Protein AF-A0A3D5J6H8-F1 (afdb_monomer_lite)

Sequence (1102 aa):
MQIPKKIQLLCGLSLLLLILSGCSGGDSSSESGTKATKPNTVTVQPRAGKLGYSSSAGTLAPLVPSEVDGEGKKLLAVYMVGSDLEGNNGYGTTDLKEMVAATGAELDNLEVVVAFGGASNWKGMWFANLEQIRKDSSDGAFSNEPSDEYLYLAPDAHMGDASSLKLFLSFLDAYTDFDQRMLIFWDHGANLEGFGNDQNFNGDPLQLKEIEDSLATANQTYDVIGFDSCLMATLEVAKAVKGKANFLLASEELEPGHGWNWKNVLESYGAADNATAAAKNIIDNFVAKGSHPYEDSGKTLSLVDLNKYDEVVSQLNSVLVNLTGKLQVSDQAVISALNNSTSKTQAYGKSAQSGARSSVDLKHMSHLTKQRVTEDDQKSSLESLIAAIDNYVVYSKEDGTRPNSWGVAIDAPENAVKPITALTDYYNSLRVSENWVKFAQAYSVAKSSDTTAPTVMNYVTDTNAANVSFDEEWDEEWDTSWAGGEDTASGEESTAQEDSSILCEDELSTERSKRALRYLPFLIGDRRNTVKVKTDRNARGCVSGATAGALATFQDPNLSLVRTIYGIAEEYEEGTYLSVIAELNAYPTQVEGQYFTPEWDQRWYTIKVNTNESIFMPLYFEDQYQEDRQTYSVYVGEIDYYDSEKNYEALGYNFPADYALLRLVVDENSAVTQYGIQTYKLQFRDDNDEEGYILIDKTTKILKPRDKIQFFTYAFNLNDLETGEEWFEISEVVEVTQEPEFTLELLELADEFGEPVTFQYVMYGEDASGNSVLTELSPVAGLIDSTSDSDVDSSQFAEEGSNSELAGSTGNEITRPIVLDCSSLSQEIGTEAVNLLNQYNYQKCSLVGGVLVANSNDSSPAGLDITALTQRQADLLAEILDNNQDGYLDDTGVVNLLQTRSTGTWMNMMSSSNEALEGEIISALGEYLGKDMGVKHSWLSAASGDAGVNGVEEVLLEEAIHLWHHYGYTSAYPDQFSASSTGCGEETSVGCNWNQSTLTRLTWEAMAGEYPWYRHPENTEAVNGVITGTCVDPSCASIEFLMNLLVEYREIKDHASGNDEFPSTPEAVKTKLSETAIGQEMLTILEDSVYNQLLNGLTRNY

pLDDT: mean 73.13, std 21.7, range [21.41, 98.88]

Secondary structure (DSSP, 8-state):
-PPP-PEE-TTTHHHHHHHHT---------------------PPPSSTTSTT-----EEPPPP-PPPEE-TT-EEEEEEEEEHHHHHTT-HHHHHHHHHHH---GGGGGEEEEEEEEEESSS-SEEEEEHHHHHHHTTSS-SS-S-GGGSSEEETEE-TTSHHHHHHHHHHHTTEES-SEEEEEEES-B-GGG-EEEEGGGTSEEE-HHHHHHHHHH-S--EEEEEEESTT--BHHHHHHHTTTEEEEEE-SS---TT-S-HHHHHHHHHHSSSHHHHHHHHHHHHHSTTSSSS--S--EEEEEEGGGHHHHHHHHHHHHHHHHHHHTTT-HHHHHHHHHHHHHS-EEEE-STT--EEEEEHHHHHHHHHHH--SHHHHHHHHHHHHHHHHHEEEEEE-SSSTT--S-EEE-GGGG-S---HHHHHHHHHSS-HHHHHHHHHHHHHHTT-----EEEEEEEEEEGGG--B-SSTTT----TT---------------------------TTSHHHHTTS------TTTTB-----SS-----B-TT-EEEEEEEE-TTEEEEEEEEEEEEEETTEEEEEEEEEEEPEEBSSTTEEEEEPP-SEEEEEESSSSSPEE--EEEEEEEEETTEEEEEEEEEEEEE-TT--HHHHT-SS--EEEEEEEEEETT--EEEEEEEEEEEE-SSSS-SS-EEEEEEEEE-PPTT-EEEEEEEEEETTBSTT--EEEE-S--EE--S--EEEEEE--EE-TTSPBPPPEEEEEEEETTS-EEE---EEPPP---S-S----------------------S-B-PPP--EEGGG-TTTS-HHHHHHHHHTTEEEEEEETTEEEEEE-S--GGG--HHHHHHHHHHHHHHHHSSS-SSB-S-HHHHHHHSSSTTSEEEEEE--S-HHHHHHHHHHHHHHH-EEEEEEHHHHHHHHHHTTHHHHHHHHHHHHHHHIIIIIIHHH-HHHH----TT--SS-SSS--TTSSHHHHHHHHHHSTTS-----TT----BTTB--SS--SHHHHHHHHHHHHHHHHHT--S---S-TTS--SHHHHHHHHTTSHHHHHHHHHHH-GGG----S---S--

Structure (mmCIF, N/CA/C/O backbone):
data_AF-A0A3D5J6H8-F1
#
_entry.id   AF-A0A3D5J6H8-F1
#
loop_
_atom_site.group_PDB
_atom_site.id
_atom_site.type_symbol
_atom_site.label_atom_id
_atom_site.label_alt_id
_atom_site.label_comp_id
_atom_site.label_asym_id
_atom_site.label_entity_id
_atom_site.label_seq_id
_atom_site.pdbx_PDB_ins_code
_atom_site.Cartn_x
_atom_site.Cartn_y
_atom_site.Cartn_z
_atom_site.occupancy
_atom_site.B_iso_or_equiv
_atom_site.auth_seq_id
_atom_site.auth_comp_id
_atom_site.auth_asym_id
_atom_site.auth_atom_id
_atom_site.pdbx_PDB_model_num
ATOM 1 N N . MET A 1 1 ? 25.970 0.378 49.264 1.00 27.00 1 MET A N 1
ATOM 2 C CA . MET A 1 1 ? 24.921 1.246 48.703 1.00 27.00 1 MET A CA 1
ATOM 3 C C . MET A 1 1 ? 25.509 1.940 47.492 1.00 27.00 1 MET A C 1
ATOM 5 O O . MET A 1 1 ? 26.102 3.001 47.626 1.00 27.00 1 MET A O 1
ATOM 9 N N . GLN A 1 2 ? 25.449 1.265 46.346 1.00 23.19 2 GLN A N 1
ATOM 10 C CA . GLN A 1 2 ? 25.375 1.960 45.065 1.00 23.19 2 GLN A CA 1
ATOM 11 C C . GLN A 1 2 ? 23.891 2.270 44.869 1.00 23.19 2 GLN A C 1
ATOM 13 O O . GLN A 1 2 ? 23.057 1.444 45.238 1.00 23.19 2 GLN A O 1
ATOM 18 N N . ILE A 1 3 ? 23.588 3.473 44.402 1.00 24.72 3 ILE A N 1
ATOM 19 C CA . ILE A 1 3 ? 22.237 3.862 43.992 1.00 24.72 3 ILE A CA 1
ATOM 20 C C . ILE A 1 3 ? 21.988 3.138 42.654 1.00 24.72 3 ILE A C 1
ATOM 22 O O . ILE A 1 3 ? 22.927 3.106 41.849 1.00 24.72 3 ILE A O 1
ATOM 26 N N . PRO A 1 4 ? 20.832 2.485 42.436 1.00 34.31 4 PRO A N 1
ATOM 27 C CA . PRO A 1 4 ? 20.562 1.800 41.175 1.00 34.31 4 PRO A CA 1
ATOM 28 C C . PRO A 1 4 ? 20.384 2.800 40.019 1.00 34.31 4 PRO A C 1
ATOM 30 O O . PRO A 1 4 ? 20.257 4.008 40.238 1.00 34.31 4 PRO A O 1
ATOM 33 N N . LYS A 1 5 ? 20.461 2.292 38.783 1.00 41.97 5 LYS A N 1
ATOM 34 C CA . LYS A 1 5 ? 20.338 3.089 37.556 1.00 41.97 5 LYS A CA 1
ATOM 35 C C . LYS A 1 5 ? 18.883 3.565 37.408 1.00 41.97 5 LYS A C 1
ATOM 37 O O . LYS A 1 5 ? 18.042 2.770 37.012 1.00 41.97 5 LYS A O 1
ATOM 42 N N . LYS A 1 6 ? 18.598 4.843 37.663 1.00 46.19 6 LYS A N 1
ATOM 43 C CA . LYS A 1 6 ? 17.322 5.450 37.251 1.00 46.19 6 LYS A CA 1
ATOM 44 C C . LYS A 1 6 ? 17.454 5.980 35.829 1.00 46.19 6 LYS A C 1
ATOM 46 O O . LYS A 1 6 ? 18.358 6.773 35.574 1.00 46.19 6 LYS A O 1
ATOM 51 N N . ILE A 1 7 ? 16.567 5.554 34.937 1.00 51.66 7 ILE A N 1
ATOM 52 C CA . ILE A 1 7 ? 16.419 6.144 33.601 1.00 51.66 7 ILE A CA 1
ATOM 53 C C . ILE A 1 7 ? 15.433 7.313 33.749 1.00 51.66 7 ILE A C 1
ATOM 55 O O . ILE A 1 7 ? 14.338 7.130 34.279 1.00 51.66 7 ILE A O 1
ATOM 59 N N . GLN A 1 8 ? 15.839 8.525 33.357 1.00 48.31 8 GLN A N 1
ATOM 60 C CA . GLN A 1 8 ? 14.995 9.724 33.447 1.00 48.31 8 GLN A CA 1
ATOM 61 C C . GLN A 1 8 ? 14.230 9.914 32.131 1.00 48.31 8 GLN A C 1
ATOM 63 O O . GLN A 1 8 ? 14.860 10.127 31.100 1.00 48.31 8 GLN A O 1
ATOM 68 N N . LEU A 1 9 ? 12.895 9.846 32.176 1.00 48.38 9 LEU A N 1
ATOM 69 C CA . LEU A 1 9 ? 12.028 9.893 30.984 1.00 48.38 9 LEU A CA 1
ATOM 70 C C . LEU A 1 9 ? 11.416 11.289 30.710 1.00 48.38 9 LEU A C 1
ATOM 72 O O . LEU A 1 9 ? 10.932 11.564 29.619 1.00 48.38 9 LEU A O 1
ATOM 76 N N . LEU A 1 10 ? 11.409 12.180 31.708 1.00 42.88 10 LEU A N 1
ATOM 77 C CA . LEU A 1 10 ? 10.357 13.203 31.850 1.00 42.88 10 LEU A CA 1
ATOM 78 C C . LEU A 1 10 ? 10.711 14.655 31.483 1.00 42.88 10 LEU A C 1
ATOM 80 O O . LEU A 1 10 ? 9.956 15.568 31.796 1.00 42.88 10 LEU A O 1
ATOM 84 N N . CYS A 1 11 ? 11.811 14.894 30.763 1.00 41.06 11 CYS A N 1
ATOM 85 C CA . CYS A 1 11 ? 12.013 16.202 30.116 1.00 41.06 11 CYS A CA 1
ATOM 86 C C . CYS A 1 11 ? 11.248 16.343 28.784 1.00 41.06 11 CYS A C 1
ATOM 88 O O . CYS A 1 11 ? 11.065 17.471 28.333 1.00 41.06 11 CYS A O 1
ATOM 90 N N . GLY A 1 12 ? 10.836 15.228 28.161 1.00 44.56 12 GLY A N 1
ATOM 91 C CA . GLY A 1 12 ? 10.069 15.204 26.909 1.00 44.56 12 GLY A CA 1
ATOM 92 C C . GLY A 1 12 ? 8.564 15.345 27.145 1.00 44.56 12 GLY A C 1
ATOM 93 O O . GLY A 1 12 ? 8.004 16.397 26.844 1.00 44.56 12 GLY A O 1
ATOM 94 N N . LEU A 1 13 ? 7.939 14.319 27.748 1.00 45.66 13 LEU A N 1
ATOM 95 C CA . LEU A 1 13 ? 6.480 14.218 27.949 1.00 45.66 13 LEU A CA 1
ATOM 96 C C . LEU A 1 13 ? 5.868 15.507 28.531 1.00 45.66 13 LEU A C 1
ATOM 98 O O . LEU A 1 13 ? 5.083 16.178 27.860 1.00 45.66 13 LEU A O 1
ATOM 102 N N . SER A 1 14 ? 6.290 15.912 29.737 1.00 42.69 14 SER A N 1
ATOM 103 C CA . SER A 1 14 ? 5.740 17.090 30.427 1.00 42.69 14 SER A CA 1
ATOM 104 C C . SER A 1 14 ? 5.898 18.395 29.643 1.00 42.69 14 SER A C 1
ATOM 106 O O . SER A 1 14 ? 5.104 19.318 29.814 1.00 42.69 14 SER A O 1
ATOM 108 N N . LEU A 1 15 ? 6.941 18.514 28.813 1.00 38.12 15 LEU A N 1
ATOM 109 C CA . LEU A 1 15 ? 7.222 19.739 28.069 1.00 38.12 15 LEU A CA 1
ATOM 110 C C . LEU A 1 15 ? 6.431 19.805 26.757 1.00 38.12 15 LEU A C 1
ATOM 112 O O . LEU A 1 15 ? 6.064 20.901 26.343 1.00 38.12 15 LEU A O 1
ATOM 116 N N . LEU A 1 16 ? 6.148 18.662 26.125 1.00 41.88 16 LEU A N 1
ATOM 117 C CA . LEU A 1 16 ? 5.419 18.599 24.857 1.00 41.88 16 LEU A CA 1
ATOM 118 C C . LEU A 1 16 ? 3.911 18.813 25.049 1.00 41.88 16 LEU A C 1
ATOM 120 O O . LEU A 1 16 ? 3.323 19.633 24.346 1.00 41.88 16 LEU A O 1
ATOM 124 N N . LEU A 1 17 ? 3.323 18.202 26.084 1.00 45.12 17 LEU A N 1
ATOM 125 C CA . LEU A 1 17 ? 1.935 18.455 26.498 1.00 45.12 17 LEU A CA 1
ATOM 126 C C . LEU A 1 17 ? 1.710 19.928 26.902 1.00 45.12 17 LEU A C 1
ATOM 128 O O . LEU A 1 17 ? 0.648 20.496 26.668 1.00 45.12 17 LEU A O 1
ATOM 132 N N . LEU A 1 18 ? 2.748 20.609 27.406 1.00 37.25 18 LEU A N 1
ATOM 133 C CA . LEU A 1 18 ? 2.727 22.063 27.616 1.00 37.25 18 LEU A CA 1
ATOM 134 C C . LEU A 1 18 ? 2.831 22.887 26.316 1.00 37.25 18 LEU A C 1
ATOM 136 O O . LEU A 1 18 ? 2.382 24.033 26.301 1.00 37.25 18 LEU A O 1
ATOM 140 N N . ILE A 1 19 ? 3.411 22.357 25.235 1.00 37.53 19 ILE A N 1
ATOM 141 C CA . ILE A 1 19 ? 3.579 23.067 23.950 1.00 37.53 19 ILE A CA 1
ATOM 142 C C . ILE A 1 19 ? 2.301 23.020 23.100 1.00 37.53 19 ILE A C 1
ATOM 144 O O . ILE A 1 19 ? 2.000 24.010 22.427 1.00 37.53 19 ILE A O 1
ATOM 148 N N . LEU A 1 20 ? 1.507 21.945 23.198 1.00 38.22 20 LEU A N 1
ATOM 149 C CA . LEU A 1 20 ? 0.170 21.857 22.587 1.00 38.22 20 LEU A CA 1
ATOM 150 C C . LEU A 1 20 ? -0.743 23.027 23.014 1.00 38.22 20 LEU A C 1
ATOM 152 O O . LEU A 1 20 ? -1.546 23.513 22.221 1.00 38.22 20 LEU A O 1
ATOM 156 N N . SER A 1 21 ? -0.524 23.586 24.212 1.00 35.56 21 SER A N 1
ATOM 157 C CA . SER A 1 21 ? -1.270 24.741 24.736 1.00 35.56 21 SER A CA 1
ATOM 158 C C . SER A 1 21 ? -0.980 26.102 24.068 1.00 35.56 21 SER A C 1
ATOM 160 O O . SER A 1 21 ? -1.614 27.100 24.429 1.00 35.56 21 SER A O 1
ATOM 162 N N . GLY A 1 22 ? -0.067 26.209 23.086 1.00 29.20 22 GLY A N 1
ATOM 163 C CA . GLY A 1 22 ? -0.019 27.443 22.293 1.00 29.20 22 GLY A CA 1
ATOM 164 C C . GLY A 1 22 ? 1.108 27.650 21.283 1.00 29.20 22 GLY A C 1
ATOM 165 O O . GLY A 1 22 ? 2.209 28.062 21.650 1.00 29.20 22 GLY A O 1
ATOM 166 N N . CYS A 1 23 ? 0.754 27.621 19.989 1.00 22.36 23 CYS A N 1
ATOM 167 C CA . CYS A 1 23 ? 1.347 28.515 18.984 1.00 22.36 23 CYS A CA 1
ATOM 168 C C . CYS A 1 23 ? 0.503 28.628 17.689 1.00 22.36 23 CYS A C 1
ATOM 170 O O . CYS A 1 23 ? 0.460 27.697 16.894 1.00 22.36 23 CYS A O 1
ATOM 172 N N . SER A 1 24 ? -0.105 29.792 17.414 1.00 24.02 24 SER A N 1
ATOM 173 C CA . SER A 1 24 ? -0.713 30.110 16.104 1.00 24.02 24 SER A CA 1
ATOM 174 C C . SER A 1 24 ? -0.645 31.613 15.784 1.00 24.02 24 SER A C 1
ATOM 176 O O . SER A 1 24 ? -0.899 32.447 16.655 1.00 24.02 24 SER A O 1
ATOM 178 N N . GLY A 1 25 ? -0.303 31.962 14.533 1.00 24.27 25 GLY A N 1
ATOM 179 C CA . GLY A 1 25 ? -0.425 33.320 13.967 1.00 24.27 25 GLY A CA 1
ATOM 180 C C . GLY A 1 25 ? 0.736 33.770 13.058 1.00 24.27 25 GLY A C 1
ATOM 181 O O . GLY A 1 25 ? 1.889 33.756 13.487 1.00 24.27 25 GLY A O 1
ATOM 182 N N . GLY A 1 26 ? 0.452 34.239 11.823 1.00 22.95 26 GLY A N 1
ATOM 183 C CA . GLY A 1 26 ? 1.530 34.728 10.931 1.00 22.95 26 GLY A CA 1
ATOM 184 C C . GLY A 1 26 ? 1.268 35.194 9.475 1.00 22.95 26 GLY A C 1
ATOM 185 O O . GLY A 1 26 ? 2.210 35.161 8.695 1.00 22.95 26 GLY A O 1
ATOM 186 N N . ASP A 1 27 ? 0.060 35.619 9.091 1.00 23.12 27 ASP A N 1
ATOM 187 C CA . ASP A 1 27 ? -0.309 36.484 7.931 1.00 23.12 27 ASP A CA 1
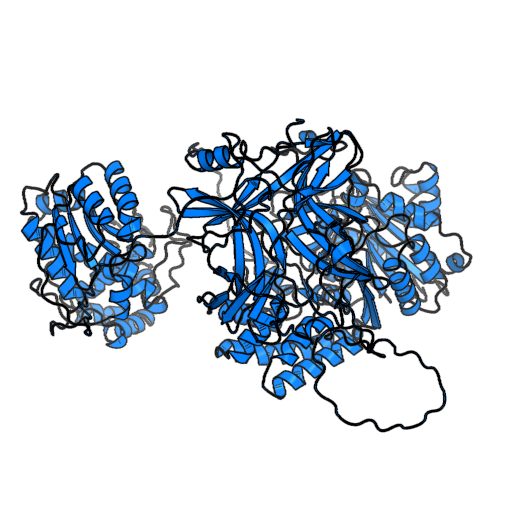ATOM 188 C C . ASP A 1 27 ? 0.613 36.749 6.682 1.00 23.12 27 ASP A C 1
ATOM 190 O O . ASP A 1 27 ? 1.516 37.588 6.704 1.00 23.12 27 ASP A O 1
ATOM 194 N N . SER A 1 28 ? 0.109 36.320 5.506 1.00 24.45 28 SER A N 1
ATOM 195 C CA . SER A 1 28 ? -0.300 37.175 4.343 1.00 24.45 28 SER A CA 1
ATOM 196 C C . SER A 1 28 ? 0.645 37.671 3.195 1.00 24.45 28 SER A C 1
ATOM 198 O O . SER A 1 28 ? 1.796 38.063 3.383 1.00 24.45 28 SER A O 1
ATOM 200 N N . SER A 1 29 ? 0.010 37.844 2.007 1.00 23.33 29 SER A N 1
ATOM 201 C CA . SER A 1 29 ? 0.347 38.683 0.809 1.00 23.33 29 SER A CA 1
ATOM 202 C C . SER A 1 29 ? 1.323 38.139 -0.279 1.00 23.33 29 SER A C 1
ATOM 204 O O . SER A 1 29 ? 2.330 37.531 0.051 1.00 23.33 29 SER A O 1
ATOM 206 N N . SER A 1 30 ? 1.166 38.364 -1.609 1.00 23.73 30 SER A N 1
ATOM 207 C CA . SER A 1 30 ? 0.039 38.866 -2.451 1.00 23.73 30 SER A CA 1
ATOM 208 C C . SER A 1 30 ? 0.289 38.739 -3.995 1.00 23.73 30 SER A C 1
ATOM 210 O O . SER A 1 30 ? 1.424 38.584 -4.429 1.00 23.73 30 SER A O 1
ATOM 212 N N . GLU A 1 31 ? -0.780 38.913 -4.801 1.00 25.22 31 GLU A N 1
ATOM 213 C CA . GLU A 1 31 ? -0.849 39.447 -6.199 1.00 25.22 31 GLU A CA 1
ATOM 214 C C . GLU A 1 31 ? -0.443 38.652 -7.489 1.00 25.22 31 GLU A C 1
ATOM 216 O O . GLU A 1 31 ? 0.621 38.836 -8.070 1.00 25.22 31 GLU A O 1
ATOM 221 N N . SER A 1 32 ? -1.474 38.065 -8.130 1.00 24.33 32 SER A N 1
ATOM 222 C CA . SER A 1 32 ? -1.970 38.375 -9.508 1.00 24.33 32 SER A CA 1
ATOM 223 C C . SER A 1 32 ? -1.250 37.931 -10.819 1.00 24.33 32 SER A C 1
ATOM 225 O O . SER A 1 32 ? -0.077 38.196 -11.060 1.00 24.33 32 SER A O 1
ATOM 227 N N . GLY A 1 33 ? -2.037 37.404 -11.784 1.00 25.20 33 GLY A N 1
ATOM 228 C CA . GLY A 1 33 ? -1.646 37.238 -13.205 1.00 25.20 33 GLY A CA 1
ATOM 229 C C . GLY A 1 33 ? -2.679 36.495 -14.089 1.00 25.20 33 GLY A C 1
ATOM 230 O O . GLY A 1 33 ? -2.925 35.313 -13.901 1.00 25.20 33 GLY A O 1
ATOM 231 N N . THR A 1 34 ? -3.314 37.159 -15.070 1.00 24.59 34 THR A N 1
ATOM 232 C CA . THR A 1 34 ? -4.562 36.673 -15.728 1.00 24.59 34 THR A CA 1
ATOM 233 C C . THR A 1 34 ? -4.458 35.988 -17.115 1.00 24.59 34 THR A C 1
ATOM 235 O O . THR A 1 34 ? -3.786 36.523 -17.993 1.00 24.59 34 THR A O 1
ATOM 238 N N . LYS A 1 35 ? -5.375 35.017 -17.364 1.00 24.78 35 LYS A N 1
ATOM 239 C CA . LYS A 1 35 ? -6.082 34.634 -18.638 1.00 24.78 35 LYS A CA 1
ATOM 240 C C . LYS A 1 35 ? -5.362 33.835 -19.759 1.00 24.78 35 LYS A C 1
ATOM 242 O O . LYS A 1 35 ? -4.537 34.408 -20.461 1.00 24.78 35 LYS A O 1
ATOM 247 N N . ALA A 1 36 ? -5.904 32.653 -20.139 1.00 22.06 36 ALA A N 1
ATOM 248 C CA . ALA A 1 36 ? -6.891 32.499 -21.251 1.00 22.06 36 ALA A CA 1
ATOM 249 C C . ALA A 1 36 ? -7.259 31.035 -21.691 1.00 22.06 36 ALA A C 1
ATOM 251 O O . ALA A 1 36 ? -6.402 30.276 -22.117 1.00 22.06 36 ALA A O 1
ATOM 252 N N . THR A 1 37 ? -8.573 30.734 -21.746 1.00 23.16 37 THR A N 1
ATOM 253 C CA . THR A 1 37 ? -9.326 29.835 -22.688 1.00 23.16 37 THR A CA 1
ATOM 254 C C . THR A 1 37 ? -8.994 28.334 -22.924 1.00 23.16 37 THR A C 1
ATOM 256 O O . THR A 1 37 ? -7.958 27.987 -23.478 1.00 23.16 37 THR A O 1
ATOM 259 N N . LYS A 1 38 ? -10.021 27.482 -22.692 1.00 31.53 38 LYS A N 1
ATOM 260 C CA . LYS A 1 38 ? -10.260 26.086 -23.181 1.00 31.53 38 LYS A CA 1
ATOM 261 C C . LYS A 1 38 ? -10.152 25.941 -24.729 1.00 31.53 38 LYS A C 1
ATOM 263 O O . LYS A 1 38 ? -10.265 26.979 -25.387 1.00 31.53 38 LYS A O 1
ATOM 268 N N . PRO A 1 39 ? -10.095 24.725 -25.348 1.00 35.56 39 PRO A N 1
ATOM 269 C CA . PRO A 1 39 ? -10.304 23.362 -24.796 1.00 35.56 39 PRO A CA 1
ATOM 270 C C . PRO A 1 39 ? -9.239 22.302 -25.197 1.00 35.56 39 PRO A C 1
ATOM 272 O O . PRO A 1 39 ? -8.405 22.581 -26.053 1.00 35.56 39 PRO A O 1
ATOM 275 N N . ASN A 1 40 ? -9.327 21.065 -24.668 1.00 24.44 40 ASN A N 1
ATOM 276 C CA . ASN A 1 40 ? -9.378 19.799 -25.446 1.00 24.44 40 ASN A CA 1
ATOM 277 C C . ASN A 1 40 ? -9.312 18.528 -24.570 1.00 24.44 40 ASN A C 1
ATOM 279 O O . ASN A 1 40 ? -8.950 18.582 -23.402 1.00 24.44 40 ASN A O 1
ATOM 283 N N . THR A 1 41 ? -9.681 17.397 -25.185 1.00 31.50 41 THR A N 1
ATOM 284 C CA . THR A 1 41 ? -9.477 16.002 -24.745 1.00 31.50 41 THR A CA 1
ATOM 285 C C . THR A 1 41 ? -8.191 15.772 -23.952 1.00 31.50 41 THR A C 1
ATOM 287 O O . THR A 1 41 ? -7.104 16.035 -24.467 1.00 31.50 41 THR A O 1
ATOM 290 N N . VAL A 1 42 ? -8.321 15.185 -22.761 1.00 24.66 42 VAL A N 1
ATOM 291 C CA . VAL A 1 42 ? -7.186 14.732 -21.950 1.00 24.66 42 VAL A CA 1
ATOM 292 C C . VAL A 1 42 ? -6.653 13.418 -22.523 1.00 24.66 42 VAL A C 1
ATOM 294 O O . VAL A 1 42 ? -7.161 12.339 -22.236 1.00 24.66 42 VAL A O 1
ATOM 297 N N . THR A 1 43 ? -5.605 13.505 -23.340 1.00 27.78 43 THR A N 1
ATOM 298 C CA . THR A 1 43 ? -4.546 12.490 -23.280 1.00 27.78 43 THR A CA 1
ATOM 299 C C . THR A 1 43 ? -3.949 12.564 -21.885 1.00 27.78 43 THR A C 1
ATOM 301 O O . THR A 1 43 ? -3.443 13.626 -21.519 1.00 27.78 43 THR A O 1
ATOM 304 N N . VAL A 1 44 ? -4.001 11.463 -21.131 1.00 31.52 44 VAL A N 1
ATOM 305 C CA . VAL A 1 44 ? -3.246 11.327 -19.880 1.00 31.52 44 VAL A CA 1
ATOM 306 C C . VAL A 1 44 ? -1.785 11.647 -20.200 1.00 31.52 44 VAL A C 1
ATOM 308 O O . VAL A 1 44 ? -1.199 11.070 -21.117 1.00 31.52 44 VAL A O 1
ATOM 311 N N . GLN A 1 45 ? -1.238 12.656 -19.533 1.00 35.59 45 GLN A N 1
ATOM 312 C CA . GLN A 1 45 ? 0.202 12.889 -19.500 1.00 35.59 45 GLN A CA 1
ATOM 313 C C . GLN A 1 45 ? 0.757 12.145 -18.275 1.00 35.59 45 GLN A C 1
ATOM 315 O O . GLN A 1 45 ? 0.013 12.002 -17.300 1.00 35.59 45 GLN A O 1
ATOM 320 N N . PRO A 1 46 ? 2.038 11.733 -18.284 1.00 40.66 46 PRO A N 1
ATOM 321 C CA . PRO A 1 46 ? 2.792 11.444 -17.055 1.00 40.66 46 PRO A CA 1
ATOM 322 C C . PRO A 1 46 ? 2.707 12.621 -16.061 1.00 40.66 46 PRO A C 1
ATOM 324 O O . PRO A 1 46 ? 2.177 13.668 -16.437 1.00 40.66 46 PRO A O 1
ATOM 327 N N . ARG A 1 47 ? 3.231 12.472 -14.827 1.00 48.03 47 ARG A N 1
ATOM 328 C CA . ARG A 1 47 ? 3.090 13.339 -13.608 1.00 48.03 47 ARG A CA 1
ATOM 329 C C . ARG A 1 47 ? 3.506 14.838 -13.724 1.00 48.03 47 ARG A C 1
ATOM 331 O O . ARG A 1 47 ? 3.937 15.472 -12.762 1.00 48.03 47 ARG A O 1
ATOM 338 N N . ALA A 1 48 ? 3.342 15.454 -14.889 1.00 37.12 48 ALA A N 1
ATOM 339 C CA . ALA A 1 48 ? 3.683 16.817 -15.254 1.00 37.12 48 ALA A CA 1
ATOM 340 C C . ALA A 1 48 ? 2.855 17.861 -14.489 1.00 37.12 48 ALA A C 1
ATOM 342 O O . ALA A 1 48 ? 1.861 18.390 -14.989 1.00 37.12 48 ALA A O 1
ATOM 343 N N . GLY A 1 49 ? 3.312 18.199 -13.285 1.00 38.41 49 GLY A N 1
ATOM 344 C CA . GLY A 1 49 ? 2.750 19.294 -12.501 1.00 38.41 49 GLY A CA 1
ATOM 345 C C . GLY A 1 49 ? 3.081 19.280 -11.014 1.00 38.41 49 GLY A C 1
ATOM 346 O O . GLY A 1 49 ? 2.954 20.332 -10.393 1.00 38.41 49 GLY A O 1
ATOM 347 N N . LYS A 1 50 ? 3.519 18.151 -10.436 1.00 42.09 50 LYS A N 1
ATOM 348 C CA . LYS A 1 50 ? 3.803 18.102 -8.997 1.00 42.09 50 LYS A CA 1
ATOM 349 C C . LYS A 1 50 ? 5.141 18.768 -8.654 1.00 42.09 50 LYS A C 1
ATOM 351 O O . LYS A 1 50 ? 6.147 18.560 -9.335 1.00 42.09 50 LYS A O 1
ATOM 356 N N . LEU A 1 51 ? 5.147 19.568 -7.585 1.00 37.44 51 LEU A N 1
ATOM 357 C CA . LEU A 1 51 ? 6.360 20.134 -6.993 1.00 37.44 51 LEU A CA 1
ATOM 358 C C . LEU A 1 51 ? 7.322 18.994 -6.627 1.00 37.44 51 LEU A C 1
ATOM 360 O O . LEU A 1 51 ? 7.010 18.170 -5.776 1.00 37.44 51 LEU A O 1
ATOM 364 N N . GLY A 1 52 ? 8.477 18.949 -7.295 1.00 45.28 52 GLY A N 1
ATOM 365 C CA . GLY A 1 52 ? 9.502 17.927 -7.064 1.00 45.28 52 GLY A CA 1
ATOM 366 C C . GLY A 1 52 ? 9.609 16.813 -8.112 1.00 45.28 52 GLY A C 1
ATOM 367 O O . GLY A 1 52 ? 10.473 15.977 -7.934 1.00 45.28 52 GLY A O 1
ATOM 368 N N . TYR A 1 53 ? 8.842 16.809 -9.211 1.00 60.22 53 TYR A N 1
ATOM 369 C CA . TYR A 1 53 ? 8.964 15.804 -10.294 1.00 60.22 53 TYR A CA 1
ATOM 370 C C . TYR A 1 53 ? 9.225 16.448 -11.674 1.00 60.22 53 TYR A C 1
ATOM 372 O O . TYR A 1 53 ? 9.023 17.656 -11.842 1.00 60.22 53 TYR A O 1
ATOM 380 N N . SER A 1 54 ? 9.717 15.689 -12.666 1.00 63.72 54 SER A N 1
ATOM 381 C CA . SER A 1 54 ? 10.256 16.234 -13.924 1.00 63.72 54 SER A CA 1
ATOM 382 C C . SER A 1 54 ? 9.415 15.894 -15.156 1.00 63.72 54 SER A C 1
ATOM 384 O O . SER A 1 54 ? 9.527 14.834 -15.759 1.00 63.72 54 SER A O 1
ATOM 386 N N . SER A 1 55 ? 8.715 16.892 -15.698 1.00 67.69 55 SER A N 1
ATOM 387 C CA . SER A 1 55 ? 8.044 16.784 -17.007 1.00 67.69 55 SER A CA 1
ATOM 388 C C . SER A 1 55 ? 8.984 16.818 -18.228 1.00 67.69 55 SER A C 1
ATOM 390 O O . SER A 1 55 ? 8.530 17.002 -19.360 1.00 67.69 55 SER A O 1
ATOM 392 N N . SER A 1 56 ? 10.298 16.695 -18.020 1.00 79.75 56 SER A N 1
ATOM 393 C CA . SER A 1 56 ? 11.318 16.727 -19.069 1.00 79.75 56 SER A CA 1
ATOM 394 C C . SER A 1 56 ? 11.913 15.340 -19.289 1.00 79.75 56 SER A C 1
ATOM 396 O O . SER A 1 56 ? 12.554 14.804 -18.393 1.00 79.75 56 SER A O 1
ATOM 398 N N . ALA A 1 57 ? 11.833 14.839 -20.522 1.00 82.75 57 ALA A N 1
ATOM 399 C CA . ALA A 1 57 ? 12.539 13.643 -21.001 1.00 82.75 57 ALA A CA 1
ATOM 400 C C . ALA A 1 57 ? 14.083 13.771 -21.017 1.00 82.75 57 ALA A C 1
ATOM 402 O O . ALA A 1 57 ? 14.802 12.859 -21.435 1.00 82.75 57 ALA A O 1
ATOM 403 N N . GLY A 1 58 ? 14.619 14.932 -20.629 1.00 87.44 58 GLY A N 1
ATOM 404 C CA . GLY A 1 58 ? 16.037 15.239 -20.768 1.00 87.44 58 GLY A CA 1
ATOM 405 C C . GLY A 1 58 ? 16.439 15.427 -22.236 1.00 87.44 58 GLY A C 1
ATOM 406 O O . GLY A 1 58 ? 15.662 15.925 -23.054 1.00 87.44 58 GLY A O 1
ATOM 407 N N . THR A 1 59 ? 17.672 15.058 -22.586 1.00 90.06 59 THR A N 1
ATOM 408 C CA . THR A 1 59 ? 18.172 15.067 -23.970 1.00 90.06 59 THR A CA 1
ATOM 409 C C . THR A 1 59 ? 18.709 13.699 -24.369 1.00 90.06 59 THR A C 1
ATOM 411 O O . THR A 1 59 ? 19.791 13.299 -23.946 1.00 90.06 59 THR A O 1
ATOM 414 N N . LEU A 1 60 ? 17.989 13.015 -25.261 1.00 90.81 60 LEU A N 1
ATOM 415 C CA . LEU A 1 60 ? 18.450 11.786 -25.905 1.00 90.81 60 LEU A CA 1
ATOM 416 C C . LEU A 1 60 ? 19.339 12.101 -27.117 1.00 90.81 60 LEU A C 1
ATOM 418 O O . LEU A 1 60 ? 18.984 12.905 -27.985 1.00 90.81 60 LEU A O 1
ATOM 422 N N . ALA A 1 61 ? 20.492 11.440 -27.199 1.00 84.88 61 ALA A N 1
ATOM 423 C CA . ALA A 1 61 ? 21.346 11.460 -28.377 1.00 84.88 61 ALA A CA 1
ATOM 424 C C . ALA A 1 61 ? 20.741 10.601 -29.513 1.00 84.88 61 ALA A C 1
ATOM 426 O O . ALA A 1 61 ? 19.964 9.678 -29.261 1.00 84.88 61 ALA A O 1
ATOM 427 N N . PRO A 1 62 ? 21.075 10.860 -30.792 1.00 83.81 62 PRO A N 1
ATOM 428 C CA . PRO A 1 62 ? 20.589 10.037 -31.897 1.00 83.81 62 PRO A CA 1
ATOM 429 C C . PRO A 1 62 ? 21.090 8.590 -31.805 1.00 83.81 62 PRO A C 1
ATOM 431 O O . PRO A 1 62 ? 22.296 8.344 -31.828 1.00 83.81 62 PRO A O 1
ATOM 434 N N . LEU A 1 63 ? 20.163 7.633 -31.773 1.00 81.50 63 LEU A N 1
ATOM 435 C CA . LEU A 1 63 ? 20.482 6.209 -31.788 1.00 81.50 63 LEU A CA 1
ATOM 436 C C . LEU A 1 63 ? 20.932 5.762 -33.187 1.00 81.50 63 LEU A C 1
ATOM 438 O O . LEU A 1 63 ? 20.246 6.011 -34.181 1.00 81.50 63 LEU A O 1
ATOM 442 N N . VAL A 1 64 ? 22.070 5.070 -33.262 1.00 78.06 64 VAL A N 1
ATOM 443 C CA . VAL A 1 64 ? 22.563 4.414 -34.485 1.00 78.06 64 VAL A CA 1
ATOM 444 C C . VAL A 1 64 ? 22.968 2.981 -34.120 1.00 78.06 64 VAL A C 1
ATOM 446 O O . VAL A 1 64 ? 24.156 2.706 -33.948 1.00 78.06 64 VAL A O 1
ATOM 449 N N . PRO A 1 65 ? 21.995 2.072 -33.932 1.00 78.06 65 PRO A N 1
ATOM 450 C CA . PRO A 1 65 ? 22.293 0.713 -33.518 1.00 78.06 65 PRO A CA 1
ATOM 451 C C . PRO A 1 65 ? 22.923 -0.053 -34.687 1.00 78.06 65 PRO A C 1
ATOM 453 O O . PRO A 1 65 ? 22.583 0.165 -35.853 1.00 78.06 65 PRO A O 1
ATOM 456 N N . SER A 1 66 ? 23.855 -0.949 -34.371 1.00 86.81 66 SER A N 1
ATOM 457 C CA . SER A 1 66 ? 24.377 -1.933 -35.323 1.00 86.81 66 SER A CA 1
ATOM 458 C C . SER A 1 66 ? 23.692 -3.269 -35.067 1.00 86.81 66 SER A C 1
ATOM 460 O O . SER A 1 66 ? 23.466 -3.622 -33.916 1.00 86.81 66 SER A O 1
ATOM 462 N N . GLU A 1 67 ? 23.355 -3.989 -36.133 1.00 92.12 67 GLU A N 1
ATOM 463 C CA . GLU A 1 67 ? 22.724 -5.309 -36.049 1.00 92.12 67 GLU A CA 1
ATOM 464 C C . GLU A 1 67 ? 23.687 -6.323 -35.404 1.00 92.12 67 GLU A C 1
ATOM 466 O O . GLU A 1 67 ? 24.848 -6.428 -35.816 1.00 92.12 67 GLU A O 1
ATOM 471 N N . VAL A 1 68 ? 23.205 -7.040 -34.387 1.00 94.94 68 VAL A N 1
ATOM 472 C CA . VAL A 1 68 ? 23.934 -8.075 -33.643 1.00 94.94 68 VAL A CA 1
ATOM 473 C C . VAL A 1 68 ? 23.173 -9.388 -33.787 1.00 94.94 68 VAL A C 1
ATOM 475 O O . VAL A 1 68 ? 22.081 -9.532 -33.247 1.00 94.94 68 VAL A O 1
ATOM 478 N N . ASP A 1 69 ? 23.768 -10.336 -34.503 1.00 94.62 69 ASP A N 1
ATOM 479 C CA . ASP A 1 69 ? 23.260 -11.701 -34.666 1.00 94.62 69 ASP A CA 1
ATOM 480 C C . ASP A 1 69 ? 23.643 -12.557 -33.446 1.00 94.62 69 ASP A C 1
ATOM 482 O O . ASP A 1 69 ? 24.819 -12.635 -33.071 1.00 94.62 69 ASP A O 1
ATOM 486 N N . GLY A 1 70 ? 22.631 -13.154 -32.817 1.00 95.00 70 GLY A N 1
ATOM 487 C CA . GLY A 1 70 ? 22.732 -13.983 -31.623 1.00 95.00 70 GLY A CA 1
ATOM 488 C C . GLY A 1 70 ? 22.442 -15.470 -31.827 1.00 95.00 70 GLY A C 1
ATOM 489 O O . GLY A 1 70 ? 22.174 -16.128 -30.823 1.00 95.00 70 GLY A O 1
ATOM 490 N N . GLU A 1 71 ? 22.468 -16.014 -33.055 1.00 94.25 71 GLU A N 1
ATOM 491 C CA . GLU A 1 71 ? 22.160 -17.438 -33.303 1.00 94.25 71 GLU A CA 1
ATOM 492 C C . GLU A 1 71 ? 22.963 -18.369 -32.363 1.00 94.25 71 GLU A C 1
ATOM 494 O O . GLU A 1 71 ? 24.199 -18.374 -32.356 1.00 94.25 71 GLU A O 1
ATOM 499 N N . GLY A 1 72 ? 22.261 -19.180 -31.559 1.00 91.50 72 GLY A N 1
ATOM 500 C CA . GLY A 1 72 ? 22.874 -20.093 -30.586 1.00 91.50 72 GLY A CA 1
ATOM 501 C C . GLY A 1 72 ? 23.318 -19.454 -29.260 1.00 91.50 72 GLY A C 1
ATOM 502 O O . GLY A 1 72 ? 24.028 -20.101 -28.485 1.00 91.50 72 GLY A O 1
ATOM 503 N N . LYS A 1 73 ? 22.949 -18.193 -29.001 1.00 95.38 73 LYS A N 1
ATOM 504 C CA . LYS A 1 73 ? 23.206 -17.459 -27.752 1.00 95.38 73 LYS A CA 1
ATOM 505 C C . LYS A 1 73 ? 21.917 -16.998 -27.074 1.00 95.38 73 LYS A C 1
ATOM 507 O O . LYS A 1 73 ? 20.852 -16.920 -27.680 1.00 95.38 73 LYS A O 1
ATOM 512 N N . LYS A 1 74 ? 22.047 -16.584 -25.814 1.00 96.94 74 LYS A N 1
ATOM 513 C CA . LYS A 1 74 ? 21.022 -15.875 -25.038 1.00 96.94 74 LYS A CA 1
ATOM 514 C C . LYS A 1 74 ? 21.363 -14.399 -24.875 1.00 96.94 74 LYS A C 1
ATOM 516 O O . LYS A 1 74 ? 22.538 -14.040 -24.896 1.00 96.94 74 LYS A O 1
ATOM 521 N N . LEU A 1 75 ? 20.346 -13.572 -24.660 1.00 97.88 75 LEU A N 1
ATOM 522 C CA . LEU A 1 75 ? 20.481 -12.148 -24.358 1.00 97.88 75 LEU A CA 1
ATOM 523 C C . LEU A 1 75 ? 19.981 -11.857 -22.940 1.00 97.88 75 LEU A C 1
ATOM 525 O O . LEU A 1 75 ? 18.829 -12.150 -22.626 1.00 97.88 75 LEU A O 1
ATOM 529 N N . LEU A 1 76 ? 20.821 -11.231 -22.119 1.00 98.31 76 LEU A N 1
ATOM 530 C CA . LEU A 1 76 ? 20.442 -10.593 -20.860 1.00 98.31 76 LEU A CA 1
ATOM 531 C C . LEU A 1 76 ? 20.545 -9.075 -21.032 1.00 98.31 76 LEU A C 1
ATOM 533 O O . LEU A 1 76 ? 21.638 -8.516 -21.099 1.00 98.31 76 LEU A O 1
ATOM 537 N N . ALA A 1 77 ? 19.400 -8.413 -21.126 1.00 98.56 77 ALA A N 1
ATOM 538 C CA . ALA A 1 77 ? 19.301 -6.963 -21.107 1.00 98.56 77 ALA A CA 1
ATOM 539 C C . ALA A 1 77 ? 18.979 -6.483 -19.686 1.00 98.56 77 ALA A C 1
ATOM 541 O O . ALA A 1 77 ? 18.154 -7.090 -19.006 1.00 98.56 77 ALA A O 1
ATOM 542 N N . VAL A 1 78 ? 19.592 -5.387 -19.247 1.00 98.75 78 VAL A N 1
ATOM 543 C CA . VAL A 1 78 ? 19.327 -4.776 -17.937 1.00 98.75 78 VAL A CA 1
ATOM 544 C C . VAL A 1 78 ? 19.072 -3.281 -18.116 1.00 98.75 78 VAL A C 1
ATOM 546 O O . VAL A 1 78 ? 19.857 -2.605 -18.778 1.00 98.75 78 VAL A O 1
ATOM 549 N N . TYR A 1 79 ? 17.987 -2.768 -17.538 1.00 98.62 79 TYR A N 1
ATOM 550 C CA . TYR A 1 79 ? 17.696 -1.339 -17.422 1.00 98.62 79 TYR A CA 1
ATOM 551 C C . TYR A 1 79 ? 17.833 -0.943 -15.948 1.00 98.62 79 TYR A C 1
ATOM 553 O O . TYR A 1 79 ? 16.979 -1.266 -15.124 1.00 98.62 79 TYR A O 1
ATOM 561 N N . MET A 1 80 ? 18.960 -0.315 -15.628 1.00 98.12 80 MET A N 1
ATOM 562 C CA . MET A 1 80 ? 19.454 -0.051 -14.280 1.00 98.12 80 MET A CA 1
ATOM 563 C C . MET A 1 80 ? 19.369 1.450 -13.991 1.00 98.12 80 MET A C 1
ATOM 565 O O . MET A 1 80 ? 20.241 2.224 -14.398 1.00 98.12 80 MET A O 1
ATOM 569 N N . VAL A 1 81 ? 18.304 1.875 -13.312 1.00 97.06 81 VAL A N 1
ATOM 570 C CA . VAL A 1 81 ? 18.194 3.256 -12.824 1.00 97.06 81 VAL A CA 1
ATOM 571 C C . VAL A 1 81 ? 18.938 3.308 -11.496 1.00 97.06 81 VAL A C 1
ATOM 573 O O . VAL A 1 81 ? 18.596 2.597 -10.563 1.00 97.06 81 VAL A O 1
ATOM 576 N N . GLY A 1 82 ? 20.016 4.084 -11.422 1.00 93.06 82 GLY A N 1
ATOM 577 C CA . GLY A 1 82 ? 20.911 4.054 -10.267 1.00 93.06 82 GLY A CA 1
ATOM 578 C C . GLY A 1 82 ? 20.334 4.728 -9.020 1.00 93.06 82 GLY A C 1
ATOM 579 O O . GLY A 1 82 ? 20.702 4.341 -7.918 1.00 93.06 82 GLY A O 1
ATOM 580 N N . SER A 1 83 ? 19.459 5.726 -9.186 1.00 89.56 83 SER A N 1
ATOM 581 C CA . SER A 1 83 ? 18.777 6.446 -8.099 1.00 89.56 83 SER A CA 1
ATOM 582 C C . SER A 1 83 ? 19.708 6.897 -6.956 1.00 89.56 83 SER A C 1
ATOM 584 O O . SER A 1 83 ? 20.860 7.285 -7.181 1.00 89.56 83 SER A O 1
ATOM 586 N N . ASP A 1 84 ? 19.213 6.893 -5.717 1.00 80.94 84 ASP A N 1
ATOM 587 C CA . ASP A 1 84 ? 20.030 7.003 -4.516 1.00 80.94 84 ASP A CA 1
ATOM 588 C C . ASP A 1 84 ? 20.637 5.665 -4.048 1.00 80.94 84 ASP A C 1
ATOM 590 O O . ASP A 1 84 ? 21.587 5.697 -3.260 1.00 80.94 84 ASP A O 1
ATOM 594 N N . LEU A 1 85 ? 20.204 4.513 -4.581 1.00 84.50 85 LEU A N 1
ATOM 595 C CA . LEU A 1 85 ? 20.854 3.217 -4.324 1.00 84.50 85 LEU A CA 1
ATOM 596 C C . LEU A 1 85 ? 22.313 3.211 -4.812 1.00 84.50 85 LEU A C 1
ATOM 598 O O . LEU A 1 85 ? 23.218 2.769 -4.108 1.00 84.50 85 LEU A O 1
ATOM 602 N N . GLU A 1 86 ? 22.574 3.777 -5.983 1.00 91.00 86 GLU A N 1
ATOM 603 C CA . GLU A 1 86 ? 23.913 4.077 -6.480 1.00 91.00 86 GLU A CA 1
ATOM 604 C C . GLU A 1 86 ? 24.416 5.419 -5.938 1.00 91.00 86 GLU A C 1
ATOM 606 O O . GLU A 1 86 ? 25.529 5.492 -5.419 1.00 91.00 86 GLU A O 1
ATOM 611 N N . GLY A 1 87 ? 23.591 6.472 -6.004 1.00 86.44 87 GLY A N 1
ATOM 612 C CA . GLY A 1 87 ? 24.010 7.842 -5.700 1.00 86.44 87 GLY A CA 1
ATOM 613 C C . GLY A 1 87 ? 24.498 8.074 -4.267 1.00 86.44 87 GLY A C 1
ATOM 614 O O . GLY A 1 87 ? 25.348 8.943 -4.062 1.00 86.44 87 GLY A O 1
ATOM 615 N N . ASN A 1 88 ? 23.983 7.314 -3.294 1.00 81.44 88 ASN A N 1
ATOM 616 C CA . ASN A 1 88 ? 24.388 7.389 -1.889 1.00 81.44 88 ASN A CA 1
ATOM 617 C C . ASN A 1 88 ? 25.179 6.149 -1.437 1.00 81.44 88 ASN A C 1
ATOM 619 O O . ASN A 1 88 ? 26.114 6.295 -0.651 1.00 81.44 88 ASN A O 1
ATOM 623 N N . ASN A 1 89 ? 24.813 4.948 -1.907 1.00 77.25 89 ASN A N 1
ATOM 624 C CA . ASN A 1 89 ? 25.327 3.686 -1.355 1.00 77.25 89 ASN A CA 1
ATOM 625 C C . ASN A 1 89 ? 26.232 2.880 -2.316 1.00 77.25 89 ASN A C 1
ATOM 627 O O . ASN A 1 89 ? 27.001 2.035 -1.857 1.00 77.25 89 ASN A O 1
ATOM 631 N N . GLY A 1 90 ? 26.200 3.150 -3.626 1.00 86.88 90 GLY A N 1
ATOM 632 C CA . GLY A 1 90 ? 27.054 2.484 -4.618 1.00 86.88 90 GLY A CA 1
ATOM 633 C C . GLY A 1 90 ? 26.640 1.054 -5.009 1.00 86.88 90 GLY A C 1
ATOM 634 O O . GLY A 1 90 ? 27.515 0.252 -5.362 1.00 86.88 90 GLY A O 1
ATOM 635 N N . TYR A 1 91 ? 25.354 0.690 -4.907 1.00 86.81 91 TYR A N 1
ATOM 636 C CA . TYR A 1 91 ? 24.906 -0.680 -5.208 1.00 86.81 91 TYR A CA 1
ATOM 637 C C . TYR A 1 91 ? 24.940 -1.027 -6.696 1.00 86.81 91 TYR A C 1
ATOM 639 O O . TYR A 1 91 ? 25.474 -2.076 -7.035 1.00 86.81 91 TYR A O 1
ATOM 647 N N . GLY A 1 92 ? 24.526 -0.136 -7.602 1.00 92.25 92 GLY A N 1
ATOM 648 C CA . GLY A 1 92 ? 24.647 -0.393 -9.045 1.00 92.25 92 GLY A CA 1
ATOM 649 C C . GLY A 1 92 ? 26.108 -0.631 -9.460 1.00 92.25 92 GLY A C 1
ATOM 650 O O . GLY A 1 92 ? 26.430 -1.557 -10.203 1.00 92.25 92 GLY A O 1
ATOM 651 N N . THR A 1 93 ? 27.035 0.142 -8.895 1.00 92.56 93 THR A N 1
ATOM 652 C CA . THR A 1 93 ? 28.487 -0.034 -9.014 1.00 92.56 93 THR A CA 1
ATOM 653 C C . THR A 1 93 ? 28.966 -1.366 -8.418 1.00 92.56 93 THR A C 1
ATOM 655 O O . THR A 1 93 ? 29.963 -1.922 -8.890 1.00 92.56 93 THR A O 1
ATOM 658 N N . THR A 1 94 ? 28.306 -1.882 -7.381 1.00 91.31 94 THR A N 1
ATOM 659 C CA . THR A 1 94 ? 28.601 -3.194 -6.782 1.00 91.31 94 THR A CA 1
ATOM 660 C C . THR A 1 94 ? 28.138 -4.319 -7.704 1.00 91.31 94 THR A C 1
ATOM 662 O O . THR A 1 94 ? 28.936 -5.193 -8.038 1.00 91.31 94 THR A O 1
ATOM 665 N N . ASP A 1 95 ? 26.931 -4.220 -8.246 1.00 94.69 95 ASP A N 1
ATOM 666 C CA . ASP A 1 95 ? 26.325 -5.236 -9.106 1.00 94.69 95 ASP A CA 1
ATOM 667 C C . ASP A 1 95 ? 27.023 -5.326 -10.465 1.00 94.69 95 ASP A C 1
ATOM 669 O O . ASP A 1 95 ? 27.327 -6.418 -10.951 1.00 94.69 95 ASP A O 1
ATOM 673 N N . LEU A 1 96 ? 27.434 -4.189 -11.037 1.00 95.88 96 LEU A N 1
ATOM 674 C CA . LEU A 1 96 ? 28.332 -4.177 -12.195 1.00 95.88 96 LEU A CA 1
ATOM 675 C C . LEU A 1 96 ? 29.679 -4.863 -11.885 1.00 95.88 96 LEU A C 1
ATOM 677 O O . LEU A 1 96 ? 30.226 -5.553 -12.748 1.00 95.88 96 LEU A O 1
ATOM 681 N N . LYS A 1 97 ? 30.218 -4.746 -10.662 1.00 94.31 97 LYS A N 1
ATOM 682 C CA . LYS A 1 97 ? 31.437 -5.475 -10.245 1.00 94.31 97 LYS A CA 1
ATOM 683 C C . LYS A 1 97 ? 31.180 -6.972 -10.051 1.00 94.31 97 LYS A C 1
ATOM 685 O O . LYS A 1 97 ? 32.076 -7.771 -10.334 1.00 94.31 97 LYS A O 1
ATOM 690 N N . GLU A 1 98 ? 29.977 -7.374 -9.653 1.00 95.31 98 GLU A N 1
ATOM 691 C CA . GLU A 1 98 ? 29.575 -8.782 -9.616 1.00 95.31 98 GLU A CA 1
ATOM 692 C C . GLU A 1 98 ? 29.447 -9.381 -11.025 1.00 95.31 98 GLU A C 1
ATOM 694 O O . GLU A 1 98 ? 30.009 -10.449 -11.292 1.00 95.31 98 GLU A O 1
ATOM 699 N N . MET A 1 99 ? 28.823 -8.661 -11.967 1.00 96.69 99 MET A N 1
ATOM 700 C CA . MET A 1 99 ? 28.798 -9.044 -13.386 1.00 96.69 99 MET A CA 1
ATOM 701 C C . MET A 1 99 ? 30.222 -9.226 -13.941 1.00 96.69 99 MET A C 1
ATOM 703 O O . MET A 1 99 ? 30.507 -10.185 -14.662 1.00 96.69 99 MET A O 1
ATOM 707 N N . VAL A 1 100 ? 31.153 -8.338 -13.571 1.00 95.75 100 VAL A N 1
ATOM 708 C CA . VAL A 1 100 ? 32.581 -8.436 -13.928 1.00 95.75 100 VAL A CA 1
ATOM 709 C C . VAL A 1 100 ? 33.252 -9.675 -13.323 1.00 95.75 100 VAL A C 1
ATOM 711 O O . VAL A 1 100 ? 34.106 -10.278 -13.981 1.00 95.75 100 VAL A O 1
ATOM 714 N N . ALA A 1 101 ? 32.868 -10.076 -12.108 1.00 95.00 101 ALA A N 1
ATOM 715 C CA . ALA A 1 101 ? 33.406 -11.243 -11.406 1.00 95.00 101 ALA A CA 1
ATOM 716 C C . ALA A 1 101 ? 32.923 -12.594 -11.977 1.00 95.00 101 ALA A C 1
ATOM 718 O O . ALA A 1 101 ? 33.579 -13.622 -11.756 1.00 95.00 101 ALA A O 1
ATOM 719 N N . ALA A 1 102 ? 31.823 -12.612 -12.738 1.00 94.75 102 ALA A N 1
ATOM 720 C CA . ALA A 1 102 ? 31.382 -13.785 -13.487 1.00 94.75 102 ALA A CA 1
ATOM 721 C C . ALA A 1 102 ? 32.426 -14.147 -14.563 1.00 94.75 102 ALA A C 1
ATOM 723 O O . ALA A 1 102 ? 32.778 -13.333 -15.424 1.00 94.75 102 ALA A O 1
ATOM 724 N N . THR A 1 103 ? 32.965 -15.370 -14.499 1.00 84.31 103 THR A N 1
ATOM 725 C CA . THR A 1 103 ? 34.150 -15.788 -15.289 1.00 84.31 103 THR A CA 1
ATOM 726 C C . THR A 1 103 ? 34.084 -17.221 -15.843 1.00 84.31 103 THR A C 1
ATOM 728 O O . THR A 1 103 ? 35.095 -17.751 -16.311 1.00 84.31 103 THR A O 1
ATOM 731 N N . GLY A 1 104 ? 32.908 -17.853 -15.810 1.00 84.62 104 GLY A N 1
ATOM 732 C CA . GLY A 1 104 ? 32.681 -19.194 -16.352 1.00 84.62 104 GLY A CA 1
ATOM 733 C C . GLY A 1 104 ? 32.614 -19.264 -17.886 1.00 84.62 104 GLY A C 1
ATOM 734 O O . GLY A 1 104 ? 32.463 -18.253 -18.570 1.00 84.62 104 GLY A O 1
ATOM 735 N N . ALA A 1 105 ? 32.733 -20.477 -18.433 1.00 88.38 105 ALA A N 1
ATOM 736 C CA . ALA A 1 105 ? 32.707 -20.730 -19.882 1.00 88.38 105 ALA A CA 1
ATOM 737 C C . ALA A 1 105 ? 31.281 -20.703 -20.464 1.00 88.38 105 ALA A C 1
ATOM 739 O O . ALA A 1 105 ? 31.083 -20.483 -21.652 1.00 88.38 105 ALA A O 1
ATOM 740 N N . GLU A 1 106 ? 30.279 -20.892 -19.613 1.00 87.19 106 GLU A N 1
ATOM 741 C CA . GLU A 1 106 ? 28.859 -20.702 -19.889 1.00 87.19 106 GLU A CA 1
ATOM 742 C C . GLU A 1 106 ? 28.523 -19.279 -20.375 1.00 87.19 106 GLU A C 1
ATOM 744 O O . GLU A 1 106 ? 27.558 -19.096 -21.116 1.00 87.19 106 GLU A O 1
ATOM 749 N N . LEU A 1 107 ? 29.360 -18.289 -20.040 1.00 91.62 107 LEU A N 1
ATOM 750 C CA . LEU A 1 107 ? 29.223 -16.909 -20.506 1.00 91.62 107 LEU A CA 1
ATOM 751 C C . LEU A 1 107 ? 29.543 -16.743 -22.001 1.00 91.62 107 LEU A C 1
ATOM 753 O O . LEU A 1 107 ? 29.107 -15.762 -22.593 1.00 91.62 107 LEU A O 1
ATOM 757 N N . ASP A 1 108 ? 30.231 -17.695 -22.645 1.00 90.31 108 ASP A N 1
ATOM 758 C CA . ASP A 1 108 ? 30.446 -17.663 -24.104 1.00 90.31 108 ASP A CA 1
ATOM 759 C C . ASP A 1 108 ? 29.106 -17.749 -24.877 1.00 90.31 108 ASP A C 1
ATOM 761 O O . ASP A 1 108 ? 29.002 -17.267 -26.011 1.00 90.31 108 ASP A O 1
ATOM 765 N N . ASN A 1 109 ? 28.068 -18.316 -24.244 1.00 89.50 109 ASN A N 1
ATOM 766 C CA . ASN A 1 109 ? 26.709 -18.446 -24.780 1.00 89.50 109 ASN A CA 1
ATOM 767 C C . ASN A 1 109 ? 25.792 -17.261 -24.414 1.00 89.50 109 ASN A C 1
ATOM 769 O O . ASN A 1 109 ? 24.611 -17.283 -24.763 1.00 89.50 109 ASN A O 1
ATOM 773 N N . LEU A 1 110 ? 26.291 -16.252 -23.690 1.00 95.75 110 LEU A N 1
ATOM 774 C CA . LEU A 1 110 ? 25.496 -15.148 -23.150 1.00 95.75 110 LEU A CA 1
ATOM 775 C C . LEU A 1 110 ? 26.007 -13.797 -23.665 1.00 95.75 110 LEU A C 1
ATOM 777 O O . LEU A 1 110 ? 27.166 -13.439 -23.480 1.00 95.75 110 LEU A O 1
ATOM 781 N N . GLU A 1 111 ? 25.122 -13.022 -24.283 1.00 97.19 111 GLU A N 1
ATOM 782 C CA . GLU A 1 111 ? 25.326 -11.596 -24.528 1.00 97.19 111 GLU A CA 1
ATOM 783 C C . GLU A 1 111 ? 24.659 -10.807 -23.397 1.00 97.19 111 GLU A C 1
ATOM 785 O O . GLU A 1 111 ? 23.502 -11.069 -23.063 1.00 97.19 111 GLU A O 1
ATOM 790 N N . VAL A 1 112 ? 25.372 -9.847 -22.802 1.00 98.06 112 VAL A N 1
ATOM 791 C CA . VAL A 1 112 ? 24.833 -8.980 -21.742 1.00 98.06 112 VAL A CA 1
ATOM 792 C C . VAL A 1 112 ? 24.922 -7.531 -22.192 1.00 98.06 112 VAL A C 1
ATOM 794 O O . VAL A 1 112 ? 25.992 -7.093 -22.620 1.00 98.06 112 VAL A O 1
ATOM 797 N N . VAL A 1 113 ? 23.818 -6.797 -22.066 1.00 98.12 113 VAL A N 1
ATOM 798 C CA . VAL A 1 113 ? 23.707 -5.371 -22.391 1.00 98.12 113 VAL A CA 1
ATOM 799 C C . VAL A 1 113 ? 23.054 -4.651 -21.217 1.00 98.12 113 VAL A C 1
ATOM 801 O O . VAL A 1 113 ? 21.929 -4.973 -20.848 1.00 98.12 113 VAL A O 1
ATOM 804 N N . VAL A 1 114 ? 23.727 -3.649 -20.660 1.00 98.50 114 VAL A N 1
ATOM 805 C CA . VAL A 1 114 ? 23.210 -2.833 -19.557 1.00 98.50 114 VAL A CA 1
ATOM 806 C C . VAL A 1 114 ? 23.011 -1.399 -20.036 1.00 98.50 114 VAL A C 1
ATOM 808 O O . VAL A 1 114 ? 23.942 -0.787 -20.561 1.00 98.50 114 VAL A O 1
ATOM 811 N N . ALA A 1 115 ? 21.808 -0.867 -19.834 1.00 98.19 115 ALA A N 1
ATOM 812 C CA . ALA A 1 115 ? 21.532 0.560 -19.812 1.00 98.19 115 ALA A CA 1
ATOM 813 C C . ALA A 1 115 ? 21.580 1.045 -18.362 1.00 98.19 115 ALA A C 1
ATOM 815 O O . ALA A 1 115 ? 20.743 0.625 -17.569 1.00 98.19 115 ALA A O 1
ATOM 816 N N . PHE A 1 116 ? 22.542 1.900 -18.016 1.00 97.69 116 PHE A N 1
ATOM 817 C CA . PHE A 1 116 ? 22.737 2.392 -16.649 1.00 97.69 116 PHE A CA 1
ATOM 818 C C . PHE A 1 116 ? 22.880 3.915 -16.593 1.00 97.69 116 PHE A C 1
ATOM 820 O O . PHE A 1 116 ? 23.285 4.548 -17.574 1.00 97.69 116 PHE A O 1
ATOM 827 N N . GLY A 1 117 ? 22.531 4.513 -15.454 1.00 96.62 117 GLY A N 1
ATOM 828 C CA . GLY A 1 117 ? 22.502 5.967 -15.300 1.00 96.62 117 GLY A CA 1
ATOM 829 C C . GLY A 1 117 ? 21.628 6.437 -14.137 1.00 96.62 117 GLY A C 1
ATOM 830 O O . GLY A 1 117 ? 21.467 5.717 -13.159 1.00 96.62 117 GLY A O 1
ATOM 831 N N . GLY A 1 118 ? 21.062 7.640 -14.236 1.00 94.25 118 GLY A N 1
ATOM 832 C CA . GLY A 1 118 ? 20.019 8.134 -13.326 1.00 94.25 118 GLY A CA 1
ATOM 833 C C . GLY A 1 118 ? 20.396 8.354 -11.848 1.00 94.25 118 GLY A C 1
ATOM 834 O O . GLY A 1 118 ? 19.507 8.429 -11.002 1.00 94.25 118 GLY A O 1
ATOM 835 N N . ALA A 1 119 ? 21.685 8.474 -11.506 1.00 93.44 119 ALA A N 1
ATOM 836 C CA . ALA A 1 119 ? 22.168 8.686 -10.129 1.00 93.44 119 ALA A CA 1
ATOM 837 C C . ALA A 1 119 ? 23.000 9.974 -9.987 1.00 93.44 119 ALA A C 1
ATOM 839 O O . ALA A 1 119 ? 23.495 10.536 -10.970 1.00 93.44 119 ALA A O 1
ATOM 840 N N . SER A 1 120 ? 23.195 10.487 -8.767 1.00 89.31 120 SER A N 1
ATOM 841 C CA . SER A 1 120 ? 23.960 11.730 -8.553 1.00 89.31 120 SER A CA 1
ATOM 842 C C . SER A 1 120 ? 25.371 11.671 -9.164 1.00 89.31 120 SER A C 1
ATOM 844 O O . SER A 1 120 ? 25.819 12.667 -9.742 1.00 89.31 120 SER A O 1
ATOM 846 N N . ASN A 1 121 ? 26.008 10.500 -9.113 1.00 88.88 121 ASN A N 1
ATOM 847 C CA . ASN A 1 121 ? 27.306 10.154 -9.689 1.00 88.88 121 ASN A CA 1
ATOM 848 C C . ASN A 1 121 ? 27.229 9.534 -11.103 1.00 88.88 121 ASN A C 1
ATOM 850 O O . ASN A 1 121 ? 28.181 9.716 -11.859 1.00 88.88 121 ASN A O 1
ATOM 854 N N . TRP A 1 122 ? 26.129 8.877 -11.497 1.00 92.88 122 TRP A N 1
ATOM 855 C CA . TRP A 1 122 ? 25.909 8.377 -12.868 1.00 92.88 122 TRP A CA 1
ATOM 856 C C . TRP A 1 122 ? 24.968 9.293 -13.661 1.00 92.88 122 TRP A C 1
ATOM 858 O O . TRP A 1 122 ? 23.745 9.227 -13.520 1.00 92.88 122 TRP A O 1
ATOM 868 N N . LYS A 1 123 ? 25.528 10.160 -14.512 1.00 91.19 123 LYS A N 1
ATOM 869 C CA . LYS A 1 123 ? 24.744 11.175 -15.236 1.00 91.19 123 LYS A CA 1
ATOM 870 C C . LYS A 1 123 ? 24.060 10.658 -16.493 1.00 91.19 123 LYS A C 1
ATOM 872 O O . LYS A 1 123 ? 24.727 10.114 -17.367 1.00 91.19 123 LYS A O 1
ATOM 877 N N . GLY A 1 124 ? 22.763 10.921 -16.626 1.00 93.19 124 GLY A N 1
ATOM 878 C CA . GLY A 1 124 ? 21.997 10.590 -17.823 1.00 93.19 124 GLY A CA 1
ATOM 879 C C . GLY A 1 124 ? 21.811 9.086 -18.005 1.00 93.19 124 GLY A C 1
ATOM 880 O O . GLY A 1 124 ? 21.408 8.411 -17.067 1.00 93.19 124 GLY A O 1
ATOM 881 N N . MET A 1 125 ? 22.110 8.568 -19.202 1.00 95.75 125 MET A N 1
ATOM 882 C CA . MET A 1 125 ? 21.969 7.155 -19.574 1.00 95.75 125 MET A CA 1
ATOM 883 C C . MET A 1 125 ? 23.099 6.686 -20.509 1.00 95.75 125 MET A C 1
ATOM 885 O O . MET A 1 125 ? 23.414 7.347 -21.506 1.00 95.75 125 MET A O 1
ATOM 889 N N . TRP A 1 126 ? 23.660 5.511 -20.220 1.00 95.19 126 TRP A N 1
ATOM 890 C CA . TRP A 1 126 ? 24.801 4.887 -20.903 1.00 95.19 126 TRP A CA 1
ATOM 891 C C . TRP A 1 126 ? 24.465 3.441 -21.260 1.00 95.19 126 TRP A C 1
ATOM 893 O O . TRP A 1 126 ? 23.935 2.727 -20.415 1.00 95.19 126 TRP A O 1
ATOM 903 N N . PHE A 1 127 ? 24.776 2.982 -22.479 1.00 96.19 127 PHE A N 1
ATOM 904 C CA . PHE A 1 127 ? 24.646 1.559 -22.838 1.00 96.19 127 PHE A CA 1
ATOM 905 C C . PHE A 1 127 ? 26.030 0.914 -22.957 1.00 96.19 127 PHE A C 1
ATOM 907 O O . PHE A 1 127 ? 26.883 1.412 -23.697 1.00 96.19 127 PHE A O 1
ATOM 914 N N . ALA A 1 128 ? 26.238 -0.222 -22.294 1.00 95.94 128 ALA A N 1
ATOM 915 C CA . ALA A 1 128 ? 27.479 -0.995 -22.335 1.00 95.94 128 ALA A CA 1
ATOM 916 C C . ALA A 1 128 ? 27.196 -2.500 -22.437 1.00 95.94 128 ALA A C 1
ATOM 918 O O . ALA A 1 128 ? 26.207 -2.987 -21.890 1.00 95.94 128 ALA A O 1
ATOM 919 N N . ASN A 1 129 ? 28.078 -3.250 -23.100 1.00 95.69 129 ASN A N 1
ATOM 920 C CA . ASN A 1 129 ? 28.118 -4.707 -22.980 1.00 95.69 129 ASN A CA 1
ATOM 921 C C . ASN A 1 129 ? 29.097 -5.162 -21.883 1.00 95.69 129 ASN A C 1
ATOM 923 O O . ASN A 1 129 ? 29.860 -4.367 -21.332 1.00 95.69 129 ASN A O 1
ATOM 927 N N . LEU A 1 130 ? 29.123 -6.464 -21.587 1.00 95.06 130 LEU A N 1
ATOM 928 C CA . LEU A 1 130 ? 29.984 -7.018 -20.534 1.00 95.06 130 LEU A CA 1
ATOM 929 C C . LEU A 1 130 ? 31.493 -6.794 -20.758 1.00 95.06 130 LEU A C 1
ATOM 931 O O . LEU A 1 130 ? 32.243 -6.710 -19.788 1.00 95.06 130 LEU A O 1
ATOM 935 N N . GLU A 1 131 ? 31.970 -6.693 -22.005 1.00 93.12 131 GLU A N 1
ATOM 936 C CA . GLU A 1 131 ? 33.380 -6.366 -22.279 1.00 93.12 131 GLU A CA 1
ATOM 937 C C . GLU A 1 131 ? 33.692 -4.910 -21.905 1.00 93.12 131 GLU A C 1
ATOM 939 O O . GLU A 1 131 ? 34.716 -4.639 -21.275 1.00 93.12 131 GLU A O 1
ATOM 944 N N . GLN A 1 132 ? 32.781 -3.989 -22.223 1.00 94.56 132 GLN A N 1
ATOM 945 C CA . GLN A 1 132 ? 32.901 -2.572 -21.885 1.00 94.56 132 GLN A CA 1
ATOM 946 C C . GLN A 1 132 ? 32.774 -2.341 -20.377 1.00 94.56 132 GLN A C 1
ATOM 948 O O . GLN A 1 132 ? 33.621 -1.659 -19.815 1.00 94.56 132 GLN A O 1
ATOM 953 N N . ILE A 1 133 ? 31.825 -2.992 -19.693 1.00 94.75 133 ILE A N 1
ATOM 954 C CA . ILE A 1 133 ? 31.691 -2.933 -18.223 1.00 94.75 133 ILE A CA 1
ATOM 955 C C . ILE A 1 133 ? 32.975 -3.444 -17.544 1.00 94.75 133 ILE A C 1
ATOM 957 O O . ILE A 1 133 ? 33.508 -2.800 -16.641 1.00 94.75 133 ILE A O 1
ATOM 961 N N . ARG A 1 134 ? 33.549 -4.561 -18.021 1.00 93.50 134 ARG A N 1
ATOM 962 C CA . ARG A 1 134 ? 34.849 -5.071 -17.536 1.00 93.50 134 ARG A CA 1
ATOM 963 C C . ARG A 1 134 ? 35.994 -4.082 -17.751 1.00 93.50 134 ARG A C 1
ATOM 965 O O . ARG A 1 134 ? 36.904 -4.040 -16.926 1.00 93.50 134 ARG A O 1
ATOM 972 N N . LYS A 1 135 ? 35.967 -3.293 -18.826 1.00 91.69 135 LYS A N 1
ATOM 973 C CA . LYS A 1 135 ? 36.973 -2.261 -19.101 1.00 91.69 135 LYS A CA 1
ATOM 974 C C . LYS A 1 135 ? 36.799 -1.023 -18.213 1.00 91.69 135 LYS A C 1
ATOM 976 O O . LYS A 1 135 ? 37.779 -0.607 -17.598 1.00 91.69 135 LYS A O 1
ATOM 981 N N . ASP A 1 136 ? 35.578 -0.502 -18.124 1.00 90.56 136 ASP A N 1
ATOM 982 C CA . ASP A 1 136 ? 35.190 0.664 -17.312 1.00 90.56 136 ASP A CA 1
ATOM 983 C C . ASP A 1 136 ? 35.554 0.423 -15.834 1.00 90.56 136 ASP A C 1
ATOM 985 O O . ASP A 1 136 ? 36.315 1.179 -15.240 1.00 90.56 136 ASP A O 1
ATOM 989 N N . SER A 1 137 ? 35.219 -0.765 -15.306 1.00 91.19 137 SER A N 1
ATOM 990 C CA . SER A 1 137 ? 35.510 -1.175 -13.919 1.00 91.19 137 SER A CA 1
ATOM 991 C C . SER A 1 137 ? 36.993 -1.154 -13.493 1.00 91.19 137 SER A C 1
ATOM 993 O O . SER A 1 137 ? 37.299 -1.385 -12.319 1.00 91.19 137 SER A O 1
ATOM 995 N N . SER A 1 138 ? 37.934 -0.920 -14.416 1.00 87.44 138 SER A N 1
ATOM 996 C CA . SER A 1 138 ? 39.375 -1.027 -14.170 1.00 87.44 138 SER A CA 1
ATOM 997 C C . SER A 1 138 ? 39.957 0.060 -13.258 1.00 87.44 138 SER A C 1
ATOM 999 O O . SER A 1 138 ? 40.982 -0.195 -12.615 1.00 87.44 138 SER A O 1
ATOM 1001 N N . ASP A 1 139 ? 39.317 1.230 -13.156 1.00 84.62 139 ASP A N 1
ATOM 1002 C CA . ASP A 1 139 ? 39.650 2.264 -12.163 1.00 84.62 139 ASP A CA 1
ATOM 1003 C C . ASP A 1 139 ? 38.738 2.239 -10.918 1.00 84.62 139 ASP A C 1
ATOM 1005 O O . ASP A 1 139 ? 39.054 2.862 -9.899 1.00 84.62 139 ASP A O 1
ATOM 1009 N N . GLY A 1 140 ? 37.672 1.433 -10.963 1.00 79.44 140 GLY A N 1
ATOM 1010 C CA . GLY A 1 140 ? 36.705 1.224 -9.890 1.00 79.44 140 GLY A CA 1
ATOM 1011 C C . GLY A 1 140 ? 35.469 2.126 -9.943 1.00 79.44 140 GLY A C 1
ATOM 1012 O O . GLY A 1 140 ? 34.606 1.955 -9.072 1.00 79.44 140 GLY A O 1
ATOM 1013 N N . ALA A 1 141 ? 35.382 3.028 -10.923 1.00 83.69 141 ALA A N 1
ATOM 1014 C CA . ALA A 1 141 ? 34.213 3.836 -11.254 1.00 83.69 141 ALA A CA 1
ATOM 1015 C C . ALA A 1 141 ? 33.497 3.298 -12.516 1.00 83.69 141 ALA A C 1
ATOM 1017 O O . ALA A 1 141 ? 33.901 2.285 -13.087 1.00 83.69 141 ALA A O 1
ATOM 1018 N N . PHE A 1 142 ? 32.391 3.949 -12.878 1.00 87.88 142 PHE A N 1
ATOM 1019 C CA . PHE A 1 142 ? 31.620 3.717 -14.099 1.00 87.88 142 PHE A CA 1
ATOM 1020 C C . PHE A 1 142 ? 31.065 5.057 -14.610 1.00 87.88 142 PHE A C 1
ATOM 1022 O O . PHE A 1 142 ? 30.914 6.005 -13.832 1.00 87.88 142 PHE A O 1
ATOM 1029 N N . SER A 1 143 ? 30.699 5.133 -15.895 1.00 82.25 143 SER A N 1
ATOM 1030 C CA . SER A 1 143 ? 30.217 6.352 -16.594 1.00 82.25 143 SER A CA 1
ATOM 1031 C C . SER A 1 143 ? 31.246 7.494 -16.728 1.00 82.25 143 SER A C 1
ATOM 1033 O O . SER A 1 143 ? 30.885 8.660 -16.912 1.00 82.25 143 SER A O 1
ATOM 1035 N N . ASN A 1 144 ? 32.544 7.178 -16.650 1.00 81.75 144 ASN A N 1
ATOM 1036 C CA . ASN A 1 144 ? 33.639 8.157 -16.683 1.00 81.75 144 ASN A CA 1
ATOM 1037 C C . ASN A 1 144 ? 34.639 7.993 -17.844 1.00 81.75 144 ASN A C 1
ATOM 1039 O O . ASN A 1 144 ? 35.544 8.825 -17.975 1.00 81.75 144 ASN A O 1
ATOM 1043 N N . GLU A 1 145 ? 34.475 6.986 -18.704 1.00 83.38 145 GLU A N 1
ATOM 1044 C CA . GLU A 1 145 ? 35.300 6.795 -19.904 1.00 83.38 145 GLU A CA 1
ATOM 1045 C C . GLU A 1 145 ? 34.825 7.655 -21.110 1.00 83.38 145 GLU A C 1
ATOM 1047 O O . GLU A 1 145 ? 33.713 8.198 -21.119 1.00 83.38 145 GLU A O 1
ATOM 1052 N N . PRO A 1 146 ? 35.657 7.843 -22.156 1.00 80.94 146 PRO A N 1
ATOM 1053 C CA . PRO A 1 146 ? 35.267 8.519 -23.393 1.00 80.94 146 PRO A CA 1
ATOM 1054 C C . PRO A 1 146 ? 34.067 7.880 -24.107 1.00 80.94 146 PRO A C 1
ATOM 1056 O O . PRO A 1 146 ? 33.839 6.676 -24.057 1.00 80.94 146 PRO A O 1
ATOM 1059 N N . SER A 1 147 ? 33.328 8.693 -24.866 1.00 74.44 147 SER A N 1
ATOM 1060 C CA . SER A 1 147 ? 32.084 8.281 -25.535 1.00 74.44 147 SER A CA 1
ATOM 1061 C C . SER A 1 147 ? 32.218 7.120 -26.530 1.00 74.44 147 SER A C 1
ATOM 1063 O O . SER A 1 147 ? 31.214 6.506 -26.867 1.00 74.44 147 SER A O 1
ATOM 1065 N N . ASP A 1 148 ? 33.418 6.860 -27.058 1.00 81.50 148 ASP A N 1
ATOM 1066 C CA . ASP A 1 148 ? 33.704 5.746 -27.969 1.00 81.50 148 ASP A CA 1
ATOM 1067 C C . ASP A 1 148 ? 33.962 4.405 -27.258 1.00 81.50 148 ASP A C 1
ATOM 1069 O O . ASP A 1 148 ? 34.107 3.384 -27.929 1.00 81.50 148 ASP A O 1
ATOM 1073 N N . GLU A 1 149 ? 33.955 4.388 -25.922 1.00 87.50 149 GLU A N 1
ATOM 1074 C CA . GLU A 1 149 ? 34.048 3.174 -25.103 1.00 87.50 149 GLU A CA 1
ATOM 1075 C C . GLU A 1 149 ? 32.678 2.561 -24.760 1.00 87.50 149 GLU A C 1
ATOM 1077 O O . GLU A 1 149 ? 32.621 1.426 -24.293 1.00 87.50 149 GLU A O 1
ATOM 1082 N N . TYR A 1 150 ? 31.573 3.249 -25.069 1.00 90.88 150 TYR A N 1
ATOM 1083 C CA . TYR A 1 150 ? 30.192 2.810 -24.819 1.00 90.88 150 TYR A CA 1
ATOM 1084 C C . TYR A 1 150 ? 29.421 2.567 -26.128 1.00 90.88 150 TYR A C 1
ATOM 1086 O O . TYR A 1 150 ? 29.765 3.097 -27.183 1.00 90.88 150 TYR A O 1
ATOM 1094 N N . LEU A 1 151 ? 28.352 1.765 -26.078 1.00 93.56 151 LEU A N 1
ATOM 1095 C CA . LEU A 1 151 ? 27.452 1.527 -27.223 1.00 93.56 151 LEU A CA 1
ATOM 1096 C C . LEU A 1 151 ? 26.556 2.741 -27.501 1.00 93.56 151 LEU A C 1
ATOM 1098 O O . LEU A 1 151 ? 26.164 2.987 -28.642 1.00 93.56 151 LEU A O 1
ATOM 1102 N N . TYR A 1 152 ? 26.224 3.486 -26.447 1.00 93.94 152 TYR A N 1
ATOM 1103 C CA . TYR A 1 152 ? 25.413 4.696 -26.490 1.00 93.94 152 TYR A CA 1
ATOM 1104 C C . TYR A 1 152 ? 25.685 5.566 -25.257 1.00 93.94 152 TYR A C 1
ATOM 1106 O O . TYR A 1 152 ? 26.006 5.052 -24.186 1.00 93.94 152 TYR A O 1
ATOM 1114 N N . LEU A 1 153 ? 25.515 6.879 -25.418 1.00 92.19 153 LEU A N 1
ATOM 1115 C CA . LEU A 1 153 ? 25.672 7.889 -24.376 1.00 92.19 153 LEU A CA 1
ATOM 1116 C C . LEU A 1 153 ? 24.658 9.018 -24.593 1.00 92.19 153 LEU A C 1
ATOM 1118 O O . LEU A 1 153 ? 24.661 9.666 -25.642 1.00 92.19 153 LEU A O 1
ATOM 1122 N N . ALA A 1 154 ? 23.863 9.312 -23.567 1.00 93.38 154 ALA A N 1
ATOM 1123 C CA . ALA A 1 154 ? 23.129 10.563 -23.426 1.00 93.38 154 ALA A CA 1
ATOM 1124 C C . ALA A 1 154 ? 23.250 11.095 -21.982 1.00 93.38 154 ALA A C 1
ATOM 1126 O O . ALA A 1 154 ? 22.496 10.663 -21.114 1.00 93.38 154 ALA A O 1
ATOM 1127 N N . PRO A 1 155 ? 24.184 12.027 -21.700 1.00 91.31 155 PRO A N 1
ATOM 1128 C CA . PRO A 1 155 ? 24.551 12.418 -20.332 1.00 91.31 155 PRO A CA 1
ATOM 1129 C C . PRO A 1 155 ? 23.498 13.288 -19.629 1.00 91.31 155 PRO A C 1
ATOM 1131 O O . PRO A 1 155 ? 23.595 13.509 -18.428 1.00 91.31 155 PRO A O 1
ATOM 1134 N N . ASP A 1 156 ? 22.497 13.762 -20.375 1.00 92.69 156 ASP A N 1
ATOM 1135 C CA . ASP A 1 156 ? 21.376 14.568 -19.890 1.00 92.69 156 ASP A CA 1
ATOM 1136 C C . ASP A 1 156 ? 20.025 13.837 -20.088 1.00 92.69 156 ASP A C 1
ATOM 1138 O O . ASP A 1 156 ? 18.984 14.488 -20.157 1.00 92.69 156 ASP A O 1
ATOM 1142 N N . ALA A 1 157 ? 20.020 12.512 -20.287 1.00 94.62 157 ALA A N 1
ATOM 1143 C CA . ALA A 1 157 ? 18.802 11.709 -20.468 1.00 94.62 157 ALA A CA 1
ATOM 1144 C C . ALA A 1 157 ? 18.065 11.460 -19.146 1.00 94.62 157 ALA A C 1
ATOM 1146 O O . ALA A 1 157 ? 18.708 11.185 -18.141 1.00 94.62 157 ALA A O 1
ATOM 1147 N N . HIS A 1 158 ? 16.732 11.487 -19.171 1.00 94.31 158 HIS A N 1
ATOM 1148 C CA . HIS A 1 158 ? 15.903 11.139 -18.017 1.00 94.31 158 HIS A CA 1
ATOM 1149 C C . HIS A 1 158 ? 15.503 9.658 -18.092 1.00 94.31 158 HIS A C 1
ATOM 1151 O O . HIS A 1 158 ? 14.688 9.287 -18.934 1.00 94.31 158 HIS A O 1
ATOM 1157 N N . MET A 1 159 ? 16.080 8.795 -17.254 1.00 95.56 159 MET A N 1
ATOM 1158 C CA . MET A 1 159 ? 15.800 7.352 -17.236 1.00 95.56 159 MET A CA 1
ATOM 1159 C C . MET A 1 159 ? 14.441 6.990 -16.617 1.00 95.56 159 MET A C 1
ATOM 1161 O O . MET A 1 159 ? 13.913 5.928 -16.951 1.00 95.56 159 MET A O 1
ATOM 1165 N N . GLY A 1 160 ? 13.863 7.877 -15.802 1.00 91.88 160 GLY A N 1
ATOM 1166 C CA . GLY A 1 160 ? 12.475 7.808 -15.328 1.00 91.88 160 GLY A CA 1
ATOM 1167 C C . GLY A 1 160 ? 11.418 8.116 -16.403 1.00 91.88 160 GLY A C 1
ATOM 1168 O O . GLY A 1 160 ? 10.254 7.782 -16.230 1.00 91.88 160 GLY A O 1
ATOM 1169 N N . ASP A 1 161 ? 11.798 8.695 -17.551 1.00 92.94 161 ASP A N 1
ATOM 1170 C CA . ASP A 1 161 ? 10.866 9.026 -18.642 1.00 92.94 161 ASP A CA 1
ATOM 1171 C C . ASP A 1 161 ? 10.743 7.891 -19.674 1.00 92.94 161 ASP A C 1
ATOM 1173 O O . ASP A 1 161 ? 11.730 7.297 -20.129 1.00 92.94 161 ASP A O 1
ATOM 1177 N N . ALA A 1 162 ? 9.508 7.637 -20.124 1.00 93.12 162 ALA A N 1
ATOM 1178 C CA . ALA A 1 162 ? 9.177 6.593 -21.096 1.00 93.12 162 ALA A CA 1
ATOM 1179 C C . ALA A 1 162 ? 10.023 6.611 -22.387 1.00 93.12 162 ALA A C 1
ATOM 1181 O O . ALA A 1 162 ? 10.174 5.585 -23.053 1.00 93.12 162 ALA A O 1
ATOM 1182 N N . SER A 1 163 ? 10.535 7.769 -22.811 1.00 93.88 163 SER A N 1
ATOM 1183 C CA . SER A 1 163 ? 11.356 7.896 -24.018 1.00 93.88 163 SER A CA 1
ATOM 1184 C C . SER A 1 163 ? 12.728 7.233 -23.888 1.00 93.88 163 SER A C 1
ATOM 1186 O O . SER A 1 163 ? 13.207 6.686 -24.884 1.00 93.88 163 SER A O 1
ATOM 1188 N N . SER A 1 164 ? 13.322 7.194 -22.691 1.00 96.56 164 SER A N 1
ATOM 1189 C CA . SER A 1 164 ? 14.595 6.506 -22.437 1.00 96.56 164 SER A CA 1
ATOM 1190 C C . SER A 1 164 ? 14.437 4.991 -22.524 1.00 96.56 164 SER A C 1
ATOM 1192 O O . SER A 1 164 ? 15.192 4.337 -23.249 1.00 96.56 164 SER A O 1
ATOM 1194 N N . LEU A 1 165 ? 13.386 4.436 -21.910 1.00 97.31 165 LEU A N 1
ATOM 1195 C CA . LEU A 1 165 ? 13.070 3.011 -22.029 1.00 97.31 165 LEU A CA 1
ATOM 1196 C C . LEU A 1 165 ? 12.716 2.629 -23.478 1.00 97.31 165 LEU A C 1
ATOM 1198 O O . LEU A 1 165 ? 13.238 1.644 -23.999 1.00 97.31 165 LEU A O 1
ATOM 1202 N N . LYS A 1 166 ? 11.907 3.436 -24.185 1.00 96.00 166 LYS A N 1
ATOM 1203 C CA . LYS A 1 166 ? 11.628 3.247 -25.628 1.00 96.00 166 LYS A CA 1
ATOM 1204 C C . LYS A 1 166 ? 12.903 3.258 -26.470 1.00 96.00 166 LYS A C 1
ATOM 1206 O O . LYS A 1 166 ? 13.013 2.485 -27.421 1.00 96.00 166 LYS A O 1
ATOM 1211 N N . LEU A 1 167 ? 13.872 4.110 -26.133 1.00 96.31 167 LEU A N 1
ATOM 1212 C CA . LEU A 1 167 ? 15.156 4.158 -26.823 1.00 96.31 167 LEU A CA 1
ATOM 1213 C C . LEU A 1 167 ? 15.984 2.891 -26.581 1.00 96.31 167 LEU A C 1
ATOM 1215 O O . LEU A 1 167 ? 16.546 2.352 -27.532 1.00 96.31 167 LEU A O 1
ATOM 1219 N N . PHE A 1 168 ? 16.035 2.398 -25.340 1.00 97.69 168 PHE A N 1
ATOM 1220 C CA . PHE A 1 168 ? 16.746 1.163 -25.012 1.00 97.69 168 PHE A CA 1
ATOM 1221 C C . PHE A 1 168 ? 16.102 -0.062 -25.672 1.00 97.69 168 PHE A C 1
ATOM 1223 O O . PHE A 1 168 ? 16.793 -0.858 -26.298 1.00 97.69 168 PHE A O 1
ATOM 1230 N N . LEU A 1 169 ? 14.774 -0.171 -25.655 1.00 97.31 169 LEU A N 1
ATOM 1231 C CA . LEU A 1 169 ? 14.057 -1.243 -26.352 1.00 97.31 169 LEU A CA 1
ATOM 1232 C C . LEU A 1 169 ? 14.290 -1.196 -27.876 1.00 97.31 169 LEU A C 1
ATOM 1234 O O . LEU A 1 169 ? 14.562 -2.223 -28.491 1.00 97.31 169 LEU A O 1
ATOM 1238 N N . SER A 1 170 ? 14.288 -0.000 -28.473 1.00 94.88 170 SER A N 1
ATOM 1239 C CA . SER A 1 170 ? 14.640 0.227 -29.886 1.00 94.88 170 SER A CA 1
ATOM 1240 C C . SER A 1 170 ? 16.108 -0.111 -30.209 1.00 94.88 170 SER A C 1
ATOM 1242 O O . SER A 1 170 ? 16.430 -0.516 -31.326 1.00 94.88 170 SER A O 1
ATOM 1244 N N . PHE A 1 171 ? 17.015 0.006 -29.235 1.00 96.62 171 PHE A N 1
ATOM 1245 C CA . PHE A 1 171 ? 18.395 -0.470 -29.355 1.00 96.62 171 PHE A CA 1
ATOM 1246 C C . PHE A 1 171 ? 18.468 -2.004 -29.327 1.00 96.62 171 PHE A C 1
ATOM 1248 O O . PHE A 1 171 ? 19.122 -2.601 -30.183 1.00 96.62 171 PHE A O 1
ATOM 1255 N N . LEU A 1 172 ? 17.745 -2.644 -28.404 1.00 96.94 172 LEU A N 1
ATOM 1256 C CA . LEU A 1 172 ? 17.656 -4.105 -28.290 1.00 96.94 172 LEU A CA 1
ATOM 1257 C C . LEU A 1 172 ? 16.956 -4.765 -29.489 1.00 96.94 172 LEU A C 1
ATOM 1259 O O . LEU A 1 172 ? 17.227 -5.926 -29.786 1.00 96.94 172 LEU A O 1
ATOM 1263 N N . ASP A 1 173 ? 16.120 -4.040 -30.236 1.00 95.25 173 ASP A N 1
ATOM 1264 C CA . ASP A 1 173 ? 15.529 -4.540 -31.484 1.00 95.25 173 ASP A CA 1
ATOM 1265 C C . ASP A 1 173 ? 16.578 -4.892 -32.556 1.00 95.25 173 ASP A C 1
ATOM 1267 O O . ASP A 1 173 ? 16.306 -5.741 -33.408 1.00 95.25 173 ASP A O 1
ATOM 1271 N N . ALA A 1 174 ? 17.777 -4.297 -32.497 1.00 94.88 174 ALA A N 1
ATOM 1272 C CA . ALA A 1 174 ? 18.901 -4.633 -33.374 1.00 94.88 174 ALA A CA 1
ATOM 1273 C C . ALA A 1 174 ? 19.652 -5.916 -32.965 1.00 94.88 174 ALA A C 1
ATOM 1275 O O . ALA A 1 174 ? 20.485 -6.396 -33.732 1.00 94.88 174 ALA A O 1
ATOM 1276 N N . TYR A 1 175 ? 19.360 -6.478 -31.788 1.00 96.19 175 TYR A N 1
ATOM 1277 C CA . TYR A 1 175 ? 19.878 -7.768 -31.337 1.00 96.19 175 TYR A CA 1
ATOM 1278 C C . TYR A 1 175 ? 18.917 -8.854 -31.830 1.00 96.19 175 TYR A C 1
ATOM 1280 O O . TYR A 1 175 ? 17.830 -9.032 -31.275 1.00 96.19 175 TYR A O 1
ATOM 1288 N N . THR A 1 176 ? 19.278 -9.561 -32.897 1.00 95.44 176 THR A N 1
ATOM 1289 C CA . THR A 1 176 ? 18.434 -10.513 -33.639 1.00 95.44 176 THR A CA 1
ATOM 1290 C C . THR A 1 176 ? 18.809 -11.969 -33.341 1.00 95.44 176 THR A C 1
ATOM 1292 O O . THR A 1 176 ? 19.866 -12.248 -32.792 1.00 95.44 176 THR A O 1
ATOM 1295 N N . ASP A 1 177 ? 17.897 -12.900 -33.636 1.00 95.12 177 ASP A N 1
ATOM 1296 C CA . ASP A 1 177 ? 18.131 -14.359 -33.667 1.00 95.12 177 ASP A CA 1
ATOM 1297 C C . ASP A 1 177 ? 18.702 -15.048 -32.398 1.00 95.12 177 ASP A C 1
ATOM 1299 O O . ASP A 1 177 ? 19.059 -16.221 -32.437 1.00 95.12 177 ASP A O 1
ATOM 1303 N N . PHE A 1 178 ? 18.683 -14.372 -31.242 1.00 96.25 178 PHE A N 1
ATOM 1304 C CA . PHE A 1 178 ? 18.932 -14.969 -29.919 1.00 96.25 178 PHE A CA 1
ATOM 1305 C C . PHE A 1 178 ? 17.900 -16.048 -29.542 1.00 96.25 178 PHE A C 1
ATOM 1307 O O . PHE A 1 178 ? 16.693 -15.812 -29.642 1.00 96.25 178 PHE A O 1
ATOM 1314 N N . ASP A 1 179 ? 18.383 -17.181 -29.018 1.00 95.06 179 ASP A N 1
ATOM 1315 C CA . ASP A 1 179 ? 17.588 -18.352 -28.617 1.00 95.06 179 ASP A CA 1
ATOM 1316 C C . ASP A 1 179 ? 16.640 -18.055 -27.445 1.00 95.06 179 ASP A C 1
ATOM 1318 O O . ASP A 1 179 ? 15.536 -18.598 -27.386 1.00 95.06 179 ASP A O 1
ATOM 1322 N N . GLN A 1 180 ? 17.101 -17.243 -26.484 1.00 96.12 180 GLN A N 1
ATOM 1323 C CA . GLN A 1 180 ? 16.361 -16.831 -25.286 1.00 96.12 180 GLN A CA 1
ATOM 1324 C C . GLN A 1 180 ? 16.692 -15.382 -24.925 1.00 96.12 180 GLN A C 1
ATOM 1326 O O . GLN A 1 180 ? 17.814 -14.919 -25.152 1.00 96.12 180 GLN A O 1
ATOM 1331 N N . ARG A 1 181 ? 15.726 -14.673 -24.335 1.00 97.75 181 ARG A N 1
ATOM 1332 C CA . ARG A 1 181 ? 15.846 -13.253 -23.970 1.00 97.75 181 ARG A CA 1
ATOM 1333 C C . ARG A 1 181 ? 15.319 -12.993 -22.564 1.00 97.75 181 ARG A C 1
ATOM 1335 O O . ARG A 1 181 ? 14.174 -13.314 -22.257 1.00 97.75 181 ARG A O 1
ATOM 1342 N N . MET A 1 182 ? 16.131 -12.352 -21.737 1.00 98.38 182 MET A N 1
ATOM 1343 C CA . MET A 1 182 ? 15.772 -11.879 -20.404 1.00 98.38 182 MET A CA 1
ATOM 1344 C C . MET A 1 182 ? 15.962 -10.361 -20.350 1.00 98.38 182 MET A C 1
ATOM 1346 O O . MET A 1 182 ? 16.998 -9.867 -20.791 1.00 98.38 182 MET A O 1
ATOM 1350 N N . LEU A 1 183 ? 14.970 -9.627 -19.846 1.00 98.62 183 LEU A N 1
ATOM 1351 C CA . LEU A 1 183 ? 15.057 -8.184 -19.593 1.00 98.62 183 LEU A CA 1
ATOM 1352 C C . LEU A 1 183 ? 14.817 -7.934 -18.107 1.00 98.62 183 LEU A C 1
ATOM 1354 O O . LEU A 1 183 ? 13.733 -8.229 -17.613 1.00 98.62 183 LEU A O 1
ATOM 1358 N N . ILE A 1 184 ? 15.813 -7.397 -17.410 1.00 98.69 184 ILE A N 1
ATOM 1359 C CA . ILE A 1 184 ? 15.727 -7.079 -15.984 1.00 98.69 184 ILE A CA 1
ATOM 1360 C C . ILE A 1 184 ? 15.649 -5.567 -15.783 1.00 98.69 184 ILE A C 1
ATOM 1362 O O . ILE A 1 184 ? 16.408 -4.809 -16.386 1.00 98.69 184 ILE A O 1
ATOM 1366 N N . PHE A 1 185 ? 14.744 -5.143 -14.915 1.00 98.62 185 PHE A N 1
ATOM 1367 C CA . PHE A 1 185 ? 14.642 -3.793 -14.383 1.00 98.62 185 PHE A CA 1
ATOM 1368 C C . PHE A 1 185 ? 15.277 -3.779 -12.986 1.00 98.62 185 PHE A C 1
ATOM 1370 O O . PHE A 1 185 ? 14.889 -4.580 -12.140 1.00 98.62 185 PHE A O 1
ATOM 1377 N N . TRP A 1 186 ? 16.264 -2.912 -12.755 1.00 97.31 186 TRP A N 1
ATOM 1378 C CA . TRP A 1 186 ? 16.970 -2.772 -11.473 1.00 97.31 186 TRP A CA 1
ATOM 1379 C C . TRP A 1 186 ? 16.828 -1.340 -10.962 1.00 97.31 186 TRP A C 1
ATOM 1381 O O . TRP A 1 186 ? 17.212 -0.431 -11.702 1.00 97.31 186 TRP A O 1
ATOM 1391 N N . ASP A 1 187 ? 16.239 -1.180 -9.767 1.00 92.06 187 ASP A N 1
ATOM 1392 C CA . ASP A 1 187 ? 16.167 0.010 -8.885 1.00 92.06 187 ASP A CA 1
ATOM 1393 C C . ASP A 1 187 ? 15.116 -0.247 -7.763 1.00 92.06 187 ASP A C 1
ATOM 1395 O O . ASP A 1 187 ? 14.635 -1.370 -7.586 1.00 92.06 187 ASP A O 1
ATOM 1399 N N . HIS A 1 188 ? 14.693 0.789 -7.034 1.00 86.69 188 HIS A N 1
ATOM 1400 C CA . HIS A 1 188 ? 13.413 0.896 -6.322 1.00 86.69 188 HIS A CA 1
ATOM 1401 C C . HIS A 1 188 ? 12.185 0.550 -7.180 1.00 86.69 188 HIS A C 1
ATOM 1403 O O . HIS A 1 188 ? 12.119 0.864 -8.372 1.00 86.69 188 HIS A O 1
ATOM 1409 N N . GLY A 1 189 ? 11.177 -0.015 -6.513 1.00 86.44 189 GLY A N 1
ATOM 1410 C CA . GLY A 1 189 ? 9.867 -0.367 -7.057 1.00 86.44 189 GLY A CA 1
ATOM 1411 C C . GLY A 1 189 ? 8.779 -0.111 -6.015 1.00 86.44 189 GLY A C 1
ATOM 1412 O O . GLY A 1 189 ? 9.061 -0.072 -4.816 1.00 86.44 189 GLY A O 1
ATOM 1413 N N . ALA A 1 190 ? 7.554 0.151 -6.467 1.00 81.88 190 ALA A N 1
ATOM 1414 C CA . ALA A 1 190 ? 6.477 0.624 -5.597 1.00 81.88 190 ALA A CA 1
ATOM 1415 C C . ALA A 1 190 ? 5.076 0.211 -6.092 1.00 81.88 190 ALA A C 1
ATOM 1417 O O . ALA A 1 190 ? 4.127 0.997 -6.034 1.00 81.88 190 ALA A O 1
ATOM 1418 N N . ASN A 1 191 ? 4.937 -1.024 -6.594 1.00 88.44 191 ASN A N 1
ATOM 1419 C CA . ASN A 1 191 ? 3.682 -1.566 -7.131 1.00 88.44 191 ASN A CA 1
ATOM 1420 C C . ASN A 1 191 ? 3.034 -0.599 -8.154 1.00 88.44 191 ASN A C 1
ATOM 1422 O O . ASN A 1 191 ? 3.593 -0.359 -9.226 1.00 88.44 191 ASN A O 1
ATOM 1426 N N . LEU A 1 192 ? 1.884 0.001 -7.819 1.00 86.06 192 LEU A N 1
ATOM 1427 C CA . LEU A 1 192 ? 1.135 0.926 -8.675 1.00 86.06 192 LEU A CA 1
ATOM 1428 C C . LEU A 1 192 ? 1.872 2.234 -8.999 1.00 86.06 192 LEU A C 1
ATOM 1430 O O . LEU A 1 192 ? 1.580 2.851 -10.024 1.00 86.06 192 LEU A O 1
ATOM 1434 N N . GLU A 1 193 ? 2.798 2.666 -8.144 1.00 78.94 193 GLU A N 1
ATOM 1435 C CA . GLU A 1 193 ? 3.534 3.926 -8.310 1.00 78.94 193 GLU A CA 1
ATOM 1436 C C . GLU A 1 193 ? 4.691 3.793 -9.326 1.00 78.94 193 GLU A C 1
ATOM 1438 O O . GLU A 1 193 ? 5.160 4.800 -9.854 1.00 78.94 193 GLU A O 1
ATOM 1443 N N . GLY A 1 194 ? 5.085 2.561 -9.685 1.00 88.19 194 GLY A N 1
ATOM 1444 C CA . GLY A 1 194 ? 6.050 2.274 -10.750 1.00 88.19 194 GLY A CA 1
ATOM 1445 C C . GLY A 1 194 ? 7.426 1.811 -10.264 1.00 88.19 194 GLY A C 1
ATOM 1446 O O . GLY A 1 194 ? 7.543 1.097 -9.268 1.00 88.19 194 GLY A O 1
ATOM 1447 N N . PHE A 1 195 ? 8.457 2.172 -11.029 1.00 92.94 195 PHE A N 1
ATOM 1448 C CA . PHE A 1 195 ? 9.833 1.679 -10.917 1.00 92.94 195 PHE A CA 1
ATOM 1449 C C . PHE A 1 195 ? 10.840 2.773 -11.317 1.00 92.94 195 PHE A C 1
ATOM 1451 O O . PHE A 1 195 ? 10.564 3.539 -12.237 1.00 92.94 195 PHE A O 1
ATOM 1458 N N . GLY A 1 196 ? 12.043 2.793 -10.736 1.00 89.88 196 GLY A N 1
ATOM 1459 C CA . GLY A 1 196 ? 13.179 3.517 -11.330 1.00 89.88 196 GLY A CA 1
ATOM 1460 C C . GLY A 1 196 ? 13.232 5.026 -11.051 1.00 89.88 196 GLY A C 1
ATOM 1461 O O . GLY A 1 196 ? 13.006 5.815 -11.965 1.00 89.88 196 GLY A O 1
ATOM 1462 N N . ASN A 1 197 ? 13.572 5.431 -9.826 1.00 87.62 197 ASN A N 1
ATOM 1463 C CA . ASN A 1 197 ? 13.584 6.815 -9.335 1.00 87.62 197 ASN A CA 1
ATOM 1464 C C . ASN A 1 197 ? 14.823 7.606 -9.815 1.00 87.62 197 ASN A C 1
ATOM 1466 O O . ASN A 1 197 ? 15.839 7.674 -9.117 1.00 87.62 197 ASN A O 1
ATOM 1470 N N . ASP A 1 198 ? 14.761 8.277 -10.970 1.00 91.62 198 ASP A N 1
ATOM 1471 C CA . ASP A 1 198 ? 15.930 8.981 -11.523 1.00 91.62 198 ASP A CA 1
ATOM 1472 C C . ASP A 1 198 ? 16.325 10.237 -10.711 1.00 91.62 198 ASP A C 1
ATOM 1474 O O . ASP A 1 198 ? 15.723 11.312 -10.814 1.00 91.62 198 ASP A O 1
ATOM 1478 N N . GLN A 1 199 ? 17.423 10.142 -9.955 1.00 88.94 199 GLN A N 1
ATOM 1479 C CA . GLN A 1 199 ? 17.948 11.210 -9.097 1.00 88.94 199 GLN A CA 1
ATOM 1480 C C . GLN A 1 199 ? 18.462 12.437 -9.884 1.00 88.94 199 GLN A C 1
ATOM 1482 O O . GLN A 1 199 ? 18.662 13.505 -9.306 1.00 88.94 199 GLN A O 1
ATOM 1487 N N . ASN A 1 200 ? 18.691 12.328 -11.199 1.00 89.88 200 ASN A N 1
ATOM 1488 C CA . ASN A 1 200 ? 19.043 13.470 -12.062 1.00 89.88 200 ASN A CA 1
ATOM 1489 C C . ASN A 1 200 ? 17.827 14.368 -12.329 1.00 89.88 200 ASN A C 1
ATOM 1491 O O . ASN A 1 200 ? 17.998 15.540 -12.667 1.00 89.88 200 ASN A O 1
ATOM 1495 N N . PHE A 1 201 ? 16.622 13.826 -12.145 1.00 86.75 201 PHE A N 1
ATOM 1496 C CA . PHE A 1 201 ? 15.340 14.455 -12.446 1.00 86.75 201 PHE A CA 1
ATOM 1497 C C . PHE A 1 201 ? 14.393 14.434 -11.233 1.00 86.75 201 PHE A C 1
ATOM 1499 O O . PHE A 1 201 ? 13.177 14.365 -11.375 1.00 86.75 201 PHE A O 1
ATOM 1506 N N . ASN A 1 202 ? 14.982 14.595 -10.040 1.00 79.38 202 ASN A N 1
ATOM 1507 C CA . ASN A 1 202 ? 14.334 14.669 -8.721 1.00 79.38 202 ASN A CA 1
ATOM 1508 C C . ASN A 1 202 ? 13.729 13.353 -8.181 1.00 79.38 202 ASN A C 1
ATOM 1510 O O . ASN A 1 202 ? 12.927 13.390 -7.254 1.00 79.38 202 ASN A O 1
ATOM 1514 N N . GLY A 1 203 ? 14.153 12.195 -8.691 1.00 78.50 203 GLY A N 1
ATOM 1515 C CA . GLY A 1 203 ? 13.663 10.885 -8.245 1.00 78.50 203 GLY A CA 1
ATOM 1516 C C . GLY A 1 203 ? 12.339 10.484 -8.895 1.00 78.50 203 GLY A C 1
ATOM 1517 O O . GLY A 1 203 ? 11.520 9.840 -8.249 1.00 78.50 203 GLY A O 1
ATOM 1518 N N . ASP A 1 204 ? 12.114 10.899 -10.142 1.00 83.50 204 ASP A N 1
ATOM 1519 C CA . ASP A 1 204 ? 10.892 10.612 -10.899 1.00 83.50 204 ASP A CA 1
ATOM 1520 C C . ASP A 1 204 ? 10.912 9.161 -11.433 1.00 83.50 204 ASP A C 1
ATOM 1522 O O . ASP A 1 204 ? 11.904 8.783 -12.067 1.00 83.50 204 ASP A O 1
ATOM 1526 N N . PRO A 1 205 ? 9.883 8.334 -11.148 1.00 86.50 205 PRO A N 1
ATOM 1527 C CA . PRO A 1 205 ? 9.812 6.942 -11.590 1.00 86.50 205 PRO A CA 1
ATOM 1528 C C . PRO A 1 205 ? 9.169 6.763 -12.971 1.00 86.50 205 PRO A C 1
ATOM 1530 O O . PRO A 1 205 ? 8.206 7.447 -13.323 1.00 86.50 205 PRO A O 1
ATOM 1533 N N . LEU A 1 206 ? 9.594 5.714 -13.683 1.00 90.38 206 LEU A N 1
ATOM 1534 C CA . LEU A 1 206 ? 8.824 5.126 -14.780 1.00 90.38 206 LEU A CA 1
ATOM 1535 C C . LEU A 1 206 ? 7.522 4.531 -14.236 1.00 90.38 206 LEU A C 1
ATOM 1537 O O . LEU A 1 206 ? 7.520 3.523 -13.520 1.00 90.38 206 LEU A O 1
ATOM 1541 N N . GLN A 1 207 ? 6.390 5.101 -14.633 1.00 89.19 207 GLN A N 1
ATOM 1542 C CA . GLN A 1 207 ? 5.084 4.619 -14.190 1.00 89.19 207 GLN A CA 1
ATOM 1543 C C . GLN A 1 207 ? 4.672 3.334 -14.928 1.00 89.19 207 GLN A C 1
ATOM 1545 O O . GLN A 1 207 ? 5.052 3.115 -16.081 1.00 89.19 207 GLN A O 1
ATOM 1550 N N . LEU A 1 208 ? 3.811 2.498 -14.330 1.00 91.25 208 LEU A N 1
ATOM 1551 C CA . LEU A 1 208 ? 3.381 1.232 -14.955 1.00 91.25 208 LEU A CA 1
ATOM 1552 C C . LEU A 1 208 ? 2.797 1.413 -16.370 1.00 91.25 208 LEU A C 1
ATOM 1554 O O . LEU A 1 208 ? 3.074 0.610 -17.264 1.00 91.25 208 LEU A O 1
ATOM 1558 N N . LYS A 1 209 ? 2.037 2.493 -16.610 1.00 88.88 209 LYS A N 1
ATOM 1559 C CA . LYS A 1 209 ? 1.491 2.816 -17.940 1.00 88.88 209 LYS A CA 1
ATOM 1560 C C . LYS A 1 209 ? 2.587 3.137 -18.959 1.00 88.88 209 LYS A C 1
ATOM 1562 O O . LYS A 1 209 ? 2.447 2.785 -20.133 1.00 88.88 209 LYS A O 1
ATOM 1567 N N . GLU A 1 210 ? 3.655 3.795 -18.519 1.00 92.94 210 GLU A N 1
ATOM 1568 C CA . GLU A 1 210 ? 4.810 4.157 -19.338 1.00 92.94 210 GLU A CA 1
ATOM 1569 C C . GLU A 1 210 ? 5.676 2.945 -19.659 1.00 92.94 210 GLU A C 1
ATOM 1571 O O . GLU A 1 210 ? 6.143 2.828 -20.793 1.00 92.94 210 GLU A O 1
ATOM 1576 N N . ILE A 1 211 ? 5.825 2.014 -18.714 1.00 95.44 211 ILE A N 1
ATOM 1577 C CA . ILE A 1 211 ? 6.464 0.712 -18.934 1.00 95.44 211 ILE A CA 1
ATOM 1578 C C . ILE A 1 211 ? 5.665 -0.086 -19.975 1.00 95.44 211 ILE A C 1
ATOM 1580 O O . ILE A 1 211 ? 6.240 -0.492 -20.986 1.00 95.44 211 ILE A O 1
ATOM 1584 N N . GLU A 1 212 ? 4.341 -0.220 -19.808 1.00 94.88 212 GLU A N 1
ATOM 1585 C CA . GLU A 1 212 ? 3.452 -0.885 -20.779 1.00 94.88 212 GLU A CA 1
ATOM 1586 C C . GLU A 1 212 ? 3.565 -0.250 -22.180 1.00 94.88 212 GLU A C 1
ATOM 1588 O O . GLU A 1 212 ? 3.811 -0.946 -23.167 1.00 94.88 212 GLU A O 1
ATOM 1593 N N . ASP A 1 213 ? 3.452 1.082 -22.282 1.00 92.69 213 ASP A N 1
ATOM 1594 C CA . ASP A 1 213 ? 3.537 1.802 -23.562 1.00 92.69 213 ASP A CA 1
ATOM 1595 C C . ASP A 1 213 ? 4.933 1.744 -24.193 1.00 92.69 213 ASP A C 1
ATOM 1597 O O . ASP A 1 213 ? 5.064 1.869 -25.411 1.00 92.69 213 ASP A O 1
ATOM 1601 N N . SER A 1 214 ? 5.988 1.582 -23.396 1.00 95.50 214 SER A N 1
ATOM 1602 C CA . SER A 1 214 ? 7.356 1.422 -23.896 1.00 95.50 214 SER A CA 1
ATOM 1603 C C . SER A 1 214 ? 7.579 0.014 -24.423 1.00 95.50 214 SER A C 1
ATOM 1605 O O . SER A 1 214 ? 7.974 -0.151 -25.580 1.00 95.50 214 SER A O 1
ATOM 1607 N N . LEU A 1 215 ? 7.223 -0.999 -23.632 1.00 96.38 215 LEU A N 1
ATOM 1608 C CA . LEU A 1 215 ? 7.251 -2.408 -24.017 1.00 96.38 215 LEU A CA 1
ATOM 1609 C C . LEU A 1 215 ? 6.411 -2.658 -25.279 1.00 96.38 215 LEU A C 1
ATOM 1611 O O . LEU A 1 215 ? 6.858 -3.364 -26.187 1.00 96.38 215 LEU A O 1
ATOM 1615 N N . ALA A 1 216 ? 5.252 -2.006 -25.416 1.00 94.56 216 ALA A N 1
ATOM 1616 C CA . ALA A 1 216 ? 4.427 -2.054 -26.622 1.00 94.56 216 ALA A CA 1
ATOM 1617 C C . ALA A 1 216 ? 5.191 -1.673 -27.908 1.00 94.56 216 ALA A C 1
ATOM 1619 O O . ALA A 1 216 ? 4.928 -2.275 -28.954 1.00 94.56 216 ALA A O 1
ATOM 1620 N N . THR A 1 217 ? 6.159 -0.744 -27.839 1.00 93.31 217 THR A N 1
ATOM 1621 C CA . THR A 1 217 ? 6.953 -0.298 -29.005 1.00 93.31 217 THR A CA 1
ATOM 1622 C C . THR A 1 217 ? 8.075 -1.242 -29.431 1.00 93.31 217 THR A C 1
ATOM 1624 O O . THR A 1 217 ? 8.479 -1.172 -30.590 1.00 93.31 217 THR A O 1
ATOM 1627 N N . ALA A 1 218 ? 8.549 -2.129 -28.548 1.00 91.12 218 ALA A N 1
ATOM 1628 C CA . ALA A 1 218 ? 9.596 -3.098 -28.877 1.00 91.12 218 ALA A CA 1
ATOM 1629 C C . ALA A 1 218 ? 9.127 -4.065 -29.977 1.00 91.12 218 ALA A C 1
ATOM 1631 O O . ALA A 1 218 ? 7.989 -4.541 -29.935 1.00 91.12 218 ALA A O 1
ATOM 1632 N N . ASN A 1 219 ? 9.985 -4.409 -30.934 1.00 92.88 219 ASN A N 1
ATOM 1633 C CA . ASN A 1 219 ? 9.693 -5.457 -31.917 1.00 92.88 219 ASN A CA 1
ATOM 1634 C C . ASN A 1 219 ? 9.970 -6.864 -31.359 1.00 92.88 219 ASN A C 1
ATOM 1636 O O . ASN A 1 219 ? 9.339 -7.823 -31.804 1.00 92.88 219 ASN A O 1
ATOM 1640 N N . GLN A 1 220 ? 10.871 -6.984 -30.380 1.00 90.75 220 GLN A N 1
ATOM 1641 C CA . GLN A 1 220 ? 11.193 -8.247 -29.706 1.00 90.75 220 GLN A CA 1
ATOM 1642 C C . GLN A 1 220 ? 10.190 -8.614 -28.592 1.00 90.75 220 GLN A C 1
ATOM 1644 O O . GLN A 1 220 ? 9.472 -7.768 -28.051 1.00 90.75 220 GLN A O 1
ATOM 1649 N N . THR A 1 221 ? 10.179 -9.897 -28.226 1.00 94.75 221 THR A N 1
ATOM 1650 C CA . THR A 1 221 ? 9.521 -10.455 -27.029 1.00 94.75 221 THR A CA 1
ATOM 1651 C C . THR A 1 221 ? 10.557 -11.144 -26.146 1.00 94.75 221 THR A C 1
ATOM 1653 O O . THR A 1 221 ? 11.565 -11.631 -26.655 1.00 94.75 221 THR A O 1
ATOM 1656 N N . TYR A 1 222 ? 10.294 -11.231 -24.847 1.00 97.69 222 TYR A N 1
ATOM 1657 C CA . TYR A 1 222 ? 11.199 -11.800 -23.850 1.00 97.69 222 TYR A CA 1
ATOM 1658 C C . TYR A 1 222 ? 10.664 -13.134 -23.311 1.00 97.69 222 TYR A C 1
ATOM 1660 O O . TYR A 1 222 ? 9.457 -13.365 -23.263 1.00 97.69 222 TYR A O 1
ATOM 1668 N N . ASP A 1 223 ? 11.547 -14.029 -22.881 1.00 98.25 223 ASP A N 1
ATOM 1669 C CA . ASP A 1 223 ? 11.141 -15.198 -22.099 1.00 98.25 223 ASP A CA 1
ATOM 1670 C C . ASP A 1 223 ? 10.794 -14.775 -20.677 1.00 98.25 223 ASP A C 1
ATOM 1672 O O . ASP A 1 223 ? 9.735 -15.124 -20.169 1.00 98.25 223 ASP A O 1
ATOM 1676 N N . VAL A 1 224 ? 11.667 -13.979 -20.060 1.00 98.62 224 VAL A N 1
ATOM 1677 C CA . VAL A 1 224 ? 11.496 -13.444 -18.708 1.00 98.62 224 VAL A CA 1
ATOM 1678 C C . VAL A 1 224 ? 11.645 -11.928 -18.769 1.00 98.62 224 VAL A C 1
ATOM 1680 O O . VAL A 1 224 ? 12.669 -11.430 -19.242 1.00 98.62 224 VAL A O 1
ATOM 1683 N N . ILE A 1 225 ? 10.651 -11.201 -18.261 1.00 98.81 225 ILE A N 1
ATOM 1684 C CA . ILE A 1 225 ? 10.887 -9.865 -17.706 1.00 98.81 225 ILE A CA 1
ATOM 1685 C C . ILE A 1 225 ? 11.045 -10.040 -16.198 1.00 98.81 225 ILE A C 1
ATOM 1687 O O . ILE A 1 225 ? 10.241 -10.724 -15.570 1.00 98.81 225 ILE A O 1
ATOM 1691 N N . GLY A 1 226 ? 12.098 -9.469 -15.627 1.00 98.44 226 GLY A N 1
ATOM 1692 C CA . GLY A 1 226 ? 12.340 -9.505 -14.192 1.00 98.44 226 GLY A CA 1
ATOM 1693 C C . GLY A 1 226 ? 12.485 -8.115 -13.596 1.00 98.44 226 GLY A C 1
ATOM 1694 O O . GLY A 1 226 ? 12.835 -7.168 -14.298 1.00 98.44 226 GLY A O 1
ATOM 1695 N N . PHE A 1 227 ? 12.226 -8.015 -12.302 1.00 98.38 227 PHE A N 1
ATOM 1696 C CA . PHE A 1 227 ? 12.406 -6.809 -11.509 1.00 98.38 227 PHE A CA 1
ATOM 1697 C C . PHE A 1 227 ? 13.248 -7.173 -10.287 1.00 98.38 227 PHE A C 1
ATOM 1699 O O . PHE A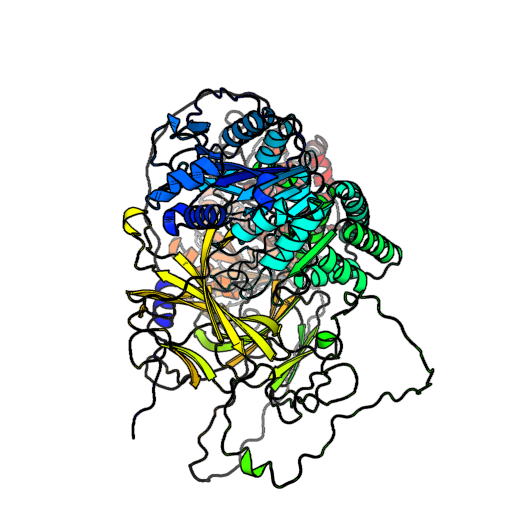 1 227 ? 12.761 -7.891 -9.424 1.00 98.38 227 PHE A O 1
ATOM 1706 N N . ASP A 1 228 ? 14.489 -6.687 -10.240 1.00 97.31 228 ASP A N 1
ATOM 1707 C CA . ASP A 1 228 ? 15.332 -6.646 -9.035 1.00 97.31 228 ASP A CA 1
ATOM 1708 C C . ASP A 1 228 ? 14.894 -5.397 -8.252 1.00 97.31 228 ASP A C 1
ATOM 1710 O O . ASP A 1 228 ? 15.478 -4.307 -8.345 1.00 97.31 228 ASP A O 1
ATOM 1714 N N . SER A 1 229 ? 13.693 -5.483 -7.671 1.00 91.62 229 SER A N 1
ATOM 1715 C CA . SER A 1 229 ? 12.906 -4.306 -7.310 1.00 91.62 229 SER A CA 1
ATOM 1716 C C . SER A 1 229 ? 11.703 -4.635 -6.428 1.00 91.62 229 SER A C 1
ATOM 1718 O O . SER A 1 229 ? 10.950 -5.573 -6.684 1.00 91.62 229 SER A O 1
ATOM 1720 N N . CYS A 1 230 ? 11.496 -3.801 -5.412 1.00 89.38 230 CYS A N 1
ATOM 1721 C CA . CYS A 1 230 ? 10.491 -3.993 -4.372 1.00 89.38 230 CYS A CA 1
ATOM 1722 C C . CYS A 1 230 ? 9.056 -4.034 -4.908 1.00 89.38 230 CYS A C 1
ATOM 1724 O O . CYS A 1 230 ? 8.674 -3.196 -5.724 1.00 89.38 230 CYS A O 1
ATOM 1726 N N . LEU A 1 231 ? 8.225 -4.909 -4.333 1.00 89.69 231 LEU A N 1
ATOM 1727 C CA . LEU A 1 231 ? 6.764 -4.886 -4.503 1.00 89.69 231 LEU A CA 1
ATOM 1728 C C . LEU A 1 231 ? 6.295 -5.065 -5.967 1.00 89.69 231 LEU A C 1
ATOM 1730 O O . LEU A 1 231 ? 5.226 -4.575 -6.340 1.00 89.69 231 LEU A O 1
ATOM 1734 N N . MET A 1 232 ? 7.086 -5.744 -6.810 1.00 96.44 232 MET A N 1
ATOM 1735 C CA . MET A 1 232 ? 6.821 -5.877 -8.252 1.00 96.44 232 MET A CA 1
ATOM 1736 C C . MET A 1 232 ? 6.147 -7.199 -8.666 1.00 96.44 232 MET A C 1
ATOM 1738 O O . MET A 1 232 ? 5.740 -7.339 -9.819 1.00 96.44 232 MET A O 1
ATOM 1742 N N . ALA A 1 233 ? 5.965 -8.167 -7.764 1.00 97.62 233 ALA A N 1
ATOM 1743 C CA . ALA A 1 233 ? 5.253 -9.425 -8.036 1.00 97.62 233 ALA A CA 1
ATOM 1744 C C . ALA A 1 233 ? 3.720 -9.301 -7.913 1.00 97.62 233 ALA A C 1
ATOM 1746 O O . ALA A 1 233 ? 3.055 -10.177 -7.356 1.00 97.62 233 ALA A O 1
ATOM 1747 N N . THR A 1 234 ? 3.139 -8.212 -8.428 1.00 97.75 234 THR A N 1
ATOM 1748 C CA . THR A 1 234 ? 1.689 -7.966 -8.372 1.00 97.75 234 THR A CA 1
ATOM 1749 C C . THR A 1 234 ? 0.981 -8.280 -9.690 1.00 97.75 234 THR A C 1
ATOM 1751 O O . THR A 1 234 ? 1.581 -8.243 -10.772 1.00 97.75 234 THR A O 1
ATOM 1754 N N . LEU A 1 235 ? -0.330 -8.557 -9.638 1.00 98.25 235 LEU A N 1
ATOM 1755 C CA . LEU A 1 235 ? -1.146 -8.653 -10.858 1.00 98.25 235 LEU A CA 1
ATOM 1756 C C . LEU A 1 235 ? -1.163 -7.333 -11.652 1.00 98.25 235 LEU A C 1
ATOM 1758 O O . LEU A 1 235 ? -1.218 -7.354 -12.881 1.00 98.25 235 LEU A O 1
ATOM 1762 N N . GLU A 1 236 ? -1.051 -6.191 -10.980 1.00 97.38 236 GLU A N 1
ATOM 1763 C CA . GLU A 1 236 ? -0.902 -4.865 -11.585 1.00 97.38 236 GLU A CA 1
ATOM 1764 C C . GLU A 1 236 ? 0.355 -4.768 -12.471 1.00 97.38 236 GLU A C 1
ATOM 1766 O O . GLU A 1 236 ? 0.267 -4.350 -13.629 1.00 97.38 236 GLU A O 1
ATOM 1771 N N . VAL A 1 237 ? 1.515 -5.215 -11.978 1.00 97.56 237 VAL A N 1
ATOM 1772 C CA . VAL A 1 237 ? 2.764 -5.245 -12.761 1.00 97.56 237 VAL A CA 1
ATOM 1773 C C . VAL A 1 237 ? 2.693 -6.301 -13.865 1.00 97.56 237 VAL A C 1
ATOM 1775 O O . VAL A 1 237 ? 3.033 -6.021 -15.018 1.00 97.56 237 VAL A O 1
ATOM 1778 N N . ALA A 1 238 ? 2.169 -7.494 -13.565 1.00 98.38 238 ALA A N 1
ATOM 1779 C CA . ALA A 1 238 ? 1.980 -8.556 -14.552 1.00 98.38 238 ALA A CA 1
ATOM 1780 C C . ALA A 1 238 ? 1.118 -8.102 -15.747 1.00 98.38 238 ALA A C 1
ATOM 1782 O O . ALA A 1 238 ? 1.432 -8.417 -16.899 1.00 98.38 238 ALA A O 1
ATOM 1783 N N . LYS A 1 239 ? 0.079 -7.291 -15.504 1.00 97.19 239 LYS A N 1
ATOM 1784 C CA . LYS A 1 239 ? -0.753 -6.661 -16.542 1.00 97.19 239 LYS A CA 1
ATOM 1785 C C . LYS A 1 239 ? 0.067 -5.812 -17.516 1.00 97.19 239 LYS A C 1
ATOM 1787 O O . LYS A 1 239 ? -0.168 -5.906 -18.720 1.00 97.19 239 LYS A O 1
ATOM 1792 N N . ALA A 1 240 ? 1.014 -5.021 -17.008 1.00 96.19 240 ALA A N 1
ATOM 1793 C CA . ALA A 1 240 ? 1.846 -4.119 -17.805 1.00 96.19 240 ALA A CA 1
ATOM 1794 C C . ALA A 1 240 ? 2.862 -4.862 -18.696 1.00 96.19 240 ALA A C 1
ATOM 1796 O O . ALA A 1 240 ? 3.225 -4.361 -19.761 1.00 96.19 240 ALA A O 1
ATOM 1797 N N . VAL A 1 241 ? 3.301 -6.066 -18.296 1.00 97.25 241 VAL A N 1
ATOM 1798 C CA . VAL A 1 241 ? 4.368 -6.816 -18.992 1.00 97.25 241 VAL A CA 1
ATOM 1799 C C . VAL A 1 241 ? 3.891 -8.029 -19.807 1.00 97.25 241 VAL A C 1
ATOM 1801 O O . VAL A 1 241 ? 4.574 -8.416 -20.760 1.00 97.25 241 VAL A O 1
ATOM 1804 N N . LYS A 1 242 ? 2.710 -8.608 -19.524 1.00 95.06 242 LYS A N 1
ATOM 1805 C CA . LYS A 1 242 ? 2.219 -9.855 -20.167 1.00 95.06 242 LYS A CA 1
ATOM 1806 C C . LYS A 1 242 ? 2.145 -9.829 -21.696 1.00 95.06 242 LYS A C 1
ATOM 1808 O O . LYS A 1 242 ? 2.176 -10.872 -22.336 1.00 95.06 242 LYS A O 1
ATOM 1813 N N . GLY A 1 243 ? 2.041 -8.646 -22.304 1.00 92.75 243 GLY A N 1
ATOM 1814 C CA . GLY A 1 243 ? 2.028 -8.498 -23.762 1.00 92.75 243 GLY A CA 1
ATOM 1815 C C . GLY A 1 243 ? 3.393 -8.703 -24.434 1.00 92.75 243 GLY A C 1
ATOM 1816 O O . GLY A 1 243 ? 3.456 -8.714 -25.665 1.00 92.75 243 GLY A O 1
ATOM 1817 N N . LYS A 1 244 ? 4.483 -8.805 -23.656 1.00 96.81 244 LYS A N 1
ATOM 1818 C CA . LYS A 1 244 ? 5.869 -8.837 -24.155 1.00 96.81 244 LYS A CA 1
ATOM 1819 C C . LYS A 1 244 ? 6.783 -9.856 -23.476 1.00 96.81 244 LYS A C 1
ATOM 1821 O O . LYS A 1 244 ? 7.915 -9.992 -23.938 1.00 96.81 244 LYS A O 1
ATOM 1826 N N . ALA A 1 245 ? 6.319 -10.585 -22.462 1.00 97.81 245 ALA A N 1
ATOM 1827 C CA . ALA A 1 245 ? 7.076 -11.666 -21.831 1.00 97.81 245 ALA A CA 1
ATOM 1828 C C . ALA A 1 245 ? 6.239 -12.931 -21.597 1.00 97.81 245 ALA A C 1
ATOM 1830 O O . ALA A 1 245 ? 5.029 -12.842 -21.400 1.00 97.81 245 ALA A O 1
ATOM 1831 N N . ASN A 1 246 ? 6.897 -14.095 -21.582 1.00 98.31 246 ASN A N 1
ATOM 1832 C CA . ASN A 1 246 ? 6.270 -15.361 -21.181 1.00 98.31 246 ASN A CA 1
ATOM 1833 C C . ASN A 1 246 ? 6.157 -15.482 -19.653 1.00 98.31 246 ASN A C 1
ATOM 1835 O O . ASN A 1 246 ? 5.155 -15.983 -19.154 1.00 98.31 246 ASN A O 1
ATOM 1839 N N . PHE A 1 247 ? 7.164 -15.007 -18.916 1.00 98.81 247 PHE A N 1
ATOM 1840 C CA . PHE A 1 247 ? 7.222 -15.074 -17.458 1.00 98.81 247 PHE A CA 1
ATOM 1841 C C . PHE A 1 247 ? 7.603 -13.728 -16.827 1.00 98.81 247 PHE A C 1
ATOM 1843 O O . PHE A 1 247 ? 8.350 -12.945 -17.422 1.00 98.81 247 PHE A O 1
ATOM 1850 N N . LEU A 1 248 ? 7.121 -13.497 -15.605 1.00 98.88 248 LEU A N 1
ATOM 1851 C CA . LEU A 1 248 ? 7.547 -12.413 -14.714 1.00 98.88 248 LEU A CA 1
ATOM 1852 C C . LEU A 1 248 ? 8.353 -13.006 -13.548 1.00 98.88 248 LEU A C 1
ATOM 1854 O O . LEU A 1 248 ? 7.914 -13.995 -12.963 1.00 98.88 248 LEU A O 1
ATOM 1858 N N . LEU A 1 249 ? 9.512 -12.417 -13.238 1.00 98.81 249 LEU A N 1
ATOM 1859 C CA . LEU A 1 249 ? 10.377 -12.755 -12.097 1.00 98.81 249 LEU A CA 1
ATOM 1860 C C . LEU A 1 249 ? 10.488 -11.546 -11.149 1.00 98.81 249 LEU A C 1
ATOM 1862 O O . LEU A 1 249 ? 11.106 -10.556 -11.531 1.00 98.81 249 LEU A O 1
ATOM 1866 N N . ALA A 1 250 ? 9.890 -11.593 -9.958 1.00 98.31 250 ALA A N 1
ATOM 1867 C CA . ALA A 1 250 ? 9.842 -10.440 -9.046 1.00 98.31 250 ALA A CA 1
ATOM 1868 C C . ALA A 1 250 ? 9.577 -10.832 -7.578 1.00 98.31 250 ALA A C 1
ATOM 1870 O O . ALA A 1 250 ? 9.123 -11.951 -7.303 1.00 98.31 250 ALA A O 1
ATOM 1871 N N . SER A 1 251 ? 9.822 -9.897 -6.653 1.00 96.12 251 SER A N 1
ATOM 1872 C CA . SER A 1 251 ? 9.480 -9.998 -5.225 1.00 96.12 251 SER A CA 1
ATOM 1873 C C . SER A 1 251 ? 8.090 -9.431 -4.915 1.00 96.12 251 SER A C 1
ATOM 1875 O O . SER A 1 251 ? 7.670 -8.422 -5.489 1.00 96.12 251 SER A O 1
ATOM 1877 N N . GLU A 1 252 ? 7.370 -10.079 -3.998 1.00 92.88 252 GLU A N 1
ATOM 1878 C CA . GLU A 1 252 ? 6.126 -9.560 -3.406 1.00 92.88 252 GLU A CA 1
ATOM 1879 C C . GLU A 1 252 ? 6.432 -8.488 -2.356 1.00 92.88 252 GLU A C 1
ATOM 1881 O O . GLU A 1 252 ? 5.720 -7.492 -2.261 1.00 92.88 252 GLU A O 1
ATOM 1886 N N . GLU A 1 253 ? 7.532 -8.683 -1.630 1.00 85.19 253 GLU A N 1
ATOM 1887 C CA . GLU A 1 253 ? 8.065 -7.804 -0.595 1.00 85.19 253 GLU A CA 1
ATOM 1888 C C . GLU A 1 253 ? 9.109 -6.807 -1.144 1.00 85.19 253 GLU A C 1
ATOM 1890 O O . GLU A 1 253 ? 9.501 -6.843 -2.318 1.00 85.19 253 GLU A O 1
ATOM 1895 N N . LEU A 1 254 ? 9.588 -5.910 -0.284 1.00 80.81 254 LEU A N 1
ATOM 1896 C CA . LEU A 1 254 ? 10.869 -5.225 -0.445 1.00 80.81 254 LEU A CA 1
ATOM 1897 C C . LEU A 1 254 ? 12.020 -6.206 -0.750 1.00 80.81 254 LEU A C 1
ATOM 1899 O O . LEU A 1 254 ? 12.075 -7.314 -0.219 1.00 80.81 254 LEU A O 1
ATOM 1903 N N . GLU A 1 255 ? 12.975 -5.767 -1.568 1.00 81.44 255 GLU A N 1
ATOM 1904 C CA . GLU A 1 255 ? 14.231 -6.488 -1.810 1.00 81.44 255 GLU A CA 1
ATOM 1905 C C . GLU A 1 255 ? 15.402 -5.762 -1.119 1.00 81.44 255 GLU A C 1
ATOM 1907 O O . GLU A 1 255 ? 15.357 -4.534 -1.023 1.00 81.44 255 GLU A O 1
ATOM 1912 N N . PRO A 1 256 ? 16.459 -6.467 -0.666 1.00 77.06 256 PRO A N 1
ATOM 1913 C CA . PRO A 1 256 ? 17.655 -5.847 -0.091 1.00 77.06 256 PRO A CA 1
ATOM 1914 C C . PRO A 1 256 ? 18.343 -4.848 -1.033 1.00 77.06 256 PRO A C 1
ATOM 1916 O O . PRO A 1 256 ? 18.291 -4.984 -2.255 1.00 77.06 256 PRO A O 1
ATOM 1919 N N . GLY A 1 257 ? 19.057 -3.863 -0.476 1.00 67.62 257 GLY A N 1
ATOM 1920 C CA . GLY A 1 257 ? 19.666 -2.757 -1.244 1.00 67.62 257 GLY A CA 1
ATOM 1921 C C . GLY A 1 257 ? 20.683 -3.183 -2.291 1.00 67.62 257 GLY A C 1
ATOM 1922 O O . GLY A 1 257 ? 20.845 -2.514 -3.306 1.00 67.62 257 GLY A O 1
ATOM 1923 N N . HIS A 1 258 ? 21.310 -4.328 -2.059 1.00 73.00 258 HIS A N 1
ATOM 1924 C CA . HIS A 1 258 ? 22.255 -4.962 -2.963 1.00 73.00 258 HIS A CA 1
ATOM 1925 C C . HIS A 1 258 ? 21.602 -5.869 -4.024 1.00 73.00 258 HIS A C 1
ATOM 1927 O O . HIS A 1 258 ? 22.317 -6.579 -4.720 1.00 73.00 258 HIS A O 1
ATOM 1933 N N . GLY A 1 259 ? 20.270 -5.956 -4.069 1.00 87.69 259 GLY A N 1
ATOM 1934 C CA . GLY A 1 259 ? 19.539 -6.739 -5.061 1.00 87.69 259 GLY A CA 1
ATOM 1935 C C . GLY A 1 259 ? 19.925 -8.219 -5.130 1.00 87.69 259 GLY A C 1
ATOM 1936 O O . GLY A 1 259 ? 20.208 -8.879 -4.121 1.00 87.69 259 GLY A O 1
ATOM 1937 N N . TRP A 1 260 ? 19.913 -8.764 -6.343 1.00 94.25 260 TRP A N 1
ATOM 1938 C CA . TRP A 1 260 ? 20.286 -10.150 -6.615 1.00 94.25 260 TRP A CA 1
ATOM 1939 C C . TRP A 1 260 ? 21.809 -10.317 -6.698 1.00 94.25 260 TRP A C 1
ATOM 1941 O O . TRP A 1 260 ? 22.525 -9.413 -7.105 1.00 94.25 260 TRP A O 1
ATOM 1951 N N . ASN A 1 261 ? 22.324 -11.519 -6.416 1.00 93.75 261 ASN A N 1
ATOM 1952 C CA . ASN A 1 261 ? 23.729 -11.837 -6.695 1.00 93.75 261 ASN A CA 1
ATOM 1953 C C . ASN A 1 261 ? 23.954 -11.867 -8.218 1.00 93.75 261 ASN A C 1
ATOM 1955 O O . ASN A 1 261 ? 23.712 -12.883 -8.880 1.00 93.75 261 ASN A O 1
ATOM 1959 N N . TRP A 1 262 ? 24.409 -10.762 -8.800 1.00 96.50 262 TRP A N 1
ATOM 1960 C CA . TRP A 1 262 ? 24.505 -10.593 -10.249 1.00 96.50 262 TRP A CA 1
ATOM 1961 C C . TRP A 1 262 ? 25.557 -11.502 -10.881 1.00 96.50 262 TRP A C 1
ATOM 1963 O O . TRP A 1 262 ? 25.411 -11.923 -12.034 1.00 96.50 262 TRP A O 1
ATOM 1973 N N . LYS A 1 263 ? 26.566 -11.919 -10.109 1.00 95.62 263 LYS A N 1
ATOM 1974 C CA . LYS A 1 263 ? 27.475 -12.990 -10.529 1.00 95.62 263 LYS A CA 1
ATOM 1975 C C . LYS A 1 263 ? 26.712 -14.307 -10.723 1.00 95.62 263 LYS A C 1
ATOM 1977 O O . LYS A 1 263 ? 26.902 -14.970 -11.744 1.00 95.62 263 LYS A O 1
ATOM 1982 N N . ASN A 1 264 ? 25.840 -14.679 -9.782 1.00 94.75 264 ASN A N 1
ATOM 1983 C CA . ASN A 1 264 ? 24.991 -15.863 -9.906 1.00 94.75 264 ASN A CA 1
ATOM 1984 C C . ASN A 1 264 ? 23.979 -15.721 -11.046 1.00 94.75 264 ASN A C 1
ATOM 1986 O O . ASN A 1 264 ? 23.811 -16.681 -11.788 1.00 94.75 264 ASN A O 1
ATOM 1990 N N . VAL A 1 265 ? 23.355 -14.554 -11.237 1.00 96.88 265 VAL A N 1
ATOM 1991 C CA . VAL A 1 265 ? 22.411 -14.310 -12.346 1.00 96.88 265 VAL A CA 1
ATOM 1992 C C . VAL A 1 265 ? 23.059 -14.640 -13.695 1.00 96.88 265 VAL A C 1
ATOM 1994 O O . VAL A 1 265 ? 22.501 -15.416 -14.475 1.00 96.88 265 VAL A O 1
ATOM 1997 N N . LEU A 1 266 ? 24.265 -14.119 -13.951 1.00 97.56 266 LEU A N 1
ATOM 1998 C CA . LEU A 1 266 ? 25.003 -14.374 -15.193 1.00 97.56 266 LEU A CA 1
ATOM 1999 C C . LEU A 1 266 ? 25.424 -15.849 -15.340 1.00 97.56 266 LEU A C 1
ATOM 2001 O O . LEU A 1 266 ? 25.220 -16.435 -16.406 1.00 97.56 266 LEU A O 1
ATOM 2005 N N . GLU A 1 267 ? 25.988 -16.460 -14.293 1.00 94.19 267 GLU A N 1
ATOM 2006 C CA . GLU A 1 267 ? 26.440 -17.864 -14.319 1.00 94.19 267 GLU A CA 1
ATOM 2007 C C . GLU A 1 267 ? 25.247 -18.836 -14.473 1.00 94.19 267 GLU A C 1
ATOM 2009 O O . GLU A 1 267 ? 25.256 -19.707 -15.347 1.00 94.19 267 GLU A O 1
ATOM 2014 N N . SER A 1 268 ? 24.165 -18.637 -13.713 1.00 92.50 268 SER A N 1
ATOM 2015 C CA . SER A 1 268 ? 22.929 -19.430 -13.776 1.00 92.50 268 SER A CA 1
ATOM 2016 C C . SER A 1 268 ? 22.220 -19.298 -15.128 1.00 92.50 268 SER A C 1
ATOM 2018 O O . SER A 1 268 ? 21.803 -20.308 -15.702 1.00 92.50 268 SER A O 1
ATOM 2020 N N . TYR A 1 269 ? 22.090 -18.084 -15.679 1.00 95.62 269 TYR A N 1
ATOM 2021 C CA . TYR A 1 269 ? 21.413 -17.892 -16.966 1.00 95.62 269 TYR A CA 1
ATOM 2022 C C . TYR A 1 269 ? 22.249 -18.383 -18.153 1.00 95.62 269 TYR A C 1
ATOM 2024 O O . TYR A 1 269 ? 21.692 -19.013 -19.058 1.00 95.62 269 TYR A O 1
ATOM 2032 N N . GLY A 1 270 ? 23.573 -18.191 -18.127 1.00 94.44 270 GLY A N 1
ATOM 2033 C CA . GLY A 1 270 ? 24.482 -18.757 -19.127 1.00 94.44 270 GLY A CA 1
ATOM 2034 C C . GLY A 1 270 ? 24.470 -20.292 -19.144 1.00 94.44 270 GLY A C 1
ATOM 2035 O O . GLY A 1 270 ? 24.493 -20.894 -20.219 1.00 94.44 270 GLY A O 1
ATOM 2036 N N . ALA A 1 271 ? 24.390 -20.933 -17.971 1.00 92.94 271 ALA A N 1
ATOM 2037 C CA . ALA A 1 271 ? 24.488 -22.389 -17.836 1.00 92.94 271 ALA A CA 1
ATOM 2038 C C . ALA A 1 271 ? 23.165 -23.162 -18.011 1.00 92.94 271 ALA A C 1
ATOM 2040 O O . ALA A 1 271 ? 23.199 -24.332 -18.391 1.00 92.94 271 ALA A O 1
ATOM 2041 N N . ALA A 1 272 ? 22.008 -22.563 -17.706 1.00 92.56 272 ALA A N 1
ATOM 2042 C CA . ALA A 1 272 ? 20.723 -23.271 -17.726 1.00 92.56 272 ALA A CA 1
ATOM 2043 C C . ALA A 1 272 ? 20.276 -23.699 -19.139 1.00 92.56 272 ALA A C 1
ATOM 2045 O O . ALA A 1 272 ? 20.534 -23.003 -20.116 1.00 92.56 272 ALA A O 1
ATOM 2046 N N . ASP A 1 273 ? 19.481 -24.767 -19.261 1.00 89.06 273 ASP A N 1
ATOM 2047 C CA . ASP A 1 273 ? 18.867 -25.143 -20.551 1.00 89.06 273 ASP A CA 1
ATOM 2048 C C . ASP A 1 273 ? 17.764 -24.154 -20.991 1.00 89.06 273 ASP A C 1
ATOM 2050 O O . ASP A 1 273 ? 17.495 -23.981 -22.182 1.00 89.06 273 ASP A O 1
ATOM 2054 N N . ASN A 1 274 ? 17.087 -23.503 -20.037 1.00 91.88 274 ASN A N 1
ATOM 2055 C CA . ASN A 1 274 ? 16.007 -22.559 -20.321 1.00 91.88 274 ASN A CA 1
ATOM 2056 C C . ASN A 1 274 ? 15.839 -21.469 -19.255 1.00 91.88 274 ASN A C 1
ATOM 2058 O O . ASN A 1 274 ? 16.317 -21.605 -18.128 1.00 91.88 274 ASN A O 1
ATOM 2062 N N . ALA A 1 275 ? 15.124 -20.402 -19.619 1.00 90.31 275 ALA A N 1
ATOM 2063 C CA . ALA A 1 275 ? 14.913 -19.236 -18.767 1.00 90.31 275 ALA A CA 1
ATOM 2064 C C . ALA A 1 275 ? 14.184 -19.556 -17.447 1.00 90.31 275 ALA A C 1
ATOM 2066 O O . ALA A 1 275 ? 14.544 -18.988 -16.420 1.00 90.31 275 ALA A O 1
ATOM 2067 N N . THR A 1 276 ? 13.240 -20.510 -17.420 1.00 94.94 276 THR A N 1
ATOM 2068 C CA . THR A 1 276 ? 12.585 -20.909 -16.154 1.00 94.94 276 THR A CA 1
ATOM 2069 C C . THR A 1 276 ? 13.549 -21.627 -15.213 1.00 94.94 276 THR A C 1
ATOM 2071 O O . THR A 1 276 ? 13.536 -21.376 -14.014 1.00 94.94 276 THR A O 1
ATOM 2074 N N . ALA A 1 277 ? 14.441 -22.471 -15.741 1.00 96.62 277 ALA A N 1
ATOM 2075 C CA . ALA A 1 277 ? 15.479 -23.119 -14.944 1.00 96.62 277 ALA A CA 1
ATOM 2076 C C . ALA A 1 277 ? 16.500 -22.099 -14.410 1.00 96.62 277 ALA A C 1
ATOM 2078 O O . ALA A 1 277 ? 16.909 -22.208 -13.257 1.00 96.62 277 ALA A O 1
ATOM 2079 N N . ALA A 1 278 ? 16.866 -21.085 -15.201 1.00 95.62 278 ALA A N 1
ATOM 2080 C CA . ALA A 1 278 ? 17.699 -19.980 -14.727 1.00 95.62 278 ALA A CA 1
ATOM 2081 C C . ALA A 1 278 ? 17.013 -19.201 -13.594 1.00 95.62 278 ALA A C 1
ATOM 2083 O O . ALA A 1 278 ? 17.581 -19.077 -12.515 1.00 95.62 278 ALA A O 1
ATOM 2084 N N . ALA A 1 279 ? 15.768 -18.765 -13.802 1.00 97.31 279 ALA A N 1
ATOM 2085 C CA . ALA A 1 279 ? 14.997 -18.022 -12.811 1.00 97.31 279 ALA A CA 1
ATOM 2086 C C . ALA A 1 279 ? 14.796 -18.801 -11.498 1.00 97.31 279 ALA A C 1
ATOM 2088 O O . ALA A 1 279 ? 14.930 -18.221 -10.428 1.00 97.31 279 ALA A O 1
ATOM 2089 N N . LYS A 1 280 ? 14.574 -20.124 -11.547 1.00 97.25 280 LYS A N 1
ATOM 2090 C CA . LYS A 1 280 ? 14.522 -20.963 -10.333 1.00 97.25 280 LYS A CA 1
ATOM 2091 C C . LYS A 1 280 ? 15.842 -20.963 -9.554 1.00 97.25 280 LYS A C 1
ATOM 2093 O O . LYS A 1 280 ? 15.802 -20.893 -8.333 1.00 97.25 280 LYS A O 1
ATOM 2098 N N . ASN A 1 281 ? 16.990 -20.990 -10.239 1.00 96.88 281 ASN A N 1
ATOM 2099 C CA . ASN A 1 281 ? 18.298 -20.878 -9.580 1.00 96.88 281 ASN A CA 1
ATOM 2100 C C . ASN A 1 281 ? 18.541 -19.472 -9.006 1.00 96.88 281 ASN A C 1
ATOM 2102 O O . ASN A 1 281 ? 19.122 -19.368 -7.932 1.00 96.88 281 ASN A O 1
ATOM 2106 N N . ILE A 1 282 ? 18.068 -18.415 -9.677 1.00 97.19 282 ILE A N 1
ATOM 2107 C CA . ILE A 1 282 ? 18.127 -17.034 -9.166 1.00 97.19 282 ILE A CA 1
ATOM 2108 C C . ILE A 1 282 ? 17.284 -16.909 -7.888 1.00 97.19 282 ILE A C 1
ATOM 2110 O O . ILE A 1 282 ? 17.805 -16.452 -6.877 1.00 97.19 282 ILE A O 1
ATOM 2114 N N . ILE A 1 283 ? 16.041 -17.411 -7.889 1.00 96.69 283 ILE A N 1
ATOM 2115 C CA . ILE A 1 283 ? 15.168 -17.478 -6.700 1.00 96.69 283 ILE A CA 1
ATOM 2116 C C . ILE A 1 283 ? 15.848 -18.258 -5.568 1.00 96.69 283 ILE A C 1
ATOM 2118 O O . ILE A 1 283 ? 15.979 -17.742 -4.461 1.00 96.69 283 ILE A O 1
ATOM 2122 N N . ASP A 1 284 ? 16.327 -19.476 -5.847 1.00 95.19 284 ASP A N 1
ATOM 2123 C CA . ASP A 1 284 ? 17.010 -20.323 -4.861 1.00 95.19 284 ASP A CA 1
ATOM 2124 C C . ASP A 1 284 ? 18.269 -19.664 -4.281 1.00 95.19 284 ASP A C 1
ATOM 2126 O O . ASP A 1 284 ? 18.583 -19.875 -3.110 1.00 95.19 284 ASP A O 1
ATOM 2130 N N . ASN A 1 285 ? 18.997 -18.884 -5.083 1.00 94.94 285 ASN A N 1
ATOM 2131 C CA . ASN A 1 285 ? 20.174 -18.156 -4.633 1.00 94.94 285 ASN A CA 1
ATOM 2132 C C . ASN A 1 285 ? 19.794 -16.927 -3.797 1.00 94.94 285 ASN A C 1
ATOM 2134 O O . ASN A 1 285 ? 20.341 -16.757 -2.713 1.00 94.94 285 ASN A O 1
ATOM 2138 N N . PHE A 1 286 ? 18.843 -16.113 -4.253 1.00 92.25 286 PHE A N 1
ATOM 2139 C CA . PHE A 1 286 ? 18.429 -14.879 -3.586 1.00 92.25 286 PHE A CA 1
ATOM 2140 C C . PHE A 1 286 ? 17.915 -15.123 -2.159 1.00 92.25 286 PHE A C 1
ATOM 2142 O O . PHE A 1 286 ? 18.403 -14.504 -1.211 1.00 92.25 286 PHE A O 1
ATOM 2149 N N . VAL A 1 287 ? 16.999 -16.082 -1.972 1.00 85.12 287 VAL A N 1
ATOM 2150 C CA . VAL A 1 287 ? 16.433 -16.371 -0.639 1.00 85.12 287 VAL A CA 1
ATOM 2151 C C . VAL A 1 287 ? 17.419 -17.087 0.289 1.00 85.12 287 VAL A C 1
ATOM 2153 O O . VAL A 1 287 ? 17.324 -16.951 1.506 1.00 85.12 287 VAL A O 1
ATOM 2156 N N . ALA A 1 288 ? 18.399 -17.824 -0.247 1.00 85.81 288 ALA A N 1
ATOM 2157 C CA . ALA A 1 288 ? 19.361 -18.554 0.576 1.00 85.81 288 ALA A CA 1
ATOM 2158 C C . ALA A 1 288 ? 20.206 -17.621 1.464 1.00 85.81 288 ALA A C 1
ATOM 2160 O O . ALA A 1 288 ? 20.531 -16.494 1.095 1.00 85.81 288 ALA A O 1
ATOM 2161 N N . LYS A 1 289 ? 20.591 -18.117 2.644 1.00 75.38 289 LYS A N 1
ATOM 2162 C CA . LYS A 1 289 ? 21.527 -17.436 3.551 1.00 75.38 289 LYS A CA 1
ATOM 2163 C C . LYS A 1 289 ? 22.971 -17.669 3.111 1.00 75.38 289 LYS A C 1
ATOM 2165 O O . LYS A 1 289 ? 23.307 -18.763 2.647 1.00 75.38 289 LYS A O 1
ATOM 2170 N N . GLY A 1 290 ? 23.819 -16.653 3.226 1.00 74.06 290 GLY A N 1
ATOM 2171 C CA . GLY A 1 290 ? 25.216 -16.688 2.785 1.00 74.06 290 GLY A CA 1
ATOM 2172 C C . GLY A 1 290 ? 25.413 -16.804 1.270 1.00 74.06 290 GLY A C 1
ATOM 2173 O O . GLY A 1 290 ? 26.516 -17.121 0.818 1.00 74.06 290 GLY A O 1
ATOM 2174 N N . SER A 1 291 ? 24.362 -16.583 0.473 1.00 81.12 291 SER A N 1
ATOM 2175 C CA . SER A 1 291 ? 24.444 -16.510 -0.992 1.00 81.12 291 SER A CA 1
ATOM 2176 C C . SER A 1 291 ? 25.026 -15.186 -1.483 1.00 81.12 291 SER A C 1
ATOM 2178 O O . SER A 1 291 ? 25.591 -15.138 -2.578 1.00 81.12 291 SER A O 1
ATOM 2180 N N . HIS A 1 292 ? 24.922 -14.139 -0.666 1.00 81.50 292 HIS A N 1
ATOM 2181 C CA . HIS A 1 292 ? 25.404 -12.795 -0.932 1.00 81.50 292 HIS A CA 1
ATOM 2182 C C . HIS A 1 292 ? 26.347 -12.325 0.199 1.00 81.50 292 HIS A C 1
ATOM 2184 O O . HIS A 1 292 ? 26.221 -12.804 1.327 1.00 81.50 292 HIS A O 1
ATOM 2190 N N . PRO A 1 293 ? 27.325 -11.428 -0.053 1.00 61.56 293 PRO A N 1
ATOM 2191 C CA . PRO A 1 293 ? 28.209 -10.899 0.997 1.00 61.56 293 PRO A CA 1
ATOM 2192 C C . PRO A 1 293 ? 27.515 -10.061 2.081 1.00 61.56 293 PRO A C 1
ATOM 2194 O O . PRO A 1 293 ? 28.117 -9.819 3.129 1.00 61.56 293 PRO A O 1
ATOM 2197 N N . TYR A 1 294 ? 26.289 -9.610 1.818 1.00 63.41 294 TYR A N 1
ATOM 2198 C CA . TYR A 1 294 ? 25.407 -8.940 2.770 1.00 63.41 294 TYR A CA 1
ATOM 2199 C C . TYR A 1 294 ? 24.258 -9.896 3.117 1.00 63.41 294 TYR A C 1
ATOM 2201 O O . TYR A 1 294 ? 23.757 -10.599 2.240 1.00 63.41 294 TYR A O 1
ATOM 2209 N N . GLU A 1 295 ? 23.883 -9.952 4.393 1.00 59.44 295 GLU A N 1
ATOM 2210 C CA . GLU A 1 295 ? 22.863 -10.869 4.913 1.00 59.44 295 GLU A CA 1
ATOM 2211 C C . GLU A 1 295 ? 21.672 -10.041 5.402 1.00 59.44 295 GLU A C 1
ATOM 2213 O O . GLU A 1 295 ? 21.737 -9.425 6.466 1.00 59.44 295 GLU A O 1
ATOM 2218 N N . ASP A 1 296 ? 20.596 -10.048 4.622 1.00 64.00 296 ASP A N 1
ATOM 2219 C CA . ASP A 1 296 ? 19.303 -9.448 4.955 1.00 64.00 296 ASP A CA 1
ATOM 2220 C C . ASP A 1 296 ? 18.217 -10.533 5.034 1.00 64.00 296 ASP A C 1
ATOM 2222 O O . ASP A 1 296 ? 18.338 -11.601 4.420 1.00 64.00 296 ASP A O 1
ATOM 2226 N N . SER A 1 297 ? 17.167 -10.251 5.807 1.00 62.62 297 SER A N 1
ATOM 2227 C CA . SER A 1 297 ? 15.963 -11.078 5.956 1.00 62.62 297 SER A CA 1
ATOM 2228 C C . SER A 1 297 ? 14.743 -10.399 5.329 1.00 62.62 297 SER A C 1
ATOM 2230 O O . SER A 1 297 ? 14.774 -9.205 5.033 1.00 62.62 297 SER A O 1
ATOM 2232 N N . GLY A 1 298 ? 13.652 -11.143 5.152 1.00 67.62 298 GLY A N 1
ATOM 2233 C CA . GLY A 1 298 ? 12.412 -10.633 4.567 1.00 67.62 298 GLY A CA 1
ATOM 2234 C C . GLY A 1 298 ? 12.281 -10.913 3.070 1.00 67.62 298 GLY A C 1
ATOM 2235 O O . GLY A 1 298 ? 11.424 -10.333 2.410 1.00 67.62 298 GLY A O 1
ATOM 2236 N N . LYS A 1 299 ? 13.141 -11.767 2.508 1.00 78.94 299 LYS A N 1
ATOM 2237 C CA . LYS A 1 299 ? 13.301 -11.929 1.060 1.00 78.94 299 LYS A CA 1
ATOM 2238 C C . LYS A 1 299 ? 12.237 -12.857 0.480 1.00 78.94 299 LYS A C 1
ATOM 2240 O O . LYS A 1 299 ? 12.175 -14.030 0.842 1.00 78.94 299 LYS A O 1
ATOM 2245 N N . THR A 1 300 ? 11.487 -12.370 -0.506 1.00 89.38 300 THR A N 1
ATOM 2246 C CA . THR A 1 300 ? 10.584 -13.179 -1.346 1.00 89.38 300 THR A CA 1
ATOM 2247 C C . THR A 1 300 ? 11.030 -13.111 -2.803 1.00 89.38 300 THR A C 1
ATOM 2249 O O . THR A 1 300 ? 11.489 -12.063 -3.241 1.00 89.38 300 THR A O 1
ATOM 2252 N N . LEU A 1 301 ? 10.899 -14.186 -3.584 1.00 96.88 301 LEU A N 1
ATOM 2253 C CA . LEU A 1 301 ? 11.034 -14.093 -5.043 1.00 96.88 301 LEU A CA 1
ATOM 2254 C C . LEU A 1 301 ? 10.213 -15.177 -5.749 1.00 96.88 301 LEU A C 1
ATOM 2256 O O . LEU A 1 301 ? 10.210 -16.347 -5.354 1.00 96.88 301 LEU A O 1
ATOM 2260 N N . SER A 1 302 ? 9.519 -14.784 -6.815 1.00 98.19 302 SER A N 1
ATOM 2261 C CA . SER A 1 302 ? 8.581 -15.636 -7.547 1.00 98.19 302 SER A CA 1
ATOM 2262 C C . SER A 1 302 ? 8.774 -15.559 -9.059 1.00 98.19 302 SER A C 1
ATOM 2264 O O . SER A 1 302 ? 9.201 -14.544 -9.602 1.00 98.19 302 SER A O 1
ATOM 2266 N N . LEU A 1 303 ? 8.452 -16.658 -9.741 1.00 98.75 303 LEU A N 1
ATOM 2267 C CA . LEU A 1 303 ? 8.372 -16.785 -11.189 1.00 98.75 303 LEU A CA 1
ATOM 2268 C C . LEU A 1 303 ? 6.942 -17.187 -11.561 1.00 98.75 303 LEU A C 1
ATOM 2270 O O . LEU A 1 303 ? 6.488 -18.270 -11.181 1.00 98.75 303 LEU A O 1
ATOM 2274 N N . VAL A 1 304 ? 6.264 -16.363 -12.356 1.00 98.75 304 VAL A N 1
ATOM 2275 C CA . VAL A 1 304 ? 4.862 -16.571 -12.756 1.00 98.75 304 VAL A CA 1
ATOM 2276 C C . VAL A 1 304 ? 4.692 -16.608 -14.279 1.00 98.75 304 VAL A C 1
ATOM 2278 O O . VAL A 1 304 ? 5.403 -15.909 -14.999 1.00 98.75 304 VAL A O 1
ATOM 2281 N N . ASP A 1 305 ? 3.773 -17.436 -14.787 1.00 98.62 305 ASP A N 1
ATOM 2282 C CA . ASP A 1 305 ? 3.467 -17.597 -16.219 1.00 98.62 305 ASP A CA 1
ATOM 2283 C C . ASP A 1 305 ? 2.432 -16.562 -16.679 1.00 98.62 305 ASP A C 1
ATOM 2285 O O . ASP A 1 305 ? 1.230 -16.671 -16.427 1.00 98.62 305 ASP A O 1
ATOM 2289 N N . LEU A 1 306 ? 2.891 -15.563 -17.428 1.00 98.69 306 LEU A N 1
ATOM 2290 C CA . LEU A 1 306 ? 2.061 -14.468 -17.923 1.00 98.69 306 LEU A CA 1
ATOM 2291 C C . LEU A 1 306 ? 1.008 -14.942 -18.943 1.00 98.69 306 LEU A C 1
ATOM 2293 O O . LEU A 1 306 ? -0.023 -14.286 -19.101 1.00 98.69 306 LEU A O 1
ATOM 2297 N N . ASN A 1 307 ? 1.181 -16.121 -19.556 1.00 97.88 307 ASN A N 1
ATOM 2298 C CA . ASN A 1 307 ? 0.158 -16.748 -20.404 1.00 97.88 307 ASN A CA 1
ATOM 2299 C C . ASN A 1 307 ? -1.052 -17.253 -19.598 1.00 97.88 307 ASN A C 1
ATOM 2301 O O . ASN A 1 307 ? -2.109 -17.525 -20.173 1.00 97.88 307 ASN A O 1
ATOM 2305 N N . LYS A 1 308 ? -0.913 -17.383 -18.272 1.00 98.44 308 LYS A N 1
ATOM 2306 C CA . LYS A 1 308 ? -1.972 -17.788 -17.335 1.00 98.44 308 LYS A CA 1
ATOM 2307 C C . LYS A 1 308 ? -2.682 -16.617 -16.660 1.00 98.44 308 LYS A C 1
ATOM 2309 O O . LYS A 1 308 ? -3.730 -16.816 -16.049 1.00 98.44 308 LYS A O 1
ATOM 2314 N N . TYR A 1 309 ? -2.187 -15.394 -16.848 1.00 98.56 309 TYR A N 1
ATOM 2315 C CA . TYR A 1 309 ? -2.758 -14.175 -16.274 1.00 98.56 309 TYR A CA 1
ATOM 2316 C C . TYR A 1 309 ? -4.269 -14.031 -16.538 1.00 98.56 309 TYR A C 1
ATOM 2318 O O . TYR A 1 309 ? -5.046 -13.795 -15.615 1.00 98.56 309 TYR A O 1
ATOM 2326 N N . ASP A 1 310 ? -4.711 -14.202 -17.790 1.00 98.31 310 ASP A N 1
ATOM 2327 C CA . ASP A 1 310 ? -6.126 -14.015 -18.156 1.00 98.31 310 ASP A CA 1
ATOM 2328 C C . ASP A 1 310 ? -7.046 -15.072 -17.508 1.00 98.31 310 ASP A C 1
ATOM 2330 O O . ASP A 1 310 ? -8.222 -14.799 -17.258 1.00 98.31 310 ASP A O 1
ATOM 2334 N N . GLU A 1 311 ? -6.516 -16.260 -17.193 1.00 98.38 311 GLU A N 1
ATOM 2335 C CA . GLU A 1 311 ? -7.229 -17.319 -16.468 1.00 98.38 311 GLU A CA 1
ATOM 2336 C C . GLU A 1 311 ? -7.422 -16.921 -14.995 1.00 98.38 311 GLU A C 1
ATOM 2338 O O . GLU A 1 311 ? -8.560 -16.912 -14.520 1.00 98.38 311 GLU A O 1
ATOM 2343 N N . VAL A 1 312 ? -6.354 -16.478 -14.314 1.00 98.62 312 VAL A N 1
ATOM 2344 C CA . VAL A 1 312 ? -6.411 -15.952 -12.934 1.00 98.62 312 VAL A CA 1
ATOM 2345 C C . VAL A 1 312 ? -7.383 -14.781 -12.834 1.00 98.62 312 VAL A C 1
ATOM 2347 O O . VAL A 1 312 ? -8.303 -14.813 -12.019 1.00 98.62 312 VAL A O 1
ATOM 2350 N N . VAL A 1 313 ? -7.257 -13.779 -13.709 1.00 98.50 313 VAL A N 1
ATOM 2351 C CA . VAL A 1 313 ? -8.133 -12.597 -13.695 1.00 98.50 313 VAL A CA 1
ATOM 2352 C C . VAL A 1 313 ? -9.588 -12.956 -14.007 1.00 98.50 313 VAL A C 1
ATOM 2354 O O . VAL A 1 313 ? -10.500 -12.341 -13.454 1.00 98.50 313 VAL A O 1
ATOM 2357 N N . SER A 1 314 ? -9.856 -13.973 -14.832 1.00 98.38 314 SER A N 1
ATOM 2358 C CA . SER A 1 314 ? -11.224 -14.458 -15.057 1.00 98.38 314 SER A CA 1
ATOM 2359 C C . SER A 1 314 ? -11.833 -15.117 -13.813 1.00 98.38 314 SER A C 1
ATOM 2361 O O . SER A 1 314 ? -13.019 -14.906 -13.539 1.00 98.38 314 SER A O 1
ATOM 2363 N N . GLN A 1 315 ? -11.061 -15.903 -13.054 1.00 98.50 315 GLN A N 1
ATOM 2364 C CA . GLN A 1 315 ? -11.552 -16.506 -11.807 1.00 98.50 315 GLN A CA 1
ATOM 2365 C C . GLN A 1 315 ? -11.704 -15.456 -10.705 1.00 98.50 315 GLN A C 1
ATOM 2367 O O . GLN A 1 315 ? -12.751 -15.397 -10.062 1.00 98.50 315 GLN A O 1
ATOM 2372 N N . LEU A 1 316 ? -10.731 -14.551 -10.573 1.00 98.50 316 LEU A N 1
ATOM 2373 C CA . LEU A 1 316 ? -10.778 -13.422 -9.649 1.00 98.50 316 LEU A CA 1
ATOM 2374 C C . LEU A 1 316 ? -12.026 -12.570 -9.902 1.00 98.50 316 LEU A C 1
ATOM 2376 O O . LEU A 1 316 ? -12.824 -12.367 -8.997 1.00 98.50 316 LEU A O 1
ATOM 2380 N N . ASN A 1 317 ? -12.287 -12.172 -11.149 1.00 98.25 317 ASN A N 1
ATOM 2381 C CA . ASN A 1 317 ? -13.513 -11.452 -11.509 1.00 98.25 317 ASN A CA 1
ATOM 2382 C C . ASN A 1 317 ? -14.802 -12.208 -11.142 1.00 98.25 317 ASN A C 1
ATOM 2384 O O . ASN A 1 317 ? -15.802 -11.568 -10.824 1.00 98.25 317 ASN A O 1
ATOM 2388 N N . SER A 1 318 ? -14.794 -13.542 -11.175 1.00 97.06 318 SER A N 1
ATOM 2389 C CA . SER A 1 318 ? -15.957 -14.358 -10.804 1.00 97.06 318 SER A CA 1
ATOM 2390 C C . SER A 1 318 ? -16.198 -14.349 -9.289 1.00 97.06 318 SER A C 1
ATOM 2392 O O . SER A 1 318 ? -17.340 -14.184 -8.860 1.00 97.06 318 SER A O 1
ATOM 2394 N N . VAL A 1 319 ? -15.126 -14.436 -8.491 1.00 98.00 319 VAL A N 1
ATOM 2395 C CA . VAL A 1 319 ? -15.158 -14.244 -7.029 1.00 98.00 319 VAL A CA 1
ATOM 2396 C C . VAL A 1 319 ? -15.639 -12.830 -6.689 1.00 98.00 319 VAL A C 1
ATOM 2398 O O . VAL A 1 319 ? -16.618 -12.669 -5.964 1.00 98.00 319 VAL A O 1
ATOM 2401 N N . LEU A 1 320 ? -15.011 -11.800 -7.266 1.00 97.44 320 LEU A N 1
ATOM 2402 C CA . LEU A 1 320 ? -15.310 -10.393 -6.981 1.00 97.44 320 LEU A CA 1
ATOM 2403 C C . LEU A 1 320 ? -16.768 -10.039 -7.271 1.00 97.44 320 LEU A C 1
ATOM 2405 O O . LEU A 1 320 ? -17.390 -9.354 -6.467 1.00 97.44 320 LEU A O 1
ATOM 2409 N N . VAL A 1 321 ? -17.343 -10.513 -8.382 1.00 96.56 321 VAL A N 1
ATOM 2410 C CA . VAL A 1 321 ? -18.760 -10.266 -8.705 1.00 96.56 321 VAL A CA 1
ATOM 2411 C C . VAL A 1 321 ? -19.696 -10.913 -7.678 1.00 96.56 321 VAL A C 1
ATOM 2413 O O . VAL A 1 321 ? -20.695 -10.293 -7.312 1.00 96.56 321 VAL A O 1
ATOM 2416 N N . ASN A 1 322 ? -19.377 -12.114 -7.179 1.00 95.19 322 ASN A N 1
ATOM 2417 C CA . ASN A 1 322 ? -20.163 -12.766 -6.128 1.00 95.19 322 ASN A CA 1
ATOM 2418 C C . ASN A 1 322 ? -20.083 -11.975 -4.809 1.00 95.19 322 ASN A C 1
ATOM 2420 O O . ASN A 1 322 ? -21.111 -11.545 -4.285 1.00 95.19 322 ASN A O 1
ATOM 2424 N N . LEU A 1 323 ? -18.864 -11.699 -4.331 1.00 95.94 323 LEU A N 1
ATOM 2425 C CA . LEU A 1 323 ? -18.638 -10.995 -3.065 1.00 95.94 323 LEU A CA 1
ATOM 2426 C C . LEU A 1 323 ? -19.169 -9.550 -3.100 1.00 95.94 323 LEU A C 1
ATOM 2428 O O . LEU A 1 323 ? -19.808 -9.116 -2.148 1.00 95.94 323 LEU A O 1
ATOM 2432 N N . THR A 1 324 ? -19.020 -8.827 -4.216 1.00 96.12 324 THR A N 1
ATOM 2433 C CA . THR A 1 324 ? -19.592 -7.473 -4.384 1.00 96.12 324 THR A CA 1
ATOM 2434 C C . THR A 1 324 ? -21.115 -7.488 -4.262 1.00 96.12 324 THR A C 1
ATOM 2436 O O . THR A 1 324 ? -21.683 -6.647 -3.572 1.00 96.12 324 THR A O 1
ATOM 2439 N N . GLY A 1 325 ? -21.792 -8.460 -4.886 1.00 93.88 325 GLY A N 1
ATOM 2440 C CA . GLY A 1 325 ? -23.251 -8.586 -4.792 1.00 93.88 325 GLY A CA 1
ATOM 2441 C C . GLY A 1 325 ? -23.748 -8.892 -3.374 1.00 93.88 325 GLY A C 1
ATOM 2442 O O . GLY A 1 325 ? -24.888 -8.576 -3.045 1.00 93.88 325 GLY A O 1
ATOM 2443 N N . LYS A 1 326 ? -22.887 -9.476 -2.535 1.00 94.69 326 LYS A N 1
ATOM 2444 C CA . LYS A 1 326 ? -23.140 -9.785 -1.123 1.00 94.69 326 LYS A CA 1
ATOM 2445 C C . LYS A 1 326 ? -22.893 -8.588 -0.204 1.00 94.69 326 LYS A C 1
ATOM 2447 O O . LYS A 1 326 ? -23.735 -8.284 0.638 1.00 94.69 326 LYS A O 1
ATOM 2452 N N . LEU A 1 327 ? -21.807 -7.855 -0.440 1.00 91.19 327 LEU A N 1
ATOM 2453 C CA . LEU A 1 327 ? -21.513 -6.575 0.212 1.00 91.19 327 LEU A CA 1
ATOM 2454 C C . LEU A 1 327 ? -22.635 -5.549 -0.029 1.00 91.19 327 LEU A C 1
ATOM 2456 O O . LEU A 1 327 ? -23.094 -4.904 0.906 1.00 91.19 327 LEU A O 1
ATOM 2460 N N . GLN A 1 328 ? -23.162 -5.474 -1.258 1.00 89.00 328 GLN A N 1
ATOM 2461 C CA . GLN A 1 328 ? -24.273 -4.582 -1.633 1.00 89.00 328 GLN A CA 1
ATOM 2462 C C . GLN A 1 328 ? -25.617 -4.876 -0.941 1.00 89.00 328 GLN A C 1
ATOM 2464 O O . GLN A 1 328 ? -26.529 -4.055 -1.026 1.00 89.00 328 GLN A O 1
ATOM 2469 N N . VAL A 1 329 ? -25.765 -6.031 -0.286 1.00 88.69 329 VAL A N 1
ATOM 2470 C CA . VAL A 1 329 ? -26.943 -6.380 0.532 1.00 88.69 329 VAL A CA 1
ATOM 2471 C C . VAL A 1 329 ? -26.590 -6.550 2.014 1.00 88.69 329 VAL A C 1
ATOM 2473 O O . VAL A 1 329 ? -27.366 -7.142 2.763 1.00 88.69 329 VAL A O 1
ATOM 2476 N N . SER A 1 330 ? -25.423 -6.040 2.424 1.00 85.56 330 SER A N 1
ATOM 2477 C CA . SER A 1 330 ? -24.903 -6.071 3.796 1.00 85.56 330 SER A CA 1
ATOM 2478 C C . SER A 1 330 ? -24.846 -7.479 4.414 1.00 85.56 330 SER A C 1
ATOM 2480 O O . SER A 1 330 ? -25.132 -7.655 5.601 1.00 85.56 330 SER A O 1
ATOM 2482 N N . ASP A 1 331 ? -24.491 -8.495 3.612 1.00 87.31 331 ASP A N 1
ATOM 2483 C CA . ASP A 1 331 ? -24.353 -9.887 4.065 1.00 87.31 331 ASP A CA 1
ATOM 2484 C C . ASP A 1 331 ? -23.219 -10.007 5.099 1.00 87.31 331 ASP A C 1
ATOM 2486 O O . ASP A 1 331 ? -22.034 -10.017 4.762 1.00 87.31 331 ASP A O 1
ATOM 2490 N N . GLN A 1 332 ? -23.607 -10.094 6.373 1.00 82.62 332 GLN A N 1
ATOM 2491 C CA . GLN A 1 332 ? -22.692 -10.073 7.516 1.00 82.62 332 GLN A CA 1
ATOM 2492 C C . GLN A 1 332 ? -21.665 -11.210 7.480 1.00 82.62 332 GLN A C 1
ATOM 2494 O O . GLN A 1 332 ? -20.508 -10.991 7.814 1.00 82.62 332 GLN A O 1
ATOM 2499 N N . ALA A 1 333 ? -22.036 -12.405 7.005 1.00 83.94 333 ALA A N 1
ATOM 2500 C CA . ALA A 1 333 ? -21.093 -13.522 6.930 1.00 83.94 333 ALA A CA 1
ATOM 2501 C C . ALA A 1 333 ? -19.980 -13.261 5.901 1.00 83.94 333 ALA A C 1
ATOM 2503 O O . ALA A 1 333 ? -18.845 -13.696 6.089 1.00 83.94 333 ALA A O 1
ATOM 2504 N N . VAL A 1 334 ? -20.290 -12.537 4.820 1.00 89.94 334 VAL A N 1
ATOM 2505 C CA . VAL A 1 334 ? -19.296 -12.118 3.822 1.00 89.94 334 VAL A CA 1
ATOM 2506 C C . VAL A 1 334 ? -18.469 -10.933 4.315 1.00 89.94 334 VAL A C 1
ATOM 2508 O O . VAL A 1 334 ? -17.259 -10.933 4.100 1.00 89.94 334 VAL A O 1
ATOM 2511 N N . ILE A 1 335 ? -19.087 -9.965 4.998 1.00 86.56 335 ILE A N 1
ATOM 2512 C CA . ILE A 1 335 ? -18.388 -8.820 5.603 1.00 86.56 335 ILE A CA 1
ATOM 2513 C C . ILE A 1 335 ? -17.345 -9.317 6.607 1.00 86.56 335 ILE A C 1
ATOM 2515 O O . ILE A 1 335 ? -16.163 -9.049 6.419 1.00 86.56 335 ILE A O 1
ATOM 2519 N N . SER A 1 336 ? -17.736 -10.143 7.578 1.00 78.81 336 SER A N 1
ATOM 2520 C CA . SER A 1 336 ? -16.821 -10.699 8.581 1.00 78.81 336 SER A CA 1
ATOM 2521 C C . SER A 1 336 ? -15.743 -11.604 7.979 1.00 78.81 336 SER A C 1
ATOM 2523 O O . SER A 1 336 ? -14.582 -11.540 8.384 1.00 78.81 336 SER A O 1
ATOM 2525 N N . ALA A 1 337 ? -16.070 -12.400 6.951 1.00 83.94 337 ALA A N 1
ATOM 2526 C CA . ALA A 1 337 ? -15.066 -13.178 6.222 1.00 83.94 337 ALA A CA 1
ATOM 2527 C C . ALA A 1 337 ? -14.015 -12.281 5.539 1.00 83.94 337 ALA A C 1
ATOM 2529 O O . ALA A 1 337 ? -12.824 -12.597 5.569 1.00 83.94 337 ALA A O 1
ATOM 2530 N N . LEU A 1 338 ? -14.437 -11.163 4.942 1.00 88.75 338 LEU A N 1
ATOM 2531 C CA . LEU A 1 338 ? -13.551 -10.210 4.272 1.00 88.75 338 LEU A CA 1
ATOM 2532 C C . LEU A 1 338 ? -12.730 -9.379 5.258 1.00 88.75 338 LEU A C 1
ATOM 2534 O O . LEU A 1 338 ? -11.513 -9.319 5.112 1.00 88.75 338 LEU A O 1
ATOM 2538 N N . ASN A 1 339 ? -13.360 -8.849 6.300 1.00 80.56 339 ASN A N 1
ATOM 2539 C CA . ASN A 1 339 ? -12.715 -8.160 7.414 1.00 80.56 339 ASN A CA 1
ATOM 2540 C C . ASN A 1 339 ? -11.580 -9.010 8.016 1.00 80.56 339 ASN A C 1
ATOM 2542 O O . ASN A 1 339 ? -10.435 -8.567 8.068 1.00 80.56 339 ASN A O 1
ATOM 2546 N N . ASN A 1 340 ? -11.848 -10.280 8.344 1.00 74.50 340 ASN A N 1
ATOM 2547 C CA . ASN A 1 340 ? -10.831 -11.178 8.903 1.00 74.50 340 ASN A CA 1
ATOM 2548 C C . ASN A 1 340 ? -9.754 -11.595 7.882 1.00 74.50 340 ASN A C 1
ATOM 2550 O O . ASN A 1 340 ? -8.577 -11.682 8.222 1.00 74.50 340 ASN A O 1
ATOM 2554 N N . SER A 1 341 ? -10.138 -11.878 6.630 1.00 81.62 341 SER A N 1
ATOM 2555 C CA . SER A 1 341 ? -9.176 -12.295 5.593 1.00 81.62 341 SER A CA 1
ATOM 2556 C C . SER A 1 341 ? -8.237 -11.168 5.173 1.00 81.62 341 SER A C 1
ATOM 2558 O O . SER A 1 341 ? -7.055 -11.409 4.948 1.00 81.62 341 SER A O 1
ATOM 2560 N N . THR A 1 342 ? -8.736 -9.935 5.107 1.00 81.81 342 THR A N 1
ATOM 2561 C CA . THR A 1 342 ? -7.922 -8.769 4.772 1.00 81.81 342 THR A CA 1
ATOM 2562 C C . THR A 1 342 ? -7.078 -8.312 5.956 1.00 81.81 342 THR A C 1
ATOM 2564 O O . THR A 1 342 ? -5.957 -7.885 5.709 1.00 81.81 342 THR A O 1
ATOM 2567 N N . SER A 1 343 ? -7.509 -8.426 7.218 1.00 71.69 343 SER A N 1
ATOM 2568 C CA . SER A 1 343 ? -6.631 -8.070 8.346 1.00 71.69 343 SER A CA 1
ATOM 2569 C C . SER A 1 343 ? -5.475 -9.060 8.546 1.00 71.69 343 SER A C 1
ATOM 2571 O O . SER A 1 343 ? -4.376 -8.640 8.896 1.00 71.69 343 SER A O 1
ATOM 2573 N N . LYS A 1 344 ? -5.696 -10.358 8.278 1.00 73.06 344 LYS A N 1
ATOM 2574 C CA . LYS A 1 344 ? -4.721 -11.437 8.543 1.00 73.06 344 LYS A CA 1
ATOM 2575 C C . LYS A 1 344 ? -3.894 -11.906 7.347 1.00 73.06 344 LYS A C 1
ATOM 2577 O O . LYS A 1 344 ? -2.941 -12.658 7.538 1.00 73.06 344 LYS A O 1
ATOM 2582 N N . THR A 1 345 ? -4.254 -11.532 6.119 1.00 82.12 345 THR A N 1
ATOM 2583 C CA . THR A 1 345 ? -3.450 -11.911 4.949 1.00 82.12 345 THR A CA 1
ATOM 2584 C C . THR A 1 345 ? -2.053 -11.300 5.026 1.00 82.12 345 THR A C 1
ATOM 2586 O O . THR A 1 345 ? -1.875 -10.183 5.513 1.00 82.12 345 THR A O 1
ATOM 2589 N N . GLN A 1 346 ? -1.071 -12.018 4.479 1.00 80.12 346 GLN A N 1
ATOM 2590 C CA . GLN A 1 346 ? 0.290 -11.514 4.335 1.00 80.12 346 GLN A CA 1
ATOM 2591 C C . GLN A 1 346 ? 0.238 -10.229 3.500 1.00 80.12 346 GLN A C 1
ATOM 2593 O O . GLN A 1 346 ? -0.412 -10.191 2.450 1.00 80.12 346 GLN A O 1
ATOM 2598 N N . ALA A 1 347 ? 0.874 -9.177 4.008 1.00 82.06 347 ALA A N 1
ATOM 2599 C CA . ALA A 1 347 ? 0.851 -7.835 3.446 1.00 82.06 347 ALA A CA 1
ATOM 2600 C C . ALA A 1 347 ? 2.277 -7.305 3.283 1.00 82.06 347 ALA A C 1
ATOM 2602 O O . ALA A 1 347 ? 3.166 -7.670 4.054 1.00 82.06 347 ALA A O 1
ATOM 2603 N N . TYR A 1 348 ? 2.471 -6.435 2.295 1.00 82.19 348 TYR A N 1
ATOM 2604 C CA . TYR A 1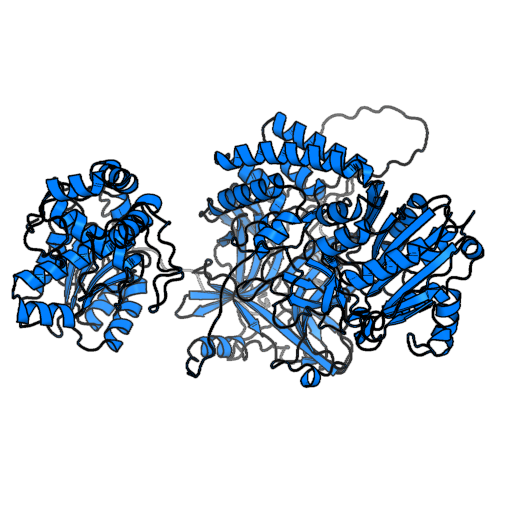 348 ? 3.787 -5.957 1.872 1.00 82.19 348 TYR A CA 1
ATOM 2605 C C . TYR A 1 348 ? 3.816 -4.432 1.764 1.00 82.19 348 TYR A C 1
ATOM 2607 O O . TYR A 1 348 ? 2.805 -3.797 1.435 1.00 82.19 348 TYR A O 1
ATOM 2615 N N . GLY A 1 349 ? 4.978 -3.838 2.057 1.00 72.12 349 GLY A N 1
ATOM 2616 C CA . GLY A 1 349 ? 5.136 -2.382 2.129 1.00 72.12 349 GLY A CA 1
ATOM 2617 C C . GLY A 1 349 ? 4.150 -1.736 3.112 1.00 72.12 349 GLY A C 1
ATOM 2618 O O . GLY A 1 349 ? 3.345 -0.899 2.701 1.00 72.12 349 GLY A O 1
ATOM 2619 N N . LYS A 1 350 ? 4.158 -2.186 4.376 1.00 62.44 350 LYS A N 1
ATOM 2620 C CA . LYS A 1 350 ? 3.278 -1.692 5.449 1.00 62.44 350 LYS A CA 1
ATOM 2621 C C . LYS A 1 350 ? 3.908 -0.511 6.203 1.00 62.44 350 LYS A C 1
ATOM 2623 O O . LYS A 1 350 ? 5.094 -0.533 6.514 1.00 62.44 350 LYS A O 1
ATOM 2628 N N . SER A 1 351 ? 3.082 0.477 6.533 1.00 46.56 351 SER A N 1
ATOM 2629 C CA . SER A 1 351 ? 3.354 1.579 7.460 1.00 46.56 351 SER A CA 1
ATOM 2630 C C . SER A 1 351 ? 2.926 1.219 8.884 1.00 46.56 351 SER A C 1
ATOM 2632 O O . SER A 1 351 ? 1.847 0.651 9.071 1.00 46.56 351 SER A O 1
ATOM 2634 N N . ALA A 1 352 ? 3.733 1.575 9.886 1.00 40.88 352 ALA A N 1
ATOM 2635 C CA . ALA A 1 352 ? 3.302 1.540 11.283 1.00 40.88 352 ALA A CA 1
ATOM 2636 C C . ALA A 1 352 ? 2.432 2.763 11.607 1.00 40.88 352 ALA A C 1
ATOM 2638 O O . ALA A 1 352 ? 1.273 2.597 11.969 1.00 40.88 352 ALA A O 1
ATOM 2639 N N . GLN A 1 353 ? 2.941 3.971 11.338 1.00 35.94 353 GLN A N 1
ATOM 2640 C CA . GLN A 1 353 ? 2.282 5.252 11.630 1.00 35.94 353 GLN A CA 1
ATOM 2641 C C . GLN A 1 353 ? 0.875 5.422 11.022 1.00 35.94 353 GLN A C 1
ATOM 2643 O O . GLN A 1 353 ? 0.050 6.135 11.581 1.00 35.94 353 GLN A O 1
ATOM 2648 N N . SER A 1 354 ? 0.592 4.809 9.867 1.00 43.31 354 SER A N 1
ATOM 2649 C CA . SER A 1 354 ? -0.707 4.941 9.177 1.00 43.31 354 SER A CA 1
ATOM 2650 C C . SER A 1 354 ? -1.451 3.623 8.964 1.00 43.31 354 SER A C 1
ATOM 2652 O O . SER A 1 354 ? -2.498 3.614 8.321 1.00 43.31 354 SER A O 1
ATOM 2654 N N . GLY A 1 355 ? -0.889 2.487 9.396 1.00 50.56 355 GLY A N 1
ATOM 2655 C CA . GLY A 1 355 ? -1.422 1.139 9.138 1.00 50.56 355 GLY A CA 1
ATOM 2656 C C . GLY A 1 355 ? -1.500 0.709 7.658 1.00 50.56 355 GLY A C 1
ATOM 2657 O O . GLY A 1 355 ? -1.697 -0.475 7.371 1.00 50.56 355 GLY A O 1
ATOM 2658 N N . ALA A 1 356 ? -1.335 1.644 6.715 1.00 58.44 356 ALA A N 1
ATOM 2659 C CA . ALA A 1 356 ? -1.501 1.453 5.280 1.00 58.44 356 ALA A CA 1
ATOM 2660 C C . ALA A 1 356 ? -0.493 0.455 4.694 1.00 58.44 356 ALA A C 1
ATOM 2662 O O . ALA A 1 356 ? 0.623 0.304 5.189 1.00 58.44 356 ALA A O 1
ATOM 2663 N N . ARG A 1 357 ? -0.877 -0.208 3.599 1.00 74.88 357 ARG A N 1
ATOM 2664 C CA . ARG A 1 357 ? -0.098 -1.269 2.941 1.00 74.88 357 ARG A CA 1
ATOM 2665 C C . ARG A 1 357 ? -0.168 -1.168 1.420 1.00 74.88 357 ARG A C 1
ATOM 2667 O O . ARG A 1 357 ? -1.203 -0.816 0.858 1.00 74.88 357 ARG A O 1
ATOM 2674 N N . SER A 1 358 ? 0.918 -1.521 0.739 1.00 81.06 358 SER A N 1
ATOM 2675 C CA . SER A 1 358 ? 0.984 -1.460 -0.727 1.00 81.06 358 SER A CA 1
ATOM 2676 C C . SER A 1 358 ? 0.227 -2.607 -1.404 1.00 81.06 358 SER A C 1
ATOM 2678 O O . SER A 1 358 ? -0.500 -2.398 -2.377 1.00 81.06 358 SER A O 1
ATOM 2680 N N . SER A 1 359 ? 0.373 -3.829 -0.892 1.00 89.88 359 SER A N 1
ATOM 2681 C CA . SER A 1 359 ? -0.226 -5.026 -1.490 1.00 89.88 359 SER A CA 1
ATOM 2682 C C . SER A 1 359 ? -0.440 -6.144 -0.465 1.00 89.88 359 SER A C 1
ATOM 2684 O O . SER A 1 359 ? 0.027 -6.069 0.675 1.00 89.88 359 SER A O 1
ATOM 2686 N N . VAL A 1 360 ? -1.181 -7.177 -0.872 1.00 91.62 360 VAL A N 1
ATOM 2687 C CA . VAL A 1 360 ? -1.439 -8.402 -0.096 1.00 91.62 360 VAL A CA 1
ATOM 2688 C C . VAL A 1 360 ? -1.256 -9.647 -0.960 1.00 91.62 360 VAL A C 1
ATOM 2690 O O . VAL A 1 360 ? -1.532 -9.588 -2.158 1.00 91.62 360 VAL A O 1
ATOM 2693 N N . ASP A 1 361 ? -0.842 -10.776 -0.375 1.00 94.38 361 ASP A N 1
ATOM 2694 C CA . ASP A 1 361 ? -0.810 -12.061 -1.093 1.00 94.38 361 ASP A CA 1
ATOM 2695 C C . ASP A 1 361 ? -2.235 -12.468 -1.507 1.00 94.38 361 ASP A C 1
ATOM 2697 O O . ASP A 1 361 ? -3.148 -12.619 -0.685 1.00 94.38 361 ASP A O 1
ATOM 2701 N N . LEU A 1 362 ? -2.437 -12.645 -2.814 1.00 96.88 362 LEU A N 1
ATOM 2702 C CA . LEU A 1 362 ? -3.755 -12.897 -3.387 1.00 96.88 362 LEU A CA 1
ATOM 2703 C C . LEU A 1 362 ? -4.301 -14.280 -3.008 1.00 96.88 362 LEU A C 1
ATOM 2705 O O . LEU A 1 362 ? -5.515 -14.453 -2.842 1.00 96.88 362 LEU A O 1
ATOM 2709 N N . LYS A 1 363 ? -3.433 -15.288 -2.909 1.00 93.69 363 LYS A N 1
ATOM 2710 C CA . LYS A 1 363 ? -3.833 -16.671 -2.647 1.00 93.69 363 LYS A CA 1
ATOM 2711 C C . LYS A 1 363 ? -4.070 -16.887 -1.149 1.00 93.69 363 LYS A C 1
ATOM 2713 O O . LYS A 1 363 ? -5.055 -17.541 -0.811 1.00 93.69 363 LYS A O 1
ATOM 2718 N N . HIS A 1 364 ? -3.266 -16.301 -0.265 1.00 89.38 364 HIS A N 1
ATOM 2719 C CA . HIS A 1 364 ? -3.443 -16.341 1.186 1.00 89.38 364 HIS A CA 1
ATOM 2720 C C . HIS A 1 364 ? -4.762 -15.674 1.581 1.00 89.38 364 HIS A C 1
ATOM 2722 O O . HIS A 1 364 ? -5.611 -16.331 2.189 1.00 89.38 364 HIS A O 1
ATOM 2728 N N . MET A 1 365 ? -5.015 -14.451 1.101 1.00 91.81 365 MET A N 1
ATOM 2729 C CA . MET A 1 365 ? -6.317 -13.795 1.240 1.00 91.81 365 MET A CA 1
ATOM 2730 C C . MET A 1 365 ? -7.454 -14.700 0.728 1.00 91.81 365 MET A C 1
ATOM 2732 O O . MET A 1 365 ? -8.428 -14.930 1.441 1.00 91.81 365 MET A O 1
ATOM 2736 N N . SER A 1 366 ? -7.314 -15.302 -0.463 1.00 92.81 366 SER A N 1
ATOM 2737 C CA . SER A 1 366 ? -8.334 -16.210 -1.024 1.00 92.81 366 SER A CA 1
ATOM 2738 C C . SER A 1 366 ? -8.607 -17.445 -0.150 1.00 92.81 366 SER A C 1
ATOM 2740 O O . SER A 1 366 ? -9.761 -17.867 -0.034 1.00 92.81 366 SER A O 1
ATOM 2742 N N . HIS A 1 367 ? -7.579 -18.029 0.474 1.00 83.38 367 HIS A N 1
ATOM 2743 C CA . HIS A 1 367 ? -7.724 -19.134 1.426 1.00 83.38 367 HIS A CA 1
ATOM 2744 C C . HIS A 1 367 ? -8.461 -18.688 2.699 1.00 83.38 367 HIS A C 1
ATOM 2746 O O . HIS A 1 367 ? -9.446 -19.329 3.078 1.00 83.38 367 HIS A O 1
ATOM 2752 N N . LEU A 1 368 ? -8.049 -17.570 3.307 1.00 79.25 368 LEU A N 1
ATOM 2753 C CA . LEU A 1 368 ? -8.674 -17.020 4.514 1.00 79.25 368 LEU A CA 1
ATOM 2754 C C . LEU A 1 368 ? -10.154 -16.669 4.298 1.00 79.25 368 LEU A C 1
ATOM 2756 O O . LEU A 1 368 ? -10.992 -16.971 5.155 1.00 79.25 368 LEU A O 1
ATOM 2760 N N . THR A 1 369 ? -10.500 -16.091 3.141 1.00 87.06 369 THR A N 1
ATOM 2761 C CA . THR A 1 369 ? -11.894 -15.818 2.760 1.00 87.06 369 THR A CA 1
ATOM 2762 C C . THR A 1 369 ? -12.672 -17.124 2.602 1.00 87.06 369 THR A C 1
ATOM 2764 O O . THR A 1 369 ? -13.766 -17.260 3.150 1.00 87.06 369 THR A O 1
ATOM 2767 N N . LYS A 1 370 ? -12.106 -18.122 1.900 1.00 87.69 370 LYS A N 1
ATOM 2768 C CA . LYS A 1 370 ? -12.757 -19.418 1.618 1.00 87.69 370 LYS A CA 1
ATOM 2769 C C . LYS A 1 370 ? -13.151 -20.171 2.892 1.00 87.69 370 LYS A C 1
ATOM 2771 O O . LYS A 1 370 ? -14.205 -20.810 2.915 1.00 87.69 370 LYS A O 1
ATOM 2776 N N . GLN A 1 371 ? -12.315 -20.116 3.928 1.00 77.06 371 GLN A N 1
ATOM 2777 C CA . GLN A 1 371 ? -12.588 -20.745 5.224 1.00 77.06 371 GLN A CA 1
ATOM 2778 C C . GLN A 1 371 ? -13.851 -20.182 5.898 1.00 77.06 371 GLN A C 1
ATOM 2780 O O . GLN A 1 371 ? -14.572 -20.934 6.551 1.00 77.06 371 GLN A O 1
ATOM 2785 N N . ARG A 1 372 ? -14.119 -18.879 5.728 1.00 81.31 372 ARG A N 1
ATOM 2786 C CA . ARG A 1 372 ? -15.095 -18.113 6.526 1.00 81.31 372 ARG A CA 1
ATOM 2787 C C . ARG A 1 372 ? -16.414 -17.829 5.808 1.00 81.31 372 ARG A C 1
ATOM 2789 O O . ARG A 1 372 ? -17.454 -17.765 6.459 1.00 81.31 372 ARG A O 1
ATOM 2796 N N . VAL A 1 373 ? -16.410 -17.725 4.477 1.00 84.81 373 VAL A N 1
ATOM 2797 C CA . VAL A 1 373 ? -17.658 -17.662 3.694 1.00 84.81 373 VAL A CA 1
ATOM 2798 C C . VAL A 1 373 ? -18.511 -18.914 3.924 1.00 84.81 373 VAL A C 1
ATOM 2800 O O . VAL A 1 373 ? -17.994 -20.003 4.185 1.00 84.81 373 VAL A O 1
ATOM 2803 N N . THR A 1 374 ? -19.836 -18.792 3.829 1.00 84.25 374 THR A N 1
ATOM 2804 C CA . THR A 1 374 ? -20.752 -19.886 4.200 1.00 84.25 374 THR A CA 1
ATOM 2805 C C . THR A 1 374 ? -21.368 -20.609 3.005 1.00 84.25 374 THR A C 1
ATOM 2807 O O . THR A 1 374 ? -21.654 -21.801 3.130 1.00 84.25 374 THR A O 1
ATOM 2810 N N . GLU A 1 375 ? -21.521 -19.955 1.848 1.00 89.88 375 GLU A N 1
ATOM 2811 C CA . GLU A 1 375 ? -22.227 -20.521 0.691 1.00 89.88 375 GLU A CA 1
ATOM 2812 C C . GLU A 1 375 ? -21.312 -21.368 -0.219 1.00 89.88 375 GLU A C 1
ATOM 2814 O O . GLU A 1 375 ? -20.123 -21.092 -0.404 1.00 89.88 375 GLU A O 1
ATOM 2819 N N . ASP A 1 376 ? -21.869 -22.437 -0.799 1.00 91.38 376 ASP A N 1
ATOM 2820 C CA . ASP A 1 376 ? -21.110 -23.407 -1.604 1.00 91.38 376 ASP A CA 1
ATOM 2821 C C . ASP A 1 376 ? -20.561 -22.805 -2.911 1.00 91.38 376 ASP A C 1
ATOM 2823 O O . ASP A 1 376 ? -19.509 -23.227 -3.398 1.00 91.38 376 ASP A O 1
ATOM 2827 N N . ASP A 1 377 ? -21.249 -21.825 -3.501 1.00 90.88 377 ASP A N 1
ATOM 2828 C CA . ASP A 1 377 ? -20.826 -21.141 -4.726 1.00 90.88 377 ASP A CA 1
ATOM 2829 C C . ASP A 1 377 ? -19.671 -20.163 -4.461 1.00 90.88 377 ASP A C 1
ATOM 2831 O O . ASP A 1 377 ? -18.706 -20.144 -5.229 1.00 90.88 377 ASP A O 1
ATOM 2835 N N . GLN A 1 378 ? -19.707 -19.447 -3.331 1.00 92.50 378 GLN A N 1
ATOM 2836 C CA . GLN A 1 378 ? -18.589 -18.646 -2.821 1.00 92.50 378 GLN A CA 1
ATOM 2837 C C . GLN A 1 378 ? -17.336 -19.519 -2.684 1.00 92.50 378 GLN A C 1
ATOM 2839 O O . GLN A 1 378 ? -16.318 -19.247 -3.326 1.00 92.50 378 GLN A O 1
ATOM 2844 N N . LYS A 1 379 ? -17.438 -20.634 -1.947 1.00 88.94 379 LYS A N 1
ATOM 2845 C CA . LYS A 1 379 ? -16.339 -21.598 -1.761 1.00 88.94 379 LYS A CA 1
ATOM 2846 C C . LYS A 1 379 ? -15.819 -22.158 -3.082 1.00 88.94 379 LYS A C 1
ATOM 2848 O O . LYS A 1 379 ? -14.612 -22.147 -3.303 1.00 88.94 379 LYS A O 1
ATOM 2853 N N . SER A 1 380 ? -16.712 -22.579 -3.978 1.00 92.50 380 SER A N 1
ATOM 2854 C CA . SER A 1 380 ? -16.346 -23.138 -5.290 1.00 92.50 380 SER A CA 1
ATOM 2855 C C . SER A 1 380 ? -15.643 -22.116 -6.196 1.00 92.50 380 SER A C 1
ATOM 2857 O O . SER A 1 380 ? -14.746 -22.470 -6.965 1.00 92.50 380 SER A O 1
ATOM 2859 N N . SER A 1 381 ? -16.033 -20.839 -6.121 1.00 96.44 381 SER A N 1
ATOM 2860 C CA . SER A 1 381 ? -15.394 -19.763 -6.891 1.00 96.44 381 SER A CA 1
ATOM 2861 C C . SER A 1 381 ? -13.989 -19.443 -6.368 1.00 96.44 381 SER A C 1
ATOM 2863 O O . SER A 1 381 ? -13.057 -19.328 -7.163 1.00 96.44 381 SER A O 1
ATOM 2865 N N . LEU A 1 382 ? -13.806 -19.415 -5.043 1.00 96.06 382 LEU A N 1
ATOM 2866 C CA . LEU A 1 382 ? -12.499 -19.244 -4.404 1.00 96.06 382 LEU A CA 1
ATOM 2867 C C . LEU A 1 382 ? -11.578 -20.447 -4.656 1.00 96.06 382 LEU A C 1
ATOM 2869 O O . LEU A 1 382 ? -10.407 -20.257 -4.959 1.00 96.06 382 LEU A O 1
ATOM 2873 N N . GLU A 1 383 ? -12.099 -21.680 -4.643 1.00 92.38 383 GLU A N 1
ATOM 2874 C CA . GLU A 1 383 ? -11.348 -22.875 -5.071 1.00 92.38 383 GLU A CA 1
ATOM 2875 C C . GLU A 1 383 ? -10.862 -22.777 -6.518 1.00 92.38 383 GLU A C 1
ATOM 2877 O O . GLU A 1 383 ? -9.730 -23.154 -6.819 1.00 92.38 383 GLU A O 1
ATOM 2882 N N . SER A 1 384 ? -11.701 -22.243 -7.408 1.00 97.19 384 SER A N 1
ATOM 2883 C CA . SER A 1 384 ? -11.351 -22.054 -8.818 1.00 97.19 384 SER A CA 1
ATOM 2884 C C . SER A 1 384 ? -10.276 -20.975 -8.999 1.00 97.19 384 SER A C 1
ATOM 2886 O O . SER A 1 384 ? -9.399 -21.133 -9.846 1.00 97.19 384 SER A O 1
ATOM 2888 N N . LEU A 1 385 ? -10.304 -19.911 -8.186 1.00 98.38 385 LEU A N 1
ATOM 2889 C CA . LEU A 1 385 ? -9.262 -18.882 -8.145 1.00 98.38 385 LEU A CA 1
ATOM 2890 C C . LEU A 1 385 ? -7.935 -19.434 -7.611 1.00 98.38 385 LEU A C 1
ATOM 2892 O O . LEU A 1 385 ? -6.917 -19.289 -8.281 1.00 98.38 385 LEU A O 1
ATOM 2896 N N . ILE A 1 386 ? -7.947 -20.119 -6.465 1.00 94.06 386 ILE A N 1
ATOM 2897 C CA . ILE A 1 386 ? -6.756 -20.748 -5.869 1.00 94.06 386 ILE A CA 1
ATOM 2898 C C . ILE A 1 386 ? -6.097 -21.700 -6.876 1.00 94.06 386 ILE A C 1
ATOM 2900 O O . ILE A 1 386 ? -4.908 -21.574 -7.157 1.00 94.06 386 ILE A O 1
ATOM 2904 N N . ALA A 1 387 ? -6.884 -22.574 -7.514 1.00 91.06 387 ALA A N 1
ATOM 2905 C CA . ALA A 1 387 ? -6.376 -23.487 -8.533 1.00 91.06 387 ALA A CA 1
ATOM 2906 C C . ALA A 1 387 ? -5.838 -22.762 -9.782 1.00 91.06 387 ALA A C 1
ATOM 2908 O O . ALA A 1 387 ? -4.901 -23.251 -10.411 1.00 91.06 387 ALA A O 1
ATOM 2909 N N . ALA A 1 388 ? -6.392 -21.607 -10.166 1.00 97.88 388 ALA A N 1
ATOM 2910 C CA . ALA A 1 388 ? -5.826 -20.798 -11.246 1.00 97.88 388 ALA A CA 1
ATOM 2911 C C . ALA A 1 388 ? -4.480 -20.173 -10.842 1.00 97.88 388 ALA A C 1
ATOM 2913 O O . ALA A 1 388 ? -3.559 -20.163 -11.658 1.00 97.88 388 ALA A O 1
ATOM 2914 N N . ILE A 1 389 ? -4.340 -19.722 -9.590 1.00 97.00 389 ILE A N 1
ATOM 2915 C CA . ILE A 1 389 ? -3.081 -19.182 -9.057 1.00 97.00 389 ILE A CA 1
ATOM 2916 C C . ILE A 1 389 ? -2.005 -20.277 -8.977 1.00 97.00 389 ILE A C 1
ATOM 2918 O O . ILE A 1 389 ? -0.888 -20.052 -9.432 1.00 97.00 389 ILE A O 1
ATOM 2922 N N . ASP A 1 390 ? -2.347 -21.490 -8.533 1.00 92.25 390 ASP A N 1
ATOM 2923 C CA . ASP A 1 390 ? -1.426 -22.643 -8.521 1.00 92.25 390 ASP A CA 1
ATOM 2924 C C . ASP A 1 390 ? -0.910 -23.029 -9.922 1.00 92.25 390 ASP A C 1
ATOM 2926 O O . ASP A 1 390 ? 0.164 -23.609 -10.057 1.00 92.25 390 ASP A O 1
ATOM 2930 N N . ASN A 1 391 ? -1.668 -22.719 -10.981 1.00 94.69 391 ASN A N 1
ATOM 2931 C CA . ASN A 1 391 ? -1.229 -22.904 -12.369 1.00 94.69 391 ASN A CA 1
ATOM 2932 C C . ASN A 1 391 ? -0.477 -21.686 -12.938 1.00 94.69 391 ASN A C 1
ATOM 2934 O O . ASN A 1 391 ? 0.152 -21.811 -13.988 1.00 94.69 391 ASN A O 1
ATOM 2938 N N . TYR A 1 392 ? -0.569 -20.523 -12.288 1.00 98.25 392 TYR A N 1
ATOM 2939 C CA . TYR A 1 392 ? 0.092 -19.272 -12.665 1.00 98.25 392 TYR A CA 1
ATOM 2940 C C . TYR A 1 392 ? 1.477 -19.149 -12.020 1.00 98.25 392 TYR A C 1
ATOM 2942 O O . TYR A 1 392 ? 2.428 -18.765 -12.698 1.00 98.25 392 TYR A O 1
ATOM 2950 N N . VAL A 1 393 ? 1.624 -19.527 -10.748 1.00 98.00 393 VAL A N 1
ATOM 2951 C CA . VAL A 1 393 ? 2.911 -19.511 -10.040 1.00 98.00 393 VAL A CA 1
ATOM 2952 C C . VAL A 1 393 ? 3.737 -20.746 -10.416 1.00 98.00 393 VAL A C 1
ATOM 2954 O O . VAL A 1 393 ? 3.442 -21.872 -10.027 1.00 98.00 393 VAL A O 1
ATOM 2957 N N . VAL A 1 394 ? 4.808 -20.540 -11.185 1.00 97.88 394 VAL A N 1
ATOM 2958 C CA . VAL A 1 394 ? 5.713 -21.601 -11.671 1.00 97.88 394 VAL A CA 1
ATOM 2959 C C . VAL A 1 394 ? 6.730 -22.009 -10.600 1.00 97.88 394 VAL A C 1
ATOM 2961 O O . VAL A 1 394 ? 7.229 -23.147 -10.589 1.00 97.88 394 VAL A O 1
ATOM 2964 N N . TYR A 1 395 ? 7.101 -21.056 -9.744 1.00 97.50 395 TYR A N 1
ATOM 2965 C CA . TYR A 1 395 ? 7.965 -21.234 -8.582 1.00 97.50 395 TYR A CA 1
ATOM 2966 C C . TYR A 1 395 ? 7.881 -19.999 -7.685 1.00 97.50 395 TYR A C 1
ATOM 2968 O O . TYR A 1 395 ? 7.896 -18.887 -8.199 1.00 97.50 395 TYR A O 1
ATOM 2976 N N . SER A 1 396 ? 7.868 -20.177 -6.373 1.00 94.69 396 SER A N 1
ATOM 2977 C CA . SER A 1 396 ? 7.994 -19.089 -5.403 1.00 94.69 396 SER A CA 1
ATOM 2978 C C . SER A 1 396 ? 8.760 -19.589 -4.187 1.00 94.69 396 SER A C 1
ATOM 2980 O O . SER A 1 396 ? 8.712 -20.780 -3.865 1.00 94.69 396 SER A O 1
ATOM 2982 N N . LYS A 1 397 ? 9.515 -18.690 -3.553 1.00 89.12 397 LYS A N 1
ATOM 2983 C CA . LYS A 1 397 ? 10.154 -18.924 -2.259 1.00 89.12 397 LYS A CA 1
ATOM 2984 C C . LYS A 1 397 ? 10.224 -17.651 -1.435 1.00 89.12 397 LYS A C 1
ATOM 2986 O O . LYS A 1 397 ? 10.324 -16.550 -1.972 1.00 89.12 397 LYS A O 1
ATOM 2991 N N . GLU A 1 398 ? 10.289 -17.873 -0.134 1.00 83.62 398 GLU A N 1
ATOM 2992 C CA . GLU A 1 398 ? 10.691 -16.919 0.888 1.00 83.62 398 GLU A CA 1
ATOM 2993 C C . GLU A 1 398 ? 11.887 -17.486 1.684 1.00 83.62 398 GLU A C 1
ATOM 2995 O O . GLU A 1 398 ? 12.296 -18.633 1.464 1.00 83.62 398 GLU A O 1
ATOM 3000 N N . ASP A 1 399 ? 12.514 -16.673 2.534 1.00 72.75 399 ASP A N 1
ATOM 3001 C CA . ASP A 1 399 ? 13.749 -17.002 3.267 1.00 72.75 399 ASP A CA 1
ATOM 3002 C C . ASP A 1 399 ? 13.533 -17.565 4.687 1.00 72.75 399 ASP A C 1
ATOM 3004 O O . ASP A 1 399 ? 14.500 -17.808 5.418 1.00 72.75 399 ASP A O 1
ATOM 3008 N N . GLY A 1 400 ? 12.278 -17.815 5.059 1.00 60.62 400 GLY A N 1
ATOM 3009 C CA . GLY A 1 400 ? 11.832 -18.279 6.368 1.00 60.62 400 GLY A CA 1
ATOM 3010 C C . GLY A 1 400 ? 11.265 -17.168 7.254 1.00 60.62 400 GLY A C 1
ATOM 3011 O O . GLY A 1 400 ? 10.832 -17.473 8.366 1.00 60.62 400 GLY A O 1
ATOM 3012 N N . THR A 1 401 ? 11.282 -15.902 6.812 1.00 59.69 401 THR A N 1
ATOM 3013 C CA . THR A 1 401 ? 10.766 -14.758 7.585 1.00 59.69 401 THR A CA 1
ATOM 3014 C C . THR A 1 401 ? 9.613 -14.013 6.905 1.00 59.69 401 THR A C 1
ATOM 3016 O O . THR A 1 401 ? 9.258 -12.928 7.364 1.00 59.69 401 THR A O 1
ATOM 3019 N N . ARG A 1 402 ? 9.030 -14.547 5.821 1.00 63.84 402 ARG A N 1
ATOM 3020 C CA . ARG A 1 402 ? 7.814 -14.009 5.171 1.00 63.84 402 ARG A CA 1
ATOM 3021 C C . ARG A 1 402 ? 6.816 -15.134 4.870 1.00 63.84 402 ARG A C 1
ATOM 3023 O O . ARG A 1 402 ? 6.497 -15.374 3.698 1.00 63.84 402 ARG A O 1
ATOM 3030 N N . PRO A 1 403 ? 6.316 -15.837 5.907 1.00 62.00 403 PRO A N 1
ATOM 3031 C CA . PRO A 1 403 ? 5.388 -16.948 5.733 1.00 62.00 403 PRO A CA 1
ATOM 3032 C C . PRO A 1 403 ? 4.146 -16.522 4.944 1.00 62.00 403 PRO A C 1
ATOM 3034 O O . PRO A 1 403 ? 3.741 -15.364 4.944 1.00 62.00 403 PRO A O 1
ATOM 3037 N N . ASN A 1 404 ? 3.529 -17.484 4.260 1.00 70.81 404 ASN A N 1
ATOM 3038 C CA . ASN A 1 404 ? 2.354 -17.264 3.409 1.00 70.81 404 ASN A CA 1
ATOM 3039 C C . ASN A 1 404 ? 2.554 -16.288 2.230 1.00 70.81 404 ASN A C 1
ATOM 3041 O O . ASN A 1 404 ? 1.568 -15.880 1.625 1.00 70.81 404 ASN A O 1
ATOM 3045 N N . SER A 1 405 ? 3.807 -15.980 1.872 1.00 81.31 405 SER A N 1
ATOM 3046 C CA . SER A 1 405 ? 4.166 -15.415 0.564 1.00 81.31 405 SER A CA 1
ATOM 3047 C C . SER A 1 405 ? 4.195 -16.538 -0.468 1.00 81.31 405 SER A C 1
ATOM 3049 O O . SER A 1 405 ? 5.096 -17.383 -0.481 1.00 81.31 405 SER A O 1
ATOM 3051 N N . TRP A 1 406 ? 3.146 -16.623 -1.275 1.00 86.94 406 TRP A N 1
ATOM 3052 C CA . TRP A 1 406 ? 2.891 -17.709 -2.214 1.00 86.94 406 TRP A CA 1
ATOM 3053 C C . TRP A 1 406 ? 3.193 -17.328 -3.668 1.00 86.94 406 TRP A C 1
ATOM 3055 O O . TRP A 1 406 ? 3.129 -18.201 -4.539 1.00 86.94 406 TRP A O 1
ATOM 3065 N N . GLY A 1 407 ? 3.658 -16.105 -3.929 1.00 92.69 407 GLY A N 1
ATOM 3066 C CA . GLY A 1 407 ? 4.302 -15.700 -5.179 1.00 92.69 407 GLY A CA 1
ATOM 3067 C C . GLY A 1 407 ? 3.446 -14.861 -6.121 1.00 92.69 407 GLY A C 1
ATOM 3068 O O . GLY A 1 407 ? 3.788 -14.760 -7.299 1.00 92.69 407 GLY A O 1
ATOM 3069 N N . VAL A 1 408 ? 2.322 -14.315 -5.658 1.00 97.25 408 VAL A N 1
ATOM 3070 C CA . VAL A 1 408 ? 1.583 -13.281 -6.385 1.00 97.25 408 VAL A CA 1
ATOM 3071 C C . VAL A 1 408 ? 0.748 -12.426 -5.431 1.00 97.25 408 VAL A C 1
ATOM 3073 O O . VAL A 1 408 ? -0.274 -12.852 -4.883 1.00 97.25 408 VAL A O 1
ATOM 3076 N N . ALA A 1 409 ? 1.129 -11.158 -5.347 1.00 97.38 409 ALA A N 1
ATOM 3077 C CA . ALA A 1 409 ? 0.401 -10.148 -4.607 1.00 97.38 409 ALA A CA 1
ATOM 3078 C C . ALA A 1 409 ? -0.619 -9.400 -5.494 1.00 97.38 409 ALA A C 1
ATOM 3080 O O . ALA A 1 409 ? -0.653 -9.515 -6.726 1.00 97.38 409 ALA A O 1
ATOM 3081 N N . ILE A 1 410 ? -1.475 -8.607 -4.859 1.00 96.19 410 ILE A N 1
ATOM 3082 C CA . ILE A 1 410 ? -2.436 -7.698 -5.496 1.00 96.19 410 ILE A CA 1
ATOM 3083 C C . ILE A 1 410 ? -2.471 -6.374 -4.726 1.00 96.19 410 ILE A C 1
ATOM 3085 O O . ILE A 1 410 ? -2.279 -6.376 -3.509 1.00 96.19 410 ILE A O 1
ATOM 3089 N N . ASP A 1 411 ? -2.699 -5.250 -5.415 1.00 91.56 411 ASP A N 1
ATOM 3090 C CA . ASP A 1 411 ? -2.942 -3.953 -4.759 1.00 91.56 411 ASP A CA 1
ATOM 3091 C C . ASP A 1 411 ? -3.991 -4.081 -3.644 1.00 91.56 411 ASP A C 1
ATOM 3093 O O . ASP A 1 411 ? -5.082 -4.606 -3.876 1.00 91.56 411 ASP A O 1
ATOM 3097 N N . ALA A 1 412 ? -3.659 -3.615 -2.439 1.00 87.94 412 ALA A N 1
ATOM 3098 C CA . ALA A 1 412 ? -4.503 -3.810 -1.266 1.00 87.94 412 ALA A CA 1
ATOM 3099 C C . ALA A 1 412 ? -5.883 -3.140 -1.457 1.00 87.94 412 ALA A C 1
ATOM 3101 O O . ALA A 1 412 ? -5.957 -2.036 -2.005 1.00 87.94 412 ALA A O 1
ATOM 3102 N N . PRO A 1 413 ? -6.999 -3.769 -1.037 1.00 86.50 413 PRO A N 1
ATOM 3103 C CA . PRO A 1 413 ? -8.336 -3.259 -1.344 1.00 86.50 413 PRO A CA 1
ATOM 3104 C C . PRO A 1 413 ? -8.592 -1.866 -0.746 1.00 86.50 413 PRO A C 1
ATOM 3106 O O . PRO A 1 413 ? -9.319 -1.072 -1.339 1.00 86.50 413 PRO A O 1
ATOM 3109 N N . GLU A 1 414 ? -7.946 -1.522 0.370 1.00 77.25 414 GLU A N 1
ATOM 3110 C CA . GLU A 1 414 ? -8.042 -0.195 0.987 1.00 77.25 414 GLU A CA 1
ATOM 3111 C C . GLU A 1 414 ? -7.545 0.926 0.047 1.00 77.25 414 GLU A C 1
ATOM 3113 O O . GLU A 1 414 ? -8.131 2.009 -0.013 1.00 77.25 414 GLU A O 1
ATOM 3118 N N . ASN A 1 415 ? -6.539 0.649 -0.793 1.00 74.62 415 ASN A N 1
ATOM 3119 C CA . ASN A 1 415 ? -5.930 1.635 -1.693 1.00 74.62 415 ASN A CA 1
ATOM 3120 C C . ASN A 1 415 ? -6.880 2.143 -2.790 1.00 74.62 415 ASN A C 1
ATOM 3122 O O . ASN A 1 415 ? -6.566 3.129 -3.472 1.00 74.62 415 ASN A O 1
ATOM 3126 N N . ALA A 1 416 ? -8.006 1.462 -3.028 1.00 65.81 416 ALA A N 1
ATOM 3127 C CA . ALA A 1 416 ? -8.911 1.746 -4.141 1.00 65.81 416 ALA A CA 1
ATOM 3128 C C . ALA A 1 416 ? -10.030 2.749 -3.838 1.00 65.81 416 ALA A C 1
ATOM 3130 O O . ALA A 1 416 ? -10.830 3.044 -4.730 1.00 65.81 416 ALA A O 1
ATOM 3131 N N . VAL A 1 417 ? -10.079 3.278 -2.612 1.00 63.44 417 VAL A N 1
ATOM 3132 C CA . VAL A 1 417 ? -11.230 4.055 -2.118 1.00 63.44 417 VAL A CA 1
ATOM 3133 C C . VAL A 1 417 ? -10.879 5.511 -1.766 1.00 63.44 417 VAL A C 1
ATOM 3135 O O . VAL A 1 417 ? -11.769 6.298 -1.451 1.00 63.44 417 VAL A O 1
ATOM 3138 N N . LYS A 1 418 ? -9.611 5.923 -1.937 1.00 57.34 418 LYS A N 1
ATOM 3139 C CA . LYS A 1 418 ? -9.202 7.341 -1.856 1.00 57.34 418 LYS A CA 1
ATOM 3140 C C . LYS A 1 418 ? -10.062 8.219 -2.804 1.00 57.34 418 LYS A C 1
ATOM 3142 O O . LYS A 1 418 ? -10.440 7.746 -3.881 1.00 57.34 418 LYS A O 1
ATOM 3147 N N . PRO A 1 419 ? -10.386 9.479 -2.438 1.00 49.09 419 PRO A N 1
ATOM 3148 C CA . PRO A 1 419 ? -11.397 10.301 -3.117 1.00 49.09 419 PRO A CA 1
ATOM 3149 C C . PRO A 1 419 ? -11.187 10.457 -4.632 1.00 49.09 419 PRO A C 1
ATOM 3151 O O . PRO A 1 419 ? -10.062 10.491 -5.128 1.00 49.09 419 PRO A O 1
ATOM 3154 N N . ILE A 1 420 ? -12.284 10.558 -5.392 1.00 40.78 420 ILE A N 1
ATOM 3155 C CA . ILE A 1 420 ? -12.261 10.539 -6.865 1.00 40.78 420 ILE A CA 1
ATOM 3156 C C . ILE A 1 420 ? -11.701 11.856 -7.425 1.00 40.78 420 ILE A C 1
ATOM 3158 O O . ILE A 1 420 ? -12.424 12.828 -7.646 1.00 40.78 420 ILE A O 1
ATOM 3162 N N . THR A 1 421 ? -10.399 11.857 -7.705 1.00 49.97 421 THR A N 1
ATOM 3163 C CA . THR A 1 421 ? -9.692 12.882 -8.480 1.00 49.97 421 THR A CA 1
ATOM 3164 C C . THR A 1 421 ? -9.243 12.313 -9.833 1.00 49.97 421 THR A C 1
ATOM 3166 O O . THR A 1 421 ? -9.325 11.109 -10.087 1.00 49.97 421 THR A O 1
ATOM 3169 N N . ALA A 1 422 ? -8.696 13.161 -10.711 1.00 46.00 422 ALA A N 1
ATOM 3170 C CA . ALA A 1 422 ? -8.094 12.702 -11.967 1.00 46.00 422 ALA A CA 1
ATOM 3171 C C . ALA A 1 422 ? -6.887 11.755 -11.760 1.00 46.00 422 ALA A C 1
ATOM 3173 O O . ALA A 1 422 ? -6.552 10.989 -12.663 1.00 46.00 422 ALA A O 1
ATOM 3174 N N . LEU A 1 423 ? -6.247 11.791 -10.583 1.00 57.97 423 LEU A N 1
ATOM 3175 C CA . LEU A 1 423 ? -5.211 10.831 -10.189 1.00 57.97 423 LEU A CA 1
ATOM 3176 C C . LEU A 1 423 ? -5.837 9.492 -9.784 1.00 57.97 423 LEU A C 1
ATOM 3178 O O . LEU A 1 423 ? -5.373 8.445 -10.227 1.00 57.97 423 LEU A O 1
ATOM 3182 N N . THR A 1 424 ? -6.936 9.505 -9.031 1.00 66.38 424 THR A N 1
ATOM 3183 C CA . THR A 1 424 ? -7.671 8.287 -8.652 1.00 66.38 424 THR A CA 1
ATOM 3184 C C . THR A 1 424 ? -8.180 7.517 -9.874 1.00 66.38 424 THR A C 1
ATOM 3186 O O . THR A 1 424 ? -8.033 6.297 -9.924 1.00 66.38 424 THR A O 1
ATOM 3189 N N . ASP A 1 425 ? -8.681 8.204 -10.909 1.00 69.94 425 ASP A N 1
ATOM 3190 C CA . ASP A 1 425 ? -9.036 7.575 -12.194 1.00 69.94 425 ASP A CA 1
ATOM 3191 C C . ASP A 1 425 ? -7.822 6.929 -12.890 1.00 69.94 425 ASP A C 1
ATOM 3193 O O . ASP A 1 425 ? -7.936 5.838 -13.460 1.00 69.94 425 ASP A O 1
ATOM 3197 N N . TYR A 1 426 ? -6.644 7.562 -12.820 1.00 77.06 426 TYR A N 1
ATOM 3198 C CA . TYR A 1 426 ? -5.407 7.001 -13.363 1.00 77.06 426 TYR A CA 1
ATOM 3199 C C . TYR A 1 426 ? -5.003 5.708 -12.641 1.00 77.06 426 TYR A C 1
ATOM 3201 O O . TYR A 1 426 ? -4.882 4.672 -13.300 1.00 77.06 426 TYR A O 1
ATOM 3209 N N . TYR A 1 427 ? -4.886 5.714 -11.310 1.00 77.69 427 TYR A N 1
ATOM 3210 C CA . TYR A 1 427 ? -4.542 4.507 -10.545 1.00 77.69 427 TYR A CA 1
ATOM 3211 C C . TYR A 1 427 ? -5.607 3.405 -10.681 1.00 77.69 427 TYR A C 1
ATOM 3213 O O . TYR A 1 427 ? -5.264 2.235 -10.855 1.00 77.69 427 TYR A O 1
ATOM 3221 N N . ASN A 1 428 ? -6.897 3.759 -10.737 1.00 82.31 428 ASN A N 1
ATOM 3222 C CA . ASN A 1 428 ? -7.970 2.808 -11.050 1.00 82.31 428 ASN A CA 1
ATOM 3223 C C . ASN A 1 428 ? -7.802 2.142 -12.424 1.00 82.31 428 ASN A C 1
ATOM 3225 O O . ASN A 1 428 ? -8.153 0.973 -12.579 1.00 82.31 428 ASN A O 1
ATOM 3229 N N . SER A 1 429 ? -7.242 2.842 -13.416 1.00 83.19 429 SER A N 1
ATOM 3230 C CA . SER A 1 429 ? -6.969 2.262 -14.738 1.00 83.19 429 SER A CA 1
ATOM 3231 C C . SER A 1 429 ? -5.802 1.262 -14.739 1.00 83.19 429 SER A C 1
ATOM 3233 O O . SER A 1 429 ? -5.780 0.348 -15.573 1.00 83.19 429 SER A O 1
ATOM 3235 N N . LEU A 1 430 ? -4.862 1.390 -13.793 1.00 87.56 430 LEU A N 1
ATOM 3236 C CA . LEU A 1 430 ? -3.716 0.490 -13.632 1.00 87.56 430 LEU A CA 1
ATOM 3237 C C . LEU A 1 430 ? -4.118 -0.855 -13.007 1.00 87.56 430 LEU A C 1
ATOM 3239 O O . LEU A 1 430 ? -3.637 -1.888 -13.472 1.00 87.56 430 LEU A O 1
ATOM 3243 N N . ARG A 1 431 ? -5.070 -0.857 -12.065 1.00 91.00 431 ARG A N 1
ATOM 3244 C CA . ARG A 1 431 ? -5.583 -2.046 -11.348 1.00 91.00 431 ARG A CA 1
ATOM 3245 C C . ARG A 1 431 ? -6.007 -3.212 -12.241 1.00 91.00 431 ARG A C 1
ATOM 3247 O O . ARG A 1 431 ? -6.436 -3.024 -13.385 1.00 91.00 431 ARG A O 1
ATOM 3254 N N . VAL A 1 432 ? -5.940 -4.428 -11.696 1.00 93.19 432 VAL A N 1
ATOM 3255 C CA . VAL A 1 432 ? -6.238 -5.695 -12.386 1.00 93.19 432 VAL A CA 1
ATOM 3256 C C . VAL A 1 432 ? -7.558 -5.690 -13.179 1.00 93.19 432 VAL A C 1
ATOM 3258 O O . VAL A 1 432 ? -7.592 -6.191 -14.308 1.00 93.19 432 VAL A O 1
ATOM 3261 N N . SER A 1 433 ? -8.643 -5.111 -12.641 1.00 92.94 433 SER A N 1
ATOM 3262 C CA . SER A 1 433 ? -9.936 -4.986 -13.331 1.00 92.94 433 SER A CA 1
ATOM 3263 C C . SER A 1 433 ? -10.872 -3.935 -12.712 1.00 92.94 433 SER A C 1
ATOM 3265 O O . SER A 1 433 ? -10.763 -3.592 -11.536 1.00 92.94 433 SER A O 1
ATOM 3267 N N . GLU A 1 434 ? -11.889 -3.502 -13.471 1.00 91.31 434 GLU A N 1
ATOM 3268 C CA . GLU A 1 434 ? -12.998 -2.695 -12.928 1.00 91.31 434 GLU A CA 1
ATOM 3269 C C . GLU A 1 434 ? -13.768 -3.397 -11.796 1.00 91.31 434 GLU A C 1
ATOM 3271 O O . GLU A 1 434 ? -14.387 -2.728 -10.972 1.00 91.31 434 GLU A O 1
ATOM 3276 N N . ASN A 1 435 ? -13.798 -4.735 -11.770 1.00 94.94 435 ASN A N 1
ATOM 3277 C CA . ASN A 1 435 ? -14.498 -5.457 -10.708 1.00 94.94 435 ASN A CA 1
ATOM 3278 C C . ASN A 1 435 ? -13.708 -5.417 -9.402 1.00 94.94 435 ASN A C 1
ATOM 3280 O O . ASN A 1 435 ? -14.337 -5.447 -8.355 1.00 94.94 435 ASN A O 1
ATOM 3284 N N . TRP A 1 436 ? -12.372 -5.313 -9.450 1.00 94.31 436 TRP A N 1
ATOM 3285 C CA . TRP A 1 436 ? -11.558 -5.098 -8.249 1.00 94.31 436 TRP A CA 1
ATOM 3286 C C . TRP A 1 436 ? -11.864 -3.731 -7.636 1.00 94.31 436 TRP A C 1
ATOM 3288 O O . TRP A 1 436 ? -12.164 -3.651 -6.452 1.00 94.31 436 TRP A O 1
ATOM 3298 N N . VAL A 1 437 ? -11.933 -2.679 -8.463 1.00 91.06 437 VAL A N 1
ATOM 3299 C CA . VAL A 1 437 ? -12.337 -1.330 -8.024 1.00 91.06 437 VAL A CA 1
ATOM 3300 C C . VAL A 1 437 ? -13.742 -1.340 -7.404 1.00 91.06 437 VAL A C 1
ATOM 3302 O O . VAL A 1 437 ? -13.927 -0.845 -6.297 1.00 91.06 437 VAL A O 1
ATOM 3305 N N . LYS A 1 438 ? -14.731 -1.955 -8.072 1.00 90.81 438 LYS A N 1
ATOM 3306 C CA . LYS A 1 438 ? -16.118 -2.046 -7.564 1.00 90.81 438 LYS A CA 1
ATOM 3307 C C . LYS A 1 438 ? -16.225 -2.870 -6.279 1.00 90.81 438 LYS A C 1
ATOM 3309 O O . LYS A 1 438 ? -16.982 -2.495 -5.388 1.00 90.81 438 LYS A O 1
ATOM 3314 N N . PHE A 1 439 ? -15.480 -3.971 -6.190 1.00 94.81 439 PHE A N 1
ATOM 3315 C CA . PHE A 1 439 ? -15.389 -4.796 -4.989 1.00 94.81 439 PHE A CA 1
ATOM 3316 C C . PHE A 1 439 ? -14.807 -4.000 -3.828 1.00 94.81 439 PHE A C 1
ATOM 3318 O O . PHE A 1 439 ? -15.427 -3.947 -2.777 1.00 94.81 439 PHE A O 1
ATOM 3325 N N . ALA A 1 440 ? -13.667 -3.342 -4.029 1.00 90.56 440 ALA A N 1
ATOM 3326 C CA . ALA A 1 440 ? -12.986 -2.584 -2.992 1.00 90.56 440 ALA A CA 1
ATOM 3327 C C . ALA A 1 440 ? -13.818 -1.387 -2.497 1.00 90.56 440 ALA A C 1
ATOM 3329 O O . ALA A 1 440 ? -13.920 -1.166 -1.294 1.00 90.56 440 ALA A O 1
ATOM 3330 N N . GLN A 1 441 ? -14.502 -0.679 -3.402 1.00 87.19 441 GLN A N 1
ATOM 3331 C CA . GLN A 1 441 ? -15.468 0.367 -3.045 1.00 87.19 441 GLN A CA 1
ATOM 3332 C C . GLN A 1 441 ? -16.637 -0.190 -2.218 1.00 87.19 441 GLN A C 1
ATOM 3334 O O . GLN A 1 441 ? -16.953 0.350 -1.161 1.00 87.19 441 GLN A O 1
ATOM 3339 N N . ALA A 1 442 ? -17.262 -1.289 -2.657 1.00 89.38 442 ALA A N 1
ATOM 3340 C CA . ALA A 1 442 ? -18.345 -1.929 -1.906 1.00 89.38 442 ALA A CA 1
ATOM 3341 C C . ALA A 1 442 ? -17.868 -2.495 -0.556 1.00 89.38 442 ALA A C 1
ATOM 3343 O O . ALA A 1 442 ? -18.612 -2.460 0.420 1.00 89.38 442 ALA A O 1
ATOM 3344 N N . TYR A 1 443 ? -16.631 -2.991 -0.501 1.00 88.56 443 TYR A N 1
ATOM 3345 C CA . TYR A 1 443 ? -16.004 -3.513 0.705 1.00 88.56 443 TYR A CA 1
ATOM 3346 C C . TYR A 1 443 ? -15.742 -2.395 1.708 1.00 88.56 443 TYR A C 1
ATOM 3348 O O . TYR A 1 443 ? -16.166 -2.518 2.846 1.00 88.56 443 TYR A O 1
ATOM 3356 N N . SER A 1 444 ? -15.153 -1.273 1.289 1.00 84.06 444 SER A N 1
ATOM 3357 C CA . SER A 1 444 ? -14.928 -0.132 2.178 1.00 84.06 444 SER A CA 1
ATOM 3358 C C . SER A 1 444 ? -16.223 0.503 2.675 1.00 84.06 444 SER A C 1
ATOM 3360 O O . SER A 1 444 ? -16.253 0.913 3.826 1.00 84.06 444 SER A O 1
ATOM 3362 N N . VAL A 1 445 ? -17.285 0.566 1.861 1.00 82.75 445 VAL A N 1
ATOM 3363 C CA . VAL A 1 445 ? -18.605 1.042 2.321 1.00 82.75 445 VAL A CA 1
ATOM 3364 C C . VAL A 1 445 ? -19.207 0.086 3.353 1.00 82.75 445 VAL A C 1
ATOM 3366 O O . VAL A 1 445 ? -19.803 0.531 4.327 1.00 82.75 445 VAL A O 1
ATOM 3369 N N . ALA A 1 446 ? -19.053 -1.228 3.165 1.00 81.12 446 ALA A N 1
ATOM 3370 C CA . ALA A 1 446 ? -19.516 -2.214 4.138 1.00 81.12 446 ALA A CA 1
ATOM 3371 C C . ALA A 1 446 ? -18.669 -2.203 5.423 1.00 81.12 446 ALA A C 1
ATOM 3373 O O . ALA A 1 446 ? -19.217 -2.315 6.514 1.00 81.12 446 ALA A O 1
ATOM 3374 N N . LYS A 1 447 ? -17.355 -2.004 5.293 1.00 76.69 447 LYS A N 1
ATOM 3375 C CA . LYS A 1 447 ? -16.404 -1.805 6.387 1.00 76.69 447 LYS A CA 1
ATOM 3376 C C . LYS A 1 447 ? -16.810 -0.585 7.223 1.00 76.69 447 LYS A C 1
ATOM 3378 O O . LYS A 1 447 ? -17.209 -0.741 8.368 1.00 76.69 447 LYS A O 1
ATOM 3383 N N . SER A 1 448 ? -16.886 0.600 6.615 1.00 73.50 448 SER A N 1
ATOM 3384 C CA . SER A 1 448 ? -17.310 1.839 7.288 1.00 73.50 448 SER A CA 1
ATOM 3385 C C . SER A 1 448 ? -18.782 1.866 7.727 1.00 73.50 448 SER A C 1
ATOM 3387 O O . SER A 1 448 ? -19.231 2.879 8.255 1.00 73.50 448 SER A O 1
ATOM 3389 N N . SER A 1 449 ? -19.566 0.815 7.453 1.00 71.75 449 SER A N 1
ATOM 3390 C CA . SER A 1 449 ? -20.924 0.673 7.996 1.00 71.75 449 SER A CA 1
ATOM 3391 C C . SER A 1 449 ? -20.947 0.039 9.387 1.00 71.75 449 SER A C 1
ATOM 3393 O O . SER A 1 449 ? -21.972 0.122 10.062 1.00 71.75 449 SER A O 1
ATOM 3395 N N . ASP A 1 450 ? -19.832 -0.557 9.820 1.00 74.50 450 ASP A N 1
ATOM 3396 C CA . ASP A 1 450 ? -19.616 -0.905 11.218 1.00 74.50 450 ASP A CA 1
ATOM 3397 C C . ASP A 1 450 ? -19.051 0.310 11.959 1.00 74.50 450 ASP A C 1
ATOM 3399 O O . ASP A 1 450 ? -17.928 0.748 11.701 1.00 74.50 450 ASP A O 1
ATOM 3403 N N . THR A 1 451 ? -19.864 0.876 12.845 1.00 75.31 451 THR A N 1
ATOM 3404 C CA . THR A 1 451 ? -19.517 2.006 13.720 1.00 75.31 451 THR A CA 1
ATOM 3405 C C . THR A 1 451 ? -19.598 1.588 15.189 1.00 75.31 451 THR A C 1
ATOM 3407 O O . THR A 1 451 ? -19.911 2.406 16.057 1.00 75.31 451 THR A O 1
ATOM 3410 N N . THR A 1 452 ? -19.470 0.288 15.471 1.00 79.12 452 THR A N 1
ATOM 3411 C CA . THR A 1 452 ? -19.610 -0.269 16.815 1.00 79.12 452 THR A CA 1
ATOM 3412 C C . THR A 1 452 ? -18.305 -0.894 17.266 1.00 79.12 452 THR A C 1
ATOM 3414 O O . THR A 1 452 ? -17.878 -1.903 16.731 1.00 79.12 452 THR A O 1
ATOM 3417 N N . ALA A 1 453 ? -17.687 -0.309 18.293 1.00 82.31 453 ALA A N 1
ATOM 3418 C CA . ALA A 1 453 ? -16.499 -0.886 18.907 1.00 82.31 453 ALA A CA 1
ATOM 3419 C C . ALA A 1 453 ? -16.762 -2.303 19.457 1.00 82.31 453 ALA A C 1
ATOM 3421 O O . ALA A 1 453 ? -17.849 -2.553 20.003 1.00 82.31 453 ALA A O 1
ATOM 3422 N N . PRO A 1 454 ? -15.756 -3.200 19.407 1.00 87.56 454 PRO A N 1
ATOM 3423 C CA . PRO A 1 454 ? -15.820 -4.498 20.060 1.00 87.56 454 PRO A CA 1
ATOM 3424 C C . PRO A 1 454 ? -16.236 -4.398 21.529 1.00 87.56 454 PRO A C 1
ATOM 3426 O O . PRO A 1 454 ? -15.919 -3.438 22.228 1.00 87.56 454 PRO A O 1
ATOM 3429 N N . THR A 1 455 ? -16.910 -5.424 22.049 1.00 91.25 455 THR A N 1
ATOM 3430 C CA . THR A 1 455 ? -17.376 -5.413 23.448 1.00 91.25 455 THR A CA 1
ATOM 3431 C C . THR A 1 455 ? -16.555 -6.343 24.338 1.00 91.25 455 THR A C 1
ATOM 3433 O O . THR A 1 455 ? -16.423 -7.534 24.057 1.00 91.25 455 THR A O 1
ATOM 3436 N N . VAL A 1 456 ? -16.011 -5.832 25.449 1.00 91.44 456 VAL A N 1
ATOM 3437 C CA . VAL A 1 456 ? -15.324 -6.663 26.457 1.00 91.44 456 VAL A CA 1
ATOM 3438 C C . VAL A 1 456 ? -16.371 -7.348 27.340 1.00 91.44 456 VAL A C 1
ATOM 3440 O O . VAL A 1 456 ? -16.937 -6.753 28.254 1.00 91.44 456 VAL A O 1
ATOM 3443 N N . MET A 1 457 ? -16.633 -8.625 27.069 1.00 88.56 457 MET A N 1
ATOM 3444 C CA . MET A 1 457 ? -17.669 -9.421 27.740 1.00 88.56 457 MET A CA 1
ATOM 3445 C C . MET A 1 457 ? -17.219 -10.024 29.072 1.00 88.56 457 MET A C 1
ATOM 3447 O O . MET A 1 457 ? -18.046 -10.357 29.922 1.00 88.56 457 MET A O 1
ATOM 3451 N N . ASN A 1 458 ? -15.912 -10.216 29.243 1.00 85.75 458 ASN A N 1
ATOM 3452 C CA . ASN A 1 458 ? -15.303 -10.714 30.470 1.00 85.75 458 ASN A CA 1
ATOM 3453 C C . ASN A 1 458 ? -13.838 -10.272 30.525 1.00 85.75 458 ASN A C 1
ATOM 3455 O O . ASN A 1 458 ? -13.153 -10.329 29.504 1.00 85.75 458 ASN A O 1
ATOM 3459 N N . TYR A 1 459 ? -13.356 -9.898 31.708 1.00 89.56 459 TYR A N 1
ATOM 3460 C CA . TYR A 1 459 ? -11.958 -9.554 31.953 1.00 89.56 459 TYR A CA 1
ATOM 3461 C C . TYR A 1 459 ? -11.541 -10.018 33.355 1.00 89.56 459 TYR A C 1
ATOM 3463 O O . TYR A 1 459 ? -12.223 -9.721 34.336 1.00 89.56 459 TYR A O 1
ATOM 3471 N N . VAL A 1 460 ? -10.464 -10.804 33.452 1.00 84.31 460 VAL A N 1
ATOM 3472 C CA . VAL A 1 460 ? -10.008 -11.428 34.708 1.00 84.31 460 VAL A CA 1
ATOM 3473 C C . VAL A 1 460 ? -8.482 -11.406 34.797 1.00 84.31 460 VAL A C 1
ATOM 3475 O O . VAL A 1 460 ? -7.813 -12.203 34.139 1.00 84.31 460 VAL A O 1
ATOM 3478 N N . THR A 1 461 ? -7.942 -10.535 35.650 1.00 77.69 461 THR A N 1
ATOM 3479 C CA . THR A 1 461 ? -6.498 -10.279 35.838 1.00 77.69 461 THR A CA 1
ATOM 3480 C C . THR A 1 461 ? -5.755 -11.317 36.688 1.00 77.69 461 THR A C 1
ATOM 3482 O O . THR A 1 461 ? -4.548 -11.466 36.544 1.00 77.69 461 THR A O 1
ATOM 3485 N N . ASP A 1 462 ? -6.463 -12.079 37.528 1.00 74.44 462 ASP A N 1
ATOM 3486 C CA . ASP A 1 462 ? -5.903 -13.145 38.382 1.00 74.44 462 ASP A CA 1
ATOM 3487 C C . ASP A 1 462 ? -5.983 -14.541 37.714 1.00 74.44 462 ASP A C 1
ATOM 3489 O O . ASP A 1 462 ? -6.277 -15.557 38.359 1.00 74.44 462 ASP A O 1
ATOM 3493 N N . THR A 1 463 ? -5.767 -14.625 36.397 1.00 69.25 463 THR A N 1
ATOM 3494 C CA . THR A 1 463 ? -5.861 -15.894 35.658 1.00 69.25 463 THR A CA 1
ATOM 3495 C C . THR A 1 463 ? -4.514 -16.621 35.636 1.00 69.25 463 THR A C 1
ATOM 3497 O O . THR A 1 463 ? -3.459 -16.029 35.432 1.00 69.25 463 THR A O 1
ATOM 3500 N N . ASN A 1 464 ? -4.533 -17.946 35.814 1.00 67.31 464 ASN A N 1
ATOM 3501 C CA . ASN A 1 464 ? -3.372 -18.797 35.549 1.00 67.31 464 ASN A CA 1
ATOM 3502 C C . ASN A 1 464 ? -3.584 -19.534 34.222 1.00 67.31 464 ASN A C 1
ATOM 3504 O O . ASN A 1 464 ? -4.606 -20.206 34.063 1.00 67.31 464 ASN A O 1
ATOM 3508 N N . ALA A 1 465 ? -2.599 -19.476 33.323 1.00 58.69 465 ALA A N 1
ATOM 3509 C CA . ALA A 1 465 ? -2.588 -20.181 32.038 1.00 58.69 465 ALA A CA 1
ATOM 3510 C C . ALA A 1 465 ? -2.857 -21.700 32.146 1.00 58.69 465 ALA A C 1
ATOM 3512 O O . ALA A 1 465 ? -3.307 -22.306 31.181 1.00 58.69 465 ALA A O 1
ATOM 3513 N N . ALA A 1 466 ? -2.670 -22.314 33.324 1.00 55.97 466 ALA A N 1
ATOM 3514 C CA . ALA A 1 466 ? -3.102 -23.689 33.633 1.00 55.97 466 ALA A CA 1
ATOM 3515 C C . ALA A 1 466 ? -4.573 -23.968 33.302 1.00 55.97 466 ALA A C 1
ATOM 3517 O O . ALA A 1 466 ? -4.945 -25.098 32.996 1.00 55.97 466 ALA A O 1
ATOM 3518 N N . ASN A 1 467 ? -5.405 -22.938 33.449 1.00 58.19 467 ASN A N 1
ATOM 3519 C CA . ASN A 1 467 ? -6.855 -23.009 33.362 1.00 58.19 467 ASN A CA 1
ATOM 3520 C C . ASN A 1 467 ? -7.375 -22.505 32.004 1.00 58.19 467 ASN A C 1
ATOM 3522 O O . ASN A 1 467 ? -8.584 -22.348 31.846 1.00 58.19 467 ASN A O 1
ATOM 3526 N N . VAL A 1 468 ? -6.475 -22.226 31.054 1.00 54.97 468 VAL A N 1
ATOM 3527 C CA . VAL A 1 468 ? -6.777 -21.657 29.736 1.00 54.97 468 VAL A CA 1
ATOM 3528 C C . VAL A 1 468 ? -6.491 -22.701 28.658 1.00 54.97 468 VAL A C 1
ATOM 3530 O O . VAL A 1 468 ? -5.395 -23.255 28.578 1.00 54.97 468 VAL A O 1
ATOM 3533 N N . SER A 1 469 ? -7.484 -22.979 27.818 1.00 63.78 469 SER A N 1
ATOM 3534 C CA . SER A 1 469 ? -7.348 -23.837 26.639 1.00 63.78 469 SER A CA 1
ATOM 3535 C C . SER A 1 469 ? -6.906 -22.993 25.444 1.00 63.78 469 SER A C 1
ATOM 3537 O O . SER A 1 469 ? -7.734 -22.312 24.847 1.00 63.78 469 SER A O 1
ATOM 3539 N N . PHE A 1 470 ? -5.616 -23.011 25.109 1.00 59.47 470 PHE A N 1
ATOM 3540 C CA . PHE A 1 470 ? -5.060 -22.269 23.968 1.00 59.47 470 PHE A CA 1
ATOM 3541 C C . PHE A 1 470 ? -5.441 -22.909 22.634 1.00 59.47 470 PHE A C 1
ATOM 3543 O O . PHE A 1 470 ? -5.549 -24.136 22.557 1.00 59.47 470 PHE A O 1
ATOM 3550 N N . ASP A 1 471 ? -5.670 -22.084 21.610 1.00 50.22 471 ASP A N 1
ATOM 3551 C CA . ASP A 1 471 ? -6.042 -22.578 20.284 1.00 50.22 471 ASP A CA 1
ATOM 3552 C C . ASP A 1 471 ? -4.914 -23.449 19.703 1.00 50.22 471 ASP A C 1
ATOM 3554 O O . ASP A 1 471 ? -3.765 -23.016 19.609 1.00 50.22 471 ASP A O 1
ATOM 3558 N N . GLU A 1 472 ? -5.234 -24.703 19.370 1.00 42.09 472 GLU A N 1
ATOM 3559 C CA . GLU A 1 472 ? -4.265 -25.650 18.807 1.00 42.09 472 GLU A CA 1
ATOM 3560 C C . GLU A 1 472 ? -4.091 -25.451 17.292 1.00 42.09 472 GLU A C 1
ATOM 3562 O O . GLU A 1 472 ? -3.050 -25.838 16.763 1.00 42.09 472 GLU A O 1
ATOM 3567 N N . GLU A 1 473 ? -5.046 -24.816 16.595 1.00 36.34 473 GLU A N 1
ATOM 3568 C CA . GLU A 1 473 ? -4.931 -24.533 15.156 1.00 36.34 473 GLU A CA 1
ATOM 3569 C C . GLU A 1 473 ? -4.023 -23.323 14.873 1.00 36.34 473 GLU A C 1
ATOM 3571 O O . GLU A 1 473 ? -3.403 -23.271 13.816 1.00 36.34 473 GLU A O 1
ATOM 3576 N N . TRP A 1 474 ? -3.820 -22.412 15.833 1.00 34.88 474 TRP A N 1
ATOM 3577 C CA . TRP A 1 474 ? -2.976 -21.217 15.645 1.00 34.88 474 TRP A CA 1
ATOM 3578 C C . TRP A 1 474 ? -1.471 -21.529 15.448 1.00 34.88 474 TRP A C 1
ATOM 3580 O O . TRP A 1 474 ? -0.760 -20.753 14.816 1.00 34.88 474 TRP A O 1
ATOM 3590 N N . ASP A 1 475 ? -0.994 -22.685 15.936 1.00 34.44 475 ASP A N 1
ATOM 3591 C CA . ASP A 1 475 ? 0.355 -23.247 15.676 1.00 34.44 475 ASP A CA 1
ATOM 3592 C C . ASP A 1 475 ? 0.295 -24.407 14.622 1.00 34.44 475 ASP A C 1
ATOM 3594 O O . ASP A 1 475 ? 1.346 -24.903 14.210 1.00 34.44 475 ASP A O 1
ATOM 3598 N N . GLU A 1 476 ? -0.897 -24.877 14.187 1.00 29.48 476 GLU A N 1
ATOM 3599 C CA . GLU A 1 476 ? -1.089 -25.981 13.206 1.00 29.48 476 GLU A CA 1
ATOM 3600 C C . GLU A 1 476 ? -1.678 -25.558 11.829 1.00 29.48 476 GLU A C 1
ATOM 3602 O O . GLU A 1 476 ? -1.721 -26.398 10.929 1.00 29.48 476 GLU A O 1
ATOM 3607 N N . GLU A 1 477 ? -2.032 -24.286 11.574 1.00 30.67 477 GLU A N 1
ATOM 3608 C CA . GLU A 1 477 ? -2.509 -23.778 10.258 1.00 30.67 477 GLU A CA 1
ATOM 3609 C C . GLU A 1 477 ? -1.400 -23.716 9.170 1.00 30.67 477 GLU A C 1
ATOM 3611 O O . GLU A 1 477 ? -1.439 -22.935 8.222 1.00 30.67 477 GLU A O 1
ATOM 3616 N N . TRP A 1 478 ? -0.359 -24.539 9.303 1.00 31.94 478 TRP A N 1
ATOM 3617 C CA . TRP A 1 478 ? 0.828 -24.569 8.448 1.00 31.94 478 TRP A CA 1
ATOM 3618 C C . TRP A 1 478 ? 0.824 -25.857 7.608 1.00 31.94 478 TRP A C 1
ATOM 3620 O O . TRP A 1 478 ? 1.468 -26.855 7.951 1.00 31.94 478 TRP A O 1
ATOM 3630 N N . ASP A 1 479 ? 0.081 -25.860 6.493 1.00 26.27 479 ASP A N 1
ATOM 3631 C CA . ASP A 1 479 ? 0.052 -27.009 5.577 1.00 26.27 479 ASP A CA 1
ATOM 3632 C C . ASP A 1 479 ? 1.437 -27.260 4.950 1.00 26.27 479 ASP A C 1
ATOM 3634 O O . ASP A 1 479 ? 1.979 -26.457 4.193 1.00 26.27 479 ASP A O 1
ATOM 3638 N N . THR A 1 480 ? 2.001 -28.435 5.232 1.00 27.34 480 THR A N 1
ATOM 3639 C CA . THR A 1 480 ? 3.334 -28.863 4.776 1.00 27.34 480 THR A CA 1
ATOM 3640 C C . THR A 1 480 ? 3.303 -29.606 3.432 1.00 27.34 480 THR A C 1
ATOM 3642 O O . THR A 1 480 ? 4.208 -30.384 3.111 1.00 27.34 480 THR A O 1
ATOM 3645 N N . SER A 1 481 ? 2.283 -29.358 2.605 1.00 24.69 481 SER A N 1
ATOM 3646 C CA . SER A 1 481 ? 2.059 -30.025 1.312 1.00 24.69 481 SER A CA 1
ATOM 3647 C C . SER A 1 481 ? 3.154 -29.805 0.252 1.00 24.69 481 SER A C 1
ATOM 3649 O O . SER A 1 481 ? 3.191 -30.531 -0.743 1.00 24.69 481 SER A O 1
ATOM 3651 N N . TRP A 1 482 ? 4.120 -28.908 0.484 1.00 27.89 482 TRP A N 1
ATOM 3652 C CA . TRP A 1 482 ? 5.270 -28.681 -0.406 1.00 27.89 482 TRP A CA 1
ATOM 3653 C C . TRP A 1 482 ? 6.399 -29.728 -0.339 1.00 27.89 482 TRP A C 1
ATOM 3655 O O . TRP A 1 482 ? 7.349 -29.664 -1.121 1.00 27.89 482 TRP A O 1
ATOM 3665 N N . ALA A 1 483 ? 6.283 -30.768 0.494 1.00 25.55 483 ALA A N 1
ATOM 3666 C CA . ALA A 1 483 ? 7.186 -31.928 0.472 1.00 25.55 483 ALA A CA 1
ATOM 3667 C C . ALA A 1 483 ? 6.873 -32.934 -0.668 1.00 25.55 483 ALA A C 1
ATOM 3669 O O . ALA A 1 483 ? 6.876 -34.151 -0.468 1.00 25.55 483 ALA A O 1
ATOM 3670 N N . GLY A 1 484 ? 6.631 -32.437 -1.886 1.00 24.73 484 GLY A N 1
ATOM 3671 C CA . GLY A 1 484 ? 6.354 -33.215 -3.103 1.00 24.73 484 GLY A CA 1
ATOM 3672 C C . GLY A 1 484 ? 7.582 -33.899 -3.723 1.00 24.73 484 GLY A C 1
ATOM 3673 O O . GLY A 1 484 ? 7.786 -33.819 -4.933 1.00 24.73 484 GLY A O 1
ATOM 3674 N N . GLY A 1 485 ? 8.422 -34.547 -2.911 1.00 25.56 485 GLY A N 1
ATOM 3675 C CA . GLY A 1 485 ? 9.588 -35.309 -3.368 1.00 25.56 485 GLY A CA 1
ATOM 3676 C C . GLY A 1 485 ? 9.283 -36.802 -3.493 1.00 25.56 485 GLY A C 1
ATOM 3677 O O . GLY A 1 485 ? 8.967 -37.453 -2.499 1.00 25.56 485 GLY A O 1
ATOM 3678 N N . GLU A 1 486 ? 9.404 -37.364 -4.699 1.00 29.50 486 GLU A N 1
ATOM 3679 C CA . GLU A 1 486 ? 9.313 -38.814 -4.903 1.00 29.50 486 GLU A CA 1
ATOM 3680 C C . GLU A 1 486 ? 10.425 -39.550 -4.136 1.00 29.50 486 GLU A C 1
ATOM 3682 O O . GLU A 1 486 ? 11.602 -39.384 -4.452 1.00 29.50 486 GLU A O 1
ATOM 3687 N N . ASP A 1 487 ? 10.068 -40.462 -3.226 1.00 26.89 487 ASP A N 1
ATOM 3688 C CA . ASP A 1 487 ? 10.889 -41.659 -3.026 1.00 26.89 487 ASP A CA 1
ATOM 3689 C C . ASP A 1 487 ? 10.059 -42.881 -2.601 1.00 26.89 487 ASP A C 1
ATOM 3691 O O . ASP A 1 487 ? 9.051 -42.797 -1.895 1.00 26.89 487 ASP A O 1
ATOM 3695 N N . THR A 1 488 ? 10.462 -44.053 -3.084 1.00 29.47 488 THR A N 1
ATOM 3696 C CA . THR A 1 488 ? 9.675 -45.293 -2.986 1.00 29.47 488 THR A CA 1
ATOM 3697 C C . THR A 1 488 ? 10.158 -46.204 -1.857 1.00 29.47 488 THR A C 1
ATOM 3699 O O . THR A 1 488 ? 11.341 -46.532 -1.847 1.00 29.47 488 THR A O 1
ATOM 3702 N N . ALA A 1 489 ? 9.256 -46.739 -1.011 1.00 25.48 489 ALA A N 1
ATOM 3703 C CA . ALA A 1 489 ? 9.188 -48.181 -0.668 1.00 25.48 489 ALA A CA 1
ATOM 3704 C C . ALA A 1 489 ? 8.220 -48.558 0.486 1.00 25.48 489 ALA A C 1
ATOM 3706 O O . ALA A 1 489 ? 8.209 -47.949 1.547 1.00 25.48 489 ALA A O 1
ATOM 3707 N N . SER A 1 490 ? 7.532 -49.694 0.286 1.00 25.83 490 SER A N 1
ATOM 3708 C CA . SER A 1 490 ? 7.060 -50.685 1.286 1.00 25.83 490 SER A CA 1
ATOM 3709 C C . SER A 1 490 ? 6.328 -50.220 2.555 1.00 25.83 490 SER A C 1
ATOM 3711 O O . SER A 1 490 ? 6.946 -49.849 3.549 1.00 25.83 490 SER A O 1
ATOM 3713 N N . GLY A 1 491 ? 5.008 -50.416 2.557 1.00 27.83 491 GLY A N 1
ATOM 3714 C CA . GLY A 1 491 ? 4.155 -50.216 3.725 1.00 27.83 491 GLY A CA 1
ATOM 3715 C C . GLY A 1 491 ? 4.118 -51.337 4.768 1.00 27.83 491 GLY A C 1
ATOM 3716 O O . GLY A 1 491 ? 4.686 -52.413 4.596 1.00 27.83 491 GLY A O 1
ATOM 3717 N N . GLU A 1 492 ? 3.327 -51.063 5.803 1.00 25.34 492 GLU A N 1
ATOM 3718 C CA . GLU A 1 492 ? 2.483 -52.000 6.553 1.00 25.34 492 GLU A CA 1
ATOM 3719 C C . GLU A 1 492 ? 1.336 -51.178 7.180 1.00 25.34 492 GLU A C 1
ATOM 3721 O O . GLU A 1 492 ? 1.571 -50.101 7.727 1.00 25.34 492 GLU A O 1
ATOM 3726 N N . GLU A 1 493 ? 0.085 -51.639 7.066 1.00 30.25 493 GLU A N 1
ATOM 3727 C CA . GLU A 1 493 ? -1.050 -51.015 7.763 1.00 30.25 493 GLU A CA 1
ATOM 3728 C C . GLU A 1 493 ? -0.956 -51.309 9.267 1.00 30.25 493 GLU A C 1
ATOM 3730 O O . GLU A 1 493 ? -0.827 -52.469 9.664 1.00 30.25 493 GLU A O 1
ATOM 3735 N N . SER A 1 494 ? -1.128 -50.296 10.120 1.00 24.23 494 SER A N 1
ATOM 3736 C CA . SER A 1 494 ? -1.533 -50.538 11.508 1.00 24.23 494 SER A CA 1
ATOM 3737 C C . SER A 1 494 ? -2.648 -49.586 11.926 1.00 24.23 494 SER A C 1
ATOM 3739 O O . SER A 1 494 ? -2.529 -48.366 11.853 1.00 24.23 494 SER A O 1
ATOM 3741 N N . THR A 1 495 ? -3.768 -50.179 12.327 1.00 32.62 495 THR A N 1
ATOM 3742 C CA . THR A 1 495 ? -4.945 -49.489 12.850 1.00 32.62 495 THR A CA 1
ATOM 3743 C C . THR A 1 495 ? -4.705 -49.085 14.302 1.00 32.62 495 THR A C 1
ATOM 3745 O O . THR A 1 495 ? -4.511 -49.965 15.145 1.00 32.62 495 THR A O 1
ATOM 3748 N N . ALA A 1 496 ? -4.796 -47.793 14.608 1.00 25.52 496 ALA A N 1
ATOM 3749 C CA . ALA A 1 496 ? -4.911 -47.283 15.970 1.00 25.52 496 ALA A CA 1
ATOM 3750 C C . ALA A 1 496 ? -6.177 -46.422 16.081 1.00 25.52 496 ALA A C 1
ATOM 3752 O O . ALA A 1 496 ? -6.585 -45.774 15.120 1.00 25.52 496 ALA A O 1
ATOM 3753 N N . GLN A 1 497 ? -6.834 -46.524 17.229 1.00 25.42 497 GLN A N 1
ATOM 3754 C CA . GLN A 1 497 ? -8.200 -46.076 17.484 1.00 25.42 497 GLN A CA 1
ATOM 3755 C C . GLN A 1 497 ? -8.188 -44.781 18.310 1.00 25.42 497 GLN A C 1
ATOM 3757 O O . GLN A 1 497 ? -7.218 -44.528 19.018 1.00 25.42 497 GLN A O 1
ATOM 3762 N N . GLU A 1 498 ? -9.262 -43.996 18.202 1.00 32.00 498 GLU A N 1
ATOM 3763 C CA . GLU A 1 498 ? -9.508 -42.733 18.917 1.00 32.00 498 GLU A CA 1
ATOM 3764 C C . GLU A 1 498 ? -9.091 -42.772 20.400 1.00 32.00 498 GLU A C 1
ATOM 3766 O O . GLU A 1 498 ? -9.533 -43.650 21.144 1.00 32.00 498 GLU A O 1
ATOM 3771 N N . ASP A 1 499 ? -8.321 -41.771 20.835 1.00 25.22 499 ASP A N 1
ATOM 3772 C CA . ASP A 1 499 ? -8.211 -41.381 22.245 1.00 25.22 499 ASP A CA 1
ATOM 3773 C C . ASP A 1 499 ? -8.092 -39.848 22.317 1.00 25.22 499 ASP A C 1
ATOM 3775 O O . ASP A 1 499 ? -7.068 -39.267 21.959 1.00 25.22 499 ASP A O 1
ATOM 3779 N N . SER A 1 500 ? -9.192 -39.179 22.669 1.00 28.11 500 SER A N 1
ATOM 3780 C CA . SER A 1 500 ? -9.382 -37.728 22.525 1.00 28.11 500 SER A CA 1
ATOM 3781 C C . SER A 1 500 ? -9.332 -37.002 23.874 1.00 28.11 500 SER A C 1
ATOM 3783 O O . SER A 1 500 ? -10.229 -36.225 24.206 1.00 28.11 500 SER A O 1
ATOM 3785 N N . SER A 1 501 ? -8.319 -37.299 24.690 1.00 27.05 501 SER A N 1
ATOM 3786 C CA . SER A 1 501 ? -8.045 -36.556 25.924 1.00 27.05 501 SER A CA 1
ATOM 3787 C C . SER A 1 501 ? -6.586 -36.698 26.360 1.00 27.05 501 SER A C 1
ATOM 3789 O O . SER A 1 501 ? -6.200 -37.726 26.917 1.00 27.05 501 SER A O 1
ATOM 3791 N N . ILE A 1 502 ? -5.793 -35.642 26.172 1.00 29.33 502 ILE A N 1
ATOM 3792 C CA . ILE A 1 502 ? -4.506 -35.463 26.854 1.00 29.33 502 ILE A CA 1
ATOM 3793 C C . ILE A 1 502 ? -4.643 -34.218 27.731 1.00 29.33 502 ILE A C 1
ATOM 3795 O O . ILE A 1 502 ? -4.693 -33.101 27.233 1.00 29.33 502 ILE A O 1
ATOM 3799 N N . LEU A 1 503 ? -4.745 -34.430 29.044 1.00 30.03 503 LEU A N 1
ATOM 3800 C CA . LEU A 1 503 ? -4.704 -33.361 30.040 1.00 30.03 503 LEU A CA 1
ATOM 3801 C C . LEU A 1 503 ? -3.246 -33.023 30.372 1.00 30.03 503 LEU A C 1
ATOM 3803 O O . LEU A 1 503 ? -2.421 -33.922 30.550 1.00 30.03 503 LEU A O 1
ATOM 3807 N N . CYS A 1 504 ? -2.951 -31.735 30.527 1.00 35.75 504 CYS A N 1
ATOM 3808 C CA . CYS A 1 504 ? -1.653 -31.229 30.974 1.00 35.75 504 CYS A CA 1
ATOM 3809 C C . CYS A 1 504 ? -1.448 -31.410 32.495 1.00 35.75 504 CYS A C 1
ATOM 3811 O O . CYS A 1 504 ? -1.317 -30.421 33.211 1.00 35.75 504 CYS A O 1
ATOM 3813 N N . GLU A 1 505 ? -1.402 -32.648 33.005 1.00 32.25 505 GLU A N 1
ATOM 3814 C CA . GLU A 1 505 ? -1.154 -32.915 34.437 1.00 32.25 505 GLU A CA 1
ATOM 3815 C C . GLU A 1 505 ? 0.190 -33.614 34.746 1.00 32.25 505 GLU A C 1
ATOM 3817 O O . GLU A 1 505 ? 0.485 -34.716 34.290 1.00 32.25 505 GLU A O 1
ATOM 3822 N N . ASP A 1 506 ? 0.962 -32.933 35.601 1.00 37.66 506 ASP A N 1
ATOM 3823 C CA . ASP A 1 506 ? 1.855 -33.429 36.658 1.00 37.66 506 ASP A CA 1
ATOM 3824 C C . ASP A 1 506 ? 2.891 -34.548 36.406 1.00 37.66 506 ASP A C 1
ATOM 3826 O O . ASP A 1 506 ? 2.617 -35.735 36.562 1.00 37.66 506 ASP A O 1
ATOM 3830 N N . GLU A 1 507 ? 4.177 -34.147 36.343 1.00 32.81 507 GLU A N 1
ATOM 3831 C CA . GLU A 1 507 ? 5.202 -34.746 37.232 1.00 32.81 507 GLU A CA 1
ATOM 3832 C C . GLU A 1 507 ? 6.434 -33.835 37.516 1.00 32.81 507 GLU A C 1
ATOM 3834 O O . GLU A 1 507 ? 7.600 -34.219 37.352 1.00 32.81 507 GLU A O 1
ATOM 3839 N N . LEU A 1 508 ? 6.221 -32.606 38.019 1.00 34.06 508 LEU A N 1
ATOM 3840 C CA . LEU A 1 508 ? 7.312 -31.754 38.541 1.00 34.06 508 LEU A CA 1
ATOM 3841 C C . LEU A 1 508 ? 7.828 -32.246 39.913 1.00 34.06 508 LEU A C 1
ATOM 3843 O O . LEU A 1 508 ? 7.577 -31.668 40.972 1.00 34.06 508 LEU A O 1
ATOM 3847 N N . SER A 1 509 ? 8.594 -33.339 39.888 1.00 30.55 509 SER A N 1
ATOM 3848 C CA . SER A 1 509 ? 9.126 -33.997 41.089 1.00 30.55 509 SER A CA 1
ATOM 3849 C C . SER A 1 509 ? 10.036 -33.109 41.971 1.00 30.55 509 SER A C 1
ATOM 3851 O O . SER A 1 509 ? 10.834 -32.274 41.529 1.00 30.55 509 SER A O 1
ATOM 3853 N N . THR A 1 510 ? 9.917 -33.318 43.285 1.00 38.19 510 THR A N 1
ATOM 3854 C CA . THR A 1 510 ? 10.067 -32.310 44.358 1.00 38.19 510 THR A CA 1
ATOM 3855 C C . THR A 1 510 ? 11.491 -31.909 44.789 1.00 38.19 510 THR A C 1
ATOM 3857 O O . THR A 1 510 ? 11.679 -31.374 45.883 1.00 38.19 510 THR A O 1
ATOM 3860 N N . GLU A 1 511 ? 12.505 -32.093 43.939 1.00 30.44 511 GLU A N 1
ATOM 3861 C CA . GLU A 1 511 ? 13.880 -31.604 44.194 1.00 30.44 511 GLU A CA 1
ATOM 3862 C C . GLU A 1 511 ? 14.466 -30.711 43.078 1.00 30.44 511 GLU A C 1
ATOM 3864 O O . GLU A 1 511 ? 15.552 -30.156 43.251 1.00 30.44 511 GLU A O 1
ATOM 3869 N N . ARG A 1 512 ? 13.752 -30.475 41.963 1.00 30.06 512 ARG A N 1
ATOM 3870 C CA . ARG A 1 512 ? 14.154 -29.451 40.969 1.00 30.06 512 ARG A CA 1
ATOM 3871 C C . ARG A 1 512 ? 13.606 -28.054 41.274 1.00 30.06 512 ARG A C 1
ATOM 3873 O O . ARG A 1 512 ? 14.328 -27.076 41.085 1.00 30.06 512 ARG A O 1
ATOM 3880 N N . SER A 1 513 ? 12.400 -27.949 41.827 1.00 32.53 513 SER A N 1
ATOM 3881 C CA . SER A 1 513 ? 11.724 -26.675 42.136 1.00 32.53 513 SER A CA 1
ATOM 3882 C C . SER A 1 513 ? 12.508 -25.780 43.114 1.00 32.53 513 SER A C 1
ATOM 3884 O O . SER A 1 513 ? 12.505 -24.561 42.980 1.00 32.53 513 SER A O 1
ATOM 3886 N N . LYS A 1 514 ? 13.314 -26.356 44.020 1.00 28.97 514 LYS A N 1
ATOM 3887 C CA . LYS A 1 514 ? 14.204 -25.595 44.929 1.00 28.97 514 LYS A CA 1
ATOM 3888 C C . LYS A 1 514 ? 15.462 -25.016 44.264 1.00 28.97 514 LYS A C 1
ATOM 3890 O O . LYS A 1 514 ? 16.230 -24.317 44.925 1.00 28.97 514 LYS A O 1
ATOM 3895 N N . ARG A 1 515 ? 15.710 -25.320 42.984 1.00 28.36 515 ARG A N 1
ATOM 3896 C CA . ARG A 1 515 ? 16.843 -24.786 42.209 1.00 28.36 515 ARG A CA 1
ATOM 3897 C C . ARG A 1 515 ? 16.433 -23.680 41.229 1.00 28.36 515 ARG A C 1
ATOM 3899 O O . ARG A 1 515 ? 17.296 -22.889 40.868 1.00 28.36 515 ARG A O 1
ATOM 3906 N N . ALA A 1 516 ? 15.148 -23.603 40.868 1.00 27.86 516 ALA A N 1
ATOM 3907 C CA . ALA A 1 516 ? 14.573 -22.551 40.021 1.00 27.86 516 ALA A CA 1
ATOM 3908 C C . ALA A 1 516 ? 14.538 -21.175 40.721 1.00 27.86 516 ALA A C 1
ATOM 3910 O O . ALA A 1 516 ? 14.864 -20.166 40.107 1.00 27.86 516 ALA A O 1
ATOM 3911 N N . LEU A 1 517 ? 14.292 -21.154 42.039 1.00 26.78 517 LEU A N 1
ATOM 3912 C CA . LEU A 1 517 ? 14.271 -19.972 42.929 1.00 26.78 517 LEU A CA 1
ATOM 3913 C C . LEU A 1 517 ? 15.597 -19.178 43.047 1.00 26.78 517 LEU A C 1
ATOM 3915 O O . LEU A 1 517 ? 15.803 -18.450 44.016 1.00 26.78 517 LEU A O 1
ATOM 3919 N N . ARG A 1 518 ? 16.556 -19.357 42.135 1.00 28.56 518 ARG A N 1
ATOM 3920 C CA . ARG A 1 518 ? 17.855 -18.664 42.178 1.00 28.56 518 ARG A CA 1
ATOM 3921 C C . ARG A 1 518 ? 18.324 -18.086 40.840 1.00 28.56 518 ARG A C 1
ATOM 3923 O O . ARG A 1 518 ? 19.415 -17.527 40.805 1.00 28.56 518 ARG A O 1
ATOM 3930 N N . TYR A 1 519 ? 17.523 -18.236 39.782 1.00 25.64 519 TYR A N 1
ATOM 3931 C CA . TYR A 1 519 ? 17.787 -17.737 38.429 1.00 25.64 519 TYR A CA 1
ATOM 3932 C C . TYR A 1 519 ? 16.459 -17.477 37.696 1.00 25.64 519 TYR A C 1
ATOM 3934 O O . TYR A 1 519 ? 16.127 -18.181 36.747 1.00 25.64 519 TYR A O 1
ATOM 3942 N N . LEU A 1 520 ? 15.690 -16.494 38.161 1.00 29.52 520 LEU A N 1
ATOM 3943 C CA . LEU A 1 520 ? 14.553 -15.932 37.428 1.00 29.52 520 LEU A CA 1
ATOM 3944 C C . LEU A 1 520 ? 14.734 -14.422 37.416 1.00 29.52 520 LEU A C 1
ATOM 3946 O O . LEU A 1 520 ? 14.939 -13.824 38.475 1.00 29.52 520 LEU A O 1
ATOM 3950 N N . PRO A 1 521 ? 14.889 -13.878 36.208 1.00 30.22 521 PRO A N 1
ATOM 3951 C CA . PRO A 1 521 ? 13.855 -13.005 35.653 1.00 30.22 521 PRO A CA 1
ATOM 3952 C C . PRO A 1 521 ? 13.527 -13.332 34.176 1.00 30.22 521 PRO A C 1
ATOM 3954 O O . PRO A 1 521 ? 14.282 -14.049 33.504 1.00 30.22 521 PRO A O 1
ATOM 3957 N N . PHE A 1 522 ? 12.416 -12.793 33.674 1.00 31.95 522 PHE A N 1
ATOM 3958 C CA . PHE A 1 522 ? 12.092 -12.675 32.249 1.00 31.95 522 PHE A CA 1
ATOM 3959 C C . PHE A 1 522 ? 12.761 -11.358 31.746 1.00 31.95 522 PHE A C 1
ATOM 3961 O O . PHE A 1 522 ? 13.916 -11.112 32.125 1.00 31.95 522 PHE A O 1
ATOM 3968 N N . LEU A 1 523 ? 12.202 -10.488 30.894 1.00 34.16 523 LEU A N 1
ATOM 3969 C CA . LEU A 1 523 ? 11.264 -10.673 29.775 1.00 34.16 523 LEU A CA 1
ATOM 3970 C C . LEU A 1 523 ? 11.993 -11.505 28.709 1.00 34.16 523 LEU A C 1
ATOM 3972 O O . LEU A 1 523 ? 12.521 -10.974 27.739 1.00 34.16 523 LEU A O 1
ATOM 3976 N N . ILE A 1 524 ? 12.138 -12.812 28.965 1.00 37.34 524 ILE A N 1
ATOM 3977 C CA . ILE A 1 524 ? 12.869 -13.713 28.077 1.00 37.34 524 ILE A CA 1
ATOM 3978 C C . ILE A 1 524 ? 11.925 -14.716 27.446 1.00 37.34 524 ILE A C 1
ATOM 3980 O O . ILE A 1 524 ? 11.457 -15.617 28.135 1.00 37.34 524 ILE A O 1
ATOM 3984 N N . GLY A 1 525 ? 11.756 -14.591 26.137 1.00 35.50 525 GLY A N 1
ATOM 3985 C CA . GLY A 1 525 ? 10.969 -15.471 25.303 1.00 35.50 525 GLY A CA 1
ATOM 3986 C C . GLY A 1 525 ? 9.469 -15.311 25.529 1.00 35.50 525 GLY A C 1
ATOM 3987 O O . GLY A 1 525 ? 8.938 -15.720 26.563 1.00 35.50 525 GLY A O 1
ATOM 3988 N N . ASP A 1 526 ? 8.797 -14.949 24.441 1.00 37.88 526 ASP A N 1
ATOM 3989 C CA . ASP A 1 526 ? 7.378 -15.171 24.106 1.00 37.88 526 ASP A CA 1
ATOM 3990 C C . ASP A 1 526 ? 6.890 -16.628 24.351 1.00 37.88 526 ASP A C 1
ATOM 3992 O O . ASP A 1 526 ? 5.739 -16.993 24.146 1.00 37.88 526 ASP A O 1
ATOM 3996 N N . ARG A 1 527 ? 7.803 -17.517 24.769 1.00 42.84 527 ARG A N 1
ATOM 3997 C CA . ARG A 1 527 ? 7.627 -18.959 24.923 1.00 42.84 527 ARG A CA 1
ATOM 3998 C C . ARG A 1 527 ? 8.291 -19.555 26.179 1.00 42.84 527 ARG A C 1
ATOM 4000 O O . ARG A 1 527 ? 8.275 -20.779 26.302 1.00 42.84 527 ARG A O 1
ATOM 4007 N N . ARG A 1 528 ? 8.836 -18.792 27.152 1.00 35.19 528 ARG A N 1
ATOM 4008 C CA . ARG A 1 528 ? 9.573 -19.399 28.306 1.00 35.19 528 ARG A CA 1
ATOM 4009 C C . ARG A 1 528 ? 8.748 -20.259 29.255 1.00 35.19 528 ARG A C 1
ATOM 4011 O O . ARG A 1 528 ? 9.320 -21.071 29.983 1.00 35.19 528 ARG A O 1
ATOM 4018 N N . ASN A 1 529 ? 7.430 -20.096 29.241 1.00 38.81 529 ASN A N 1
ATOM 4019 C CA . ASN A 1 529 ? 6.523 -21.011 29.915 1.00 38.81 529 ASN A CA 1
ATOM 4020 C C . ASN A 1 529 ? 5.977 -22.102 28.985 1.00 38.81 529 ASN A C 1
ATOM 4022 O O . ASN A 1 529 ? 5.346 -23.021 29.480 1.00 38.81 529 ASN A O 1
ATOM 4026 N N . THR A 1 530 ? 6.239 -22.108 27.676 1.00 35.41 530 THR A N 1
ATOM 4027 C CA . THR A 1 530 ? 5.753 -23.209 26.830 1.00 35.41 530 THR A CA 1
ATOM 4028 C C . THR A 1 530 ? 6.532 -24.511 27.057 1.00 35.41 530 THR A C 1
ATOM 4030 O O . THR A 1 530 ? 7.758 -24.562 26.946 1.00 35.41 530 THR A O 1
ATOM 4033 N N . VAL A 1 531 ? 5.826 -25.600 27.374 1.00 31.95 531 VAL A N 1
ATOM 4034 C CA . VAL A 1 531 ? 6.422 -26.935 27.548 1.00 31.95 531 VAL A CA 1
ATOM 4035 C C . VAL A 1 531 ? 6.164 -27.769 26.296 1.00 31.95 531 VAL A C 1
ATOM 4037 O O . VAL A 1 531 ? 5.077 -28.311 26.121 1.00 31.95 531 VAL A O 1
ATOM 4040 N N . LYS A 1 532 ? 7.182 -27.935 25.441 1.00 33.69 532 LYS A N 1
ATOM 4041 C CA . LYS A 1 532 ? 7.108 -28.836 24.275 1.00 33.69 532 LYS A CA 1
ATOM 4042 C C . LYS A 1 532 ? 7.018 -30.301 24.738 1.00 33.69 532 LYS A C 1
ATOM 4044 O O . LYS A 1 532 ? 8.031 -30.909 25.102 1.00 33.69 532 LYS A O 1
ATOM 4049 N N . VAL A 1 533 ? 5.817 -30.887 24.712 1.00 29.45 533 VAL A N 1
ATOM 4050 C CA . VAL A 1 533 ? 5.611 -32.327 24.945 1.00 29.45 533 VAL A CA 1
ATOM 4051 C C . VAL A 1 533 ? 5.958 -33.093 23.672 1.00 29.45 533 VAL A C 1
ATOM 4053 O O . VAL A 1 533 ? 5.437 -32.831 22.593 1.00 29.45 533 VAL A O 1
ATOM 4056 N N . LYS A 1 534 ? 6.866 -34.063 23.790 1.00 27.34 534 LYS A N 1
ATOM 4057 C CA . LYS A 1 534 ? 7.349 -34.829 22.642 1.00 27.34 534 LYS A CA 1
ATOM 4058 C C . LYS A 1 534 ? 6.402 -35.993 22.338 1.00 27.34 534 LYS A C 1
ATOM 4060 O O . LYS A 1 534 ? 6.481 -37.026 23.001 1.00 27.34 534 LYS A O 1
ATOM 4065 N N . THR A 1 535 ? 5.560 -35.842 21.319 1.00 29.92 535 THR A N 1
ATOM 4066 C CA . THR A 1 535 ? 4.880 -36.971 20.661 1.00 29.92 535 THR A CA 1
ATOM 4067 C C . THR A 1 535 ? 5.404 -37.132 19.231 1.00 29.92 535 THR A C 1
ATOM 4069 O O . THR A 1 535 ? 5.988 -36.207 18.664 1.00 29.92 535 THR A O 1
ATOM 4072 N N . ASP A 1 536 ? 5.330 -38.347 18.684 1.00 28.47 536 ASP A N 1
ATOM 4073 C CA . ASP A 1 536 ? 5.876 -38.635 17.356 1.00 28.47 536 ASP A CA 1
ATOM 4074 C C . ASP A 1 536 ? 4.900 -38.141 16.272 1.00 28.47 536 ASP A C 1
ATOM 4076 O O . ASP A 1 536 ? 3.966 -38.860 15.909 1.00 28.47 536 ASP A O 1
ATOM 4080 N N . ARG A 1 537 ? 5.214 -36.949 15.733 1.00 29.53 537 ARG A N 1
ATOM 4081 C CA . ARG A 1 537 ? 4.467 -36.051 14.812 1.00 29.53 537 ARG A CA 1
ATOM 4082 C C . ARG A 1 537 ? 3.794 -34.886 15.551 1.00 29.53 537 ARG A C 1
ATOM 4084 O O . ARG A 1 537 ? 3.149 -35.094 16.568 1.00 29.53 537 ARG A O 1
ATOM 4091 N N . ASN A 1 538 ? 3.964 -33.695 14.972 1.00 29.88 538 ASN A N 1
ATOM 4092 C CA . ASN A 1 538 ? 3.541 -32.365 15.428 1.00 29.88 538 ASN A CA 1
ATOM 4093 C C . ASN A 1 538 ? 4.179 -31.908 16.759 1.00 29.88 538 ASN A C 1
ATOM 4095 O O . ASN A 1 538 ? 4.167 -32.602 17.775 1.00 29.88 538 ASN A O 1
ATOM 4099 N N . ALA A 1 539 ? 4.794 -30.722 16.744 1.00 28.33 539 ALA A N 1
ATOM 4100 C CA . ALA A 1 539 ? 5.467 -30.134 17.900 1.00 28.33 539 ALA A CA 1
ATOM 4101 C C . ALA A 1 539 ? 4.595 -29.021 18.493 1.00 28.33 539 ALA A C 1
ATOM 4103 O O . ALA A 1 539 ? 4.775 -27.858 18.157 1.00 28.33 539 ALA A O 1
ATOM 4104 N N . ARG A 1 540 ? 3.663 -29.390 19.376 1.00 36.41 540 ARG A N 1
ATOM 4105 C CA . ARG A 1 540 ? 2.699 -28.455 19.977 1.00 36.41 540 ARG A CA 1
ATOM 4106 C C . ARG A 1 540 ? 3.346 -27.528 21.012 1.00 36.41 540 ARG A C 1
ATOM 4108 O O . ARG A 1 540 ? 4.137 -27.985 21.848 1.00 36.41 540 ARG A O 1
ATOM 4115 N N . GLY A 1 541 ? 2.985 -26.246 20.978 1.00 35.25 541 GLY A N 1
ATOM 4116 C CA . GLY A 1 541 ? 3.204 -25.295 22.067 1.00 35.25 541 GLY A CA 1
ATOM 4117 C C . GLY A 1 541 ? 2.098 -25.397 23.125 1.00 35.25 541 GLY A C 1
ATOM 4118 O O . GLY A 1 541 ? 0.926 -25.521 22.793 1.00 35.25 541 GLY A O 1
ATOM 4119 N N . CYS A 1 542 ? 2.453 -25.359 24.413 1.00 35.06 542 CYS A N 1
ATOM 4120 C CA . CYS A 1 542 ? 1.485 -25.336 25.521 1.00 35.06 542 CYS A CA 1
ATOM 4121 C C . CYS A 1 542 ? 2.021 -24.459 26.660 1.00 35.06 542 CYS A C 1
ATOM 4123 O O . CYS A 1 542 ? 3.047 -24.819 27.240 1.00 35.06 542 CYS A O 1
ATOM 4125 N N . VAL A 1 543 ? 1.367 -23.339 26.990 1.00 40.47 543 VAL A N 1
ATOM 4126 C CA . VAL A 1 543 ? 1.783 -22.420 28.075 1.00 40.47 543 VAL A CA 1
ATOM 4127 C C . VAL A 1 543 ? 1.767 -23.135 29.440 1.00 40.47 543 VAL A C 1
ATOM 4129 O O . VAL A 1 543 ? 0.876 -23.937 29.716 1.00 40.47 543 VAL A O 1
ATOM 4132 N N . SER A 1 544 ? 2.760 -22.894 30.308 1.00 41.78 544 SER A N 1
ATOM 4133 C CA . SER A 1 544 ? 2.874 -23.621 31.581 1.00 41.78 544 SER A CA 1
ATOM 4134 C C . SER A 1 544 ? 1.796 -23.195 32.564 1.00 41.78 544 SER A C 1
ATOM 4136 O O . SER A 1 544 ? 1.494 -22.008 32.725 1.00 41.78 544 SER A O 1
ATOM 4138 N N . GLY A 1 545 ? 1.314 -24.182 33.321 1.00 41.34 545 GLY A N 1
ATOM 4139 C CA . GLY A 1 545 ? 0.309 -24.012 34.366 1.00 41.34 545 GLY A CA 1
ATOM 4140 C C . GLY A 1 545 ? 0.753 -23.258 35.629 1.00 41.34 545 GLY A C 1
ATOM 4141 O O . GLY A 1 545 ? 0.234 -23.507 36.717 1.00 41.34 545 GLY A O 1
ATOM 4142 N N . ALA A 1 546 ? 1.733 -22.366 35.513 1.00 49.34 546 ALA A N 1
ATOM 4143 C CA . ALA A 1 546 ? 2.173 -21.469 36.578 1.00 49.34 546 ALA A CA 1
ATOM 4144 C C . ALA A 1 546 ? 2.270 -19.998 36.124 1.00 49.34 546 ALA A C 1
ATOM 4146 O O . ALA A 1 546 ? 2.787 -19.174 36.875 1.00 49.34 546 ALA A O 1
ATOM 4147 N N . THR A 1 547 ? 1.810 -19.671 34.912 1.00 57.97 547 THR A N 1
ATOM 4148 C CA . THR A 1 547 ? 1.879 -18.308 34.359 1.00 57.97 547 THR A CA 1
ATOM 4149 C C . THR A 1 547 ? 0.669 -17.508 34.824 1.00 57.97 547 THR A C 1
ATOM 4151 O O . THR A 1 547 ? -0.443 -17.813 34.399 1.00 57.97 547 THR A O 1
ATOM 4154 N N . ALA A 1 548 ? 0.878 -16.513 35.689 1.00 68.69 548 ALA A N 1
ATOM 4155 C CA . ALA A 1 548 ? -0.137 -15.509 36.003 1.00 68.69 548 ALA A CA 1
ATOM 4156 C C . ALA A 1 548 ? -0.302 -14.527 34.830 1.00 68.69 548 ALA A C 1
ATOM 4158 O O . ALA A 1 548 ? 0.642 -14.305 34.065 1.00 68.69 548 ALA A O 1
ATOM 4159 N N . GLY A 1 549 ? -1.497 -13.968 34.682 1.00 77.88 549 GLY A N 1
ATOM 4160 C CA . GLY A 1 549 ? -1.835 -13.038 33.615 1.00 77.88 549 GLY A CA 1
ATOM 4161 C C . GLY A 1 549 ? -3.335 -12.772 33.533 1.00 77.88 549 GLY A C 1
ATOM 4162 O O . GLY A 1 549 ? -4.127 -13.370 34.266 1.00 77.88 549 GLY A O 1
ATOM 4163 N N . ALA A 1 550 ? -3.730 -11.900 32.612 1.00 83.75 550 ALA A N 1
ATOM 4164 C CA . ALA A 1 550 ? -5.126 -11.567 32.389 1.00 83.75 550 ALA A CA 1
ATOM 4165 C C . ALA A 1 550 ? -5.752 -12.393 31.258 1.00 83.75 550 ALA A C 1
ATOM 4167 O O . ALA A 1 550 ? -5.088 -12.790 30.301 1.00 83.75 550 ALA A O 1
ATOM 4168 N N . LEU A 1 551 ? -7.059 -12.621 31.359 1.00 88.06 551 LEU A N 1
ATOM 4169 C CA . LEU A 1 551 ? -7.890 -13.239 30.329 1.00 88.06 551 LEU A CA 1
ATOM 4170 C C . LEU A 1 551 ? -9.019 -12.269 29.973 1.00 88.06 551 LEU A C 1
ATOM 4172 O O . LEU A 1 551 ? -9.784 -11.885 30.858 1.00 88.06 551 LEU A O 1
ATOM 4176 N N . ALA A 1 552 ? -9.132 -11.892 28.702 1.00 91.38 552 ALA A N 1
ATOM 4177 C CA . ALA A 1 552 ? -10.208 -11.053 28.183 1.00 91.38 552 ALA A CA 1
ATOM 4178 C C . ALA A 1 552 ? -11.044 -11.825 27.160 1.00 91.38 552 ALA A C 1
ATOM 4180 O O . ALA A 1 552 ? -10.560 -12.754 26.518 1.00 91.38 552 ALA A O 1
ATOM 4181 N N . THR A 1 553 ? -12.313 -11.467 26.994 1.00 92.00 553 THR A N 1
ATOM 4182 C CA . THR A 1 553 ? -13.162 -11.980 25.910 1.00 92.00 553 THR A CA 1
ATOM 4183 C C . THR A 1 553 ? -13.813 -10.811 25.199 1.00 92.00 553 THR A C 1
ATOM 4185 O O . THR A 1 553 ? -14.671 -10.145 25.773 1.00 92.00 553 THR A O 1
ATOM 4188 N N . PHE A 1 554 ? -13.381 -10.578 23.966 1.00 90.38 554 PHE A N 1
ATOM 4189 C CA . PHE A 1 554 ? -13.913 -9.579 23.055 1.00 90.38 554 PHE A CA 1
ATOM 4190 C C . PHE A 1 554 ? -15.019 -10.231 22.227 1.00 90.38 554 PHE A C 1
ATOM 4192 O O . PHE A 1 554 ? -14.816 -11.288 21.630 1.00 90.38 554 PHE A O 1
ATOM 4199 N N . GLN A 1 555 ? -16.199 -9.623 22.207 1.00 88.19 555 GLN A N 1
ATOM 4200 C CA . GLN A 1 555 ? -17.292 -10.024 21.338 1.00 88.19 555 GLN A CA 1
ATOM 4201 C C . GLN A 1 555 ? -17.451 -8.978 20.242 1.00 88.19 555 GLN A C 1
ATOM 4203 O O . GLN A 1 555 ? -17.951 -7.880 20.493 1.00 88.19 555 GLN A O 1
ATOM 4208 N N . ASP A 1 556 ? -17.039 -9.374 19.042 1.00 83.81 556 ASP A N 1
ATOM 4209 C CA . ASP A 1 556 ? -17.247 -8.643 17.801 1.00 83.81 556 ASP A CA 1
ATOM 4210 C C . ASP A 1 556 ? -17.140 -9.604 16.596 1.00 83.81 556 ASP A C 1
ATOM 4212 O O . ASP A 1 556 ? -16.239 -10.450 16.593 1.00 83.81 556 ASP A O 1
ATOM 4216 N N . PRO A 1 557 ? -18.037 -9.552 15.590 1.00 70.19 557 PRO A N 1
ATOM 4217 C CA . PRO A 1 557 ? -17.961 -10.428 14.416 1.00 70.19 557 PRO A CA 1
ATOM 4218 C C . PRO A 1 557 ? -16.830 -10.045 13.441 1.00 70.19 557 PRO A C 1
ATOM 4220 O O . PRO A 1 557 ? -16.466 -10.842 12.577 1.00 70.19 557 PRO A O 1
ATOM 4223 N N . ASN A 1 558 ? -16.280 -8.839 13.569 1.00 72.88 558 ASN A N 1
ATOM 4224 C CA . ASN A 1 558 ? -15.295 -8.214 12.694 1.00 72.88 558 ASN A CA 1
ATOM 4225 C C . ASN A 1 558 ? -13.930 -7.993 13.375 1.00 72.88 558 ASN A C 1
ATOM 4227 O O . ASN A 1 558 ? -13.048 -7.413 12.741 1.00 72.88 558 ASN A O 1
ATOM 4231 N N . LEU A 1 559 ? -13.729 -8.502 14.603 1.00 78.81 559 LEU A N 1
ATOM 4232 C CA . LEU A 1 559 ? -12.483 -8.408 15.380 1.00 78.81 559 LEU A CA 1
ATOM 4233 C C . LEU A 1 559 ? -11.241 -8.723 14.523 1.00 78.81 559 LEU A C 1
ATOM 4235 O O . LEU A 1 559 ? -11.103 -9.826 13.972 1.00 78.81 559 LEU A O 1
ATOM 4239 N N . SER A 1 560 ? -10.336 -7.750 14.412 1.00 71.50 560 SER A N 1
ATOM 4240 C CA . SER A 1 560 ? -9.186 -7.782 13.505 1.00 71.50 560 SER A CA 1
ATOM 4241 C C . SER A 1 560 ? -7.857 -7.951 14.237 1.00 71.50 560 SER A C 1
ATOM 4243 O O . SER A 1 560 ? -7.030 -8.753 13.793 1.00 71.50 560 SER A O 1
ATOM 4245 N N . LEU A 1 561 ? -7.690 -7.260 15.368 1.00 75.44 561 LEU A N 1
ATOM 4246 C CA . LEU A 1 561 ? -6.461 -7.166 16.150 1.00 75.44 561 LEU A CA 1
ATOM 4247 C C . LEU A 1 561 ? -6.787 -7.241 17.646 1.00 75.44 561 LEU A C 1
ATOM 4249 O O . LEU A 1 561 ? -7.732 -6.614 18.116 1.00 75.44 561 LEU A O 1
ATOM 4253 N N . VAL A 1 562 ? -5.968 -7.976 18.406 1.00 79.00 562 VAL A N 1
ATOM 4254 C CA . VAL A 1 562 ? -5.913 -7.858 19.869 1.00 79.00 562 VAL A CA 1
ATOM 4255 C C . VAL A 1 562 ? -4.451 -7.838 20.308 1.00 79.00 562 VAL A C 1
ATOM 4257 O O . VAL A 1 562 ? -3.718 -8.798 20.076 1.00 79.00 562 VAL A O 1
ATOM 4260 N N . ARG A 1 563 ? -4.029 -6.751 20.957 1.00 80.75 563 ARG A N 1
ATOM 4261 C CA . ARG A 1 563 ? -2.673 -6.552 21.501 1.00 80.75 563 ARG A CA 1
ATOM 4262 C C . ARG A 1 563 ? -2.736 -6.207 22.987 1.00 80.75 563 ARG A C 1
ATOM 4264 O O . ARG A 1 563 ? -3.759 -5.742 23.480 1.00 80.75 563 ARG A O 1
ATOM 4271 N N . THR A 1 564 ? -1.650 -6.436 23.717 1.00 84.31 564 THR A N 1
ATOM 4272 C CA . THR A 1 564 ? -1.494 -5.968 25.101 1.00 84.31 564 THR A CA 1
ATOM 4273 C C . THR A 1 564 ? -0.519 -4.809 25.127 1.00 84.31 564 THR A C 1
ATOM 4275 O O . THR A 1 564 ? 0.628 -4.951 24.704 1.00 84.31 564 THR A O 1
ATOM 4278 N N . ILE A 1 565 ? -0.979 -3.678 25.643 1.00 85.06 565 ILE A N 1
ATOM 4279 C CA . ILE A 1 565 ? -0.220 -2.436 25.703 1.00 85.06 565 ILE A CA 1
ATOM 4280 C C . ILE A 1 565 ? 0.172 -2.210 27.159 1.00 85.06 565 ILE A C 1
ATOM 4282 O O . ILE A 1 565 ? -0.693 -2.140 28.034 1.00 85.06 565 ILE A O 1
ATOM 4286 N N . TYR A 1 566 ? 1.474 -2.114 27.416 1.00 85.06 566 TYR A N 1
ATOM 4287 C CA . TYR A 1 566 ? 2.050 -1.769 28.711 1.00 85.06 566 TYR A CA 1
ATOM 4288 C C . TYR A 1 566 ? 2.587 -0.343 28.641 1.00 85.06 566 TYR A C 1
ATOM 4290 O O . TYR A 1 566 ? 3.272 0.033 27.686 1.00 85.06 566 TYR A O 1
ATOM 4298 N N . GLY A 1 567 ? 2.303 0.445 29.671 1.00 83.25 567 GLY A N 1
ATOM 4299 C CA . GLY A 1 567 ? 2.616 1.864 29.675 1.00 83.25 567 GLY A CA 1
ATOM 4300 C C . GLY A 1 567 ? 2.597 2.491 31.060 1.00 83.25 567 GLY A C 1
ATOM 4301 O O . GLY A 1 567 ? 2.540 1.805 32.087 1.00 83.25 567 GLY A O 1
ATOM 4302 N N . ILE A 1 568 ? 2.650 3.817 31.063 1.00 82.25 568 ILE A N 1
ATOM 4303 C CA . ILE A 1 568 ? 2.440 4.669 32.235 1.00 82.25 568 ILE A CA 1
ATOM 4304 C C . ILE A 1 568 ? 1.171 5.470 31.946 1.00 82.25 568 ILE A C 1
ATOM 4306 O O . ILE A 1 568 ? 1.116 6.143 30.916 1.00 82.25 568 ILE A O 1
ATOM 4310 N N . ALA A 1 569 ? 0.151 5.357 32.800 1.00 83.06 569 ALA A N 1
ATOM 4311 C CA . ALA A 1 569 ? -1.048 6.177 32.672 1.00 83.06 569 ALA A CA 1
ATOM 4312 C C . ALA A 1 569 ? -0.905 7.448 33.515 1.00 83.06 569 ALA A C 1
ATOM 4314 O O . ALA A 1 569 ? -0.543 7.382 34.692 1.00 83.06 569 ALA A O 1
ATOM 4315 N N . GLU A 1 570 ? -1.203 8.592 32.911 1.00 79.38 570 GLU A N 1
ATOM 4316 C CA . GLU A 1 570 ? -1.092 9.912 33.528 1.00 79.38 570 GLU A CA 1
ATOM 4317 C C . GLU A 1 570 ? -2.427 10.660 33.356 1.00 79.38 570 GLU A C 1
ATOM 4319 O O . GLU A 1 570 ? -3.017 10.660 32.275 1.00 79.38 570 GLU A O 1
ATOM 4324 N N . GLU A 1 571 ? -2.944 11.242 34.443 1.00 77.25 571 GLU A N 1
ATOM 4325 C CA . GLU A 1 571 ? -4.203 12.003 34.444 1.00 77.25 571 GLU A CA 1
ATOM 4326 C C . GLU A 1 571 ? -3.944 13.469 34.059 1.00 77.25 571 GLU A C 1
ATOM 4328 O O . GLU A 1 571 ? -3.189 14.173 34.737 1.00 77.25 571 GLU A O 1
ATOM 4333 N N . TYR A 1 572 ? -4.619 13.936 33.009 1.00 69.69 572 TYR A N 1
ATOM 4334 C CA . TYR A 1 572 ? -4.622 15.319 32.526 1.00 69.69 572 TYR A CA 1
ATOM 4335 C C . TYR A 1 572 ? -6.046 15.898 32.541 1.00 69.69 572 TYR A C 1
ATOM 4337 O O . TYR A 1 572 ? -7.018 15.180 32.769 1.00 69.69 572 TYR A O 1
ATOM 4345 N N . GLU A 1 573 ? -6.188 17.209 32.306 1.00 66.31 573 GLU A N 1
ATOM 4346 C CA . GLU A 1 573 ? -7.508 17.869 32.277 1.00 66.31 573 GLU A CA 1
ATOM 4347 C C . GLU A 1 573 ? -8.408 17.327 31.144 1.00 66.31 573 GLU A C 1
ATOM 4349 O O . GLU A 1 573 ? -9.624 17.274 31.308 1.00 66.31 573 GLU A O 1
ATOM 4354 N N . GLU A 1 574 ? -7.809 16.847 30.048 1.00 64.50 574 GLU A N 1
ATOM 4355 C CA . GLU A 1 574 ? -8.480 16.315 28.846 1.00 64.50 574 GLU A CA 1
ATOM 4356 C C . GLU A 1 574 ? -8.728 14.788 28.887 1.00 64.50 574 GLU A C 1
ATOM 4358 O O . GLU A 1 574 ? -9.385 14.230 28.007 1.00 64.50 574 GLU A O 1
ATOM 4363 N N . GLY A 1 575 ? -8.218 14.080 29.903 1.00 76.31 575 GLY A N 1
ATOM 4364 C CA . GLY A 1 575 ? -8.366 12.627 30.034 1.00 76.31 575 GLY A CA 1
ATOM 4365 C C . GLY A 1 575 ? -7.142 11.928 30.621 1.00 76.31 575 GLY A C 1
ATOM 4366 O O . GLY A 1 575 ? -6.159 12.553 31.018 1.00 76.31 575 GLY A O 1
ATOM 4367 N N . THR A 1 576 ? -7.204 10.599 30.692 1.00 80.38 576 THR A N 1
ATOM 4368 C CA . THR A 1 576 ? -6.090 9.759 31.151 1.00 80.38 576 THR A CA 1
ATOM 4369 C C . THR A 1 576 ? -5.317 9.251 29.944 1.00 80.38 576 THR A C 1
ATOM 4371 O O . THR A 1 576 ? -5.843 8.446 29.184 1.00 80.38 576 THR A O 1
ATOM 4374 N N . TYR A 1 577 ? -4.067 9.662 29.770 1.00 80.00 577 TYR A N 1
ATOM 4375 C CA . TYR A 1 577 ? -3.249 9.242 28.631 1.00 80.00 577 TYR A CA 1
ATOM 4376 C C . TYR A 1 577 ? -2.360 8.066 29.025 1.00 80.00 577 TYR A C 1
ATOM 4378 O O . TYR A 1 577 ? -1.669 8.126 30.043 1.00 80.00 577 TYR A O 1
ATOM 4386 N N . LEU A 1 578 ? -2.360 6.993 28.227 1.00 82.94 578 LEU A N 1
ATOM 4387 C CA . LEU A 1 578 ? -1.446 5.863 28.407 1.00 82.94 578 LEU A CA 1
ATOM 4388 C C . LEU A 1 578 ? -0.252 6.018 27.467 1.00 82.94 578 LEU A C 1
ATOM 4390 O O . LEU A 1 578 ? -0.343 5.711 26.281 1.00 82.94 578 LEU A O 1
ATOM 4394 N N . SER A 1 579 ? 0.880 6.464 28.011 1.00 80.25 579 SER A N 1
ATOM 4395 C CA . SER A 1 579 ? 2.144 6.521 27.274 1.00 80.25 579 SER A CA 1
ATOM 4396 C C . SER A 1 579 ? 2.691 5.112 27.068 1.00 80.25 579 SER A C 1
ATOM 4398 O O . SER A 1 579 ? 2.985 4.410 28.045 1.00 80.25 579 SER A O 1
ATOM 4400 N N . VAL A 1 580 ? 2.831 4.691 25.809 1.00 78.88 580 VAL A N 1
ATOM 4401 C CA . VAL A 1 580 ? 3.236 3.326 25.455 1.00 78.88 580 VAL A CA 1
ATOM 4402 C C . VAL A 1 580 ? 4.717 3.104 25.754 1.00 78.88 580 VAL A C 1
ATOM 4404 O O . VAL A 1 580 ? 5.590 3.883 25.364 1.00 78.88 580 VAL A O 1
ATOM 4407 N N . ILE A 1 581 ? 4.996 2.010 26.462 1.00 77.12 581 ILE A N 1
ATOM 4408 C CA . ILE A 1 581 ? 6.344 1.538 26.805 1.00 77.12 581 ILE A CA 1
ATOM 4409 C C . ILE A 1 581 ? 6.662 0.241 26.051 1.00 77.12 581 ILE A C 1
ATOM 4411 O O . ILE A 1 581 ? 7.791 0.036 25.605 1.00 77.12 581 ILE A O 1
ATOM 4415 N N . ALA A 1 582 ? 5.677 -0.644 25.921 1.00 76.19 582 ALA A N 1
ATOM 4416 C CA . ALA A 1 582 ? 5.840 -1.935 25.276 1.00 76.19 582 ALA A CA 1
ATOM 4417 C C . ALA A 1 582 ? 4.505 -2.451 24.743 1.00 76.19 582 ALA A C 1
ATOM 4419 O O . ALA A 1 582 ? 3.512 -2.466 25.472 1.00 76.19 582 ALA A O 1
ATOM 4420 N N . GLU A 1 583 ? 4.508 -2.976 23.522 1.00 74.56 583 GLU A N 1
ATOM 4421 C CA . GLU A 1 583 ? 3.387 -3.752 22.994 1.00 74.56 583 GLU A CA 1
ATOM 4422 C C . GLU A 1 583 ? 3.780 -5.214 22.828 1.00 74.56 583 GLU A C 1
ATOM 4424 O O . GLU A 1 583 ? 4.796 -5.545 22.208 1.00 74.56 583 GLU A O 1
ATOM 4429 N N . LEU A 1 584 ? 2.951 -6.098 23.376 1.00 71.88 584 LEU A N 1
ATOM 4430 C CA . LEU A 1 584 ? 3.080 -7.543 23.246 1.00 71.88 584 LEU A CA 1
ATOM 4431 C C . LEU A 1 584 ? 1.808 -8.122 22.633 1.00 71.88 584 LEU A C 1
ATOM 4433 O O . LEU A 1 584 ? 0.706 -7.615 22.842 1.00 71.88 584 LEU A O 1
ATOM 4437 N N . ASN A 1 585 ? 1.952 -9.217 21.896 1.00 65.44 585 ASN A N 1
ATOM 4438 C CA . ASN A 1 585 ? 0.810 -9.908 21.318 1.00 65.44 585 ASN A CA 1
ATOM 4439 C C . ASN A 1 585 ? -0.072 -10.533 22.419 1.00 65.44 585 ASN A C 1
ATOM 4441 O O . ASN A 1 585 ? 0.440 -10.996 23.440 1.00 65.44 585 ASN A O 1
ATOM 4445 N N . ALA A 1 586 ? -1.391 -10.561 22.219 1.00 74.56 586 ALA A N 1
ATOM 4446 C CA . ALA A 1 586 ? -2.307 -11.293 23.090 1.00 74.56 586 ALA A CA 1
ATOM 4447 C C . ALA A 1 586 ? -2.582 -12.679 22.485 1.00 74.56 586 ALA A C 1
ATOM 4449 O O . ALA A 1 586 ? -2.900 -12.797 21.303 1.00 74.56 586 ALA A O 1
ATOM 4450 N N . TYR A 1 587 ? -2.473 -13.749 23.273 1.00 71.19 587 TYR A N 1
ATOM 4451 C CA . TYR A 1 587 ? -2.566 -15.110 22.738 1.00 71.19 587 TYR A CA 1
ATOM 4452 C C . TYR A 1 587 ? -4.029 -15.567 22.635 1.00 71.19 587 TYR A C 1
ATOM 4454 O O . TYR A 1 587 ? -4.709 -15.601 23.668 1.00 71.19 587 TYR A O 1
ATOM 4462 N N . PRO A 1 588 ? -4.527 -15.959 21.447 1.00 70.19 588 PRO A N 1
ATOM 4463 C CA . PRO A 1 588 ? -5.883 -16.476 21.297 1.00 70.19 588 PRO A CA 1
ATOM 4464 C C . PRO A 1 588 ? -6.067 -17.831 21.995 1.00 70.19 588 PRO A C 1
ATOM 4466 O O . PRO A 1 588 ? -5.130 -18.610 22.205 1.00 70.19 588 PRO A O 1
ATOM 4469 N N . THR A 1 589 ? -7.313 -18.123 22.352 1.00 72.75 589 THR A N 1
ATOM 4470 C CA . THR A 1 589 ? -7.723 -19.363 23.022 1.00 72.75 589 THR A CA 1
ATOM 4471 C C . THR A 1 589 ? -8.718 -20.149 22.161 1.00 72.75 589 THR A C 1
ATOM 4473 O O . THR A 1 589 ? -9.283 -19.611 21.217 1.00 72.75 589 THR A O 1
ATOM 4476 N N . GLN A 1 590 ? -8.995 -21.411 22.510 1.00 69.12 590 GLN A N 1
ATOM 4477 C CA . GLN A 1 590 ? -10.034 -22.241 21.863 1.00 69.12 590 GLN A CA 1
ATOM 4478 C C . GLN A 1 590 ? -11.452 -21.661 22.004 1.00 69.12 590 GLN A C 1
ATOM 4480 O O . GLN A 1 590 ? -12.396 -22.172 21.401 1.00 69.12 590 GLN A O 1
ATOM 4485 N N . VAL A 1 591 ? -11.629 -20.639 22.845 1.00 74.50 591 VAL A N 1
ATOM 4486 C CA . VAL A 1 591 ? -12.863 -19.868 22.929 1.00 74.50 591 VAL A CA 1
ATOM 4487 C C . VAL A 1 591 ? -12.724 -18.677 21.981 1.00 74.50 591 VAL A C 1
ATOM 4489 O O . VAL A 1 591 ? -11.882 -17.805 22.177 1.00 74.50 591 VAL A O 1
ATOM 4492 N N . GLU A 1 592 ? -13.567 -18.648 20.952 1.00 76.50 592 GLU A N 1
ATOM 4493 C CA . GLU A 1 592 ? -13.628 -17.565 19.968 1.00 76.50 592 GLU A CA 1
ATOM 4494 C C . GLU A 1 592 ? -13.749 -16.190 20.654 1.00 76.50 592 GLU A C 1
ATOM 4496 O O . GLU A 1 592 ? -14.528 -16.018 21.594 1.00 76.50 592 GLU A O 1
ATOM 4501 N N . GLY A 1 593 ? -12.929 -15.227 20.220 1.00 78.44 593 GLY A N 1
ATOM 4502 C CA . GLY A 1 593 ? -12.856 -13.884 20.807 1.00 78.44 593 GLY A CA 1
ATOM 4503 C C . GLY A 1 593 ? -12.154 -13.791 22.173 1.00 78.44 593 GLY A C 1
ATOM 4504 O O . GLY A 1 593 ? -12.001 -12.691 22.702 1.00 78.44 593 GLY A O 1
ATOM 4505 N N . GLN A 1 594 ? -11.706 -14.901 22.771 1.00 85.44 594 GLN A N 1
ATOM 4506 C CA . GLN A 1 594 ? -11.014 -14.899 24.063 1.00 85.44 594 GLN A CA 1
ATOM 4507 C C . GLN A 1 594 ? -9.493 -14.980 23.914 1.00 85.44 594 GLN A C 1
ATOM 4509 O O . GLN A 1 594 ? -8.965 -15.862 23.233 1.00 85.44 594 GLN A O 1
ATOM 4514 N N . TYR A 1 595 ? -8.808 -14.086 24.628 1.00 85.38 595 TYR A N 1
ATOM 4515 C CA . TYR A 1 595 ? -7.364 -13.879 24.580 1.00 85.38 595 TYR A CA 1
ATOM 4516 C C . TYR A 1 595 ? -6.763 -13.860 25.987 1.00 85.38 595 TYR A C 1
ATOM 4518 O O . TYR A 1 595 ? -7.366 -13.349 26.933 1.00 85.38 595 TYR A O 1
ATOM 4526 N N . PHE A 1 596 ? -5.556 -14.403 26.119 1.00 80.75 596 PHE A N 1
ATOM 4527 C CA . PHE A 1 596 ? -4.756 -14.391 27.340 1.00 80.75 596 PHE A CA 1
ATOM 4528 C C . PHE A 1 596 ? -3.514 -13.516 27.152 1.00 80.75 596 PHE A C 1
ATOM 4530 O O . PHE A 1 596 ? -2.845 -13.610 26.124 1.00 80.75 596 PHE A O 1
ATOM 4537 N N . THR A 1 597 ? -3.159 -12.732 28.169 1.00 79.12 597 THR A N 1
ATOM 4538 C CA . THR A 1 597 ? -1.877 -12.021 28.230 1.00 79.12 597 THR A CA 1
ATOM 4539 C C . THR A 1 597 ? -1.149 -12.336 29.535 1.00 79.12 597 THR A C 1
ATOM 4541 O O . THR A 1 597 ? -1.778 -12.324 30.595 1.00 79.12 597 THR A O 1
ATOM 4544 N N . PRO A 1 598 ? 0.153 -12.659 29.508 1.00 71.31 598 PRO A N 1
ATOM 4545 C CA . PRO A 1 598 ? 0.931 -12.905 30.710 1.00 71.31 598 PRO A CA 1
ATOM 4546 C C . PRO A 1 598 ? 1.180 -11.605 31.478 1.00 71.31 598 PRO A C 1
ATOM 4548 O O . PRO A 1 598 ? 1.234 -10.508 30.922 1.00 71.31 598 PRO A O 1
ATOM 4551 N N . GLU A 1 599 ? 1.402 -11.733 32.780 1.00 72.19 599 GLU A N 1
ATOM 4552 C CA . GLU A 1 599 ? 1.917 -10.623 33.573 1.00 72.19 599 GLU A CA 1
ATOM 4553 C C . GLU A 1 599 ? 3.353 -10.261 33.144 1.00 72.19 599 GLU A C 1
ATOM 4555 O O . GLU A 1 599 ? 4.226 -11.128 33.035 1.00 72.19 599 GLU A O 1
ATOM 4560 N N . TRP A 1 600 ? 3.604 -8.971 32.904 1.00 74.00 600 TRP A N 1
ATOM 4561 C CA . TRP A 1 600 ? 4.917 -8.455 32.512 1.00 74.00 600 TRP A CA 1
ATOM 4562 C C . TRP A 1 600 ? 5.811 -8.217 33.734 1.00 74.00 600 TRP A C 1
ATOM 4564 O O . TRP A 1 600 ? 5.399 -7.587 34.701 1.00 74.00 600 TRP A O 1
ATOM 4574 N N . ASP A 1 601 ? 7.070 -8.663 33.694 1.00 68.00 601 ASP A N 1
ATOM 4575 C CA . ASP A 1 601 ? 8.000 -8.550 34.831 1.00 68.00 601 ASP A CA 1
ATOM 4576 C C . ASP A 1 601 ? 8.814 -7.239 34.861 1.00 68.00 601 ASP A C 1
ATOM 4578 O O . ASP A 1 601 ? 9.895 -7.185 35.454 1.00 68.00 601 ASP A O 1
ATOM 4582 N N . GLN A 1 602 ? 8.278 -6.179 34.241 1.00 73.75 602 GLN A N 1
ATOM 4583 C CA . GLN A 1 602 ? 8.847 -4.821 34.172 1.00 73.75 602 GLN A CA 1
ATOM 4584 C C . GLN A 1 602 ? 10.208 -4.733 33.460 1.00 73.75 602 GLN A C 1
ATOM 4586 O O . GLN A 1 602 ? 11.008 -3.827 33.708 1.00 73.75 602 GLN A O 1
ATOM 4591 N N . ARG A 1 603 ? 10.517 -5.690 32.581 1.00 75.81 603 ARG A N 1
ATOM 4592 C CA . ARG A 1 603 ? 11.779 -5.724 31.836 1.00 75.81 603 ARG A CA 1
ATOM 4593 C C . ARG A 1 603 ? 11.594 -5.426 30.370 1.00 75.81 603 ARG A C 1
ATOM 4595 O O . ARG A 1 603 ? 10.674 -5.946 29.749 1.00 75.81 603 ARG A O 1
ATOM 4602 N N . TRP A 1 604 ? 12.524 -4.663 29.812 1.00 82.44 604 TRP A N 1
ATOM 4603 C CA . TRP A 1 604 ? 12.481 -4.279 28.409 1.00 82.44 604 TRP A CA 1
ATOM 4604 C C . TRP A 1 604 ? 13.866 -4.173 27.781 1.00 82.44 604 TRP A C 1
ATOM 4606 O O . TRP A 1 604 ? 14.893 -4.226 28.469 1.00 82.44 604 TRP A O 1
ATOM 4616 N N . TYR A 1 605 ? 13.889 -4.041 26.457 1.00 85.12 605 TYR A N 1
ATOM 4617 C CA . TYR A 1 605 ? 15.120 -3.815 25.721 1.00 85.12 605 TYR A CA 1
ATOM 4618 C C . TYR A 1 605 ? 15.601 -2.378 25.891 1.00 85.12 605 TYR A C 1
ATOM 4620 O O . TYR A 1 605 ? 14.849 -1.406 25.831 1.00 85.12 605 TYR A O 1
ATOM 4628 N N . THR A 1 606 ? 16.905 -2.271 26.090 1.00 86.38 606 THR A N 1
ATOM 4629 C CA . THR A 1 606 ? 17.637 -1.014 26.171 1.00 86.38 606 THR A CA 1
ATOM 4630 C C . THR A 1 606 ? 18.843 -1.084 25.242 1.00 86.38 606 THR A C 1
ATOM 4632 O O . THR A 1 606 ? 19.398 -2.164 25.019 1.00 86.38 606 THR A O 1
ATOM 4635 N N . ILE A 1 607 ? 19.240 0.056 24.685 1.00 88.75 607 ILE A N 1
ATOM 4636 C CA . ILE A 1 607 ? 20.404 0.193 23.808 1.00 88.75 607 ILE A CA 1
ATOM 4637 C C . ILE A 1 607 ? 21.446 1.087 24.464 1.00 88.75 607 ILE A C 1
ATOM 4639 O O . ILE A 1 607 ? 21.133 2.058 25.153 1.00 88.75 607 ILE A O 1
ATOM 4643 N N . LYS A 1 608 ? 22.716 0.780 24.238 1.00 89.56 608 LYS A N 1
ATOM 4644 C CA . LYS A 1 608 ? 23.830 1.544 24.785 1.00 89.56 608 LYS A CA 1
ATOM 4645 C C . LYS A 1 608 ? 24.823 1.875 23.683 1.00 89.56 608 LYS A C 1
ATOM 4647 O O . LYS A 1 608 ? 25.542 1.002 23.198 1.00 89.56 608 LYS A O 1
ATOM 4652 N N . VAL A 1 609 ? 24.852 3.155 23.306 1.00 87.62 609 VAL A N 1
ATOM 4653 C CA . VAL A 1 609 ? 25.611 3.647 22.144 1.00 87.62 609 VAL A CA 1
ATOM 4654 C C . VAL A 1 609 ? 26.741 4.621 22.478 1.00 87.62 609 VAL A C 1
ATOM 4656 O O . VAL A 1 609 ? 27.593 4.837 21.621 1.00 87.62 609 VAL A O 1
ATOM 4659 N N . ASN A 1 610 ? 26.810 5.218 23.680 1.00 77.25 610 ASN A N 1
ATOM 4660 C CA . ASN A 1 610 ? 27.848 6.228 23.968 1.00 77.25 610 ASN A CA 1
ATOM 4661 C C . ASN A 1 610 ? 28.374 6.372 25.409 1.00 77.25 610 ASN A C 1
ATOM 4663 O O . ASN A 1 610 ? 29.434 6.973 25.597 1.00 77.25 610 ASN A O 1
ATOM 4667 N N . THR A 1 611 ? 27.695 5.840 26.424 1.00 66.12 611 THR A N 1
ATOM 4668 C CA . THR A 1 611 ? 28.132 5.924 27.829 1.00 66.12 611 THR A CA 1
ATOM 4669 C C . THR A 1 611 ? 27.874 4.604 28.573 1.00 66.12 611 THR A C 1
ATOM 4671 O O . THR A 1 611 ? 27.689 3.559 27.958 1.00 66.12 611 THR A O 1
ATOM 4674 N N . ASN A 1 612 ? 27.913 4.617 29.912 1.00 63.03 612 ASN A N 1
ATOM 4675 C CA . ASN A 1 612 ? 27.528 3.471 30.749 1.00 63.03 612 ASN A CA 1
ATOM 4676 C C . ASN A 1 612 ? 26.021 3.415 31.063 1.00 63.03 612 ASN A C 1
ATOM 4678 O O . ASN A 1 612 ? 25.596 2.513 31.789 1.00 63.03 612 ASN A O 1
ATOM 4682 N N . GLU A 1 613 ? 25.244 4.372 30.563 1.00 72.38 613 GLU A N 1
ATOM 4683 C CA . GLU A 1 613 ? 23.798 4.444 30.746 1.00 72.38 613 GLU A CA 1
ATOM 4684 C C . GLU A 1 613 ? 23.099 3.774 29.557 1.00 72.38 613 GLU A C 1
ATOM 4686 O O . GLU A 1 613 ? 23.558 3.867 28.417 1.00 72.38 613 GLU A O 1
ATOM 4691 N N . SER A 1 614 ? 22.040 3.024 29.858 1.00 80.06 614 SER A N 1
ATOM 4692 C CA . SER A 1 614 ? 21.256 2.272 28.879 1.00 80.06 614 SER A CA 1
ATOM 4693 C C . SER A 1 614 ? 20.016 3.100 28.539 1.00 80.06 614 SER A C 1
ATOM 4695 O O . SER A 1 614 ? 19.321 3.555 29.447 1.00 80.06 614 SER A O 1
ATOM 4697 N N . ILE A 1 615 ? 19.757 3.311 27.254 1.00 81.44 615 ILE A N 1
ATOM 4698 C CA . ILE A 1 615 ? 18.628 4.090 26.741 1.00 81.44 615 ILE A CA 1
ATOM 4699 C C . ILE A 1 615 ? 17.462 3.130 26.533 1.00 81.44 615 ILE A C 1
ATOM 4701 O O . ILE A 1 615 ? 17.632 2.076 25.919 1.00 81.44 615 ILE A O 1
ATOM 4705 N N . PHE A 1 616 ? 16.296 3.472 27.071 1.00 81.12 616 PHE A N 1
ATOM 4706 C CA . PHE A 1 616 ? 15.059 2.736 26.828 1.00 81.12 616 PHE A CA 1
ATOM 4707 C C . PHE A 1 616 ? 14.663 2.833 25.346 1.00 81.12 616 PHE A C 1
ATOM 4709 O O . PHE A 1 616 ? 14.755 3.909 24.761 1.00 81.12 616 PHE A O 1
ATOM 4716 N N . MET A 1 617 ? 14.245 1.712 24.751 1.00 83.50 617 MET A N 1
ATOM 4717 C CA . MET A 1 617 ? 13.721 1.676 23.386 1.00 83.50 617 MET A CA 1
ATOM 4718 C C . MET A 1 617 ? 12.212 1.400 23.419 1.00 83.50 617 MET A C 1
ATOM 4720 O O . MET A 1 617 ? 11.832 0.313 23.860 1.00 83.50 617 MET A O 1
ATOM 4724 N N . PRO A 1 618 ? 11.364 2.318 22.933 1.00 77.19 618 PRO A N 1
ATOM 4725 C CA . PRO A 1 618 ? 9.964 2.027 22.672 1.00 77.19 618 PRO A CA 1
ATOM 4726 C C . PRO A 1 618 ? 9.921 1.079 21.474 1.00 77.19 618 PRO A C 1
ATOM 4728 O O . PRO A 1 618 ? 10.500 1.362 20.425 1.00 77.19 618 PRO A O 1
ATOM 4731 N N . LEU A 1 619 ? 9.334 -0.099 21.662 1.00 76.38 619 LEU A N 1
ATOM 4732 C CA . LEU A 1 619 ? 9.249 -1.110 20.615 1.00 76.38 619 LEU A CA 1
ATOM 4733 C C . LEU A 1 619 ? 7.878 -1.779 20.674 1.00 76.38 619 LEU A C 1
ATOM 4735 O O . LEU A 1 619 ? 7.387 -2.106 21.757 1.00 76.38 619 LEU A O 1
ATOM 4739 N N . TYR A 1 620 ? 7.322 -2.060 19.506 1.00 68.50 620 TYR A N 1
ATOM 4740 C CA . TYR A 1 620 ? 6.139 -2.884 19.332 1.00 68.50 620 TYR A CA 1
ATOM 4741 C C . TYR A 1 620 ? 6.512 -4.236 18.727 1.00 68.50 620 TYR A C 1
ATOM 4743 O O . TYR A 1 620 ? 7.498 -4.374 17.995 1.00 68.50 620 TYR A O 1
ATOM 4751 N N . PHE A 1 621 ? 5.749 -5.268 19.077 1.00 70.56 621 PHE A N 1
ATOM 4752 C CA . PHE A 1 621 ? 5.848 -6.571 18.429 1.00 70.56 621 PHE A CA 1
ATOM 4753 C C . PHE A 1 621 ? 5.325 -6.471 16.990 1.00 70.56 621 PHE A C 1
ATOM 4755 O O . PHE A 1 621 ? 4.217 -5.993 16.767 1.00 70.56 621 PHE A O 1
ATOM 4762 N N . GLU A 1 622 ? 6.112 -6.941 16.024 1.00 62.59 622 GLU A N 1
ATOM 4763 C CA . GLU A 1 622 ? 5.740 -6.909 14.606 1.00 62.59 622 GLU A CA 1
ATOM 4764 C C . GLU A 1 622 ? 5.411 -8.307 14.065 1.00 62.59 622 GLU A C 1
ATOM 4766 O O . GLU A 1 622 ? 4.392 -8.479 13.401 1.00 62.59 622 GLU A O 1
ATOM 4771 N N . ASP A 1 623 ? 6.270 -9.299 14.328 1.00 55.97 623 ASP A N 1
ATOM 4772 C CA . ASP A 1 623 ? 6.178 -10.630 13.713 1.00 55.97 623 ASP A CA 1
ATOM 4773 C C . ASP A 1 623 ? 6.915 -11.706 14.541 1.00 55.97 623 ASP A C 1
ATOM 4775 O O . ASP A 1 623 ? 7.757 -11.402 15.392 1.00 55.97 623 ASP A O 1
ATOM 4779 N N . GLN A 1 624 ? 6.639 -12.985 14.283 1.00 59.47 624 GLN A N 1
ATOM 4780 C CA . GLN A 1 624 ? 7.396 -14.119 14.813 1.00 59.47 624 GLN A CA 1
ATOM 4781 C C . GLN A 1 624 ? 7.539 -15.233 13.772 1.00 59.47 624 GLN A C 1
ATOM 4783 O O . GLN A 1 624 ? 6.554 -15.768 13.272 1.00 59.47 624 GLN A O 1
ATOM 4788 N N . TYR A 1 625 ? 8.774 -15.693 13.562 1.00 51.00 625 TYR A N 1
ATOM 4789 C CA . TYR A 1 625 ? 9.084 -16.808 12.665 1.00 51.00 625 TYR A CA 1
ATOM 4790 C C . TYR A 1 625 ? 9.870 -17.931 13.364 1.00 51.00 625 TYR A C 1
ATOM 4792 O O . TYR A 1 625 ? 10.296 -17.815 14.520 1.00 51.00 625 TYR A O 1
ATOM 4800 N N . GLN A 1 626 ? 10.047 -19.065 12.677 1.00 49.03 626 GLN A N 1
ATOM 4801 C CA . GLN A 1 626 ? 10.861 -20.187 13.157 1.00 49.03 626 GLN A CA 1
ATOM 4802 C C . GLN A 1 626 ? 11.929 -20.585 12.138 1.00 49.03 626 GLN A C 1
ATOM 4804 O O . GLN A 1 626 ? 11.626 -20.872 10.986 1.00 49.03 626 GLN A O 1
ATOM 4809 N N . GLU A 1 627 ? 13.170 -20.716 12.599 1.00 48.16 627 GLU A N 1
ATOM 4810 C CA . GLU A 1 627 ? 14.304 -21.186 11.801 1.00 48.16 627 GLU A CA 1
ATOM 4811 C C . GLU A 1 627 ? 15.101 -22.221 12.605 1.00 48.16 627 GLU A C 1
ATOM 4813 O O . GLU A 1 627 ? 15.316 -22.065 13.806 1.00 48.16 627 GLU A O 1
ATOM 4818 N N . ASP A 1 628 ? 15.506 -23.330 11.975 1.00 59.19 628 ASP A N 1
ATOM 4819 C CA . ASP A 1 628 ? 16.264 -24.422 12.617 1.00 59.19 628 ASP A CA 1
ATOM 4820 C C . ASP A 1 628 ? 15.656 -24.958 13.941 1.00 59.19 628 ASP A C 1
ATOM 4822 O O . ASP A 1 628 ? 16.329 -25.591 14.762 1.00 59.19 628 ASP A O 1
ATOM 4826 N N . ARG A 1 629 ? 14.331 -24.794 14.106 1.00 54.47 629 ARG A N 1
ATOM 4827 C CA . ARG A 1 629 ? 13.514 -25.097 15.307 1.00 54.47 629 ARG A CA 1
ATOM 4828 C C . ARG A 1 629 ? 13.727 -24.161 16.505 1.00 54.47 629 ARG A C 1
ATOM 4830 O O . ARG A 1 629 ? 13.217 -24.468 17.587 1.00 54.47 629 ARG A O 1
ATOM 4837 N N . GLN A 1 630 ? 14.452 -23.064 16.315 1.00 52.69 630 GLN A N 1
ATOM 4838 C CA . GLN A 1 630 ? 14.447 -21.903 17.201 1.00 52.69 630 GLN A CA 1
ATOM 4839 C C . GLN A 1 630 ? 13.341 -20.944 16.754 1.00 52.69 630 GLN A C 1
ATOM 4841 O O . GLN A 1 630 ? 13.006 -20.874 15.572 1.00 52.69 630 GLN A O 1
ATOM 4846 N N . THR A 1 631 ? 12.756 -20.232 17.710 1.00 57.94 631 THR A N 1
ATOM 4847 C CA . THR A 1 631 ? 11.762 -19.188 17.448 1.00 57.94 631 THR A CA 1
ATOM 4848 C C . THR A 1 631 ? 12.438 -17.826 17.535 1.00 57.94 631 THR A C 1
ATOM 4850 O O . THR A 1 631 ? 13.230 -17.603 18.454 1.00 57.94 631 THR A O 1
ATOM 4853 N N . TYR A 1 632 ? 12.098 -16.937 16.605 1.00 60.94 632 TYR A N 1
ATOM 4854 C CA . TYR A 1 632 ? 12.589 -15.568 16.548 1.00 60.94 632 TYR A CA 1
ATOM 4855 C C . TYR A 1 632 ? 11.410 -14.599 16.559 1.00 60.94 632 TYR A C 1
ATOM 4857 O O . TYR A 1 632 ? 10.553 -14.676 15.682 1.00 60.94 632 TYR A O 1
ATOM 4865 N N . SER A 1 633 ? 11.364 -13.701 17.542 1.00 67.56 633 SER A N 1
ATOM 4866 C CA . SER A 1 633 ? 10.411 -12.586 17.566 1.00 67.56 633 SER A CA 1
ATOM 4867 C C . SER A 1 633 ? 11.059 -11.340 16.977 1.00 67.56 633 SER A C 1
ATOM 4869 O O . SER A 1 633 ? 12.235 -11.065 17.229 1.00 67.56 633 SER A O 1
ATOM 4871 N N . VAL A 1 634 ? 10.278 -10.575 16.225 1.00 63.50 634 VAL A N 1
ATOM 4872 C CA . VAL A 1 634 ? 10.677 -9.301 15.643 1.00 63.50 634 VAL A CA 1
ATOM 4873 C C . VAL A 1 634 ? 9.978 -8.171 16.387 1.00 63.50 634 VAL A C 1
ATOM 4875 O O . VAL A 1 634 ? 8.756 -8.168 16.538 1.00 63.50 634 VAL A O 1
ATOM 4878 N N . TYR A 1 635 ? 10.775 -7.211 16.842 1.00 73.50 635 TYR A N 1
ATOM 4879 C CA . TYR A 1 635 ? 10.309 -5.982 17.471 1.00 73.50 635 TYR A CA 1
ATOM 4880 C C . TYR A 1 635 ? 10.773 -4.791 16.643 1.00 73.50 635 TYR A C 1
ATOM 4882 O O . TYR A 1 635 ? 11.912 -4.790 16.174 1.00 73.50 635 TYR A O 1
ATOM 4890 N N . VAL A 1 636 ? 9.924 -3.783 16.476 1.00 69.69 636 VAL A N 1
ATOM 4891 C CA . VAL A 1 636 ? 10.240 -2.574 15.706 1.00 69.69 636 VAL A CA 1
ATOM 4892 C C . VAL A 1 636 ? 9.932 -1.335 16.542 1.00 69.69 636 VAL A C 1
ATOM 4894 O O . VAL A 1 636 ? 9.033 -1.364 17.374 1.00 69.69 636 VAL A O 1
ATOM 4897 N N . GLY A 1 637 ? 10.697 -0.262 16.358 1.00 74.94 637 GLY A N 1
ATOM 4898 C CA . GLY A 1 637 ? 10.387 1.062 16.898 1.00 74.94 637 GLY A CA 1
ATOM 4899 C C . GLY A 1 637 ? 10.752 2.157 15.904 1.00 74.94 637 GLY A C 1
ATOM 4900 O O . GLY A 1 637 ? 11.709 2.006 15.140 1.00 74.94 637 GLY A O 1
ATOM 4901 N N . GLU A 1 638 ? 9.995 3.249 15.927 1.00 77.38 638 GLU A N 1
ATOM 4902 C CA . GLU A 1 638 ? 10.225 4.421 15.081 1.00 77.38 638 GLU A CA 1
ATOM 4903 C C . GLU A 1 638 ? 11.375 5.274 15.637 1.00 77.38 638 GLU A C 1
ATOM 4905 O O . GLU A 1 638 ? 11.444 5.570 16.839 1.00 77.38 638 GLU A O 1
ATOM 4910 N N . ILE A 1 639 ? 12.299 5.668 14.757 1.00 80.94 639 ILE A N 1
ATOM 4911 C CA . ILE A 1 639 ? 13.424 6.544 15.083 1.00 80.94 639 ILE A CA 1
ATOM 4912 C C . ILE A 1 639 ? 13.647 7.621 14.019 1.00 80.94 639 ILE A C 1
ATOM 4914 O O . ILE A 1 639 ? 13.532 7.380 12.818 1.00 80.94 639 ILE A O 1
ATOM 4918 N N . ASP A 1 640 ? 14.115 8.783 14.466 1.00 84.81 640 ASP A N 1
ATOM 4919 C CA . ASP A 1 640 ? 14.855 9.698 13.600 1.00 84.81 640 ASP A CA 1
ATOM 4920 C C . ASP A 1 640 ? 16.308 9.218 13.533 1.00 84.81 640 ASP A C 1
ATOM 4922 O O . ASP A 1 640 ? 17.016 9.164 14.550 1.00 84.81 640 ASP A O 1
ATOM 4926 N N . TYR A 1 641 ? 16.770 8.879 12.330 1.00 86.12 641 TYR A N 1
ATOM 4927 C CA . TYR A 1 641 ? 18.138 8.450 12.068 1.00 86.12 641 TYR A CA 1
ATOM 4928 C C . TYR A 1 641 ? 18.945 9.557 11.376 1.00 86.12 641 TYR A C 1
ATOM 4930 O O . TYR A 1 641 ? 18.626 10.028 10.283 1.00 86.12 641 TYR A O 1
ATOM 4938 N N . TYR A 1 642 ? 20.041 9.951 12.019 1.00 87.38 642 TYR A N 1
ATOM 4939 C CA . TYR A 1 642 ? 20.954 10.994 11.562 1.00 87.38 642 TYR A CA 1
ATOM 4940 C C . TYR A 1 642 ? 22.244 10.345 11.045 1.00 87.38 642 TYR A C 1
ATOM 4942 O O . TYR A 1 642 ? 23.196 10.139 11.806 1.00 87.38 642 TYR A O 1
ATOM 4950 N N . ASP A 1 643 ? 22.281 10.024 9.751 1.00 84.44 643 ASP A N 1
ATOM 4951 C CA . ASP A 1 643 ? 23.441 9.425 9.083 1.00 84.44 643 ASP A CA 1
ATOM 4952 C C . ASP A 1 643 ? 24.629 10.403 9.089 1.00 84.44 643 ASP A C 1
ATOM 4954 O O . ASP A 1 643 ? 24.577 11.480 8.486 1.00 84.44 643 ASP A O 1
ATOM 4958 N N . SER A 1 644 ? 25.721 10.052 9.771 1.00 84.50 644 SER A N 1
ATOM 4959 C CA . SER A 1 644 ? 26.853 10.967 9.974 1.00 84.50 644 SER A CA 1
ATOM 4960 C C . SER A 1 644 ? 27.681 11.254 8.721 1.00 84.50 644 SER A C 1
ATOM 4962 O O . SER A 1 644 ? 28.512 12.170 8.724 1.00 84.50 644 SER A O 1
ATOM 4964 N N . GLU A 1 645 ? 27.456 10.498 7.646 1.00 81.31 645 GLU A N 1
ATOM 4965 C CA . GLU A 1 645 ? 28.114 10.680 6.352 1.00 81.31 645 GLU A CA 1
ATOM 4966 C C . GLU A 1 645 ? 27.271 11.557 5.399 1.00 81.31 645 GLU A C 1
ATOM 4968 O O . GLU A 1 645 ? 27.777 12.029 4.376 1.00 81.31 645 GLU A O 1
ATOM 4973 N N . LYS A 1 646 ? 26.013 11.857 5.762 1.00 74.56 646 LYS A N 1
ATOM 4974 C CA . LYS A 1 646 ? 25.053 12.631 4.964 1.00 74.56 646 LYS A CA 1
ATOM 4975 C C . LYS A 1 646 ? 25.067 14.123 5.313 1.00 74.56 646 LYS A C 1
ATOM 4977 O O . LYS A 1 646 ? 25.035 14.538 6.467 1.00 74.56 646 LYS A O 1
ATOM 4982 N N . ASN A 1 647 ? 25.087 14.970 4.282 1.00 71.44 647 ASN A N 1
ATOM 4983 C CA . ASN A 1 647 ? 25.074 16.426 4.437 1.00 71.44 647 ASN A CA 1
ATOM 4984 C C . ASN A 1 647 ? 23.650 16.989 4.298 1.00 71.44 647 ASN A C 1
ATOM 4986 O O . ASN A 1 647 ? 23.275 17.485 3.235 1.00 71.44 647 ASN A O 1
ATOM 4990 N N . TYR A 1 648 ? 22.868 16.923 5.377 1.00 65.94 648 TYR A N 1
ATOM 4991 C CA . TYR A 1 648 ? 21.482 17.405 5.407 1.00 65.94 648 TYR A CA 1
ATOM 4992 C C . TYR A 1 648 ? 21.341 18.907 5.081 1.00 65.94 648 TYR A C 1
ATOM 4994 O O . TYR A 1 648 ? 20.389 19.287 4.400 1.00 65.94 648 TYR A O 1
ATOM 5002 N N . GLU A 1 649 ? 22.314 19.758 5.448 1.00 60.19 649 GLU A N 1
ATOM 5003 C CA . GLU A 1 649 ? 22.305 21.191 5.087 1.00 60.19 649 GLU A CA 1
ATOM 5004 C C . GLU A 1 649 ? 22.328 21.408 3.563 1.00 60.19 649 GLU A C 1
ATOM 5006 O O . GLU A 1 649 ? 21.705 22.337 3.051 1.00 60.19 649 GLU A O 1
ATOM 5011 N N . ALA A 1 650 ? 23.028 20.543 2.819 1.00 54.59 650 ALA A N 1
ATOM 5012 C CA . ALA A 1 650 ? 23.082 20.605 1.358 1.00 54.59 650 ALA A CA 1
ATOM 5013 C C . ALA A 1 650 ? 21.810 20.073 0.672 1.00 54.59 650 ALA A C 1
ATOM 5015 O O . ALA A 1 650 ? 21.620 20.331 -0.516 1.00 54.59 650 ALA A O 1
ATOM 5016 N N . LEU A 1 651 ? 20.954 19.350 1.404 1.00 47.59 651 LEU A N 1
ATOM 5017 C CA . LEU A 1 651 ? 19.687 18.800 0.912 1.00 47.59 651 LEU A CA 1
ATOM 5018 C C . LEU A 1 651 ? 18.493 19.746 1.139 1.00 47.59 651 LEU A C 1
ATOM 5020 O O . LEU A 1 651 ? 17.440 19.541 0.547 1.00 47.59 651 LEU A O 1
ATOM 5024 N N . GLY A 1 652 ? 18.663 20.811 1.933 1.00 39.62 652 GLY A N 1
ATOM 5025 C CA . GLY A 1 652 ? 17.675 21.887 2.071 1.00 39.62 652 GLY A CA 1
ATOM 5026 C C . GLY A 1 652 ? 16.512 21.612 3.032 1.00 39.62 652 GLY A C 1
ATOM 5027 O O . GLY A 1 652 ? 15.533 22.355 3.005 1.00 39.62 652 GLY A O 1
ATOM 5028 N N . TYR A 1 653 ? 16.608 20.583 3.877 1.00 40.34 653 TYR A N 1
ATOM 5029 C CA . TYR A 1 653 ? 15.591 20.272 4.885 1.00 40.34 653 TYR A CA 1
ATOM 5030 C C . TYR A 1 653 ? 15.667 21.207 6.103 1.00 40.34 653 TYR A C 1
ATOM 5032 O O . TYR A 1 653 ? 16.755 21.564 6.557 1.00 40.34 653 TYR A O 1
ATOM 5040 N N . ASN A 1 654 ? 14.506 21.562 6.668 1.00 38.03 654 ASN A N 1
ATOM 5041 C CA . ASN A 1 654 ? 14.417 22.314 7.930 1.00 38.03 654 ASN A CA 1
ATOM 5042 C C . ASN A 1 654 ? 14.710 21.442 9.169 1.00 38.03 654 ASN A C 1
ATOM 5044 O O . ASN A 1 654 ? 15.103 21.982 10.201 1.00 38.03 654 ASN A O 1
ATOM 5048 N N . PHE A 1 655 ? 14.553 20.119 9.052 1.00 49.22 655 PHE A N 1
ATOM 5049 C CA . PHE A 1 655 ? 14.846 19.118 10.080 1.00 49.22 655 PHE A CA 1
ATOM 5050 C C . PHE A 1 655 ? 15.816 18.075 9.483 1.00 49.22 655 PHE A C 1
ATOM 5052 O O . PHE A 1 655 ? 15.523 17.545 8.411 1.00 49.22 655 PHE A O 1
ATOM 5059 N N . PRO A 1 656 ? 17.005 17.835 10.073 1.00 62.31 656 PRO A N 1
ATOM 5060 C CA . PRO A 1 656 ? 18.092 17.117 9.401 1.00 62.31 656 PRO A CA 1
ATOM 5061 C C . PRO A 1 656 ? 18.169 15.619 9.762 1.00 62.31 656 PRO A C 1
ATOM 5063 O O . PRO A 1 656 ? 19.243 15.149 10.137 1.00 62.31 656 PRO A O 1
ATOM 5066 N N . ALA A 1 657 ? 17.061 14.885 9.644 1.00 69.75 657 ALA A N 1
ATOM 5067 C CA . ALA A 1 657 ? 16.973 13.445 9.919 1.00 69.75 657 ALA A CA 1
ATOM 5068 C C . ALA A 1 657 ? 16.369 12.671 8.733 1.00 69.75 657 ALA A C 1
ATOM 5070 O O . ALA A 1 657 ? 15.733 13.260 7.858 1.00 69.75 657 ALA A O 1
ATOM 5071 N N . ASP A 1 658 ? 16.584 11.356 8.699 1.00 73.50 658 ASP A N 1
ATOM 5072 C CA . ASP A 1 658 ? 15.778 10.417 7.916 1.00 73.50 658 ASP A CA 1
ATOM 5073 C C . ASP A 1 658 ? 14.852 9.642 8.863 1.00 73.50 658 ASP A C 1
ATOM 5075 O O . ASP A 1 658 ? 15.339 9.070 9.841 1.00 73.50 658 ASP A O 1
ATOM 5079 N N . TYR A 1 659 ? 13.556 9.568 8.546 1.00 71.31 659 TYR A N 1
ATOM 5080 C CA . TYR A 1 659 ? 12.630 8.655 9.224 1.00 71.31 659 TYR A CA 1
ATOM 5081 C C . TYR A 1 659 ? 13.103 7.211 9.041 1.00 71.31 659 TYR A C 1
ATOM 5083 O O . TYR A 1 659 ? 13.495 6.835 7.928 1.00 71.31 659 TYR A O 1
ATOM 5091 N N . ALA A 1 660 ? 13.097 6.403 10.102 1.00 72.88 660 ALA A N 1
ATOM 5092 C CA . ALA A 1 660 ? 13.546 5.022 10.017 1.00 72.88 660 ALA A CA 1
ATOM 5093 C C . ALA A 1 660 ? 12.945 4.086 11.072 1.00 72.88 660 ALA A C 1
ATOM 5095 O O . ALA A 1 660 ? 12.732 4.450 12.222 1.00 72.88 660 ALA A O 1
ATOM 5096 N N . LEU A 1 661 ? 12.818 2.817 10.689 1.00 72.19 661 LEU A N 1
ATOM 5097 C CA . LEU A 1 661 ? 12.416 1.719 11.561 1.00 72.19 661 LEU A CA 1
ATOM 5098 C C . LEU A 1 661 ? 13.653 1.038 12.159 1.00 72.19 661 LEU A C 1
ATOM 5100 O O . LEU A 1 661 ? 14.450 0.456 11.418 1.00 72.19 661 LEU A O 1
ATOM 5104 N N . LEU A 1 662 ? 13.805 1.043 13.487 1.00 81.19 662 LEU A N 1
ATOM 5105 C CA . LEU A 1 662 ? 14.751 0.168 14.189 1.00 81.19 662 LEU A CA 1
ATOM 5106 C C . LEU A 1 662 ? 14.103 -1.204 14.413 1.00 81.19 662 LEU A C 1
ATOM 5108 O O . LEU A 1 662 ? 13.283 -1.363 15.313 1.00 81.19 662 LEU A O 1
ATOM 5112 N N . ARG A 1 663 ? 14.516 -2.210 13.641 1.00 74.44 663 ARG A N 1
ATOM 5113 C CA . ARG A 1 663 ? 14.079 -3.608 13.767 1.00 74.44 663 ARG A CA 1
ATOM 5114 C C . ARG A 1 663 ? 15.081 -4.414 14.602 1.00 74.44 663 ARG A C 1
ATOM 5116 O O . ARG A 1 663 ? 16.275 -4.411 14.305 1.00 74.44 663 ARG A O 1
ATOM 5123 N N . LEU A 1 664 ? 14.606 -5.151 15.607 1.00 80.00 664 LEU A N 1
ATOM 5124 C CA . LEU A 1 664 ? 15.370 -6.120 16.403 1.00 80.00 664 LEU A CA 1
ATOM 5125 C C . LEU A 1 664 ? 14.840 -7.538 16.172 1.00 80.00 664 LEU A C 1
ATOM 5127 O O . LEU A 1 664 ? 13.637 -7.771 16.258 1.00 80.00 664 LEU A O 1
ATOM 5131 N N . VAL A 1 665 ? 15.742 -8.500 15.970 1.00 72.88 665 VAL A N 1
ATOM 5132 C CA . VAL A 1 665 ? 15.423 -9.934 15.899 1.00 72.88 665 VAL A CA 1
ATOM 5133 C C . VAL A 1 665 ? 15.926 -10.626 17.161 1.00 72.88 665 VAL A C 1
ATOM 5135 O O . VAL A 1 665 ? 17.116 -10.588 17.491 1.00 72.88 665 VAL A O 1
ATOM 5138 N N . VAL A 1 666 ? 15.015 -11.280 17.868 1.00 76.56 666 VAL A N 1
ATOM 5139 C CA . VAL A 1 666 ? 15.185 -11.762 19.241 1.00 76.56 666 VAL A CA 1
ATOM 5140 C C . VAL A 1 666 ? 14.975 -13.274 19.291 1.00 76.56 666 VAL A C 1
ATOM 5142 O O . VAL A 1 666 ? 13.926 -13.745 18.867 1.00 76.56 666 VAL A O 1
ATOM 5145 N N . ASP A 1 667 ? 15.931 -14.040 19.825 1.00 68.50 667 ASP A N 1
ATOM 5146 C CA . ASP A 1 667 ? 15.799 -15.504 19.940 1.00 68.50 667 ASP A CA 1
ATOM 5147 C C . ASP A 1 667 ? 14.907 -15.959 21.118 1.00 68.50 667 ASP A C 1
ATOM 5149 O O . ASP A 1 667 ? 14.501 -15.177 21.980 1.00 68.50 667 ASP A O 1
ATOM 5153 N N . GLU A 1 668 ? 14.660 -17.270 21.225 1.00 65.62 668 GLU A N 1
ATOM 5154 C CA . GLU A 1 668 ? 13.941 -17.889 22.356 1.00 65.62 668 GLU A CA 1
ATOM 5155 C C . GLU A 1 668 ? 14.598 -17.656 23.742 1.00 65.62 668 GLU A C 1
ATOM 5157 O O . GLU A 1 668 ? 13.981 -17.910 24.783 1.00 65.62 668 GLU A O 1
ATOM 5162 N N . ASN A 1 669 ? 15.840 -17.156 23.776 1.00 68.81 669 ASN A N 1
ATOM 5163 C CA . ASN A 1 669 ? 16.583 -16.767 24.977 1.00 68.81 669 ASN A CA 1
ATOM 5164 C C . ASN A 1 669 ? 16.617 -15.244 25.198 1.00 68.81 669 ASN A C 1
ATOM 5166 O O . ASN A 1 669 ? 17.281 -14.790 26.137 1.00 68.81 669 ASN A O 1
ATOM 5170 N N . SER A 1 670 ? 15.879 -14.479 24.391 1.00 70.75 670 SER A N 1
ATOM 5171 C CA . SER A 1 670 ? 15.860 -13.016 24.339 1.00 70.75 670 SER A CA 1
ATOM 5172 C C . SER A 1 670 ? 17.237 -12.363 24.281 1.00 70.75 670 SER A C 1
ATOM 5174 O O . SER A 1 670 ? 17.470 -11.279 24.820 1.00 70.75 670 SER A O 1
ATOM 5176 N N . ALA A 1 671 ? 18.159 -13.025 23.589 1.00 78.81 671 ALA A N 1
ATOM 5177 C CA . ALA A 1 671 ? 19.295 -12.354 23.002 1.00 78.81 671 ALA A CA 1
ATOM 5178 C C . ALA A 1 671 ? 18.828 -11.666 21.713 1.00 78.81 671 ALA A C 1
ATOM 5180 O O . ALA A 1 671 ? 18.215 -12.296 20.850 1.00 78.81 671 ALA A O 1
ATOM 5181 N N . VAL A 1 672 ? 19.154 -10.381 21.561 1.00 83.50 672 VAL A N 1
ATOM 5182 C CA . VAL A 1 672 ? 19.106 -9.729 20.247 1.00 83.50 672 VAL A CA 1
ATOM 5183 C C . VAL A 1 672 ? 20.183 -10.393 19.389 1.00 83.50 672 VAL A C 1
ATOM 5185 O O . VAL A 1 672 ? 21.368 -10.349 19.723 1.00 83.50 672 VAL A O 1
ATOM 5188 N N . THR A 1 673 ? 19.757 -11.072 18.328 1.00 78.31 673 THR A N 1
ATOM 5189 C CA . THR A 1 673 ? 20.626 -11.838 17.418 1.00 78.31 673 THR A CA 1
ATOM 5190 C C . THR A 1 673 ? 20.980 -11.054 16.161 1.00 78.31 673 THR A C 1
ATOM 5192 O O . THR A 1 673 ? 22.084 -11.206 15.641 1.00 78.31 673 THR A O 1
ATOM 5195 N N . GLN A 1 674 ? 20.083 -10.169 15.729 1.00 77.81 674 GLN A N 1
ATOM 5196 C CA . GLN A 1 674 ? 20.266 -9.226 14.633 1.00 77.81 674 GLN A CA 1
ATOM 5197 C C . GLN A 1 674 ? 19.518 -7.932 14.973 1.00 77.81 674 GLN A C 1
ATOM 5199 O O . GLN A 1 674 ? 18.527 -7.949 15.704 1.00 77.81 674 GLN A O 1
ATOM 5204 N N . TYR A 1 675 ? 19.999 -6.810 14.448 1.00 84.25 675 TYR A N 1
ATOM 5205 C CA . TYR A 1 675 ? 19.280 -5.542 14.449 1.00 84.25 675 TYR A CA 1
ATOM 5206 C C . TYR A 1 675 ? 19.531 -4.815 13.128 1.00 84.25 675 TYR A C 1
ATOM 5208 O O . TYR A 1 675 ? 20.502 -5.122 12.432 1.00 84.25 675 TYR A O 1
ATOM 5216 N N . GLY A 1 676 ? 18.679 -3.849 12.805 1.00 75.31 676 GLY A N 1
ATOM 5217 C CA . GLY A 1 676 ? 18.785 -3.075 11.580 1.00 75.31 676 GLY A CA 1
ATOM 5218 C C . GLY A 1 676 ? 17.955 -1.800 11.609 1.00 75.31 676 GLY A C 1
ATOM 5219 O O . GLY A 1 676 ? 16.973 -1.720 12.339 1.00 75.31 676 GLY A O 1
ATOM 5220 N N . ILE A 1 677 ? 18.362 -0.809 10.822 1.00 77.31 677 ILE A N 1
ATOM 5221 C CA . ILE A 1 677 ? 17.670 0.471 10.645 1.00 77.31 677 ILE A CA 1
ATOM 5222 C C . ILE A 1 677 ? 17.244 0.580 9.186 1.00 77.31 677 ILE A C 1
ATOM 5224 O O . ILE A 1 677 ? 18.103 0.693 8.314 1.00 77.31 677 ILE A O 1
ATOM 5228 N N . GLN A 1 678 ? 15.944 0.561 8.913 1.00 65.94 678 GLN A N 1
ATOM 5229 C CA . GLN A 1 678 ? 15.406 0.744 7.564 1.00 65.94 678 GLN A CA 1
ATOM 5230 C C . GLN A 1 678 ? 14.853 2.161 7.440 1.00 65.94 678 GLN A C 1
ATOM 5232 O O . GLN A 1 678 ? 13.807 2.475 8.003 1.00 65.94 678 GLN A O 1
ATOM 5237 N N . THR A 1 679 ? 15.582 3.035 6.743 1.00 68.06 679 THR A N 1
ATOM 5238 C CA . THR A 1 679 ? 15.116 4.400 6.454 1.00 68.06 679 THR A CA 1
ATOM 5239 C C . THR A 1 679 ? 13.937 4.374 5.490 1.00 68.06 679 THR A C 1
ATOM 5241 O O . THR A 1 679 ? 13.867 3.500 4.632 1.00 68.06 679 THR A O 1
ATOM 5244 N N . TYR A 1 680 ? 13.035 5.345 5.567 1.00 59.78 680 TYR A N 1
ATOM 5245 C CA . TYR A 1 680 ? 11.919 5.458 4.635 1.00 59.78 680 TYR A CA 1
ATOM 5246 C C . TYR A 1 680 ? 11.576 6.912 4.299 1.00 59.78 680 TYR A C 1
ATOM 5248 O O . TYR A 1 680 ? 12.066 7.861 4.909 1.00 59.78 680 TYR A O 1
ATOM 5256 N N . LYS A 1 681 ? 10.747 7.096 3.269 1.00 58.75 681 LYS A N 1
ATOM 5257 C CA . LYS A 1 681 ? 10.228 8.400 2.840 1.00 58.75 681 LYS A CA 1
ATOM 5258 C C . LYS A 1 681 ? 8.717 8.327 2.703 1.00 58.75 681 LYS A C 1
ATOM 5260 O O . LYS A 1 681 ? 8.211 7.436 2.024 1.00 58.75 681 LYS A O 1
ATOM 5265 N N . LEU A 1 682 ? 8.013 9.303 3.264 1.00 51.97 682 LEU A N 1
ATOM 5266 C CA . LEU A 1 682 ? 6.615 9.558 2.928 1.00 51.97 682 LEU A CA 1
ATOM 5267 C C . LEU A 1 682 ? 6.554 10.257 1.563 1.00 51.97 682 LEU A C 1
ATOM 5269 O O . LEU A 1 682 ? 7.144 11.321 1.365 1.00 51.97 682 LEU A O 1
ATOM 5273 N N . GLN A 1 683 ? 5.863 9.643 0.607 1.00 48.25 683 GLN A N 1
ATOM 5274 C CA . GLN A 1 683 ? 5.527 10.240 -0.679 1.00 48.25 683 GLN A CA 1
ATOM 5275 C C . GLN A 1 683 ? 4.020 10.436 -0.778 1.00 48.25 683 GLN A C 1
ATOM 5277 O O . GLN A 1 683 ? 3.243 9.500 -0.659 1.00 48.25 683 GLN A O 1
ATOM 5282 N N . PHE A 1 684 ? 3.606 11.663 -1.058 1.00 49.94 684 PHE A N 1
ATOM 5283 C CA . PHE A 1 684 ? 2.204 12.003 -1.275 1.00 49.94 684 PHE A CA 1
ATOM 5284 C C . PHE A 1 684 ? 1.875 11.931 -2.772 1.00 49.94 684 PHE A C 1
ATOM 5286 O O . PHE A 1 684 ? 2.716 12.294 -3.606 1.00 49.94 684 PHE A O 1
ATOM 5293 N N . ARG A 1 685 ? 0.654 11.536 -3.149 1.00 47.16 685 ARG A N 1
ATOM 5294 C CA . ARG A 1 685 ? 0.196 11.462 -4.552 1.00 47.16 685 ARG A CA 1
ATOM 5295 C C . ARG A 1 685 ? -0.065 12.841 -5.155 1.00 47.16 685 ARG A C 1
ATOM 5297 O O . ARG A 1 685 ? 0.456 13.149 -6.224 1.00 47.16 685 ARG A O 1
ATOM 5304 N N . ASP A 1 686 ? -0.727 13.731 -4.421 1.00 46.25 686 ASP A N 1
ATOM 5305 C CA . ASP A 1 686 ? -0.862 15.166 -4.728 1.00 46.25 686 ASP A CA 1
ATOM 5306 C C . ASP A 1 686 ? -0.748 16.017 -3.450 1.00 46.25 686 ASP A C 1
ATOM 5308 O O . ASP A 1 686 ? -0.138 15.549 -2.490 1.00 46.25 686 ASP A O 1
ATOM 5312 N N . ASP A 1 687 ? -1.187 17.274 -3.480 1.00 43.44 687 ASP A N 1
ATOM 5313 C CA . ASP A 1 687 ? -1.054 18.218 -2.360 1.00 43.44 687 ASP A CA 1
ATOM 5314 C C . ASP A 1 687 ? -2.235 18.112 -1.364 1.00 43.44 687 ASP A C 1
ATOM 5316 O O . ASP A 1 687 ? -2.219 18.778 -0.336 1.00 43.44 687 ASP A O 1
ATOM 5320 N N . ASN A 1 688 ? -3.243 17.277 -1.667 1.00 43.09 688 ASN A N 1
ATOM 5321 C CA . ASN A 1 688 ? -4.399 16.953 -0.813 1.00 43.09 688 ASN A CA 1
ATOM 5322 C C . ASN A 1 688 ? -4.391 15.475 -0.357 1.00 43.09 688 ASN A C 1
ATOM 5324 O O . ASN A 1 688 ? -5.370 14.995 0.209 1.00 43.09 688 ASN A O 1
ATOM 5328 N N . ASP A 1 689 ? -3.331 14.719 -0.661 1.00 44.91 689 ASP A N 1
ATOM 5329 C CA . ASP A 1 689 ? -3.118 13.382 -0.100 1.00 44.91 689 ASP A CA 1
ATOM 5330 C C . ASP A 1 689 ? -2.436 13.575 1.255 1.00 44.91 689 ASP A C 1
ATOM 5332 O O . ASP A 1 689 ? -1.235 13.815 1.300 1.00 44.91 689 ASP A O 1
ATOM 5336 N N . GLU A 1 690 ? -3.215 13.552 2.335 1.00 43.34 690 GLU A N 1
ATOM 5337 C CA . GLU A 1 690 ? -2.730 13.799 3.704 1.00 43.34 690 GLU A CA 1
ATOM 5338 C C . GLU A 1 690 ? -2.060 12.555 4.320 1.00 43.34 690 GLU A C 1
ATOM 5340 O O . GLU A 1 690 ? -1.202 12.674 5.189 1.00 43.34 690 GLU A O 1
ATOM 5345 N N . GLU A 1 691 ? -2.392 11.358 3.823 1.00 43.97 691 GLU A N 1
ATOM 5346 C CA . GLU A 1 691 ? -1.843 10.074 4.291 1.00 43.97 691 GLU A CA 1
ATOM 5347 C C . GLU A 1 691 ? -0.529 9.691 3.587 1.00 43.97 691 GLU A C 1
ATOM 5349 O O . GLU A 1 691 ? 0.375 9.109 4.187 1.00 43.97 691 GLU A O 1
ATOM 5354 N N . GLY A 1 692 ? -0.443 9.955 2.278 1.00 45.12 692 GLY A N 1
ATOM 5355 C CA . GLY A 1 692 ? 0.667 9.523 1.430 1.00 45.12 692 GLY A CA 1
ATOM 5356 C C . GLY A 1 692 ? 0.799 8.003 1.274 1.00 45.12 692 GLY A C 1
ATOM 5357 O O . GLY A 1 692 ? -0.164 7.241 1.400 1.00 45.12 692 GLY A O 1
ATOM 5358 N N . TYR A 1 693 ? 2.015 7.577 0.935 1.00 45.47 693 TYR A N 1
ATOM 5359 C CA . TYR A 1 693 ? 2.499 6.199 0.925 1.00 45.47 693 TYR A CA 1
ATOM 5360 C C . TYR A 1 693 ? 3.975 6.160 1.332 1.00 45.47 693 TYR A C 1
ATOM 5362 O O . TYR A 1 693 ? 4.728 7.103 1.080 1.00 45.47 693 TYR A O 1
ATOM 5370 N N . ILE A 1 694 ? 4.407 5.062 1.951 1.00 50.16 694 ILE A N 1
ATOM 5371 C CA . ILE A 1 694 ? 5.799 4.897 2.371 1.00 50.16 694 ILE A CA 1
ATOM 5372 C C . ILE A 1 694 ? 6.620 4.234 1.259 1.00 50.16 694 ILE A C 1
ATOM 5374 O O . ILE A 1 694 ? 6.286 3.152 0.779 1.00 50.16 694 ILE A O 1
ATOM 5378 N N . LEU A 1 695 ? 7.739 4.864 0.898 1.00 48.47 695 LEU A N 1
ATOM 5379 C CA . LEU A 1 695 ? 8.858 4.219 0.218 1.00 48.47 695 LEU A CA 1
ATOM 5380 C C . LEU A 1 695 ? 9.916 3.843 1.255 1.00 48.47 695 LEU A C 1
ATOM 5382 O O . LEU A 1 695 ? 10.688 4.699 1.693 1.00 48.47 695 LEU A O 1
ATOM 5386 N N . ILE A 1 696 ? 9.936 2.571 1.649 1.00 51.66 696 ILE A N 1
ATOM 5387 C CA . ILE A 1 696 ? 10.978 2.014 2.517 1.00 51.66 696 ILE A CA 1
ATOM 5388 C C . ILE A 1 696 ? 12.236 1.800 1.668 1.00 51.66 696 ILE A C 1
ATOM 5390 O O . ILE A 1 696 ? 12.167 1.260 0.563 1.00 51.66 696 ILE A O 1
ATOM 5394 N N . ASP A 1 697 ? 13.380 2.267 2.163 1.00 55.03 697 ASP A N 1
ATOM 5395 C CA . ASP A 1 697 ? 14.683 2.043 1.545 1.00 55.03 697 ASP A CA 1
ATOM 5396 C C . ASP A 1 697 ? 14.983 0.538 1.548 1.00 55.03 697 ASP A C 1
ATOM 5398 O O . ASP A 1 697 ? 14.792 -0.147 2.553 1.00 55.03 697 ASP A O 1
ATOM 5402 N N . LYS A 1 698 ? 15.492 0.025 0.425 1.00 52.47 698 LYS A N 1
ATOM 5403 C CA . LYS A 1 698 ? 15.957 -1.359 0.308 1.00 52.47 698 LYS A CA 1
ATOM 5404 C C . LYS A 1 698 ? 17.034 -1.727 1.353 1.00 52.47 698 LYS A C 1
ATOM 5406 O O . LYS A 1 698 ? 17.329 -2.903 1.557 1.00 52.47 698 LYS A O 1
ATOM 5411 N N . THR A 1 699 ? 17.703 -0.745 1.961 1.00 48.78 699 THR A N 1
ATOM 5412 C CA . THR A 1 699 ? 18.832 -0.960 2.872 1.00 48.78 699 THR A CA 1
ATOM 5413 C C . THR A 1 699 ? 18.453 -1.091 4.339 1.00 48.78 699 THR A C 1
ATOM 5415 O O . THR A 1 699 ? 17.940 -0.169 4.972 1.00 48.78 699 THR A O 1
ATOM 5418 N N . THR A 1 700 ? 18.884 -2.201 4.931 1.00 60.91 700 THR A N 1
ATOM 5419 C CA . THR A 1 700 ? 19.062 -2.311 6.376 1.00 60.91 700 THR A CA 1
ATOM 5420 C C . THR A 1 700 ? 20.418 -1.709 6.767 1.00 60.91 700 THR A C 1
ATOM 5422 O O . THR A 1 700 ? 21.479 -2.276 6.501 1.00 60.91 700 THR A O 1
ATOM 5425 N N . LYS A 1 701 ? 20.410 -0.539 7.407 1.00 70.50 701 LYS A N 1
ATOM 5426 C CA . LYS A 1 701 ? 21.603 0.119 7.963 1.00 70.50 701 LYS A CA 1
ATOM 5427 C C . LYS A 1 701 ? 21.919 -0.382 9.378 1.00 70.50 701 LYS A C 1
ATOM 5429 O O . LYS A 1 701 ? 21.067 -0.933 10.070 1.00 70.50 701 LYS A O 1
ATOM 5434 N N . ILE A 1 702 ? 23.147 -0.135 9.833 1.00 82.62 702 ILE A N 1
ATOM 5435 C CA . ILE A 1 702 ? 23.592 -0.329 11.224 1.00 82.62 702 ILE A CA 1
ATOM 5436 C C . ILE A 1 702 ? 24.206 0.970 11.758 1.00 82.62 702 ILE A C 1
ATOM 5438 O O . ILE A 1 702 ? 24.753 1.745 10.973 1.00 82.62 702 ILE A O 1
ATOM 5442 N N . LEU A 1 703 ? 24.151 1.192 13.078 1.00 84.81 703 LEU A N 1
ATOM 5443 C CA . LEU A 1 703 ? 24.735 2.383 13.709 1.00 84.81 703 LEU A CA 1
ATOM 5444 C C . LEU A 1 703 ? 26.261 2.425 13.546 1.00 84.81 703 LEU A C 1
ATOM 5446 O O . LEU A 1 703 ? 26.971 1.523 13.993 1.00 84.81 703 LEU A O 1
ATOM 5450 N N . LYS A 1 704 ? 26.773 3.532 13.007 1.00 86.56 704 LYS A N 1
ATOM 5451 C CA . LYS A 1 704 ? 28.198 3.865 12.918 1.00 86.56 704 LYS A CA 1
ATOM 5452 C C . LYS A 1 704 ? 28.572 4.922 13.971 1.00 86.56 704 LYS A C 1
ATOM 5454 O O . LYS A 1 704 ? 27.736 5.718 14.398 1.00 86.56 704 LYS A O 1
ATOM 5459 N N . PRO A 1 705 ? 29.850 5.021 14.380 1.00 87.94 705 PRO A N 1
ATOM 5460 C CA . PRO A 1 705 ? 30.303 6.108 15.245 1.00 87.94 705 PRO A CA 1
ATOM 5461 C C . PRO A 1 705 ? 30.078 7.493 14.612 1.00 87.94 705 PRO A C 1
ATOM 5463 O O . PRO A 1 705 ? 30.579 7.753 13.519 1.00 87.94 705 PRO A O 1
ATOM 5466 N N . ARG A 1 706 ? 29.462 8.398 15.385 1.00 86.75 706 ARG A N 1
ATOM 5467 C CA . ARG A 1 706 ? 28.934 9.742 15.058 1.00 86.75 706 ARG A CA 1
ATOM 5468 C C . ARG A 1 706 ? 27.541 9.800 14.449 1.00 86.75 706 ARG A C 1
ATOM 5470 O O . ARG A 1 706 ? 27.015 10.913 14.370 1.00 86.75 706 ARG A O 1
ATOM 5477 N N . ASP A 1 707 ? 26.947 8.677 14.053 1.00 91.88 707 ASP A N 1
ATOM 5478 C CA . ASP A 1 707 ? 25.517 8.676 13.732 1.00 91.88 707 ASP A CA 1
ATOM 5479 C C . ASP A 1 707 ? 24.738 9.117 14.969 1.00 91.88 707 ASP A C 1
ATOM 5481 O O . ASP A 1 707 ? 25.235 9.012 16.099 1.00 91.88 707 ASP A O 1
ATOM 5485 N N . LYS A 1 708 ? 23.523 9.623 14.780 1.00 89.69 708 LYS A N 1
ATOM 5486 C CA . LYS A 1 708 ? 22.645 9.944 15.907 1.00 89.69 708 LYS A CA 1
ATOM 5487 C C . LYS A 1 708 ? 21.290 9.295 15.736 1.00 89.69 708 LYS A C 1
ATOM 5489 O O . LYS A 1 708 ? 20.857 9.045 14.615 1.00 89.69 708 LYS A O 1
ATOM 5494 N N . ILE A 1 709 ? 20.656 9.023 16.865 1.00 88.81 709 ILE A N 1
ATOM 5495 C CA . ILE A 1 709 ? 19.320 8.444 16.935 1.00 88.81 709 ILE A CA 1
ATOM 5496 C C . ILE A 1 709 ? 18.470 9.202 17.935 1.00 88.81 709 ILE A C 1
ATOM 5498 O O . ILE A 1 709 ? 18.977 9.686 18.951 1.00 88.81 709 ILE A O 1
ATOM 5502 N N . GLN A 1 710 ? 17.179 9.261 17.652 1.00 84.44 710 GLN A N 1
ATOM 5503 C CA . GLN A 1 710 ? 16.164 9.747 18.567 1.00 84.44 710 GLN A CA 1
ATOM 5504 C C . GLN A 1 710 ? 14.952 8.822 18.484 1.00 84.44 710 GLN A C 1
ATOM 5506 O O . GLN A 1 710 ? 14.552 8.445 17.388 1.00 84.44 710 GLN A O 1
ATOM 5511 N N . PHE A 1 711 ? 14.424 8.412 19.636 1.00 80.31 711 PHE A N 1
ATOM 5512 C CA . PHE A 1 711 ? 13.330 7.445 19.721 1.00 80.31 711 PHE A CA 1
ATOM 5513 C C . PHE A 1 711 ? 11.973 8.131 19.833 1.00 80.31 711 PHE A C 1
ATOM 5515 O O . PHE A 1 711 ? 11.821 9.064 20.629 1.00 80.31 711 PHE A O 1
ATOM 5522 N N . PHE A 1 712 ? 10.991 7.598 19.106 1.00 72.31 712 PHE A N 1
ATOM 5523 C CA . PHE A 1 712 ? 9.591 7.992 19.199 1.00 72.31 712 PHE A CA 1
ATOM 5524 C C . PHE A 1 712 ? 8.774 6.901 19.889 1.00 72.31 712 PHE A C 1
ATOM 5526 O O . PHE A 1 712 ? 8.967 5.716 19.631 1.00 72.31 712 PHE A O 1
ATOM 5533 N N . THR A 1 713 ? 7.847 7.305 20.750 1.00 73.81 713 THR A N 1
ATOM 5534 C CA . THR A 1 713 ? 6.725 6.456 21.174 1.00 73.81 713 THR A CA 1
ATOM 5535 C C . THR A 1 713 ? 5.427 7.182 20.850 1.00 73.81 713 THR A C 1
ATOM 5537 O O . THR A 1 713 ? 5.455 8.273 20.281 1.00 73.81 713 THR A O 1
ATOM 5540 N N . TYR A 1 714 ? 4.300 6.604 21.233 1.00 69.38 714 TYR A N 1
ATOM 5541 C CA . TYR A 1 714 ? 3.020 7.287 21.181 1.00 69.38 714 TYR A CA 1
ATOM 5542 C C . TYR A 1 714 ? 2.231 7.116 22.484 1.00 69.38 714 TYR A C 1
ATOM 5544 O O . TYR A 1 714 ? 2.577 6.310 23.356 1.00 69.38 714 TYR A O 1
ATOM 5552 N N . ALA A 1 715 ? 1.170 7.902 22.621 1.00 72.75 715 ALA A N 1
ATOM 5553 C CA . ALA A 1 715 ? 0.151 7.740 23.647 1.00 72.75 715 ALA A CA 1
ATOM 5554 C C . ALA A 1 715 ? -1.235 7.814 23.006 1.00 72.75 715 ALA A C 1
ATOM 5556 O O . ALA A 1 715 ? -1.400 8.329 21.902 1.00 72.75 715 ALA A O 1
ATOM 5557 N N . PHE A 1 716 ? -2.231 7.313 23.721 1.00 74.56 716 PHE A N 1
ATOM 5558 C CA . PHE A 1 716 ? -3.642 7.476 23.384 1.00 74.56 716 PHE A CA 1
ATOM 5559 C C . PHE A 1 716 ? -4.429 7.807 24.649 1.00 74.56 716 PHE A C 1
ATOM 5561 O O . PHE A 1 716 ? -4.051 7.411 25.761 1.00 74.56 716 PHE A O 1
ATOM 5568 N N . ASN A 1 717 ? -5.523 8.543 24.476 1.00 78.88 717 ASN A N 1
ATOM 5569 C CA . ASN A 1 717 ? -6.419 8.901 25.561 1.00 78.88 717 ASN A CA 1
ATOM 5570 C C . ASN A 1 717 ? -7.296 7.683 25.906 1.00 78.88 717 ASN A C 1
ATOM 5572 O O . ASN A 1 717 ? -8.077 7.193 25.099 1.00 78.88 717 ASN A O 1
ATOM 5576 N N . LEU A 1 718 ? -7.179 7.163 27.127 1.00 80.25 718 LEU A N 1
ATOM 5577 C CA . LEU A 1 718 ? -7.988 6.042 27.620 1.00 80.25 718 LEU A CA 1
ATOM 5578 C C . LEU A 1 718 ? -9.480 6.394 27.734 1.00 80.25 718 LEU A C 1
ATOM 5580 O O . LEU A 1 718 ? -10.309 5.496 27.889 1.00 80.25 718 LEU A O 1
ATOM 5584 N N . ASN A 1 719 ? -9.815 7.686 27.711 1.00 79.94 719 ASN A N 1
ATOM 5585 C CA . ASN A 1 719 ? -11.182 8.190 27.745 1.00 79.94 719 ASN A CA 1
ATOM 5586 C C . ASN A 1 719 ? -11.754 8.482 26.349 1.00 79.94 719 ASN A C 1
ATOM 5588 O O . ASN A 1 719 ? -12.976 8.555 26.230 1.00 79.94 719 ASN A O 1
ATOM 5592 N N . ASP A 1 720 ? -10.905 8.606 25.325 1.00 76.94 720 ASP A N 1
ATOM 5593 C CA . ASP A 1 720 ? -11.297 8.844 23.936 1.00 76.94 720 ASP A CA 1
ATOM 5594 C C . ASP A 1 720 ? -10.317 8.145 22.977 1.00 76.94 720 ASP A C 1
ATOM 5596 O O . ASP A 1 720 ? -9.188 8.585 22.774 1.00 76.94 720 ASP A O 1
ATOM 5600 N N . LEU A 1 721 ? -10.749 7.024 22.399 1.00 70.31 721 LEU A N 1
ATOM 5601 C CA . LEU A 1 721 ? -9.955 6.279 21.417 1.00 70.31 721 LEU A CA 1
ATOM 5602 C C . LEU A 1 721 ? -10.167 6.793 19.984 1.00 70.31 721 LEU A C 1
ATOM 5604 O O . LEU A 1 721 ? -9.426 6.387 19.090 1.00 70.31 721 LEU A O 1
ATOM 5608 N N . GLU A 1 722 ? -11.146 7.677 19.749 1.00 64.44 722 GLU A N 1
ATOM 5609 C CA . GLU A 1 722 ? -11.427 8.247 18.424 1.00 64.44 722 GLU A CA 1
ATOM 5610 C C . GLU A 1 722 ? -10.405 9.332 18.044 1.00 64.44 722 GLU A C 1
ATOM 5612 O O . GLU A 1 722 ? -10.158 9.544 16.857 1.00 64.44 722 GLU A O 1
ATOM 5617 N N . THR A 1 723 ? -9.735 9.964 19.020 1.00 59.34 723 THR A N 1
ATOM 5618 C CA . THR A 1 723 ? -8.606 10.882 18.757 1.00 59.34 723 THR A CA 1
ATOM 5619 C C . THR A 1 723 ? -7.369 10.180 18.186 1.00 59.34 723 THR A C 1
ATOM 5621 O O . THR A 1 723 ? -6.499 10.843 17.624 1.00 59.34 723 THR A O 1
ATOM 5624 N N . GLY A 1 724 ? -7.281 8.851 18.306 1.00 58.53 724 GLY A N 1
ATOM 5625 C CA . GLY A 1 724 ? -6.182 8.046 17.772 1.00 58.53 724 GLY A CA 1
ATOM 5626 C C . GLY A 1 724 ? -4.886 8.087 18.595 1.00 58.53 724 GLY A C 1
ATOM 5627 O O . GLY A 1 724 ? -4.880 8.396 19.788 1.00 58.53 724 GLY A O 1
ATOM 5628 N N . GLU A 1 725 ? -3.784 7.707 17.942 1.00 66.38 725 GLU A N 1
ATOM 5629 C CA . GLU A 1 725 ? -2.438 7.618 18.520 1.00 66.38 725 GLU A CA 1
ATOM 5630 C C . GLU A 1 725 ? -1.636 8.908 18.258 1.00 66.38 725 GLU A C 1
ATOM 5632 O O . GLU A 1 725 ? -1.356 9.251 17.107 1.00 66.38 725 GLU A O 1
ATOM 5637 N N . GLU A 1 726 ? -1.196 9.597 19.313 1.00 63.38 726 GLU A N 1
ATOM 5638 C CA . GLU A 1 726 ? -0.312 10.764 19.199 1.00 63.38 726 GLU A CA 1
ATOM 5639 C C . GLU A 1 726 ? 1.157 10.363 19.370 1.00 63.38 726 GLU A C 1
ATOM 5641 O O . GLU A 1 726 ? 1.573 9.931 20.446 1.00 63.38 726 GLU A O 1
ATOM 5646 N N . TRP A 1 727 ? 1.954 10.528 18.311 1.00 61.41 727 TRP A N 1
ATOM 5647 C CA . TRP A 1 727 ? 3.379 10.178 18.274 1.00 61.41 727 TRP A CA 1
ATOM 5648 C C . TRP A 1 727 ? 4.280 11.322 18.761 1.00 61.41 727 TRP A C 1
ATOM 5650 O O . TRP A 1 727 ? 4.132 12.466 18.331 1.00 61.41 727 TRP A O 1
ATOM 5660 N N . PHE A 1 728 ? 5.266 11.012 19.609 1.00 59.25 728 PHE A N 1
ATOM 5661 C CA . PHE A 1 728 ? 6.190 11.993 20.185 1.00 59.25 728 PHE A CA 1
ATOM 5662 C C . PHE A 1 728 ? 7.597 11.460 20.490 1.00 59.25 728 PHE A C 1
ATOM 5664 O O . PHE A 1 728 ? 7.824 10.281 20.764 1.00 59.25 728 PHE A O 1
ATOM 5671 N N . GLU A 1 729 ? 8.559 12.385 20.491 1.00 60.78 729 GLU A N 1
ATOM 5672 C CA . GLU A 1 729 ? 9.959 12.161 20.861 1.00 60.78 729 GLU A CA 1
ATOM 5673 C C . GLU A 1 729 ? 10.099 11.875 22.369 1.00 60.78 729 GLU A C 1
ATOM 5675 O O . GLU A 1 729 ? 9.689 12.687 23.203 1.00 60.78 729 GLU A O 1
ATOM 5680 N N . ILE A 1 730 ? 10.745 10.763 22.744 1.00 63.09 730 ILE A N 1
ATOM 5681 C CA . ILE A 1 730 ? 10.991 10.412 24.161 1.00 63.09 730 ILE A CA 1
ATOM 5682 C C . ILE A 1 730 ? 12.458 10.426 24.588 1.00 63.09 730 ILE A C 1
ATOM 5684 O O . ILE A 1 730 ? 12.760 10.281 25.774 1.00 63.09 730 ILE A O 1
ATOM 5688 N N . SER A 1 731 ? 13.387 10.595 23.649 1.00 61.66 731 SER A N 1
ATOM 5689 C CA . SER A 1 731 ? 14.811 10.740 23.950 1.00 61.66 731 SER A CA 1
ATOM 5690 C C . SER A 1 731 ? 15.346 12.076 23.446 1.00 61.66 731 SER A C 1
ATOM 5692 O O . SER A 1 731 ? 14.846 12.632 22.473 1.00 61.66 731 SER A O 1
ATOM 5694 N N . GLU A 1 732 ? 16.428 12.565 24.054 1.00 71.06 732 GLU A N 1
ATOM 5695 C CA . GLU A 1 732 ? 17.298 13.525 23.365 1.00 71.06 732 GLU A CA 1
ATOM 5696 C C . GLU A 1 732 ? 17.930 12.858 22.125 1.00 71.06 732 GLU A C 1
ATOM 5698 O O . GLU A 1 732 ? 17.995 11.628 22.036 1.00 71.06 732 GLU A O 1
ATOM 5703 N N . VAL A 1 733 ? 18.447 13.654 21.184 1.00 80.75 733 VAL A N 1
ATOM 5704 C CA . VAL A 1 733 ? 19.243 13.148 20.053 1.00 80.75 733 VAL A CA 1
ATOM 5705 C C . VAL A 1 733 ? 20.576 12.588 20.566 1.00 80.75 733 VAL A C 1
ATOM 5707 O O . VAL A 1 733 ? 21.477 13.331 20.970 1.00 80.75 733 VAL A O 1
ATOM 5710 N N . VAL A 1 734 ? 20.733 11.266 20.518 1.00 84.94 734 VAL A N 1
ATOM 5711 C CA . VAL A 1 734 ? 21.889 10.547 21.063 1.00 84.94 734 VAL A CA 1
ATOM 5712 C C . VAL A 1 734 ? 22.925 10.266 19.976 1.00 84.94 734 VAL A C 1
ATOM 5714 O O . VAL A 1 734 ? 22.686 9.463 19.081 1.00 84.94 734 VAL A O 1
ATOM 5717 N N . GLU A 1 735 ? 24.119 10.859 20.080 1.00 88.81 735 GLU A N 1
ATOM 5718 C CA . GLU A 1 735 ? 25.261 10.515 19.213 1.00 88.81 735 GLU A CA 1
ATOM 5719 C C . GLU A 1 735 ? 25.902 9.179 19.622 1.00 88.81 735 GLU A C 1
ATOM 5721 O O . GLU A 1 735 ? 26.246 8.983 20.791 1.00 88.81 735 GLU A O 1
ATOM 5726 N N . VAL A 1 736 ? 26.114 8.288 18.652 1.00 89.94 736 VAL A N 1
ATOM 5727 C CA . VAL A 1 736 ? 26.768 6.978 18.776 1.00 89.94 736 VAL A CA 1
ATOM 5728 C C . VAL A 1 736 ? 28.286 7.154 18.891 1.00 89.94 736 VAL A C 1
ATOM 5730 O O . VAL A 1 736 ? 28.925 7.760 18.033 1.00 89.94 736 VAL A O 1
ATOM 5733 N N . THR A 1 737 ? 28.917 6.583 19.920 1.00 88.81 737 THR A N 1
ATOM 5734 C CA . THR A 1 737 ? 30.387 6.609 20.096 1.00 88.81 737 THR A CA 1
ATOM 5735 C C . THR A 1 737 ? 31.024 5.233 20.331 1.00 88.81 737 THR A C 1
ATOM 5737 O O . THR A 1 737 ? 32.253 5.127 20.373 1.00 88.81 737 THR A O 1
ATOM 5740 N N . GLN A 1 738 ? 30.218 4.173 20.425 1.00 87.56 738 GLN A N 1
ATOM 5741 C CA . GLN A 1 738 ? 30.636 2.770 20.485 1.00 87.56 738 GLN A CA 1
ATOM 5742 C C . GLN A 1 738 ? 29.664 1.876 19.698 1.00 87.56 738 GLN A C 1
ATOM 5744 O O . GLN A 1 738 ? 28.560 2.304 19.374 1.00 87.56 738 GLN A O 1
ATOM 5749 N N . GLU A 1 739 ? 30.066 0.628 19.442 1.00 85.62 739 GLU A N 1
ATOM 5750 C CA . GLU A 1 739 ? 29.157 -0.429 18.973 1.00 85.62 739 GLU A CA 1
ATOM 5751 C C . GLU A 1 739 ? 27.922 -0.527 19.894 1.00 85.62 739 GLU A C 1
ATOM 5753 O O . GLU A 1 739 ? 28.095 -0.506 21.125 1.00 85.62 739 GLU A O 1
ATOM 5758 N N . PRO A 1 740 ? 26.700 -0.649 19.341 1.00 89.88 740 PRO A N 1
ATOM 5759 C CA . PRO A 1 740 ? 25.494 -0.851 20.133 1.00 89.88 740 PRO A CA 1
ATOM 5760 C C . PRO A 1 740 ? 25.558 -2.121 20.984 1.00 89.88 740 PRO A C 1
ATOM 5762 O O . PRO A 1 740 ? 25.729 -3.231 20.482 1.00 89.88 740 PRO A O 1
ATOM 5765 N N . GLU A 1 741 ? 25.383 -1.959 22.292 1.00 90.44 741 GLU A N 1
ATOM 5766 C CA . GLU A 1 741 ? 25.148 -3.068 23.217 1.00 90.44 741 GLU A CA 1
ATOM 5767 C C . GLU A 1 741 ? 23.645 -3.100 23.537 1.00 90.44 741 GLU A C 1
ATOM 5769 O O . GLU A 1 741 ? 23.119 -2.154 24.124 1.00 90.44 741 GLU A O 1
ATOM 5774 N N . PHE A 1 742 ? 22.954 -4.163 23.112 1.00 89.56 742 PHE A N 1
ATOM 5775 C CA . PHE A 1 742 ? 21.536 -4.385 23.405 1.00 89.56 742 PHE A CA 1
ATOM 5776 C C . PHE A 1 742 ? 21.390 -5.225 24.669 1.00 89.56 742 PHE A C 1
ATOM 5778 O O . PHE A 1 742 ? 21.925 -6.334 24.759 1.00 89.56 742 PHE A O 1
ATOM 5785 N N . THR A 1 743 ? 20.653 -4.708 25.647 1.00 84.00 743 THR A N 1
ATOM 5786 C CA . THR A 1 743 ? 20.499 -5.339 26.958 1.00 84.00 743 THR A CA 1
ATOM 5787 C C . THR A 1 743 ? 19.050 -5.365 27.403 1.00 84.00 743 THR A C 1
ATOM 5789 O O . THR A 1 743 ? 18.353 -4.353 27.390 1.00 84.00 743 THR A O 1
ATOM 5792 N N . LEU A 1 744 ? 18.620 -6.538 27.859 1.00 81.12 744 LEU A N 1
ATOM 5793 C CA . LEU A 1 744 ? 17.337 -6.733 28.509 1.00 81.12 744 LEU A CA 1
ATOM 5794 C C . LEU A 1 744 ? 17.475 -6.416 30.008 1.00 81.12 744 LEU A C 1
ATOM 5796 O O . LEU A 1 744 ? 18.023 -7.214 30.780 1.00 81.12 744 LEU A O 1
ATOM 5800 N N . GLU A 1 745 ? 17.016 -5.234 30.412 1.00 78.50 745 GLU A N 1
ATOM 5801 C CA . GLU A 1 745 ? 17.170 -4.698 31.771 1.00 78.50 745 GLU A CA 1
ATOM 5802 C C . GLU A 1 745 ? 15.809 -4.528 32.471 1.00 78.50 745 GLU A C 1
ATOM 5804 O O . GLU A 1 745 ? 14.761 -4.529 31.831 1.00 78.50 745 GLU A O 1
ATOM 5809 N N . LEU A 1 746 ? 15.822 -4.429 33.807 1.00 78.44 746 LEU A N 1
ATOM 5810 C CA . LEU A 1 746 ? 14.645 -4.032 34.591 1.00 78.44 746 LEU A CA 1
ATOM 5811 C C . LEU A 1 746 ? 14.460 -2.523 34.437 1.00 78.44 746 LEU A C 1
ATOM 5813 O O . LEU A 1 746 ? 15.407 -1.775 34.687 1.00 78.44 746 LEU A O 1
ATOM 5817 N N . LEU A 1 747 ? 13.271 -2.088 34.024 1.00 72.75 747 LEU A N 1
ATOM 5818 C CA . LEU A 1 747 ? 12.959 -0.675 33.875 1.00 72.75 747 LEU A CA 1
ATOM 5819 C C . LEU A 1 747 ? 12.651 -0.059 35.243 1.00 72.75 747 LEU A C 1
ATOM 5821 O O . LEU A 1 747 ? 11.542 -0.146 35.755 1.00 72.75 747 LEU A O 1
ATOM 5825 N N . GLU A 1 748 ? 13.646 0.607 35.824 1.00 70.75 748 GLU A N 1
ATOM 5826 C CA . GLU A 1 748 ? 13.462 1.508 36.966 1.00 70.75 748 GLU A CA 1
ATOM 5827 C C . GLU A 1 748 ? 13.284 2.946 36.450 1.00 70.75 748 GLU A C 1
ATOM 5829 O O . GLU A 1 748 ? 14.217 3.759 36.458 1.00 70.75 748 GLU A O 1
ATOM 5834 N N . LEU A 1 749 ? 12.076 3.240 35.959 1.00 68.69 749 LEU A N 1
ATOM 5835 C CA . LEU A 1 749 ? 11.658 4.590 35.581 1.00 68.69 749 LEU A CA 1
ATOM 5836 C C . LEU A 1 749 ? 11.228 5.389 36.820 1.00 68.69 749 LEU A C 1
ATOM 5838 O O . LEU A 1 749 ? 10.721 4.839 37.802 1.00 68.69 749 LEU A O 1
ATOM 5842 N N . ALA A 1 750 ? 11.463 6.698 36.783 1.00 64.81 750 ALA A N 1
ATOM 5843 C CA . ALA A 1 750 ? 11.113 7.611 37.861 1.00 64.81 750 ALA A CA 1
ATOM 5844 C C . ALA A 1 750 ? 10.554 8.927 37.314 1.00 64.81 750 ALA A C 1
ATOM 5846 O O . ALA A 1 750 ? 10.961 9.365 36.235 1.00 64.81 750 ALA A O 1
ATOM 5847 N N . ASP A 1 751 ? 9.653 9.536 38.085 1.00 60.25 751 ASP A N 1
ATOM 5848 C CA . ASP A 1 751 ? 8.998 10.796 37.749 1.00 60.25 751 ASP A CA 1
ATOM 5849 C C . ASP A 1 751 ? 9.968 12.001 37.768 1.00 60.25 751 ASP A C 1
ATOM 5851 O O . ASP A 1 751 ? 11.157 11.874 38.094 1.00 60.25 751 ASP A O 1
ATOM 5855 N N . GLU A 1 752 ? 9.478 13.201 37.436 1.00 53.38 752 GLU A N 1
ATOM 5856 C CA . GLU A 1 752 ? 10.290 14.430 37.466 1.00 53.38 752 GLU A CA 1
ATOM 5857 C C . GLU A 1 752 ? 10.803 14.805 38.875 1.00 53.38 752 GLU A C 1
ATOM 5859 O O . GLU A 1 752 ? 11.803 15.520 39.014 1.00 53.38 752 GLU A O 1
ATOM 5864 N N . PHE A 1 753 ? 10.179 14.272 39.931 1.00 58.16 753 PHE A N 1
ATOM 5865 C CA . PHE A 1 753 ? 10.597 14.414 41.329 1.00 58.16 753 PHE A CA 1
ATOM 5866 C C . PHE A 1 753 ? 11.557 13.299 41.779 1.00 58.16 753 PHE A C 1
ATOM 5868 O O . PHE A 1 753 ? 12.215 13.416 42.820 1.00 58.16 753 PHE A O 1
ATOM 5875 N N . GLY A 1 754 ? 11.707 12.256 40.963 1.00 59.53 754 GLY A N 1
ATOM 5876 C CA . GLY A 1 754 ? 12.535 11.088 41.197 1.00 59.53 754 GLY A CA 1
ATOM 5877 C C . GLY A 1 754 ? 11.843 9.967 41.974 1.00 59.53 754 GLY A C 1
ATOM 5878 O O . GLY A 1 754 ? 12.557 9.075 42.440 1.00 59.53 754 GLY A O 1
ATOM 5879 N N . GLU A 1 755 ? 10.521 9.961 42.127 1.00 64.62 755 GLU A N 1
ATOM 5880 C CA . GLU A 1 755 ? 9.765 8.840 42.703 1.00 64.62 755 GLU A CA 1
ATOM 5881 C C . GLU A 1 755 ? 9.520 7.735 41.651 1.00 64.62 755 GLU A C 1
ATOM 5883 O O . GLU A 1 755 ? 9.443 8.043 40.465 1.00 64.62 755 GLU A O 1
ATOM 5888 N N . PRO A 1 756 ? 9.460 6.436 42.010 1.00 68.56 756 PRO A N 1
ATOM 5889 C CA . PRO A 1 756 ? 9.245 5.362 41.033 1.00 68.56 756 PRO A CA 1
ATOM 5890 C C . PRO A 1 756 ? 7.856 5.437 40.384 1.00 68.56 756 PRO A C 1
ATOM 5892 O O . PRO A 1 756 ? 6.855 5.528 41.095 1.00 68.56 756 PRO A O 1
ATOM 5895 N N . VAL A 1 757 ? 7.789 5.323 39.055 1.00 72.62 757 VAL A N 1
ATOM 5896 C CA . VAL A 1 757 ? 6.503 5.237 38.338 1.00 72.62 757 VAL A CA 1
ATOM 5897 C C . VAL A 1 757 ? 5.876 3.849 38.505 1.00 72.62 757 VAL A C 1
ATOM 5899 O O . VAL A 1 757 ? 6.578 2.855 38.708 1.00 72.62 757 VAL A O 1
ATOM 5902 N N . THR A 1 758 ? 4.549 3.769 38.410 1.00 79.56 758 THR A N 1
ATOM 5903 C CA . THR A 1 758 ? 3.820 2.491 38.405 1.00 79.56 758 THR A CA 1
ATOM 5904 C C . THR A 1 758 ? 3.448 2.133 36.974 1.00 79.56 758 THR A C 1
ATOM 5906 O O . THR A 1 758 ? 2.766 2.902 36.309 1.00 79.56 758 THR A O 1
ATOM 5909 N N . PHE A 1 759 ? 3.880 0.962 36.506 1.00 81.94 759 PHE A N 1
ATOM 5910 C CA . PHE A 1 759 ? 3.480 0.452 35.198 1.00 81.94 759 PHE A CA 1
ATOM 5911 C C . PHE A 1 759 ? 2.071 -0.139 35.237 1.00 81.94 759 PHE A C 1
ATOM 5913 O O . PHE A 1 759 ? 1.695 -0.836 36.187 1.00 81.94 759 PHE A O 1
ATOM 5920 N N . GLN A 1 760 ? 1.319 0.097 34.170 1.00 86.81 760 GLN A N 1
ATOM 5921 C CA . GLN A 1 760 ? -0.031 -0.417 33.969 1.00 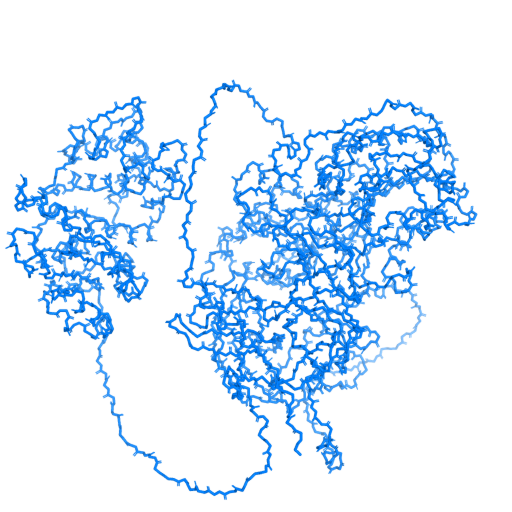86.81 760 GLN A CA 1
ATOM 5922 C C . GLN A 1 760 ? -0.155 -1.045 32.580 1.00 86.81 760 GLN A C 1
ATOM 5924 O O . GLN A 1 760 ? 0.713 -0.862 31.724 1.00 86.81 760 GLN A O 1
ATOM 5929 N N . TYR A 1 761 ? -1.216 -1.819 32.370 1.00 87.88 761 TYR A N 1
ATOM 5930 C CA . TYR A 1 761 ? -1.503 -2.460 31.096 1.00 87.88 761 TYR A CA 1
ATOM 5931 C C . TYR A 1 761 ? -2.996 -2.533 30.790 1.00 87.88 761 TYR A C 1
ATOM 5933 O O . TYR A 1 761 ? -3.843 -2.515 31.688 1.00 87.88 761 TYR A O 1
ATOM 5941 N N . VAL A 1 762 ? -3.287 -2.658 29.500 1.00 89.88 762 VAL A N 1
ATOM 5942 C CA . VAL A 1 762 ? -4.607 -2.926 28.923 1.00 89.88 762 VAL A CA 1
ATOM 5943 C C . VAL A 1 762 ? -4.457 -3.951 27.800 1.00 89.88 762 VAL A C 1
ATOM 5945 O O . VAL A 1 762 ? -3.426 -3.984 27.127 1.00 89.88 762 VAL A O 1
ATOM 5948 N N . MET A 1 763 ? -5.476 -4.776 27.561 1.00 90.00 763 MET A N 1
ATOM 5949 C CA . MET A 1 763 ? -5.645 -5.380 26.240 1.00 90.00 763 MET A CA 1
ATOM 5950 C C . MET A 1 763 ? -6.463 -4.420 25.374 1.00 90.00 763 MET A C 1
ATOM 5952 O O . MET A 1 763 ? -7.541 -3.988 25.782 1.00 90.00 763 MET A O 1
ATOM 5956 N N . TYR A 1 764 ? -5.942 -4.117 24.191 1.00 87.75 764 TYR A N 1
ATOM 5957 C CA . TYR A 1 764 ? -6.577 -3.329 23.142 1.00 87.75 764 TYR A CA 1
ATOM 5958 C C . TYR A 1 764 ? -7.118 -4.283 22.083 1.00 87.75 764 TYR A C 1
ATOM 5960 O O . TYR A 1 764 ? -6.351 -5.075 21.534 1.00 87.75 764 TYR A O 1
ATOM 5968 N N . GLY A 1 765 ? -8.425 -4.227 21.833 1.00 87.00 765 GLY A N 1
ATOM 5969 C CA . GLY A 1 765 ? -9.096 -4.965 20.767 1.00 87.00 765 GLY A CA 1
ATOM 5970 C C . GLY A 1 765 ? -9.669 -4.003 19.735 1.00 87.00 765 GLY A C 1
ATOM 5971 O O . GLY A 1 765 ? -10.343 -3.048 20.105 1.00 87.00 765 GLY A O 1
ATOM 5972 N N . GLU A 1 766 ? -9.425 -4.273 18.460 1.00 83.06 766 GLU A N 1
ATOM 5973 C CA . GLU A 1 766 ? -9.865 -3.465 17.317 1.00 83.06 766 GLU A CA 1
ATOM 5974 C C . GLU A 1 766 ? -10.655 -4.360 16.356 1.00 83.06 766 GLU A C 1
ATOM 5976 O O . GLU A 1 766 ? -10.271 -5.512 16.111 1.00 83.06 766 GLU A O 1
ATOM 5981 N N . ASP A 1 767 ? -11.763 -3.863 15.814 1.00 79.81 767 ASP A N 1
ATOM 5982 C CA . ASP A 1 767 ? -12.420 -4.496 14.671 1.00 79.81 767 ASP A CA 1
ATOM 5983 C C . ASP A 1 767 ? -11.662 -4.196 13.367 1.00 79.81 767 ASP A C 1
ATOM 5985 O O . ASP A 1 767 ? -10.596 -3.584 13.360 1.00 79.81 767 ASP A O 1
ATOM 5989 N N . ALA A 1 768 ? -12.139 -4.684 12.224 1.00 70.12 768 ALA A N 1
ATOM 5990 C CA . ALA A 1 768 ? -11.469 -4.383 10.959 1.00 70.12 768 ALA A CA 1
ATOM 5991 C C . ALA A 1 768 ? -11.623 -2.916 10.542 1.00 70.12 768 ALA A C 1
ATOM 5993 O O . ALA A 1 768 ? -10.789 -2.425 9.780 1.00 70.12 768 ALA A O 1
ATOM 5994 N N . SER A 1 769 ? -12.687 -2.255 10.996 1.00 69.56 769 SER A N 1
ATOM 5995 C CA . SER A 1 769 ? -13.106 -0.897 10.648 1.00 69.56 769 SER A CA 1
ATOM 5996 C C . SER A 1 769 ? -12.356 0.196 11.407 1.00 69.56 769 SER A C 1
ATOM 5998 O O . SER A 1 769 ? -12.427 1.349 10.988 1.00 69.56 769 SER A O 1
ATOM 6000 N N . GLY A 1 770 ? -11.588 -0.172 12.434 1.00 72.50 770 GLY A N 1
ATOM 6001 C CA . GLY A 1 770 ? -10.823 0.730 13.293 1.00 72.50 770 GLY A CA 1
ATOM 6002 C C . GLY A 1 770 ? -11.560 1.110 14.580 1.00 72.50 770 GLY A C 1
ATOM 6003 O O . GLY A 1 770 ? -11.020 1.863 15.390 1.00 72.50 770 GLY A O 1
ATOM 6004 N N . ASN A 1 771 ? -12.772 0.587 14.810 1.00 78.88 771 ASN A N 1
ATOM 6005 C CA . ASN A 1 771 ? -13.446 0.789 16.086 1.00 78.88 771 ASN A CA 1
ATOM 6006 C C . ASN A 1 771 ? -12.727 -0.065 17.141 1.00 78.88 771 ASN A C 1
ATOM 6008 O O . ASN A 1 771 ? -12.501 -1.263 16.939 1.00 78.88 771 ASN A O 1
ATOM 6012 N N . SER A 1 772 ? -12.370 0.532 18.277 1.00 86.38 772 SER A N 1
ATOM 6013 C CA . SER A 1 772 ? -11.519 -0.120 19.275 1.00 86.38 772 SER A CA 1
ATOM 6014 C C . SER A 1 772 ? -12.064 -0.032 20.696 1.00 86.38 772 SER A C 1
ATOM 6016 O O . SER A 1 772 ? -12.882 0.823 21.034 1.00 86.38 772 SER A O 1
ATOM 6018 N N . VAL A 1 773 ? -11.624 -0.967 21.536 1.00 90.88 773 VAL A N 1
ATOM 6019 C CA . VAL A 1 773 ? -11.999 -1.067 22.945 1.00 90.88 773 VAL A CA 1
ATOM 6020 C C . VAL A 1 773 ? -10.804 -1.490 23.792 1.00 90.88 773 VAL A C 1
ATOM 6022 O O . VAL A 1 773 ? -9.947 -2.267 23.362 1.00 90.88 773 VAL A O 1
ATOM 6025 N N . LEU A 1 774 ? -10.789 -1.028 25.038 1.00 90.88 774 LEU A N 1
ATOM 6026 C CA . LEU A 1 774 ? -9.820 -1.428 26.051 1.00 90.88 774 LEU A CA 1
ATOM 6027 C C . LEU A 1 774 ? -10.471 -2.269 27.148 1.00 90.88 774 LEU A C 1
ATOM 6029 O O . LEU A 1 774 ? -11.628 -2.068 27.520 1.00 90.88 774 LEU A O 1
ATOM 6033 N N . THR A 1 775 ? -9.694 -3.179 27.729 1.00 91.62 775 THR A N 1
ATOM 6034 C CA . THR A 1 775 ? -9.992 -3.724 29.061 1.00 91.62 775 THR A CA 1
ATOM 6035 C C . THR A 1 775 ? -9.741 -2.678 30.150 1.00 91.62 775 THR A C 1
ATOM 6037 O O . THR A 1 775 ? -9.029 -1.701 29.930 1.00 91.62 775 THR A O 1
ATOM 6040 N N . GLU A 1 776 ? -10.243 -2.915 31.365 1.00 87.31 776 GLU A N 1
ATOM 6041 C CA . GLU A 1 776 ? -9.941 -2.054 32.516 1.00 87.31 776 GLU A CA 1
ATOM 6042 C C . GLU A 1 776 ? -8.422 -1.922 32.756 1.00 87.31 776 GLU A C 1
ATOM 6044 O O . GLU A 1 776 ? -7.682 -2.915 32.766 1.00 87.31 776 GLU A O 1
ATOM 6049 N N . LEU A 1 777 ? -7.967 -0.686 32.980 1.00 87.44 777 LEU A N 1
ATOM 6050 C CA . LEU A 1 777 ? -6.565 -0.350 33.225 1.00 87.44 777 LEU A CA 1
ATOM 6051 C C . LEU A 1 777 ? -6.036 -1.082 34.465 1.00 87.44 777 LEU A C 1
ATOM 6053 O O . LEU A 1 777 ? -6.480 -0.854 35.590 1.00 87.44 777 LEU A O 1
ATOM 6057 N N . SER A 1 778 ? -5.068 -1.968 34.252 1.00 87.06 778 SER A N 1
ATOM 6058 C CA . SER A 1 778 ? -4.627 -2.940 35.251 1.00 87.06 778 SER A CA 1
ATOM 6059 C C . SER A 1 778 ? -3.195 -2.663 35.714 1.00 87.06 778 SER A C 1
ATOM 6061 O O . SER A 1 778 ? -2.325 -2.434 34.877 1.00 87.06 778 SER A O 1
ATOM 6063 N N . PRO A 1 779 ? -2.894 -2.679 37.025 1.00 82.44 779 PRO A N 1
ATOM 6064 C CA . PRO A 1 779 ? -1.529 -2.500 37.506 1.00 82.44 779 PRO A CA 1
ATOM 6065 C C . PRO A 1 779 ? -0.679 -3.740 37.212 1.00 82.44 779 PRO A C 1
ATOM 6067 O O . PRO A 1 779 ? -1.122 -4.871 37.406 1.00 82.44 779 PRO A O 1
ATOM 6070 N N . VAL A 1 780 ? 0.574 -3.529 36.813 1.00 75.50 780 VAL A N 1
ATOM 6071 C CA . VAL A 1 780 ? 1.590 -4.589 36.762 1.00 75.50 780 VAL A CA 1
ATOM 6072 C C . VAL A 1 780 ? 2.041 -4.887 38.196 1.00 75.50 780 VAL A C 1
ATOM 6074 O O . VAL A 1 780 ? 2.446 -3.952 38.897 1.00 75.50 780 VAL A O 1
ATOM 6077 N N . ALA A 1 781 ? 1.997 -6.140 38.676 1.00 65.94 781 ALA A N 1
ATOM 6078 C CA . ALA A 1 781 ? 2.355 -6.402 40.071 1.00 65.94 781 ALA A CA 1
ATOM 6079 C C . ALA A 1 781 ? 3.819 -6.036 40.358 1.00 65.94 781 ALA A C 1
ATOM 6081 O O . ALA A 1 781 ? 4.764 -6.517 39.730 1.00 65.94 781 ALA A O 1
ATOM 6082 N N . GLY A 1 782 ? 4.013 -5.174 41.356 1.00 54.94 782 GLY A N 1
ATOM 6083 C CA . GLY A 1 782 ? 5.341 -4.727 41.753 1.00 54.94 782 GLY A CA 1
ATOM 6084 C C . GLY A 1 782 ? 6.187 -5.865 42.327 1.00 54.94 782 GLY A C 1
ATOM 6085 O O . GLY A 1 782 ? 5.757 -6.588 43.230 1.00 54.94 782 GLY A O 1
ATOM 6086 N N . LEU A 1 783 ? 7.442 -5.956 41.880 1.00 45.47 783 LEU A N 1
ATOM 6087 C CA . LEU A 1 783 ? 8.480 -6.782 42.501 1.00 45.47 783 LEU A CA 1
ATOM 6088 C C . LEU A 1 783 ? 8.886 -6.200 43.870 1.00 45.47 783 LEU A C 1
ATOM 6090 O O . LEU A 1 783 ? 9.962 -5.628 44.035 1.00 45.47 783 LEU A O 1
ATOM 6094 N N . ILE A 1 784 ? 8.020 -6.348 44.876 1.00 34.53 784 ILE A N 1
ATOM 6095 C CA . ILE A 1 784 ? 8.314 -5.940 46.254 1.00 34.53 784 ILE A CA 1
ATOM 6096 C C . ILE A 1 784 ? 9.455 -6.813 46.795 1.00 34.53 784 ILE A C 1
ATOM 6098 O O . ILE A 1 784 ? 9.279 -8.012 47.029 1.00 34.53 784 ILE A O 1
ATOM 6102 N N . ASP A 1 785 ? 10.619 -6.203 47.046 1.00 28.56 785 ASP A N 1
ATOM 6103 C CA . ASP A 1 785 ? 11.724 -6.845 47.766 1.00 28.56 785 ASP A CA 1
ATOM 6104 C C . ASP A 1 785 ? 11.224 -7.313 49.141 1.00 28.56 785 ASP A C 1
ATOM 6106 O O . ASP A 1 785 ? 10.838 -6.521 50.006 1.00 28.56 785 ASP A O 1
ATOM 6110 N N . SER A 1 786 ? 11.205 -8.632 49.336 1.00 27.91 786 SER A N 1
ATOM 6111 C CA . SER A 1 786 ? 10.585 -9.295 50.478 1.00 27.91 786 SER A CA 1
ATOM 6112 C C . SER A 1 786 ? 11.441 -9.192 51.753 1.00 27.91 786 SER A C 1
ATOM 6114 O O . SER A 1 786 ? 11.848 -10.214 52.317 1.00 27.91 786 SER A O 1
ATOM 6116 N N . THR A 1 787 ? 11.752 -7.971 52.207 1.00 29.12 787 THR A N 1
ATOM 6117 C CA . THR A 1 787 ? 12.560 -7.710 53.413 1.00 29.12 787 THR A CA 1
ATOM 6118 C C . THR A 1 787 ? 12.112 -6.507 54.264 1.00 29.12 787 THR A C 1
ATOM 6120 O O . THR A 1 787 ? 12.916 -5.648 54.623 1.00 29.12 787 THR A O 1
ATOM 6123 N N . SER A 1 788 ? 10.865 -6.493 54.749 1.00 26.39 788 SER A N 1
ATOM 6124 C CA . SER A 1 788 ? 10.590 -5.905 56.078 1.00 26.39 788 SER A CA 1
ATOM 6125 C C . SER A 1 788 ? 9.383 -6.538 56.784 1.00 26.39 788 SER A C 1
ATOM 6127 O O . SER A 1 788 ? 8.551 -7.188 56.155 1.00 26.39 788 SER A O 1
ATOM 6129 N N . ASP A 1 789 ? 9.388 -6.450 58.117 1.00 26.45 789 ASP A N 1
ATOM 6130 C CA . ASP A 1 789 ? 8.569 -7.263 59.023 1.00 26.45 789 ASP A CA 1
ATOM 6131 C C . ASP A 1 789 ? 7.074 -6.901 59.073 1.00 26.45 789 ASP A C 1
ATOM 6133 O O . ASP A 1 789 ? 6.647 -5.773 58.838 1.00 26.45 789 ASP A O 1
ATOM 6137 N N . SER A 1 790 ? 6.306 -7.894 59.522 1.00 28.73 790 SER A N 1
ATOM 6138 C CA . SER A 1 790 ? 4.945 -7.783 60.047 1.00 28.73 790 SER A CA 1
ATOM 6139 C C . SER A 1 790 ? 4.751 -6.654 61.068 1.00 28.73 790 SER A C 1
ATOM 6141 O O . SER A 1 790 ? 5.492 -6.595 62.049 1.00 28.73 790 SER A O 1
ATOM 6143 N N . ASP A 1 791 ? 3.659 -5.892 60.947 1.00 25.44 791 ASP A N 1
ATOM 6144 C CA . ASP A 1 791 ? 2.528 -5.982 61.892 1.00 25.44 791 ASP A CA 1
ATOM 6145 C C . ASP A 1 791 ? 1.373 -5.011 61.546 1.00 25.44 791 ASP A C 1
ATOM 6147 O O . ASP A 1 791 ? 1.564 -4.008 60.866 1.00 25.44 791 ASP A O 1
ATOM 6151 N N . VAL A 1 792 ? 0.212 -5.290 62.160 1.00 26.17 792 VAL A N 1
ATOM 6152 C CA . VAL A 1 792 ? -0.974 -4.425 62.393 1.00 26.17 792 VAL A CA 1
ATOM 6153 C C . VAL A 1 792 ? -2.233 -4.695 61.545 1.00 26.17 792 VAL A C 1
ATOM 6155 O O . VAL A 1 792 ? -2.570 -3.995 60.601 1.00 26.17 792 VAL A O 1
ATOM 6158 N N . ASP A 1 793 ? -2.966 -5.694 62.043 1.00 23.77 793 ASP A N 1
ATOM 6159 C CA . ASP A 1 793 ? -4.375 -5.641 62.483 1.00 23.77 793 ASP A CA 1
ATOM 6160 C C . ASP A 1 793 ? -5.505 -5.269 61.498 1.00 23.77 793 ASP A C 1
ATOM 6162 O O . ASP A 1 793 ? -5.730 -4.124 61.114 1.00 23.77 793 ASP A O 1
ATOM 6166 N N . SER A 1 794 ? -6.336 -6.275 61.232 1.00 26.19 794 SER A N 1
ATOM 6167 C CA . SER A 1 794 ? -7.615 -6.191 60.536 1.00 26.19 794 SER A CA 1
ATOM 6168 C C . SER A 1 794 ? -8.777 -5.887 61.498 1.00 26.19 794 SER A C 1
ATOM 6170 O O . SER A 1 794 ? -9.192 -6.781 62.239 1.00 26.19 794 SER A O 1
ATOM 6172 N N . SER A 1 795 ? -9.393 -4.699 61.441 1.00 23.72 795 SER A N 1
ATOM 6173 C CA . SER A 1 795 ? -10.835 -4.521 61.733 1.00 23.72 795 SER A CA 1
ATOM 6174 C C . SER A 1 795 ? -11.348 -3.099 61.455 1.00 23.72 795 SER A C 1
ATOM 6176 O O . SER A 1 795 ? -10.606 -2.137 61.608 1.00 23.72 795 SER A O 1
ATOM 6178 N N . GLN A 1 796 ? -12.661 -2.996 61.176 1.00 23.48 796 GLN A N 1
ATOM 6179 C CA . GLN A 1 796 ? -13.421 -1.785 60.789 1.00 23.48 796 GLN A CA 1
ATOM 6180 C C . GLN A 1 796 ? -13.139 -1.386 59.321 1.00 23.48 796 GLN A C 1
ATOM 6182 O O . GLN A 1 796 ? -11.989 -1.278 58.925 1.00 23.48 796 GLN A O 1
ATOM 6187 N N . PHE A 1 797 ? -14.129 -1.219 58.438 1.00 24.00 797 PHE A N 1
ATOM 6188 C CA . PHE A 1 797 ? -15.528 -0.810 58.644 1.00 24.00 797 PHE A CA 1
ATOM 6189 C C . PHE A 1 797 ? -16.569 -1.771 58.035 1.00 24.00 797 PHE A C 1
ATOM 6191 O O . PHE A 1 797 ? -16.271 -2.535 57.122 1.00 24.00 797 PHE A O 1
ATOM 6198 N N . ALA A 1 798 ? -17.807 -1.694 58.533 1.00 21.41 798 ALA A N 1
ATOM 6199 C CA . ALA A 1 798 ? -19.005 -2.273 57.923 1.00 21.41 798 ALA A CA 1
ATOM 6200 C C . ALA A 1 798 ? -20.220 -1.375 58.236 1.00 21.41 798 ALA A C 1
ATOM 6202 O O . ALA A 1 798 ? -20.295 -0.865 59.354 1.00 21.41 798 ALA A O 1
ATOM 6203 N N . GLU A 1 799 ? -21.152 -1.265 57.275 1.00 23.59 799 GLU A N 1
ATOM 6204 C CA . GLU A 1 799 ? -22.399 -0.458 57.307 1.00 23.59 799 GLU A CA 1
ATOM 6205 C C . GLU A 1 799 ? -22.150 1.080 57.323 1.00 23.59 799 GLU A C 1
ATOM 6207 O O . GLU A 1 799 ? -21.163 1.548 57.880 1.00 23.59 799 GLU A O 1
ATOM 6212 N N . GLU A 1 800 ? -22.930 1.956 56.670 1.00 23.50 800 GLU A N 1
ATOM 6213 C CA . GLU A 1 800 ? -24.294 1.884 56.103 1.00 23.50 800 GLU A CA 1
ATOM 6214 C C . GLU A 1 800 ? -24.378 2.555 54.702 1.00 23.50 800 GLU A C 1
ATOM 6216 O O . GLU A 1 800 ? -23.559 3.410 54.376 1.00 23.50 800 GLU A O 1
ATOM 6221 N N . GLY A 1 801 ? -25.411 2.245 53.901 1.00 23.69 801 GLY A N 1
ATOM 6222 C CA . GLY A 1 801 ? -25.720 2.958 52.643 1.00 23.69 801 GLY A CA 1
ATOM 6223 C C . GLY A 1 801 ? -26.868 2.309 51.855 1.00 23.69 801 GLY A C 1
ATOM 6224 O O . GLY A 1 801 ? -26.674 1.288 51.208 1.00 23.69 801 GLY A O 1
ATOM 6225 N N . SER A 1 802 ? -28.087 2.846 51.957 1.00 22.11 802 SER A N 1
ATOM 6226 C CA . SER A 1 802 ? -29.320 2.221 51.439 1.00 22.11 802 SER A CA 1
ATOM 6227 C C . SER A 1 802 ? -29.681 2.598 49.997 1.00 22.11 802 SER A C 1
ATOM 6229 O O . SER A 1 802 ? -29.492 3.747 49.612 1.00 22.11 802 SER A O 1
ATOM 6231 N N . ASN A 1 803 ? -30.350 1.680 49.283 1.00 27.56 803 ASN A N 1
ATOM 6232 C CA . ASN A 1 803 ? -31.043 1.917 48.006 1.00 27.56 803 ASN A CA 1
ATOM 6233 C C . ASN A 1 803 ? -31.785 3.265 47.918 1.00 27.56 803 ASN A C 1
ATOM 6235 O O . ASN A 1 803 ? -32.552 3.614 48.820 1.00 27.56 803 ASN A O 1
ATOM 6239 N N . SER A 1 804 ? -31.741 3.869 46.730 1.00 25.41 804 SER A N 1
ATOM 6240 C CA . SER A 1 804 ? -32.832 4.689 46.195 1.00 25.41 804 SER A CA 1
ATOM 6241 C C . SER A 1 804 ? -33.112 4.312 44.736 1.00 25.41 804 SER A C 1
ATOM 6243 O O . SER A 1 804 ? -32.376 4.709 43.838 1.00 25.41 804 SER A O 1
ATOM 6245 N N . GLU A 1 805 ? -34.191 3.563 44.498 1.00 31.77 805 GLU A N 1
ATOM 6246 C CA . GLU A 1 805 ? -34.871 3.580 43.195 1.00 31.77 805 GLU A CA 1
ATOM 6247 C C . GLU A 1 805 ? -35.591 4.929 43.046 1.00 31.77 805 GLU A C 1
ATOM 6249 O O . GLU A 1 805 ? -36.281 5.323 43.985 1.00 31.77 805 GLU A O 1
ATOM 6254 N N . LEU A 1 806 ? -35.449 5.596 41.894 1.00 25.70 806 LEU A N 1
ATOM 6255 C CA . LEU A 1 806 ? -36.292 6.665 41.314 1.00 25.70 806 LEU A CA 1
ATOM 6256 C C . LEU A 1 806 ? -35.536 7.189 40.069 1.00 25.70 806 LEU A C 1
ATOM 6258 O O . LEU A 1 806 ? -34.369 7.525 40.197 1.00 25.70 806 LEU A O 1
ATOM 6262 N N . ALA A 1 807 ? -36.097 7.299 38.865 1.00 26.45 807 ALA A N 1
ATOM 6263 C CA . ALA A 1 807 ? -37.346 6.761 38.333 1.00 26.45 807 ALA A CA 1
ATOM 6264 C C . ALA A 1 807 ? -37.187 6.566 36.813 1.00 26.45 807 ALA A C 1
ATOM 6266 O O . ALA A 1 807 ? -36.559 7.388 36.157 1.00 26.45 807 ALA A O 1
ATOM 6267 N N . GLY A 1 808 ? -37.785 5.521 36.238 1.00 30.27 808 GLY A N 1
ATOM 6268 C CA . GLY A 1 808 ? -37.891 5.417 34.782 1.00 30.27 808 GLY A CA 1
ATOM 6269 C C . GLY A 1 808 ? -39.087 6.214 34.260 1.00 30.27 808 GLY A C 1
ATOM 6270 O O . GLY A 1 808 ? -40.210 5.970 34.704 1.00 30.27 808 GLY A O 1
ATOM 6271 N N . SER A 1 809 ? -38.872 7.099 33.286 1.00 29.23 809 SER A N 1
ATOM 6272 C CA . SER A 1 809 ? -39.933 7.608 32.410 1.00 29.23 809 SER A CA 1
ATOM 6273 C C . SER A 1 809 ? -39.961 6.794 31.117 1.00 29.23 809 SER A C 1
ATOM 6275 O O . SER A 1 809 ? -39.281 7.097 30.141 1.00 29.23 809 SER A O 1
ATOM 6277 N N . THR A 1 810 ? -40.772 5.738 31.100 1.00 38.91 810 THR A N 1
ATOM 6278 C CA . THR A 1 810 ? -41.223 5.142 29.840 1.00 38.91 810 THR A CA 1
ATOM 6279 C C . THR A 1 810 ? -42.252 6.072 29.201 1.00 38.91 810 THR A C 1
ATOM 6281 O O . THR A 1 810 ? -43.393 6.099 29.664 1.00 38.91 810 THR A O 1
ATOM 6284 N N . GLY A 1 811 ? -41.886 6.795 28.145 1.00 48.66 811 GLY A N 1
ATOM 6285 C CA . GLY A 1 811 ? -42.854 7.532 27.334 1.00 48.66 811 GLY A CA 1
ATOM 6286 C C . GLY A 1 811 ? -42.246 8.693 26.560 1.00 48.66 811 GLY A C 1
ATOM 6287 O O . GLY A 1 811 ? -41.514 9.496 27.125 1.00 48.66 811 GLY A O 1
ATOM 6288 N N . ASN A 1 812 ? -42.639 8.817 25.294 1.00 67.75 812 ASN A N 1
ATOM 6289 C CA . ASN A 1 812 ? -42.334 9.958 24.425 1.00 67.75 812 ASN A CA 1
ATOM 6290 C C . ASN A 1 812 ? -43.179 11.200 24.799 1.00 67.75 812 ASN A C 1
ATOM 6292 O O . ASN A 1 812 ? -43.470 12.019 23.936 1.00 67.75 812 ASN A O 1
ATOM 6296 N N . GLU A 1 813 ? -43.656 11.291 26.046 1.00 77.06 813 GLU A N 1
ATOM 6297 C CA . GLU A 1 813 ? -44.555 12.346 26.525 1.00 77.06 813 GLU A CA 1
ATOM 6298 C C . GLU A 1 813 ? -43.764 13.639 26.757 1.00 77.06 813 GLU A C 1
ATOM 6300 O O . GLU A 1 813 ? -42.804 13.658 27.530 1.00 77.06 813 GLU A O 1
ATOM 6305 N N . ILE A 1 814 ? -44.193 14.734 26.131 1.00 82.56 814 ILE A N 1
ATOM 6306 C CA . ILE A 1 814 ? -43.630 16.072 26.319 1.00 82.56 814 ILE A CA 1
ATOM 6307 C C . ILE A 1 814 ? -44.623 16.949 27.086 1.00 82.56 814 ILE A C 1
ATOM 6309 O O . ILE A 1 814 ? -45.672 17.371 26.598 1.00 82.56 814 ILE A O 1
ATOM 6313 N N . THR A 1 815 ? -44.277 17.251 28.335 1.00 76.94 815 THR A N 1
ATOM 6314 C CA . THR A 1 815 ? -45.046 18.183 29.164 1.00 76.94 815 THR A CA 1
ATOM 6315 C C . THR A 1 815 ? -44.742 19.625 28.789 1.00 76.94 815 THR A C 1
ATOM 6317 O O . THR A 1 815 ? -43.596 19.943 28.474 1.00 76.94 815 THR A O 1
ATOM 6320 N N . ARG A 1 816 ? -45.736 20.515 28.924 1.00 80.75 816 ARG A N 1
ATOM 6321 C CA . ARG A 1 816 ? -45.549 21.956 28.712 1.00 80.75 816 ARG A CA 1
ATOM 6322 C C . ARG A 1 816 ? -44.289 22.476 29.431 1.00 80.75 816 ARG A C 1
ATOM 6324 O O . ARG A 1 816 ? -44.186 22.245 30.640 1.00 80.75 816 ARG A O 1
ATOM 6331 N N . PRO A 1 817 ? -43.388 23.201 28.739 1.00 88.25 817 PRO A N 1
ATOM 6332 C CA . PRO A 1 817 ? -42.161 23.721 29.328 1.00 88.25 817 PRO A CA 1
ATOM 6333 C C . PRO A 1 817 ? -42.402 24.571 30.575 1.00 88.25 817 PRO A C 1
ATOM 6335 O O . PRO A 1 817 ? -43.378 25.321 30.669 1.00 88.25 817 PRO A O 1
ATOM 6338 N N . ILE A 1 818 ? -41.483 24.485 31.534 1.00 87.06 818 ILE A N 1
ATOM 6339 C CA . ILE A 1 818 ? -41.515 25.270 32.767 1.00 87.06 818 ILE A CA 1
ATOM 6340 C C . ILE A 1 818 ? -40.155 25.935 32.929 1.00 87.06 818 ILE A C 1
ATOM 6342 O O . ILE A 1 818 ? -39.148 25.255 33.107 1.00 87.06 818 ILE A O 1
ATOM 6346 N N . VAL A 1 819 ? -40.136 27.268 32.939 1.00 89.31 819 VAL A N 1
ATOM 6347 C CA . VAL A 1 819 ? -38.917 28.012 33.265 1.00 89.31 819 VAL A CA 1
ATOM 6348 C C . VAL A 1 819 ? -38.627 27.936 34.762 1.00 89.31 819 VAL A C 1
ATOM 6350 O O . VAL A 1 819 ? -39.426 28.366 35.601 1.00 89.31 819 VAL A O 1
ATOM 6353 N N . LEU A 1 820 ? -37.442 27.434 35.083 1.00 91.12 820 LEU A N 1
ATOM 6354 C CA . LEU A 1 820 ? -36.903 27.271 36.426 1.00 91.12 820 LEU A CA 1
ATOM 6355 C C . LEU A 1 820 ? -35.644 28.134 36.612 1.00 91.12 820 LEU A C 1
ATOM 6357 O O . LEU A 1 820 ? -35.155 28.775 35.678 1.00 91.12 820 LEU A O 1
ATOM 6361 N N . ASP A 1 821 ? -35.120 28.167 37.838 1.00 89.31 821 ASP A N 1
ATOM 6362 C CA . ASP A 1 821 ? -33.754 28.645 38.067 1.00 89.31 821 ASP A CA 1
ATOM 6363 C C . ASP A 1 821 ? -32.775 27.562 37.581 1.00 89.31 821 ASP A C 1
ATOM 6365 O O . ASP A 1 821 ? -32.936 26.400 37.956 1.00 89.31 821 ASP A O 1
ATOM 6369 N N . CYS A 1 822 ? -31.759 27.908 36.780 1.00 88.19 822 CYS A N 1
ATOM 6370 C CA . CYS A 1 822 ? -30.819 26.923 36.205 1.00 88.19 822 CYS A CA 1
ATOM 6371 C C . CYS A 1 822 ? -30.143 26.036 37.269 1.00 88.19 822 CYS A C 1
ATOM 6373 O O . CYS A 1 822 ? -29.898 24.857 37.040 1.00 88.19 822 CYS A O 1
ATOM 6375 N N . SER A 1 823 ? -29.937 26.567 38.479 1.00 86.50 823 SER A N 1
ATOM 6376 C CA . SER A 1 823 ? -29.420 25.830 39.641 1.00 86.50 823 SER A CA 1
ATOM 6377 C C . SER A 1 823 ? -30.284 24.657 40.114 1.00 86.50 823 SER A C 1
ATOM 6379 O O . SER A 1 823 ? -29.800 23.826 40.879 1.00 86.50 823 SER A O 1
ATOM 6381 N N . SER A 1 824 ? -31.544 24.572 39.679 1.00 87.31 824 SER A N 1
ATOM 6382 C CA . SER A 1 824 ? -32.432 23.447 39.991 1.00 87.31 824 SER A CA 1
ATOM 6383 C C . SER A 1 824 ? -32.279 22.240 39.061 1.00 87.31 824 SER A C 1
ATOM 6385 O O . SER A 1 824 ? -32.786 21.186 39.421 1.00 87.31 824 SER A O 1
ATOM 6387 N N . LEU A 1 825 ? -31.556 22.372 37.939 1.00 87.19 825 LEU A N 1
ATOM 6388 C CA . LEU A 1 825 ? -31.382 21.322 36.921 1.00 87.19 825 LEU A CA 1
ATOM 6389 C C . LEU A 1 825 ? -30.117 20.460 37.116 1.00 87.19 825 LEU A C 1
ATOM 6391 O O . LEU A 1 825 ? -29.675 19.769 36.201 1.00 87.19 825 LEU A O 1
ATOM 6395 N N . SER A 1 826 ? -29.481 20.508 38.290 1.00 83.94 826 SER A N 1
ATOM 6396 C CA . SER A 1 826 ? -28.195 19.829 38.528 1.00 83.94 826 SER A CA 1
ATOM 6397 C C . SER A 1 826 ? -28.271 18.298 38.536 1.00 83.94 826 SER A C 1
ATOM 6399 O O . SER A 1 826 ? -27.224 17.649 38.519 1.00 83.94 826 SER A O 1
ATOM 6401 N N . GLN A 1 827 ? -29.477 17.717 38.560 1.00 79.81 827 GLN A N 1
ATOM 6402 C CA . GLN A 1 827 ? -29.688 16.275 38.387 1.00 79.81 827 GLN A CA 1
ATOM 6403 C C . GLN A 1 827 ? -29.847 15.897 36.909 1.00 79.81 827 GLN A C 1
ATOM 6405 O O . GLN A 1 827 ? -29.494 14.787 36.526 1.00 79.81 827 GLN A O 1
ATOM 6410 N N . GLU A 1 828 ? -30.362 16.817 36.095 1.00 81.50 828 GLU A N 1
ATOM 6411 C CA . GLU A 1 828 ? -30.712 16.623 34.692 1.00 81.50 828 GLU A CA 1
ATOM 6412 C C . GLU A 1 828 ? -29.547 16.921 33.738 1.00 81.50 828 GLU A C 1
ATOM 6414 O O . GLU A 1 828 ? -29.348 16.169 32.791 1.00 81.50 828 GLU A O 1
ATOM 6419 N N . ILE A 1 829 ? -28.772 17.987 33.989 1.00 84.12 829 ILE A N 1
ATOM 6420 C CA . ILE A 1 829 ? -27.638 18.415 33.135 1.00 84.12 829 ILE A CA 1
ATOM 6421 C C . ILE A 1 829 ? -26.275 18.380 33.853 1.00 84.12 829 ILE A C 1
ATOM 6423 O O . ILE A 1 829 ? -25.274 18.851 33.323 1.00 84.12 829 ILE A O 1
ATOM 6427 N N . GLY A 1 830 ? -26.220 17.829 35.069 1.00 82.25 830 GLY A N 1
ATOM 6428 C CA . GLY A 1 830 ? -24.994 17.729 35.867 1.00 82.25 830 GLY A CA 1
ATOM 6429 C C . GLY A 1 830 ? -24.648 18.989 36.671 1.00 82.25 830 GLY A C 1
ATOM 6430 O O . GLY A 1 830 ? -25.172 20.083 36.454 1.00 82.25 830 GLY A O 1
ATOM 6431 N N . THR A 1 831 ? -23.766 18.829 37.664 1.00 83.50 831 THR A N 1
ATOM 6432 C CA . THR A 1 831 ? -23.426 19.912 38.606 1.00 83.50 831 THR A CA 1
ATOM 6433 C C . THR A 1 831 ? -22.427 20.906 38.007 1.00 83.50 831 THR A C 1
ATOM 6435 O O . THR A 1 831 ? -22.642 22.107 38.134 1.00 83.50 831 THR A O 1
ATOM 6438 N N . GLU A 1 832 ? -21.404 20.439 37.290 1.00 83.06 832 GLU A N 1
ATOM 6439 C CA . GLU A 1 832 ? -20.413 21.282 36.601 1.00 83.06 832 GLU A CA 1
ATOM 6440 C C . GLU A 1 832 ? -21.049 22.180 35.535 1.00 83.06 832 GLU A C 1
ATOM 6442 O O . GLU A 1 832 ? -20.838 23.392 35.570 1.00 83.06 832 GLU A O 1
ATOM 6447 N N . ALA A 1 833 ? -21.930 21.646 34.684 1.00 85.19 833 ALA A N 1
ATOM 6448 C CA . ALA A 1 833 ? -22.655 22.456 33.704 1.00 85.19 833 ALA A CA 1
ATOM 6449 C C . ALA A 1 833 ? -23.503 23.548 34.379 1.00 85.19 833 ALA A C 1
ATOM 6451 O O . ALA A 1 833 ? -23.500 24.706 33.964 1.00 85.19 833 ALA A O 1
ATOM 6452 N N . VAL A 1 834 ? -24.180 23.217 35.486 1.00 88.75 834 VAL A N 1
ATOM 6453 C CA . VAL A 1 834 ? -24.902 24.198 36.308 1.00 88.75 834 VAL A CA 1
ATOM 6454 C C . VAL A 1 834 ? -23.955 25.222 36.945 1.00 88.75 834 VAL A C 1
ATOM 6456 O O . VAL A 1 834 ? -24.301 26.404 37.014 1.00 88.75 834 VAL A O 1
ATOM 6459 N N . ASN A 1 835 ? -22.770 24.825 37.407 1.00 87.88 835 ASN A N 1
ATOM 6460 C CA . ASN A 1 835 ? -21.772 25.740 37.966 1.00 87.88 835 ASN A CA 1
ATOM 6461 C C . ASN A 1 835 ? -21.281 26.737 36.903 1.00 87.88 835 ASN A C 1
ATOM 6463 O O . ASN A 1 835 ? -21.261 27.940 37.173 1.00 87.88 835 ASN A O 1
ATOM 6467 N N . LEU A 1 836 ? -20.982 26.262 35.692 1.00 86.38 836 LEU A N 1
ATOM 6468 C CA . LEU A 1 836 ? -20.567 27.077 34.548 1.00 86.38 836 LEU A CA 1
ATOM 6469 C C . LEU A 1 836 ? -21.690 28.009 34.065 1.00 86.38 836 LEU A C 1
ATOM 6471 O O . LEU A 1 836 ? -21.465 29.207 33.896 1.00 86.38 836 LEU A O 1
ATOM 6475 N N . LEU A 1 837 ? -22.929 27.517 33.957 1.00 87.81 837 LEU A N 1
ATOM 6476 C CA . LEU A 1 837 ? -24.102 28.352 33.672 1.00 87.81 837 LEU A CA 1
ATOM 6477 C C . LEU A 1 837 ? -24.226 29.496 34.697 1.00 87.81 837 LEU A C 1
ATOM 6479 O O . LEU A 1 837 ? -24.376 30.656 34.314 1.00 87.81 837 LEU A O 1
ATOM 6483 N N . ASN A 1 838 ? -24.083 29.210 35.997 1.00 86.25 838 ASN A N 1
ATOM 6484 C CA . ASN A 1 838 ? -24.102 30.247 37.035 1.00 86.25 838 ASN A CA 1
ATOM 6485 C C . ASN A 1 838 ? -22.896 31.209 36.948 1.00 86.25 838 ASN A C 1
ATOM 6487 O O . ASN A 1 838 ? -23.067 32.406 37.193 1.00 86.25 838 ASN A O 1
ATOM 6491 N N . GLN A 1 839 ? -21.700 30.721 36.598 1.00 85.00 839 GLN A N 1
ATOM 6492 C CA . GLN A 1 839 ? -20.493 31.535 36.379 1.00 85.00 839 GLN A CA 1
ATOM 6493 C C . GLN A 1 839 ? -20.695 32.547 35.243 1.00 85.00 839 GLN A C 1
ATOM 6495 O O . GLN A 1 839 ? -20.359 33.720 35.408 1.00 85.00 839 GLN A O 1
ATOM 6500 N N . TYR A 1 840 ? -21.320 32.120 34.145 1.00 82.50 840 TYR A N 1
ATOM 6501 C CA . TYR A 1 840 ? -21.669 32.953 32.989 1.00 82.50 840 TYR A CA 1
ATOM 6502 C C . TYR A 1 840 ? -23.071 33.600 33.094 1.00 82.50 840 TYR A C 1
ATOM 6504 O O . TYR A 1 840 ? -23.658 34.049 32.106 1.00 82.50 840 TYR A O 1
ATOM 6512 N N . ASN A 1 841 ? -23.602 33.684 34.321 1.00 82.00 841 ASN A N 1
ATOM 6513 C CA . ASN A 1 841 ? -24.835 34.382 34.700 1.00 82.00 841 ASN A CA 1
ATOM 6514 C C . ASN A 1 841 ? -26.119 33.928 33.967 1.00 82.00 841 ASN A C 1
ATOM 6516 O O . ASN A 1 841 ? -27.097 34.681 33.870 1.00 82.00 841 ASN A O 1
ATOM 6520 N N . TYR A 1 842 ? -26.152 32.680 33.497 1.00 85.81 842 TYR A N 1
ATOM 6521 C CA . TYR A 1 842 ? -27.373 31.987 33.096 1.00 85.81 842 TYR A CA 1
ATOM 6522 C C . TYR A 1 842 ? -28.200 31.656 34.334 1.00 85.81 842 TYR A C 1
ATOM 6524 O O . TYR A 1 842 ? -27.775 30.910 35.215 1.00 85.81 842 TYR A O 1
ATOM 6532 N N . GLN A 1 843 ? -29.394 32.245 34.418 1.00 80.88 843 GLN A N 1
ATOM 6533 C CA . GLN A 1 843 ? -30.261 32.099 35.591 1.00 80.88 843 GLN A CA 1
ATOM 6534 C C . GLN A 1 843 ? -31.602 31.453 35.279 1.00 80.88 843 GLN A C 1
ATOM 6536 O O . GLN A 1 843 ? -32.169 30.831 36.175 1.00 80.88 843 GLN A O 1
ATOM 6541 N N . LYS A 1 844 ? -32.119 31.584 34.052 1.00 89.75 844 LYS A N 1
ATOM 6542 C CA . LYS A 1 844 ? -33.402 30.999 33.650 1.00 89.75 844 LYS A CA 1
ATOM 6543 C C . LYS A 1 844 ? -33.183 29.902 32.628 1.00 89.75 844 LYS A C 1
ATOM 6545 O O . LYS A 1 844 ? -32.617 30.161 31.573 1.00 89.75 844 LYS A O 1
ATOM 6550 N N . CYS A 1 845 ? -33.644 28.704 32.968 1.00 91.25 845 CYS A N 1
ATOM 6551 C CA . CYS A 1 845 ? -33.511 27.515 32.141 1.00 91.25 845 CYS A CA 1
ATOM 6552 C C . CYS A 1 845 ? -34.848 26.773 32.037 1.00 91.25 845 CYS A C 1
ATOM 6554 O O . CYS A 1 845 ? -35.665 26.830 32.957 1.00 91.25 845 CYS A O 1
ATOM 6556 N N . SER A 1 846 ? -35.055 26.048 30.943 1.00 92.06 846 SER A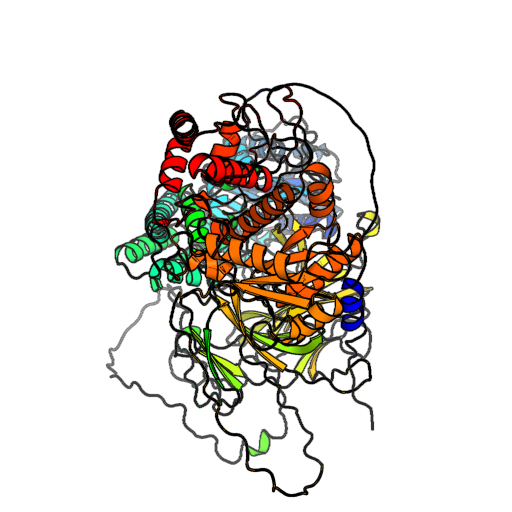 N 1
ATOM 6557 C CA . SER A 1 846 ? -36.134 25.074 30.764 1.00 92.06 846 SER A CA 1
ATOM 6558 C C . SER A 1 846 ? -35.595 23.866 30.000 1.00 92.06 846 SER A C 1
ATOM 6560 O O . SER A 1 846 ? -34.694 24.021 29.182 1.00 92.06 846 SER A O 1
ATOM 6562 N N . LEU A 1 847 ? -36.149 22.678 30.242 1.00 89.81 847 LEU A N 1
ATOM 6563 C CA . LEU A 1 847 ? -35.792 21.450 29.525 1.00 89.81 847 LEU A CA 1
ATOM 6564 C C . LEU A 1 847 ? -36.989 21.004 28.671 1.00 89.81 847 LEU A C 1
ATOM 6566 O O . LEU A 1 847 ? -38.089 20.831 29.194 1.00 89.81 847 LEU A O 1
ATOM 6570 N N . VAL A 1 848 ? -36.790 20.860 27.361 1.00 90.12 848 VAL A N 1
ATOM 6571 C CA . VAL A 1 848 ? -37.841 20.632 26.356 1.00 90.12 848 VAL A CA 1
ATOM 6572 C C . VAL A 1 848 ? -37.491 19.383 25.555 1.00 90.12 848 VAL A C 1
ATOM 6574 O O . VAL A 1 848 ? -36.536 19.390 24.791 1.00 90.12 848 VAL A O 1
ATOM 6577 N N . GLY A 1 849 ? -38.188 18.267 25.787 1.00 82.12 849 GLY A N 1
ATOM 6578 C CA . GLY A 1 849 ? -37.827 16.972 25.175 1.00 82.12 849 GLY A CA 1
ATOM 6579 C C . GLY A 1 849 ? -36.428 16.447 25.560 1.00 82.12 849 GLY A C 1
ATOM 6580 O O . GLY A 1 849 ? -35.925 15.523 24.927 1.00 82.12 849 GLY A O 1
ATOM 6581 N N . GLY A 1 850 ? -35.799 17.041 26.583 1.00 85.00 850 GLY A N 1
ATOM 6582 C CA . GLY A 1 850 ? -34.399 16.816 26.960 1.00 85.00 850 GLY A CA 1
ATOM 6583 C C . GLY A 1 850 ? -33.395 17.796 26.332 1.00 85.00 850 GLY A C 1
ATOM 6584 O O . GLY A 1 850 ? -32.207 17.678 26.603 1.00 85.00 850 GLY A O 1
ATOM 6585 N N . VAL A 1 851 ? -33.846 18.778 25.542 1.00 90.81 851 VAL A N 1
ATOM 6586 C CA . VAL A 1 851 ? -33.034 19.909 25.058 1.00 90.81 851 VAL A CA 1
ATOM 6587 C C . VAL A 1 851 ? -33.123 21.068 26.052 1.00 90.81 851 VAL A C 1
ATOM 6589 O O . VAL A 1 851 ? -34.218 21.488 26.437 1.00 90.81 851 VAL A O 1
ATOM 6592 N N . LEU A 1 852 ? -31.986 21.592 26.492 1.00 92.12 852 LEU A N 1
ATOM 6593 C CA . LEU A 1 852 ? -31.891 22.732 27.394 1.00 92.12 852 LEU A CA 1
ATOM 6594 C C . LEU A 1 852 ? -32.078 24.040 26.619 1.00 92.12 852 LEU A C 1
ATOM 6596 O O . LEU A 1 852 ? -31.419 24.279 25.613 1.00 92.12 852 LEU A O 1
ATOM 6600 N N . VAL A 1 853 ? -32.936 24.911 27.143 1.00 91.38 853 VAL A N 1
ATOM 6601 C CA . VAL A 1 853 ? -33.090 26.310 26.731 1.00 91.38 853 VAL A CA 1
ATOM 6602 C C . VAL A 1 853 ? -32.641 27.179 27.903 1.00 91.38 853 VAL A C 1
ATOM 6604 O O . VAL A 1 853 ? -33.276 27.127 28.959 1.00 91.38 853 VAL A O 1
ATOM 6607 N N . ALA A 1 854 ? -31.562 27.954 27.758 1.00 89.00 854 ALA A N 1
ATOM 6608 C CA . ALA A 1 854 ? -30.926 28.687 28.860 1.00 89.00 854 ALA A CA 1
ATOM 6609 C C . ALA A 1 854 ? -30.625 30.157 28.522 1.00 89.00 854 ALA A C 1
ATOM 6611 O O . ALA A 1 854 ? -30.000 30.453 27.509 1.00 89.00 854 ALA A O 1
ATOM 6612 N N . ASN A 1 855 ? -30.985 31.088 29.418 1.00 84.50 855 ASN A N 1
ATOM 6613 C CA . ASN A 1 855 ? -30.809 32.530 29.198 1.00 84.50 855 ASN A CA 1
ATOM 6614 C C . ASN A 1 855 ? -29.999 33.260 30.285 1.00 84.50 855 ASN A C 1
ATOM 6616 O O . ASN A 1 855 ? -30.222 33.091 31.493 1.00 84.50 855 ASN A O 1
ATOM 6620 N N . SER A 1 856 ? -29.088 34.124 29.815 1.00 78.00 856 SER A N 1
ATOM 6621 C CA . SER A 1 856 ? -28.163 34.944 30.611 1.00 78.00 856 SER A CA 1
ATOM 6622 C C . SER A 1 856 ? -28.734 36.322 30.971 1.00 78.00 856 SER A C 1
ATOM 6624 O O . SER A 1 856 ? -29.406 36.977 30.173 1.00 78.00 856 SER A O 1
ATOM 6626 N N . ASN A 1 857 ? -28.460 36.772 32.198 1.00 67.81 857 ASN A N 1
ATOM 6627 C CA . ASN A 1 857 ? -29.051 37.971 32.801 1.00 67.81 857 ASN A CA 1
ATOM 6628 C C . ASN A 1 857 ? -28.331 39.302 32.494 1.00 67.81 857 ASN A C 1
ATOM 6630 O O . ASN A 1 857 ? -28.861 40.355 32.859 1.00 67.81 857 ASN A O 1
ATOM 6634 N N . ASP A 1 858 ? -27.136 39.288 31.895 1.00 58.56 858 ASP A N 1
ATOM 6635 C CA . ASP A 1 858 ? -26.234 40.454 31.883 1.00 58.56 858 ASP A CA 1
ATOM 6636 C C . ASP A 1 858 ? -26.716 41.647 31.047 1.00 58.56 858 ASP A C 1
ATOM 6638 O O . ASP A 1 858 ? -26.524 42.795 31.462 1.00 58.56 858 ASP A O 1
ATOM 6642 N N . SER A 1 859 ? -27.435 41.419 29.945 1.00 52.69 859 SER A N 1
ATOM 6643 C CA . SER A 1 859 ? -28.259 42.472 29.334 1.00 52.69 859 SER A CA 1
ATOM 6644 C C . SER A 1 859 ? -29.379 41.946 28.436 1.00 52.69 859 SER A C 1
ATOM 6646 O O . SER A 1 859 ? -29.182 41.676 27.255 1.00 52.69 859 SER A O 1
ATOM 6648 N N . SER A 1 860 ? -30.604 41.903 28.967 1.00 55.41 860 SER A N 1
ATOM 6649 C CA . SER A 1 860 ? -31.811 41.728 28.148 1.00 55.41 860 SER A CA 1
ATOM 6650 C C . SER A 1 860 ? -31.985 42.914 27.178 1.00 55.41 860 SER A C 1
ATOM 6652 O O . SER A 1 860 ? -32.101 44.059 27.647 1.00 55.41 860 SER A O 1
ATOM 6654 N N . PRO A 1 861 ? -32.039 42.684 25.850 1.00 52.16 861 PRO A N 1
ATOM 6655 C CA . PRO A 1 861 ? -32.287 43.724 24.855 1.00 52.16 861 PRO A CA 1
ATOM 6656 C C . PRO A 1 861 ? -33.532 44.547 25.206 1.00 52.16 861 PRO A C 1
ATOM 6658 O O . PRO A 1 861 ? -34.617 44.011 25.433 1.00 52.16 861 PRO A O 1
ATOM 6661 N N . ALA A 1 862 ? -33.365 45.867 25.304 1.00 48.06 862 ALA A N 1
ATOM 6662 C CA . ALA A 1 862 ? -34.427 46.836 25.600 1.00 48.06 862 ALA A CA 1
ATOM 6663 C C . ALA A 1 862 ? -35.276 46.595 26.882 1.00 48.06 862 ALA A C 1
ATOM 6665 O O . ALA A 1 862 ? -36.296 47.264 27.067 1.00 48.06 862 ALA A O 1
ATOM 6666 N N . GLY A 1 863 ? -34.851 45.725 27.809 1.00 54.56 863 GLY A N 1
ATOM 6667 C CA . GLY A 1 863 ? -35.550 45.488 29.082 1.00 54.56 863 GLY A CA 1
ATOM 6668 C C . GLY A 1 863 ? -36.734 44.517 29.006 1.00 54.56 863 GLY A C 1
ATOM 6669 O O . GLY A 1 863 ? -37.694 44.660 29.768 1.00 54.56 863 GLY A O 1
ATOM 6670 N N . LEU A 1 864 ? -36.677 43.542 28.097 1.00 65.12 864 LEU A N 1
ATOM 6671 C CA . LEU A 1 864 ? -37.606 42.410 28.043 1.00 65.12 864 LEU A CA 1
ATOM 6672 C C . LEU A 1 864 ? -37.430 41.493 29.277 1.00 65.12 864 LEU A C 1
ATOM 6674 O O . LEU A 1 864 ? -36.326 41.351 29.805 1.00 65.12 864 LEU A O 1
ATOM 6678 N N . ASP A 1 865 ? -38.507 40.866 29.758 1.00 76.12 865 ASP A N 1
ATOM 6679 C CA . ASP A 1 865 ? -38.438 39.910 30.875 1.00 76.12 865 ASP A CA 1
ATOM 6680 C C . ASP A 1 865 ? -37.808 38.590 30.410 1.00 76.12 865 ASP A C 1
ATOM 6682 O O . ASP A 1 865 ? -38.407 37.845 29.635 1.00 76.12 865 ASP A O 1
ATOM 6686 N N . ILE A 1 866 ? -36.611 38.291 30.918 1.00 77.38 866 ILE A N 1
ATOM 6687 C CA . ILE A 1 866 ? -35.855 37.073 30.610 1.00 77.38 866 ILE A CA 1
ATOM 6688 C C . ILE A 1 866 ? -36.636 35.788 30.914 1.00 77.38 866 ILE A C 1
ATOM 6690 O O . ILE A 1 866 ? -36.522 34.810 30.182 1.00 77.38 866 ILE A O 1
ATOM 6694 N N . THR A 1 867 ? -37.483 35.782 31.947 1.00 84.31 867 THR A N 1
ATOM 6695 C CA . THR A 1 867 ? -38.297 34.606 32.293 1.00 84.31 867 THR A CA 1
ATOM 6696 C C . THR A 1 867 ? -39.348 34.370 31.211 1.00 84.31 867 THR A C 1
ATOM 6698 O O . THR A 1 867 ? -39.569 33.237 30.795 1.00 84.31 867 THR A O 1
ATOM 6701 N N . ALA A 1 868 ? -39.954 35.450 30.707 1.00 81.12 868 ALA A N 1
ATOM 6702 C CA . ALA A 1 868 ? -40.925 35.388 29.621 1.00 81.12 868 ALA A CA 1
ATOM 6703 C C . ALA A 1 868 ? -40.276 35.055 28.266 1.00 81.12 868 ALA A C 1
ATOM 6705 O O . ALA A 1 868 ? -40.894 34.352 27.474 1.00 81.12 868 ALA A O 1
ATOM 6706 N N . LEU A 1 869 ? -39.046 35.516 28.004 1.00 80.44 869 LEU A N 1
ATOM 6707 C CA . LEU A 1 869 ? -38.281 35.138 26.808 1.00 80.44 869 LEU A CA 1
ATOM 6708 C C . LEU A 1 869 ? -37.903 33.652 26.822 1.00 80.44 869 LEU A C 1
ATOM 6710 O O . LEU A 1 869 ? -38.194 32.949 25.860 1.00 80.44 869 LEU A O 1
ATOM 6714 N N . THR A 1 870 ? -37.363 33.156 27.941 1.00 86.81 870 THR A N 1
ATOM 6715 C CA . THR A 1 870 ? -37.033 31.727 28.110 1.00 86.81 870 THR A CA 1
ATOM 6716 C C . THR A 1 870 ? -38.274 30.854 27.929 1.00 86.81 870 THR A C 1
ATOM 6718 O O . THR A 1 870 ? -38.211 29.831 27.258 1.00 86.81 870 THR A O 1
ATOM 6721 N N . GLN A 1 871 ? -39.426 31.282 28.464 1.00 87.38 871 GLN A N 1
ATOM 6722 C CA . GLN A 1 871 ? -40.684 30.549 28.301 1.00 87.38 871 GLN A CA 1
ATOM 6723 C C . GLN A 1 871 ? -41.146 30.539 26.841 1.00 87.38 871 GLN A C 1
ATOM 6725 O O . GLN A 1 871 ? -41.603 29.509 26.376 1.00 87.38 871 GLN A O 1
ATOM 6730 N N . ARG A 1 872 ? -41.013 31.653 26.107 1.00 84.06 872 ARG A N 1
ATOM 6731 C CA . ARG A 1 872 ? -41.394 31.731 24.686 1.00 84.06 872 ARG A CA 1
ATOM 6732 C C . ARG A 1 872 ? -40.539 30.837 23.802 1.00 84.06 872 ARG A C 1
ATOM 6734 O O . ARG A 1 872 ? -41.091 30.102 22.999 1.00 84.06 872 ARG A O 1
ATOM 6741 N N . GLN A 1 873 ? -39.220 30.880 23.968 1.00 86.00 873 GLN A N 1
ATOM 6742 C CA . GLN A 1 873 ? -38.301 30.035 23.204 1.00 86.00 873 GLN A CA 1
ATOM 6743 C C . GLN A 1 873 ? -38.530 28.548 23.515 1.00 86.00 873 GLN A C 1
ATOM 6745 O O . GLN A 1 873 ? -38.561 27.725 22.607 1.00 86.00 873 GLN A O 1
ATOM 6750 N N . ALA A 1 874 ? -38.784 28.214 24.784 1.00 89.50 874 ALA A N 1
ATOM 6751 C CA . ALA A 1 874 ? -39.125 26.856 25.186 1.00 89.50 874 ALA A CA 1
ATOM 6752 C C . ALA A 1 874 ? -40.497 26.398 24.650 1.00 89.50 874 ALA A C 1
ATOM 6754 O O . ALA A 1 874 ? -40.593 25.283 24.147 1.00 89.50 874 ALA A O 1
ATOM 6755 N N . ASP A 1 875 ? -41.536 27.243 24.714 1.00 88.94 875 ASP A N 1
ATOM 6756 C CA . ASP A 1 875 ? -42.871 26.959 24.160 1.00 88.94 875 ASP A CA 1
ATOM 6757 C C . ASP A 1 875 ? -42.804 26.798 22.619 1.00 88.94 875 ASP A C 1
ATOM 6759 O O . ASP A 1 875 ? -43.463 25.913 22.080 1.00 88.94 875 ASP A O 1
ATOM 6763 N N . LEU A 1 876 ? -41.975 27.588 21.913 1.00 88.12 876 LEU A N 1
ATOM 6764 C CA . LEU A 1 876 ? -41.731 27.451 20.466 1.00 88.12 876 LEU A CA 1
ATOM 6765 C C . LEU A 1 876 ? -41.033 26.134 20.116 1.00 88.12 876 LEU A C 1
ATOM 6767 O O . LEU A 1 876 ? -41.493 25.427 19.223 1.00 88.12 876 LEU A O 1
ATOM 6771 N N . LEU A 1 877 ? -39.953 25.784 20.823 1.00 90.56 877 LEU A N 1
ATOM 6772 C CA . LEU A 1 877 ? -39.255 24.517 20.604 1.00 90.56 877 LEU A CA 1
ATOM 6773 C C . LEU A 1 877 ? -40.174 23.325 20.909 1.00 90.56 877 LEU A C 1
ATOM 6775 O O . LEU A 1 877 ? -40.208 22.374 20.138 1.00 90.56 877 LEU A O 1
ATOM 6779 N N . ALA A 1 878 ? -40.972 23.390 21.980 1.00 90.00 878 ALA A N 1
ATOM 6780 C CA . ALA A 1 878 ? -41.932 22.337 22.309 1.00 90.00 878 ALA A CA 1
ATOM 6781 C C . ALA A 1 878 ? -42.962 22.132 21.191 1.00 90.00 878 ALA A C 1
ATOM 6783 O O . ALA A 1 878 ? -43.228 20.997 20.817 1.00 90.00 878 ALA A O 1
ATOM 6784 N N . GLU A 1 879 ? -43.473 23.219 20.609 1.00 88.69 879 GLU A N 1
ATOM 6785 C CA . GLU A 1 879 ? -44.418 23.170 19.491 1.00 88.69 879 GLU A CA 1
ATOM 6786 C C . GLU A 1 879 ? -43.778 22.728 18.159 1.00 88.69 879 GLU A C 1
ATOM 6788 O O . GLU A 1 879 ? -44.485 22.283 17.264 1.00 88.69 879 GLU A O 1
ATOM 6793 N N . ILE A 1 880 ? -42.453 22.815 18.005 1.00 89.00 880 ILE A N 1
ATOM 6794 C CA . ILE A 1 880 ? -41.736 22.229 16.857 1.00 89.00 880 ILE A CA 1
ATOM 6795 C C . ILE A 1 880 ? -41.527 20.717 17.053 1.00 89.00 880 ILE A C 1
ATOM 6797 O O . ILE A 1 880 ? -41.583 19.963 16.083 1.00 89.00 880 ILE A O 1
ATOM 6801 N N . LEU A 1 881 ? -41.296 20.265 18.293 1.00 89.81 881 LEU A N 1
ATOM 6802 C CA . LEU A 1 881 ? -41.062 18.851 18.623 1.00 89.81 881 LEU A CA 1
ATOM 6803 C C . LEU A 1 881 ? -42.357 18.032 18.819 1.00 89.81 881 LEU A C 1
ATOM 6805 O O . LEU A 1 881 ? -42.334 16.818 18.626 1.00 89.81 881 LEU A O 1
ATOM 6809 N N . ASP A 1 882 ? -43.465 18.683 19.179 1.00 87.94 882 ASP A N 1
ATOM 6810 C CA . ASP A 1 882 ? -44.847 18.179 19.149 1.00 87.94 882 ASP A CA 1
ATOM 6811 C C . ASP A 1 882 ? -45.719 19.207 18.409 1.00 87.94 882 ASP A C 1
ATOM 6813 O O . ASP A 1 882 ? -46.385 20.065 18.999 1.00 87.94 882 ASP A O 1
ATOM 6817 N N . ASN A 1 883 ? -45.677 19.143 17.078 1.00 82.31 883 ASN A N 1
ATOM 6818 C CA . ASN A 1 883 ? -46.389 20.079 16.208 1.00 82.31 883 ASN A CA 1
ATOM 6819 C C . ASN A 1 883 ? -47.822 19.615 15.887 1.00 82.31 883 ASN A C 1
ATOM 6821 O O . ASN A 1 883 ? -48.624 20.358 15.305 1.00 82.31 883 ASN A O 1
ATOM 6825 N N . ASN A 1 884 ? -48.174 18.396 16.300 1.00 82.69 884 ASN A N 1
ATOM 6826 C CA . ASN A 1 884 ? -49.549 17.915 16.311 1.00 82.69 884 ASN A CA 1
ATOM 6827 C C . ASN A 1 884 ? -50.313 18.343 17.599 1.00 82.69 884 ASN A C 1
ATOM 6829 O O . ASN A 1 884 ? -51.544 18.463 17.562 1.00 82.69 884 ASN A O 1
ATOM 6833 N N . GLN A 1 885 ? -49.582 18.692 18.668 1.00 83.44 885 GLN A N 1
ATOM 6834 C CA . GLN A 1 885 ? -50.038 19.105 20.003 1.00 83.44 885 GLN A CA 1
ATOM 6835 C C . GLN A 1 885 ? -50.874 18.044 20.747 1.00 83.44 885 GLN A C 1
ATOM 6837 O O . GLN A 1 885 ? -51.846 18.382 21.440 1.00 83.44 885 GLN A O 1
ATOM 6842 N N . ASP A 1 886 ? -50.534 16.756 20.616 1.00 85.12 886 ASP A N 1
ATOM 6843 C CA . ASP A 1 886 ? -51.164 15.675 21.394 1.00 85.12 886 ASP A CA 1
ATOM 6844 C C . ASP A 1 886 ? -50.455 15.353 22.722 1.00 85.12 886 ASP A C 1
ATOM 6846 O O . ASP A 1 886 ? -50.995 14.593 23.538 1.00 85.12 886 ASP A O 1
ATOM 6850 N N . GLY A 1 887 ? -49.322 16.006 22.992 1.00 83.31 887 GLY A N 1
ATOM 6851 C CA . GLY A 1 887 ? -48.494 15.832 24.180 1.00 83.31 887 GLY A CA 1
ATOM 6852 C C . GLY A 1 887 ? -47.390 14.787 24.013 1.00 83.31 887 GLY A C 1
ATOM 6853 O O . GLY A 1 887 ? -46.819 14.368 25.025 1.00 83.31 887 GLY A O 1
ATOM 6854 N N . TYR A 1 888 ? -47.098 14.346 22.786 1.00 86.00 888 TYR A N 1
ATOM 6855 C CA . TYR A 1 888 ? -46.041 13.385 22.474 1.00 86.00 888 TYR A CA 1
ATOM 6856 C C . TYR A 1 888 ? -45.093 13.929 21.402 1.00 86.00 888 TYR A C 1
ATOM 6858 O O . TYR A 1 888 ? -45.496 14.632 20.487 1.00 86.00 888 TYR A O 1
ATOM 6866 N N . LEU A 1 889 ? -43.812 13.575 21.511 1.00 88.12 889 LEU A N 1
ATOM 6867 C CA . LEU A 1 889 ? -42.790 13.958 20.537 1.00 88.12 889 LEU A CA 1
ATOM 6868 C C . LEU A 1 889 ? -43.088 13.307 19.175 1.00 88.12 889 LEU A C 1
ATOM 6870 O O . LEU A 1 889 ? -43.132 12.075 19.094 1.00 88.12 889 LEU A O 1
ATOM 6874 N N . ASP A 1 890 ? -43.236 14.124 18.127 1.00 84.62 890 ASP A N 1
ATOM 6875 C CA . ASP A 1 890 ? -43.552 13.678 16.761 1.00 84.62 890 ASP A CA 1
ATOM 6876 C C . ASP A 1 890 ? -42.412 12.809 16.188 1.00 84.62 890 ASP A C 1
ATOM 6878 O O . ASP A 1 890 ? -42.657 11.728 15.650 1.00 84.62 890 ASP A O 1
ATOM 6882 N N . ASP A 1 891 ? -41.153 13.238 16.361 1.00 86.94 891 ASP A N 1
ATOM 6883 C CA . ASP A 1 891 ? -39.968 12.511 15.888 1.00 86.94 891 ASP A CA 1
ATOM 6884 C C . ASP A 1 891 ? -38.931 12.263 16.990 1.00 86.94 891 ASP A C 1
ATOM 6886 O O . ASP A 1 891 ? -38.038 13.070 17.259 1.00 86.94 891 ASP A O 1
ATOM 6890 N N . THR A 1 892 ? -39.009 11.098 17.631 1.00 83.75 892 THR A N 1
ATOM 6891 C CA . THR A 1 892 ? -38.025 10.722 18.654 1.00 83.75 892 THR A CA 1
ATOM 6892 C C . THR A 1 892 ? -36.629 10.426 18.113 1.00 83.75 892 THR A C 1
ATOM 6894 O O . THR A 1 892 ? -35.683 10.454 18.894 1.00 83.75 892 THR A O 1
ATOM 6897 N N . GLY A 1 893 ? -36.474 10.124 16.818 1.00 80.69 893 GLY A N 1
ATOM 6898 C CA . GLY A 1 893 ? -35.154 9.916 16.220 1.00 80.69 893 GLY A CA 1
ATOM 6899 C C . GLY A 1 893 ? -34.380 11.229 16.193 1.00 80.69 893 GLY A C 1
ATOM 6900 O O . GLY A 1 893 ? -33.285 11.319 16.742 1.00 80.69 893 GLY A O 1
ATOM 6901 N N . VAL A 1 894 ? -35.027 12.269 15.665 1.00 87.12 894 VAL A N 1
ATOM 6902 C CA . VAL A 1 894 ? -34.542 13.653 15.673 1.00 87.12 894 VAL A CA 1
ATOM 6903 C C . VAL A 1 894 ? -34.326 14.158 17.104 1.00 87.12 894 VAL A C 1
ATOM 6905 O O . VAL A 1 894 ? -33.250 14.662 17.416 1.00 87.12 894 VAL A O 1
ATOM 6908 N N . VAL A 1 895 ? -35.295 13.991 18.013 1.00 86.75 895 VAL A N 1
ATOM 6909 C CA . VAL A 1 895 ? -35.175 14.524 19.387 1.00 86.75 895 VAL A CA 1
ATOM 6910 C C . VAL A 1 895 ? -34.019 13.887 20.167 1.00 86.75 895 VAL A C 1
ATOM 6912 O O . VAL A 1 895 ? -33.304 14.597 20.870 1.00 86.75 895 VAL A O 1
ATOM 6915 N N . ASN A 1 896 ? -33.771 12.582 20.017 1.00 81.75 896 ASN A N 1
ATOM 6916 C CA . ASN A 1 896 ? -32.668 11.896 20.707 1.00 81.75 896 ASN A CA 1
ATOM 6917 C C . ASN A 1 896 ? -31.267 12.379 20.281 1.00 81.75 896 ASN A C 1
ATOM 6919 O O . ASN A 1 896 ? -30.299 12.159 21.018 1.00 81.75 896 ASN A O 1
ATOM 6923 N N . LEU A 1 897 ? -31.153 13.023 19.115 1.00 83.38 897 LEU A N 1
ATOM 6924 C CA . LEU A 1 897 ? -29.928 13.667 18.627 1.00 83.38 897 LEU A CA 1
ATOM 6925 C C . LEU A 1 897 ? -29.771 15.087 19.197 1.00 83.38 897 LEU A C 1
ATOM 6927 O O . LEU A 1 897 ? -28.655 15.520 19.461 1.00 83.38 897 LEU A O 1
ATOM 6931 N N . LEU A 1 898 ? -30.885 15.782 19.452 1.00 86.62 898 LEU A N 1
ATOM 6932 C CA . LEU A 1 898 ? -30.896 17.137 20.014 1.00 86.62 898 LEU A CA 1
ATOM 6933 C C . LEU A 1 898 ? -30.684 17.177 21.539 1.00 86.62 898 LEU A C 1
ATOM 6935 O O . LEU A 1 898 ? -30.226 18.194 22.054 1.00 86.62 898 LEU A O 1
ATOM 6939 N N . GLN A 1 899 ? -31.031 16.115 22.274 1.00 86.31 899 GLN A N 1
ATOM 6940 C CA . GLN A 1 899 ? -30.954 16.064 23.746 1.00 86.31 899 GLN A CA 1
ATOM 6941 C C . GLN A 1 899 ? -29.603 16.528 24.307 1.00 86.31 899 GLN A C 1
ATOM 6943 O O . GLN A 1 899 ? -28.559 16.062 23.868 1.00 86.31 899 GLN A O 1
ATOM 6948 N N . THR A 1 900 ? -29.632 17.396 25.317 1.00 79.12 900 THR A N 1
ATOM 6949 C CA . THR A 1 900 ? -28.456 18.049 25.908 1.00 79.12 900 THR A CA 1
ATOM 6950 C C . THR A 1 900 ? -27.542 17.065 26.639 1.00 79.12 900 THR A C 1
ATOM 6952 O O . THR A 1 900 ? -27.934 16.444 27.626 1.00 79.12 900 THR A O 1
ATOM 6955 N N . ARG A 1 901 ? -26.314 16.944 26.128 1.00 75.06 901 ARG A N 1
ATOM 6956 C CA . ARG A 1 901 ? -25.162 16.158 26.614 1.00 75.06 901 ARG A CA 1
ATOM 6957 C C . ARG A 1 901 ? -23.936 16.586 25.793 1.00 75.06 901 ARG A C 1
ATOM 6959 O O . ARG A 1 901 ? -24.128 17.276 24.800 1.00 75.06 901 ARG A O 1
ATOM 6966 N N . SER A 1 902 ? -22.729 16.111 26.096 1.00 64.25 902 SER A N 1
ATOM 6967 C CA . SER A 1 902 ? -21.493 16.426 25.341 1.00 64.25 902 SER A CA 1
ATOM 6968 C C . SER A 1 902 ? -21.607 16.310 23.805 1.00 64.25 902 SER A C 1
ATOM 6970 O O . SER A 1 902 ? -21.084 17.143 23.075 1.00 64.25 902 SER A O 1
ATOM 6972 N N . THR A 1 903 ? -22.342 15.316 23.293 1.00 61.41 903 THR A N 1
ATOM 6973 C CA . THR A 1 903 ? -22.601 15.107 21.848 1.00 61.41 903 THR A CA 1
ATOM 6974 C C . THR A 1 903 ? -23.948 15.648 21.354 1.00 61.41 903 THR A C 1
ATOM 6976 O O . THR A 1 903 ? -24.329 15.431 20.205 1.00 61.41 903 THR A O 1
ATOM 6979 N N . GLY A 1 904 ? -24.702 16.292 22.241 1.00 75.69 904 GLY A N 1
ATOM 6980 C CA . GLY A 1 904 ? -26.067 16.758 22.035 1.00 75.69 904 GLY A CA 1
ATOM 6981 C C . GLY A 1 904 ? -26.156 18.205 21.572 1.00 75.69 904 GLY A C 1
ATOM 6982 O O . GLY A 1 904 ? -25.236 18.728 20.940 1.00 75.69 904 GLY A O 1
ATOM 6983 N N . THR A 1 905 ? -27.264 18.866 21.922 1.00 87.56 905 THR A N 1
ATOM 6984 C CA . THR A 1 905 ? -27.448 20.299 21.655 1.00 87.56 905 THR A CA 1
ATOM 6985 C C . THR A 1 905 ? -28.090 21.058 22.809 1.00 87.56 905 THR A C 1
ATOM 6987 O O . THR A 1 905 ? -28.775 20.474 23.654 1.00 87.56 905 THR A O 1
ATOM 6990 N N . TRP A 1 906 ? -27.930 22.380 22.817 1.00 90.19 906 TRP A N 1
ATOM 6991 C CA . TRP A 1 906 ? -28.674 23.284 23.695 1.00 90.19 906 TRP A CA 1
ATOM 6992 C C . TRP A 1 906 ? -28.938 24.633 23.016 1.00 90.19 906 TRP A C 1
ATOM 6994 O O . TRP A 1 906 ? -28.124 25.137 22.244 1.00 90.19 906 TRP A O 1
ATOM 7004 N N . MET A 1 907 ? -30.088 25.238 23.315 1.00 88.69 907 MET A N 1
ATOM 7005 C CA . MET A 1 907 ? -30.406 26.602 22.896 1.00 88.69 907 MET A CA 1
ATOM 7006 C C . MET A 1 907 ? -29.986 27.596 23.969 1.00 88.69 907 MET A C 1
ATOM 7008 O O . MET A 1 907 ? -30.307 27.427 25.151 1.00 88.69 907 MET A O 1
ATOM 7012 N N . ASN A 1 908 ? -29.356 28.688 23.549 1.00 83.38 908 ASN A N 1
ATOM 7013 C CA . ASN A 1 908 ? -29.006 29.777 24.449 1.00 83.38 908 ASN A CA 1
ATOM 7014 C C . ASN A 1 908 ? -29.397 31.145 23.878 1.00 83.38 908 ASN A C 1
ATOM 7016 O O . ASN A 1 908 ? -29.522 31.320 22.667 1.00 83.38 908 ASN A O 1
ATOM 7020 N N . MET A 1 909 ? -29.576 32.138 24.750 1.00 74.12 909 MET A N 1
ATOM 7021 C CA . MET A 1 909 ? -29.527 33.548 24.352 1.00 74.12 909 MET A CA 1
ATOM 7022 C C . MET A 1 909 ? -28.384 34.228 25.108 1.00 74.12 909 MET A C 1
ATOM 7024 O O . MET A 1 909 ? -28.504 34.573 26.295 1.00 74.12 909 MET A O 1
ATOM 7028 N N . MET A 1 910 ? -27.266 34.440 24.415 1.00 64.69 910 MET A N 1
ATOM 7029 C CA . MET A 1 910 ? -26.114 35.148 24.961 1.00 64.69 910 MET A CA 1
ATOM 7030 C C . MET A 1 910 ? -26.415 36.641 25.062 1.00 64.69 910 MET A C 1
ATOM 7032 O O . MET A 1 910 ? -26.643 37.337 24.076 1.00 64.69 910 MET A O 1
ATOM 7036 N N . SER A 1 911 ? -26.404 37.150 26.296 1.00 53.88 911 SER A N 1
ATOM 7037 C CA . SER A 1 911 ? -26.714 38.553 26.606 1.00 53.88 911 SER A CA 1
ATOM 7038 C C . SER A 1 911 ? -25.481 39.475 26.608 1.00 53.88 911 SER A C 1
ATOM 7040 O O . SER A 1 911 ? -25.591 40.669 26.898 1.00 53.88 911 SER A O 1
ATOM 7042 N N . SER A 1 912 ? -24.318 38.910 26.266 1.00 57.44 912 SER A N 1
ATOM 7043 C CA . SER A 1 912 ? -23.019 39.567 26.120 1.00 57.44 912 SER A CA 1
ATOM 7044 C C . SER A 1 912 ? -22.956 40.392 24.830 1.00 57.44 912 SER A C 1
ATOM 7046 O O . SER A 1 912 ? -23.318 39.910 23.763 1.00 57.44 912 SER A O 1
ATOM 7048 N N . SER A 1 913 ? -22.417 41.613 24.899 1.00 56.88 913 SER A N 1
ATOM 7049 C CA . SER A 1 913 ? -22.007 42.385 23.713 1.00 56.88 913 SER A CA 1
ATOM 7050 C C . SER A 1 913 ? -20.514 42.201 23.378 1.00 56.88 913 SER A C 1
ATOM 7052 O O . SER A 1 913 ? -19.889 43.109 22.827 1.00 56.88 913 SER A O 1
ATOM 7054 N N . ASN A 1 914 ? -19.910 41.100 23.830 1.00 64.06 914 ASN A N 1
ATOM 7055 C CA . ASN A 1 914 ? -18.489 40.789 23.709 1.00 64.06 914 ASN A CA 1
ATOM 7056 C C . ASN A 1 914 ? -18.321 39.391 23.096 1.00 64.06 914 ASN A C 1
ATOM 7058 O O . ASN A 1 914 ? -18.404 38.391 23.809 1.00 64.06 914 ASN A O 1
ATOM 7062 N N . GLU A 1 915 ? -18.054 39.357 21.792 1.00 61.41 915 GLU A N 1
ATOM 7063 C CA . GLU A 1 915 ? -17.914 38.146 20.964 1.00 61.41 915 GLU A CA 1
ATOM 7064 C C . GLU A 1 915 ? -16.779 37.220 21.446 1.00 61.41 915 GLU A C 1
ATOM 7066 O O . GLU A 1 915 ? -16.866 36.005 21.316 1.00 61.41 915 GLU A O 1
ATOM 7071 N N . ALA A 1 916 ? -15.732 37.760 22.084 1.00 63.47 916 ALA A N 1
ATOM 7072 C CA . ALA A 1 916 ? -14.657 36.936 22.647 1.00 63.47 916 ALA A CA 1
ATOM 7073 C C . ALA A 1 916 ? -15.109 36.131 23.881 1.00 63.47 916 ALA A C 1
ATOM 7075 O O . ALA A 1 916 ? -14.645 35.017 24.091 1.00 63.47 916 ALA A O 1
ATOM 7076 N N . LEU A 1 917 ? -16.031 36.684 24.680 1.00 67.94 917 LEU A N 1
ATOM 7077 C CA . LEU A 1 917 ? -16.650 35.965 25.798 1.00 67.94 917 LEU A CA 1
ATOM 7078 C C . LEU A 1 917 ? -17.742 35.002 25.298 1.00 67.94 917 LEU A C 1
ATOM 7080 O O . LEU A 1 917 ? -18.005 33.998 25.942 1.00 67.94 917 LEU A O 1
ATOM 7084 N N . GLU A 1 918 ? -18.360 35.295 24.151 1.00 66.06 918 GLU A N 1
ATOM 7085 C CA . GLU A 1 918 ? -19.312 34.408 23.465 1.00 66.06 918 GLU A CA 1
ATOM 7086 C C . GLU A 1 918 ? -18.645 33.062 23.130 1.00 66.06 918 GLU A C 1
ATOM 7088 O O . GLU A 1 918 ? -19.106 32.021 23.586 1.00 66.06 918 GLU A O 1
ATOM 7093 N N . GLY A 1 919 ? -17.490 33.091 22.452 1.00 69.00 919 GLY A N 1
ATOM 7094 C CA . GLY A 1 919 ? -16.713 31.882 22.150 1.00 69.00 919 GLY A CA 1
ATOM 7095 C C . GLY A 1 919 ? -16.205 31.137 23.393 1.00 69.00 919 GLY A C 1
ATOM 7096 O O . GLY A 1 919 ? -16.235 29.911 23.416 1.00 69.00 919 GLY A O 1
ATOM 7097 N N . GLU A 1 920 ? -15.798 31.857 24.447 1.00 76.12 920 GLU A N 1
ATOM 7098 C CA . GLU A 1 920 ? -15.400 31.251 25.732 1.00 76.12 920 GLU A CA 1
ATOM 7099 C C . GLU A 1 920 ? -16.566 30.479 26.378 1.00 76.12 920 GLU A C 1
ATOM 7101 O O . GLU A 1 920 ? -16.392 29.343 26.813 1.00 76.12 920 GLU A O 1
ATOM 7106 N N . ILE A 1 921 ? -17.767 31.072 26.391 1.00 75.25 921 ILE A N 1
ATOM 7107 C CA . ILE A 1 921 ? -18.988 30.457 26.931 1.00 75.25 921 ILE A CA 1
ATOM 7108 C C . ILE A 1 921 ? -19.379 29.213 26.131 1.00 75.25 921 ILE A C 1
ATOM 7110 O O . ILE A 1 921 ? -19.692 28.190 26.737 1.00 75.25 921 ILE A O 1
ATOM 7114 N N . ILE A 1 922 ? -19.367 29.298 24.795 1.00 75.06 922 ILE A N 1
ATOM 7115 C CA . ILE A 1 922 ? -19.686 28.166 23.911 1.00 75.06 922 ILE A CA 1
ATOM 7116 C C . ILE A 1 922 ? -18.710 27.015 24.157 1.00 75.06 922 ILE A C 1
ATOM 7118 O O . ILE A 1 922 ? -19.153 25.891 24.364 1.00 75.06 922 ILE A O 1
ATOM 7122 N N . SER A 1 923 ? -17.402 27.293 24.191 1.00 77.62 923 SER A N 1
ATOM 7123 C CA . SER A 1 923 ? -16.377 26.269 24.419 1.00 77.62 923 SER A CA 1
ATOM 7124 C C . SER A 1 923 ? -16.554 25.597 25.784 1.00 77.62 923 SER A C 1
ATOM 7126 O O . SER A 1 923 ? -16.693 24.381 25.853 1.00 77.62 923 SER A O 1
ATOM 7128 N N . ALA A 1 924 ? -16.636 26.386 26.862 1.00 79.56 924 ALA A N 1
ATOM 7129 C CA . ALA A 1 924 ? -16.698 25.864 28.227 1.00 79.56 924 ALA A CA 1
ATOM 7130 C C . ALA A 1 924 ? -17.999 25.102 28.537 1.00 79.56 924 ALA A C 1
ATOM 7132 O O . ALA A 1 924 ? -18.002 24.181 29.347 1.00 79.56 924 ALA A O 1
ATOM 7133 N N . LEU A 1 925 ? -19.128 25.488 27.934 1.00 80.88 925 LEU A N 1
ATOM 7134 C CA . LEU A 1 925 ? -20.398 24.777 28.118 1.00 80.88 925 LEU A CA 1
ATOM 7135 C C . LEU A 1 925 ? -20.604 23.642 27.109 1.00 80.88 925 LEU A C 1
ATOM 7137 O O . LEU A 1 925 ? -21.356 22.715 27.411 1.00 80.88 925 LEU A O 1
ATOM 7141 N N . GLY A 1 926 ? -19.942 23.685 25.951 1.00 75.75 926 GLY A N 1
ATOM 7142 C CA . GLY A 1 926 ? -20.080 22.701 24.878 1.00 75.75 926 GLY A CA 1
ATOM 7143 C C . GLY A 1 926 ? -19.670 21.289 25.290 1.00 75.75 926 GLY A C 1
ATOM 7144 O O . GLY A 1 926 ? -20.372 20.335 24.968 1.00 75.75 926 GLY A O 1
ATOM 7145 N N . GLU A 1 927 ? -18.621 21.159 26.104 1.00 71.25 927 GLU A N 1
ATOM 7146 C CA . GLU A 1 927 ? -18.166 19.884 26.685 1.00 71.25 927 GLU A CA 1
ATOM 7147 C C . GLU A 1 927 ? -19.270 19.144 27.464 1.00 71.25 927 GLU A C 1
ATOM 7149 O O . GLU A 1 927 ? -19.319 17.915 27.476 1.00 71.25 927 GLU A O 1
ATOM 7154 N N . TYR A 1 928 ? -20.191 19.881 28.093 1.00 78.25 928 TYR A N 1
ATOM 7155 C CA . TYR A 1 928 ? -21.232 19.317 28.958 1.00 78.25 928 TYR A CA 1
ATOM 7156 C C . TYR A 1 928 ? -22.620 19.307 28.308 1.00 78.25 928 TYR A C 1
ATOM 7158 O O . TYR A 1 928 ? -23.402 18.377 28.517 1.00 78.25 928 TYR A O 1
ATOM 7166 N N . LEU A 1 929 ? -22.945 20.356 27.550 1.00 81.38 929 LEU A N 1
ATOM 7167 C CA . LEU A 1 929 ? -24.276 20.615 26.993 1.00 81.38 929 LEU A CA 1
ATOM 7168 C C . LEU A 1 929 ? -24.371 20.319 25.486 1.00 81.38 929 LEU A C 1
ATOM 7170 O O . LEU A 1 929 ? -25.478 20.230 24.949 1.00 81.38 929 LEU A O 1
ATOM 7174 N N . GLY A 1 930 ? -23.230 20.128 24.824 1.00 84.88 930 GLY A N 1
ATOM 7175 C CA . GLY A 1 930 ? -23.128 19.846 23.399 1.00 84.88 930 GLY A CA 1
ATOM 7176 C C . GLY A 1 930 ? -23.125 21.102 22.536 1.00 84.88 930 GLY A C 1
ATOM 7177 O O . GLY A 1 930 ? -22.901 22.218 23.011 1.00 84.88 930 GLY A O 1
ATOM 7178 N N . LYS A 1 931 ? -23.381 20.919 21.239 1.00 85.06 931 LYS A N 1
ATOM 7179 C CA . LYS A 1 931 ? -23.348 22.002 20.249 1.00 85.06 931 LYS A CA 1
ATOM 7180 C C . LYS A 1 931 ? -24.420 23.041 20.565 1.00 85.06 931 LYS A C 1
ATOM 7182 O O . LYS A 1 931 ? -25.573 22.697 20.832 1.00 85.06 931 LYS A O 1
ATOM 7187 N N . ASP A 1 932 ? -24.050 24.312 20.548 1.00 84.25 932 ASP A N 1
ATOM 7188 C CA . ASP A 1 932 ? -24.984 25.378 20.874 1.00 84.25 932 ASP A CA 1
ATOM 7189 C C . ASP A 1 932 ? -25.758 25.863 19.638 1.00 84.25 932 ASP A C 1
ATOM 7191 O O . ASP A 1 932 ? -25.297 25.764 18.503 1.00 84.25 932 ASP A O 1
ATOM 7195 N N . MET A 1 933 ? -26.954 26.401 19.868 1.00 85.38 933 MET A N 1
ATOM 7196 C CA . MET A 1 933 ? -27.606 27.314 18.931 1.00 85.38 933 MET A CA 1
ATOM 7197 C C . MET A 1 933 ? -27.922 28.604 19.688 1.00 85.38 933 MET A C 1
ATOM 7199 O O . MET A 1 933 ? -28.836 28.654 20.524 1.00 85.38 933 MET A O 1
ATOM 7203 N N . GLY A 1 934 ? -27.074 29.608 19.470 1.00 75.06 934 GLY A N 1
ATOM 7204 C CA . GLY A 1 934 ? -27.009 30.824 20.270 1.00 75.06 934 GLY A CA 1
ATOM 7205 C C . GLY A 1 934 ? -27.633 32.042 19.599 1.00 75.06 934 GLY A C 1
ATOM 7206 O O . GLY A 1 934 ? -27.122 32.564 18.610 1.00 75.06 934 GLY A O 1
ATOM 7207 N N . VAL A 1 935 ? -28.687 32.588 20.210 1.00 73.06 935 VAL A N 1
ATOM 7208 C CA . VAL A 1 935 ? -29.307 33.834 19.744 1.00 73.06 935 VAL A CA 1
ATOM 7209 C C . VAL A 1 935 ? -28.463 35.036 20.178 1.00 73.06 935 VAL A C 1
ATOM 7211 O O . VAL A 1 935 ? -28.400 35.366 21.370 1.00 73.06 935 VAL A O 1
ATOM 7214 N N . LYS A 1 936 ? -27.834 35.736 19.227 1.00 72.50 936 LYS A N 1
ATOM 7215 C CA . LYS A 1 936 ? -26.907 36.838 19.545 1.00 72.50 936 LYS A CA 1
ATOM 7216 C C . LYS A 1 936 ? -27.609 38.087 20.085 1.00 72.50 936 LYS A C 1
ATOM 7218 O O . LYS A 1 936 ? -28.637 38.543 19.571 1.00 72.50 936 LYS A O 1
ATOM 7223 N N . HIS A 1 937 ? -26.984 38.732 21.075 1.00 69.38 937 HIS A N 1
ATOM 7224 C CA . HIS A 1 937 ? -27.474 39.975 21.690 1.00 69.38 937 HIS A CA 1
ATOM 7225 C C . HIS A 1 937 ? -27.732 41.106 20.674 1.00 69.38 937 HIS A C 1
ATOM 7227 O O . HIS A 1 937 ? -28.662 41.905 20.838 1.00 69.38 937 HIS A O 1
ATOM 7233 N N . SER A 1 938 ? -26.906 41.195 19.627 1.00 62.97 938 SER A N 1
ATOM 7234 C CA . SER A 1 938 ? -26.992 42.208 18.569 1.00 62.97 938 SER A CA 1
ATOM 7235 C C . SER A 1 938 ? -28.253 42.056 17.710 1.00 62.97 938 SER A C 1
ATOM 7237 O O . SER A 1 938 ? -28.924 43.059 17.453 1.00 62.97 938 SER A O 1
ATOM 7239 N N . TRP A 1 939 ? -28.619 40.827 17.337 1.00 69.19 939 TRP A N 1
ATOM 7240 C CA . TRP A 1 939 ? -29.798 40.512 16.522 1.00 69.19 939 TRP A CA 1
ATOM 7241 C C . TRP A 1 939 ? -31.090 40.906 17.239 1.00 69.19 939 TRP A C 1
ATOM 7243 O O . TRP A 1 939 ? -31.879 41.706 16.736 1.00 69.19 939 TRP A O 1
ATOM 7253 N N . LEU A 1 940 ? -31.244 40.462 18.487 1.00 67.88 940 LEU A N 1
ATOM 7254 C CA . LEU A 1 940 ? -32.388 40.810 19.331 1.00 67.88 940 LEU A CA 1
ATOM 7255 C C . LEU A 1 940 ? -32.465 42.319 19.617 1.00 67.88 940 LEU A C 1
ATOM 7257 O O . LEU A 1 940 ? -33.554 42.896 19.679 1.00 67.88 940 LEU A O 1
ATOM 7261 N N . SER A 1 941 ? -31.315 42.984 19.771 1.00 64.25 941 SER A N 1
ATOM 7262 C CA . SER A 1 941 ? -31.249 44.438 19.948 1.00 64.25 941 SER A CA 1
ATOM 7263 C C . SER A 1 941 ? -31.735 45.189 18.708 1.00 64.25 941 SER A C 1
ATOM 7265 O O . SER A 1 941 ? -32.528 46.121 18.853 1.00 64.25 941 SER A O 1
ATOM 7267 N N . ALA A 1 942 ? -31.336 44.766 17.504 1.00 60.69 942 ALA A N 1
ATOM 7268 C CA . ALA A 1 942 ? -31.820 45.332 16.245 1.00 60.69 942 ALA A CA 1
ATOM 7269 C C . ALA A 1 942 ? -33.329 45.085 16.055 1.00 60.69 942 ALA A C 1
ATOM 7271 O O . ALA A 1 942 ? -34.095 46.035 15.868 1.00 60.69 942 ALA A O 1
ATOM 7272 N N . ALA A 1 943 ? -33.777 43.838 16.223 1.00 60.31 943 ALA A N 1
ATOM 7273 C CA . ALA A 1 943 ? -35.179 43.440 16.105 1.00 60.31 943 ALA A CA 1
ATOM 7274 C C . ALA A 1 943 ? -36.101 44.217 17.066 1.00 60.31 943 ALA A C 1
ATOM 7276 O O . ALA A 1 943 ? -37.147 44.741 16.665 1.00 60.31 943 ALA A O 1
ATOM 7277 N N . SER A 1 944 ? -35.679 44.381 18.327 1.00 58.09 944 SER A N 1
ATOM 7278 C CA . SER A 1 944 ? -36.420 45.160 19.330 1.00 58.09 944 SER A CA 1
ATOM 7279 C C . SER A 1 944 ? -36.499 46.665 19.018 1.00 58.09 944 SER A C 1
ATOM 7281 O O . SER A 1 944 ? -37.403 47.342 19.516 1.00 58.09 944 SER A O 1
ATOM 7283 N N . GLY A 1 945 ? -35.578 47.187 18.196 1.00 55.28 945 GLY A N 1
ATOM 7284 C CA . GLY A 1 945 ? -35.493 48.592 17.798 1.00 55.28 945 GLY A CA 1
ATOM 7285 C C . GLY A 1 945 ? -36.325 48.952 16.564 1.00 55.28 945 GLY A C 1
ATOM 7286 O O . GLY A 1 945 ? -37.065 49.937 16.610 1.00 55.28 945 GLY A O 1
ATOM 7287 N N . ASP A 1 946 ? -36.222 48.163 15.489 1.00 47.62 946 ASP A N 1
ATOM 7288 C CA . ASP A 1 946 ? -36.838 48.482 14.188 1.00 47.62 946 ASP A CA 1
ATOM 7289 C C . ASP A 1 946 ? -38.219 47.828 13.964 1.00 47.62 946 ASP A C 1
ATOM 7291 O O . ASP A 1 946 ? -39.081 48.437 13.325 1.00 47.62 946 ASP A O 1
ATOM 7295 N N . ALA A 1 947 ? -38.478 46.637 14.527 1.00 47.88 947 ALA A N 1
ATOM 7296 C CA . ALA A 1 947 ? -39.731 45.883 14.332 1.00 47.88 947 ALA A CA 1
ATOM 7297 C C . ALA A 1 947 ? -40.581 45.717 15.612 1.00 47.88 947 ALA A C 1
ATOM 7299 O O . ALA A 1 947 ? -41.795 45.494 15.544 1.00 47.88 947 ALA A O 1
ATOM 7300 N N . GLY A 1 948 ? -39.977 45.858 16.795 1.00 56.44 948 GLY A N 1
ATOM 7301 C CA . GLY A 1 948 ? -40.650 45.677 18.082 1.00 56.44 948 GLY A CA 1
ATOM 7302 C C . GLY A 1 948 ? -40.856 44.200 18.435 1.00 56.44 948 GLY A C 1
ATOM 7303 O O . GLY A 1 948 ? -40.029 43.357 18.108 1.00 56.44 948 GLY A O 1
ATOM 7304 N N . VAL A 1 949 ? -41.958 43.873 19.125 1.00 54.50 949 VAL A N 1
ATOM 7305 C CA . VAL A 1 949 ? -42.205 42.508 19.649 1.00 54.50 949 VAL A CA 1
ATOM 7306 C C . VAL A 1 949 ? -42.207 41.449 18.541 1.00 54.50 949 VAL A C 1
ATOM 7308 O O . VAL A 1 949 ? -41.733 40.348 18.782 1.00 54.50 949 VAL A O 1
ATOM 7311 N N . ASN A 1 950 ? -42.692 41.776 17.340 1.00 58.97 950 ASN A N 1
ATOM 7312 C CA . ASN A 1 950 ? -42.789 40.810 16.245 1.00 58.97 950 ASN A CA 1
ATOM 7313 C C . ASN A 1 950 ? -41.412 40.344 15.741 1.00 58.97 950 ASN A C 1
ATOM 7315 O O . ASN A 1 950 ? -41.248 39.152 15.528 1.00 58.97 950 ASN A O 1
ATOM 7319 N N . GLY A 1 951 ? -40.422 41.240 15.627 1.00 66.25 951 GLY A N 1
ATOM 7320 C CA . GLY A 1 951 ? -39.081 40.854 15.164 1.00 66.25 951 GLY A CA 1
ATOM 7321 C C . GLY A 1 951 ? -38.311 39.999 16.175 1.00 66.25 951 GLY A C 1
ATOM 7322 O O . GLY A 1 951 ? -37.446 39.224 15.796 1.00 66.25 951 GLY A O 1
ATOM 7323 N N . VAL A 1 952 ? -38.626 40.104 17.472 1.00 72.06 952 VAL A N 1
ATOM 7324 C CA . VAL A 1 952 ? -38.031 39.219 18.491 1.00 72.06 952 VAL A CA 1
ATOM 7325 C C . VAL A 1 952 ? -38.576 37.794 18.363 1.00 72.06 952 VAL A C 1
ATOM 7327 O O . VAL A 1 952 ? -37.835 36.843 18.567 1.00 72.06 952 VAL A O 1
ATOM 7330 N N . GLU A 1 953 ? -39.853 37.634 18.008 1.00 73.81 953 GLU A N 1
ATOM 7331 C CA . GLU A 1 953 ? -40.444 36.311 17.755 1.00 73.81 953 GLU A CA 1
ATOM 7332 C C . GLU A 1 953 ? -39.940 35.678 16.450 1.00 73.81 953 GLU A C 1
ATOM 7334 O O . GLU A 1 953 ? -39.887 34.458 16.361 1.00 73.81 953 GLU A O 1
ATOM 7339 N N . GLU A 1 954 ? -39.595 36.497 15.451 1.00 73.94 954 GLU A N 1
ATOM 7340 C CA . GLU A 1 954 ? -39.024 36.069 14.166 1.00 73.94 954 GLU A CA 1
ATOM 7341 C C . GLU A 1 954 ? -37.658 35.397 14.393 1.00 73.94 954 GLU A C 1
ATOM 7343 O O . GLU A 1 954 ? -37.520 34.204 14.136 1.00 73.94 954 GLU A O 1
ATOM 7348 N N . VAL A 1 955 ? -36.733 36.101 15.058 1.00 76.81 955 VAL A N 1
ATOM 7349 C CA . VAL A 1 955 ? -35.398 35.586 15.424 1.00 76.81 955 VAL A CA 1
ATOM 7350 C C . VAL A 1 955 ? -35.465 34.344 16.333 1.00 76.81 955 VAL A C 1
ATOM 7352 O O . VAL A 1 955 ? -34.671 33.422 16.189 1.00 76.81 955 VAL A O 1
ATOM 7355 N N . LEU A 1 956 ? -36.408 34.279 17.284 1.00 79.94 956 LEU A N 1
ATOM 7356 C CA . LEU A 1 956 ? -36.549 33.094 18.151 1.00 79.94 956 LEU A CA 1
ATOM 7357 C C . LEU A 1 956 ? -37.067 31.853 17.406 1.00 79.94 956 LEU A C 1
ATOM 7359 O O . LEU A 1 956 ? -36.784 30.734 17.833 1.00 79.94 956 LEU A O 1
ATOM 7363 N N . LEU A 1 957 ? -37.851 32.043 16.342 1.00 80.81 957 LEU A N 1
ATOM 7364 C CA . LEU A 1 957 ? -38.377 30.962 15.510 1.00 80.81 957 LEU A CA 1
ATOM 7365 C C . LEU A 1 957 ? -37.307 30.436 14.542 1.00 80.81 957 LEU A C 1
ATOM 7367 O O . LEU A 1 957 ? -37.148 29.223 14.425 1.00 80.81 957 LEU A O 1
ATOM 7371 N N . GLU A 1 958 ? -36.573 31.343 13.899 1.00 80.00 958 GLU A N 1
ATOM 7372 C CA . GLU A 1 958 ? -35.440 31.066 13.005 1.00 80.00 958 GLU A CA 1
ATOM 7373 C C . GLU A 1 958 ? -34.406 30.154 13.684 1.00 80.00 958 GLU A C 1
ATOM 7375 O O . GLU A 1 958 ? -34.186 29.022 13.254 1.00 80.00 958 GLU A O 1
ATOM 7380 N N . GLU A 1 959 ? -33.904 30.560 14.851 1.00 83.81 959 GLU A N 1
ATOM 7381 C CA . GLU A 1 959 ? -32.900 29.800 15.606 1.00 83.81 959 GLU A CA 1
ATOM 7382 C C . GLU A 1 959 ? -33.416 28.442 16.123 1.00 83.81 959 GLU A C 1
ATOM 7384 O O . GLU A 1 959 ? -32.666 27.466 16.215 1.00 83.81 959 GLU A O 1
ATOM 7389 N N . ALA A 1 960 ? -34.716 28.325 16.423 1.00 85.88 960 ALA A N 1
ATOM 7390 C CA . ALA A 1 960 ? -35.318 27.044 16.803 1.00 85.88 960 ALA A CA 1
ATOM 7391 C C . ALA A 1 960 ? -35.406 26.071 15.612 1.00 85.88 960 ALA A C 1
ATOM 7393 O O . ALA A 1 960 ? -35.157 24.874 15.775 1.00 85.88 960 ALA A O 1
ATOM 7394 N N . ILE A 1 961 ? -35.700 26.581 14.410 1.00 84.06 961 ILE A N 1
ATOM 7395 C CA . ILE A 1 961 ? -35.665 25.806 13.162 1.00 84.06 961 ILE A CA 1
ATOM 7396 C C . ILE A 1 961 ? -34.216 25.433 12.806 1.00 84.06 961 ILE A C 1
ATOM 7398 O O . ILE A 1 961 ? -33.975 24.298 12.393 1.00 84.06 961 ILE A O 1
ATOM 7402 N N . HIS A 1 962 ? -33.248 26.330 13.026 1.00 82.31 962 HIS A N 1
ATOM 7403 C CA . HIS A 1 962 ? -31.824 26.074 12.790 1.00 82.31 962 HIS A CA 1
ATOM 7404 C C . HIS A 1 962 ? -31.296 24.927 13.658 1.00 82.31 962 HIS A C 1
ATOM 7406 O O . HIS A 1 962 ? -30.705 23.997 13.113 1.00 82.31 962 HIS A O 1
ATOM 7412 N N . LEU A 1 963 ? -31.564 24.920 14.972 1.00 87.88 963 LEU A N 1
ATOM 7413 C CA . LEU A 1 963 ? -31.189 23.801 15.853 1.00 87.88 963 LEU A CA 1
ATOM 7414 C C . LEU A 1 963 ? -31.847 22.484 15.414 1.00 87.88 963 LEU A C 1
ATOM 7416 O O . LEU A 1 963 ? -31.167 21.473 15.224 1.00 87.88 963 LEU A O 1
ATOM 7420 N N . TRP A 1 964 ? -33.169 22.508 15.224 1.00 87.81 964 TRP A N 1
ATOM 7421 C CA . TRP A 1 964 ? -33.965 21.341 14.838 1.00 87.81 964 TRP A CA 1
ATOM 7422 C C . TRP A 1 964 ? -33.481 20.713 13.525 1.00 87.81 964 TRP A C 1
ATOM 7424 O O . TRP A 1 964 ? -33.413 19.488 13.401 1.00 87.81 964 TRP A O 1
ATOM 7434 N N . HIS A 1 965 ? -33.083 21.540 12.559 1.00 84.69 965 HIS A N 1
ATOM 7435 C CA . HIS A 1 965 ? -32.581 21.074 11.277 1.00 84.69 965 HIS A CA 1
ATOM 7436 C C . HIS A 1 965 ? -31.100 20.672 11.312 1.00 84.69 965 HIS A C 1
ATOM 7438 O O . HIS A 1 965 ? -30.803 19.518 11.009 1.00 84.69 965 HIS A O 1
ATOM 7444 N N . HIS A 1 966 ? -30.186 21.583 11.679 1.00 81.19 966 HIS A N 1
ATOM 7445 C CA . HIS A 1 966 ? -28.731 21.397 11.545 1.00 81.19 966 HIS A CA 1
ATOM 7446 C C . HIS A 1 966 ? -28.157 20.262 12.388 1.00 81.19 966 HIS A C 1
ATOM 7448 O O . HIS A 1 966 ? -27.115 19.715 12.022 1.00 81.19 966 HIS A O 1
ATOM 7454 N N . TYR A 1 967 ? -28.806 19.923 13.499 1.00 85.31 967 TYR A N 1
ATOM 7455 C CA . TYR A 1 967 ? -28.349 18.864 14.395 1.00 85.31 967 TYR A CA 1
ATOM 7456 C C . TYR A 1 967 ? -29.309 17.670 14.440 1.00 85.31 967 TYR A C 1
ATOM 7458 O O . TYR A 1 967 ? -28.878 16.546 14.699 1.00 85.31 967 TYR A O 1
ATOM 7466 N N . GLY A 1 968 ? -30.589 17.895 14.131 1.00 87.00 968 GLY A N 1
ATOM 7467 C CA . GLY A 1 968 ? -31.623 16.868 14.070 1.00 87.00 968 GLY A CA 1
ATOM 7468 C C . GLY A 1 968 ? -31.791 16.253 12.676 1.00 87.00 968 GLY A C 1
ATOM 7469 O O . GLY A 1 968 ? -31.404 15.108 12.453 1.00 87.00 968 GLY A O 1
ATOM 7470 N N . TYR A 1 969 ? -32.383 16.989 11.729 1.00 86.25 969 TYR A N 1
ATOM 7471 C CA . TYR A 1 969 ? -32.766 16.446 10.411 1.00 86.25 969 TYR A CA 1
ATOM 7472 C C . TYR A 1 969 ? -31.601 16.137 9.472 1.00 86.25 969 TYR A C 1
ATOM 7474 O O . TYR A 1 969 ? -31.671 15.151 8.740 1.00 86.25 969 TYR A O 1
ATOM 7482 N N . THR A 1 970 ? -30.538 16.938 9.482 1.00 83.38 970 THR A N 1
ATOM 7483 C CA . THR A 1 970 ? -29.298 16.652 8.734 1.00 83.38 970 THR A CA 1
ATOM 7484 C C . THR A 1 970 ? -28.697 15.303 9.144 1.00 83.38 970 THR A C 1
ATOM 7486 O O . THR A 1 970 ? -28.262 14.540 8.286 1.00 83.38 970 THR A O 1
ATOM 7489 N N . SER A 1 971 ? -28.727 15.003 10.445 1.00 81.38 971 SER A N 1
ATOM 7490 C CA . SER A 1 971 ? -28.192 13.790 11.066 1.00 81.38 971 SER A CA 1
ATOM 7491 C C . SER A 1 971 ? -29.118 12.580 10.889 1.00 81.38 971 SER A C 1
ATOM 7493 O O . SER A 1 971 ? -28.658 11.492 10.558 1.00 81.38 971 SER A O 1
ATOM 7495 N N . ALA A 1 972 ? -30.429 12.755 11.090 1.00 83.81 972 ALA A N 1
ATOM 7496 C CA . ALA A 1 972 ? -31.415 11.674 10.991 1.00 83.81 972 ALA A CA 1
ATOM 7497 C C . ALA A 1 972 ? -31.768 11.298 9.539 1.00 83.81 972 ALA A C 1
ATOM 7499 O O . ALA A 1 972 ? -32.093 10.145 9.255 1.00 83.81 972 ALA A O 1
ATOM 7500 N N . TYR A 1 973 ? -31.719 12.266 8.618 1.00 90.00 973 TYR A N 1
ATOM 7501 C CA . TYR A 1 973 ? -32.214 12.139 7.244 1.00 90.00 973 TYR A CA 1
ATOM 7502 C C . TYR A 1 973 ? -31.285 12.829 6.216 1.00 90.00 973 TYR A C 1
ATOM 7504 O O . TYR A 1 973 ? -31.747 13.678 5.435 1.00 90.00 973 TYR A O 1
ATOM 7512 N N . PRO A 1 974 ? -29.982 12.479 6.170 1.00 84.88 974 PRO A N 1
ATOM 7513 C CA . PRO A 1 974 ? -28.973 13.217 5.408 1.00 84.88 974 PRO A CA 1
ATOM 7514 C C . PRO A 1 974 ? -29.294 13.346 3.913 1.00 84.88 974 PRO A C 1
ATOM 7516 O O . PRO A 1 974 ? -29.226 14.449 3.373 1.00 84.88 974 PRO A O 1
ATOM 7519 N N . ASP A 1 975 ? -29.758 12.278 3.260 1.00 86.31 975 ASP A N 1
ATOM 7520 C CA . ASP A 1 975 ? -30.119 12.282 1.830 1.00 86.31 975 ASP A CA 1
ATOM 7521 C C . ASP A 1 975 ? -31.197 13.320 1.459 1.00 86.31 975 ASP A C 1
ATOM 7523 O O . ASP A 1 975 ? -31.323 13.719 0.300 1.00 86.31 975 ASP A O 1
ATOM 7527 N N . GLN A 1 976 ? -32.018 13.745 2.424 1.00 89.00 976 GLN A N 1
ATOM 7528 C CA . GLN A 1 976 ? -33.121 14.677 2.182 1.00 89.00 976 GLN A CA 1
ATOM 7529 C C . GLN A 1 976 ? -32.796 16.092 2.656 1.00 89.00 976 GLN A C 1
ATOM 7531 O O . GLN A 1 976 ? -33.140 17.051 1.962 1.00 89.00 976 GLN A O 1
ATOM 7536 N N . PHE A 1 977 ? -32.092 16.217 3.784 1.00 87.06 977 PHE A N 1
ATOM 7537 C CA . PHE A 1 977 ? -31.924 17.482 4.501 1.00 87.06 977 PHE A CA 1
ATOM 7538 C C . PHE A 1 977 ? -30.466 17.895 4.766 1.00 87.06 977 PHE A C 1
ATOM 7540 O O . PHE A 1 977 ? -30.258 19.026 5.181 1.00 87.06 977 PHE A O 1
ATOM 7547 N N . SER A 1 978 ? -29.454 17.052 4.517 1.00 81.00 978 SER A N 1
ATOM 7548 C CA . SER A 1 978 ? -28.045 17.424 4.748 1.00 81.00 978 SER A CA 1
ATOM 7549 C C . SER A 1 978 ? -27.624 18.640 3.925 1.00 81.00 978 SER A C 1
ATOM 7551 O O . SER A 1 978 ? -28.002 18.776 2.760 1.00 81.00 978 SER A O 1
ATOM 7553 N N . ALA A 1 979 ? -26.802 19.503 4.508 1.00 64.75 979 ALA A N 1
ATOM 7554 C CA . ALA A 1 979 ? -26.184 20.614 3.808 1.00 64.75 979 ALA A CA 1
ATOM 7555 C C . ALA A 1 979 ? -24.806 20.888 4.426 1.00 64.75 979 ALA A C 1
ATOM 7557 O O . ALA A 1 979 ? -24.693 21.681 5.358 1.00 64.75 979 ALA A O 1
ATOM 7558 N N . SER A 1 980 ? -23.761 20.190 3.960 1.00 57.72 980 SER A N 1
ATOM 7559 C CA . SER A 1 980 ? -22.401 20.402 4.471 1.00 57.72 980 SER A CA 1
ATOM 7560 C C . SER A 1 980 ? -21.674 21.525 3.725 1.00 57.72 980 SER A C 1
ATOM 7562 O O . SER A 1 980 ? -21.801 21.692 2.511 1.00 57.72 980 SER A O 1
ATOM 7564 N N . SER A 1 981 ? -20.862 22.269 4.472 1.00 51.09 981 SER A N 1
ATOM 7565 C CA . SER A 1 981 ? -20.044 23.402 4.017 1.00 51.09 981 SER A CA 1
ATOM 7566 C C . SER A 1 981 ? -18.674 23.001 3.447 1.00 51.09 981 SER A C 1
ATOM 7568 O O . SER A 1 981 ? -17.861 23.851 3.077 1.00 51.09 981 SER A O 1
ATOM 7570 N N . THR A 1 982 ? -18.373 21.699 3.371 1.00 43.69 982 THR A N 1
ATOM 7571 C CA . THR A 1 982 ? -17.055 21.182 2.971 1.00 43.69 982 THR A CA 1
ATOM 7572 C C . THR A 1 982 ? -16.691 21.588 1.536 1.00 43.69 982 THR A C 1
ATOM 7574 O O . THR A 1 982 ? -17.144 20.994 0.558 1.00 43.69 982 THR A O 1
ATOM 7577 N N . GLY A 1 983 ? -15.836 22.612 1.426 1.00 43.25 983 GLY A N 1
ATOM 7578 C CA . GLY A 1 983 ? -15.328 23.166 0.165 1.00 43.25 983 GLY A CA 1
ATOM 7579 C C . GLY A 1 983 ? -15.890 24.537 -0.240 1.00 43.25 983 GLY A C 1
ATOM 7580 O O . GLY A 1 983 ? -15.574 25.006 -1.335 1.00 43.25 983 GLY A O 1
ATOM 7581 N N . CYS A 1 984 ? -16.694 25.195 0.599 1.00 48.31 984 CYS A N 1
ATOM 7582 C CA . CYS A 1 984 ? -17.303 26.493 0.294 1.00 48.31 984 CYS A CA 1
ATOM 7583 C C . CYS A 1 984 ? -16.651 27.639 1.084 1.00 48.31 984 CYS A C 1
ATOM 7585 O O . CYS A 1 984 ? -16.923 27.851 2.259 1.00 48.31 984 CYS A O 1
ATOM 7587 N N . GLY A 1 985 ? -15.772 28.395 0.420 1.00 44.47 985 GLY A N 1
ATOM 7588 C CA . GLY A 1 985 ? -15.244 29.658 0.947 1.00 44.47 985 GLY A CA 1
ATOM 7589 C C . GLY A 1 985 ? -16.144 30.852 0.608 1.00 44.47 985 GLY A C 1
ATOM 7590 O O . GLY A 1 985 ? -16.919 30.798 -0.346 1.00 44.47 985 GLY A O 1
ATOM 7591 N N . GLU A 1 986 ? -15.983 31.960 1.340 1.00 40.41 986 GLU A N 1
ATOM 7592 C CA . GLU A 1 986 ? -16.784 33.193 1.185 1.00 40.41 986 GLU A CA 1
ATOM 7593 C C . GLU A 1 986 ? -16.759 33.793 -0.240 1.00 40.41 986 GLU A C 1
ATOM 7595 O O . GLU A 1 986 ? -17.677 34.516 -0.634 1.00 40.41 986 GLU A O 1
ATOM 7600 N N . GLU A 1 987 ? -15.736 33.490 -1.051 1.00 41.62 987 GLU A N 1
ATOM 7601 C CA . GLU A 1 987 ? -15.612 33.990 -2.422 1.00 41.62 987 GLU A CA 1
ATOM 7602 C C . GLU A 1 987 ? -15.877 32.918 -3.503 1.00 41.62 987 GLU A C 1
ATOM 7604 O O . GLU A 1 987 ? -14.994 32.182 -3.942 1.00 41.62 987 GLU A O 1
ATOM 7609 N N . THR A 1 988 ? -17.087 33.002 -4.069 1.00 44.88 988 THR A N 1
ATOM 7610 C CA . THR A 1 988 ? -17.578 32.428 -5.346 1.00 44.88 988 THR A CA 1
ATOM 7611 C C . THR A 1 988 ? -18.210 31.025 -5.335 1.00 44.88 988 THR A C 1
ATOM 7613 O O . THR A 1 988 ? -17.589 29.997 -5.096 1.00 44.88 988 THR A O 1
ATOM 7616 N N . SER A 1 989 ? -19.471 30.983 -5.779 1.00 47.66 989 SER A N 1
ATOM 7617 C CA . SER A 1 989 ? -20.361 29.813 -5.833 1.00 47.66 989 SER A CA 1
ATOM 7618 C C . SER A 1 989 ? -20.056 28.790 -6.948 1.00 47.66 989 SER A C 1
ATOM 7620 O O . SER A 1 989 ? -20.963 28.107 -7.425 1.00 47.66 989 SER A O 1
ATOM 7622 N N . VAL A 1 990 ? -18.812 28.703 -7.436 1.00 43.50 990 VAL A N 1
ATOM 7623 C CA . VAL A 1 990 ? -18.422 27.855 -8.585 1.00 43.50 990 VAL A CA 1
ATOM 7624 C C . VAL A 1 990 ? -17.486 26.737 -8.118 1.00 43.50 990 VAL A C 1
ATOM 7626 O O . VAL A 1 990 ? -16.304 26.714 -8.447 1.00 43.50 990 VAL A O 1
ATOM 7629 N N . GLY A 1 991 ? -18.040 25.807 -7.340 1.00 49.16 991 GLY A N 1
ATOM 7630 C CA . GLY A 1 991 ? -17.308 24.676 -6.756 1.00 49.16 991 GLY A CA 1
ATOM 7631 C C . GLY A 1 991 ? -18.081 23.952 -5.651 1.00 49.16 991 GLY A C 1
ATOM 7632 O O . GLY A 1 991 ? -17.916 22.749 -5.490 1.00 49.16 991 GLY A O 1
ATOM 7633 N N . CYS A 1 992 ? -18.978 24.662 -4.960 1.00 54.16 992 CYS A N 1
ATOM 7634 C CA . CYS A 1 992 ? -19.839 24.106 -3.918 1.00 54.16 992 CYS A CA 1
ATOM 7635 C C . CYS A 1 992 ? -20.664 22.896 -4.387 1.00 54.16 992 CYS A C 1
ATOM 7637 O O . CYS A 1 992 ? -21.293 22.923 -5.450 1.00 54.16 992 CYS A O 1
ATOM 7639 N N . ASN A 1 993 ? -20.687 21.843 -3.567 1.00 59.44 993 ASN A N 1
ATOM 7640 C CA . ASN A 1 993 ? -21.396 20.601 -3.856 1.00 59.44 993 ASN A CA 1
ATOM 7641 C C . ASN A 1 993 ? -22.867 20.672 -3.414 1.00 59.44 993 ASN A C 1
ATOM 7643 O O . ASN A 1 993 ? -23.257 20.131 -2.385 1.00 59.44 993 ASN A O 1
ATOM 7647 N N . TRP A 1 994 ? -23.707 21.287 -4.242 1.00 67.94 994 TRP A N 1
ATOM 7648 C CA . TRP A 1 994 ? -25.160 21.351 -4.034 1.00 67.94 994 TRP A CA 1
ATOM 7649 C C . TRP A 1 994 ? -25.906 20.039 -4.351 1.00 67.94 994 TRP A C 1
ATOM 7651 O O . TRP A 1 994 ? -27.112 20.060 -4.571 1.00 67.94 994 TRP A O 1
ATOM 7661 N N . ASN A 1 995 ? -25.212 18.900 -4.455 1.00 67.88 995 ASN A N 1
ATOM 7662 C CA . ASN A 1 995 ? -25.800 17.624 -4.879 1.00 67.88 995 ASN A CA 1
ATOM 7663 C C . ASN A 1 995 ? -25.884 16.578 -3.750 1.00 67.88 995 ASN A C 1
ATOM 7665 O O . ASN A 1 995 ? -26.051 15.394 -4.029 1.00 67.88 995 ASN A O 1
ATOM 7669 N N . GLN A 1 996 ? -25.744 17.002 -2.492 1.00 70.38 996 GLN A N 1
ATOM 7670 C CA . GLN A 1 996 ? -25.717 16.108 -1.328 1.00 70.38 996 GLN A CA 1
ATOM 7671 C C . GLN A 1 996 ? -27.101 15.636 -0.884 1.00 70.38 996 GLN A C 1
ATOM 7673 O O . GLN A 1 996 ? -27.242 14.506 -0.433 1.00 70.38 996 GLN A O 1
ATOM 7678 N N . SER A 1 997 ? -28.115 16.493 -1.008 1.00 85.75 997 SER A N 1
ATOM 7679 C CA . SER A 1 997 ? -29.456 16.226 -0.492 1.00 85.75 997 SER A CA 1
ATOM 7680 C C . SER A 1 997 ? -30.547 16.765 -1.405 1.00 85.75 997 SER A C 1
ATOM 7682 O O . SER A 1 997 ? -30.308 17.641 -2.242 1.00 85.75 997 SER A O 1
ATOM 7684 N N . THR A 1 998 ? -31.772 16.272 -1.235 1.00 88.25 998 THR A N 1
ATOM 7685 C CA . THR A 1 998 ? -32.939 16.816 -1.942 1.00 88.25 998 THR A CA 1
ATOM 7686 C C . THR A 1 998 ? -33.109 18.319 -1.704 1.00 88.25 998 THR A C 1
ATOM 7688 O O . THR A 1 998 ? -33.334 19.065 -2.661 1.00 88.25 998 THR A O 1
ATOM 7691 N N . LEU A 1 999 ? -32.925 18.775 -0.461 1.00 87.06 999 LEU A N 1
ATOM 7692 C CA . LEU A 1 999 ? -32.991 20.188 -0.113 1.00 87.06 999 LEU A CA 1
ATOM 7693 C C . LEU A 1 999 ? -31.908 21.012 -0.826 1.00 87.06 999 LEU A C 1
ATOM 7695 O O . LEU A 1 999 ? -32.257 21.937 -1.553 1.00 87.06 999 LEU A O 1
ATOM 7699 N N . THR A 1 1000 ? -30.621 20.663 -0.697 1.00 82.12 1000 THR A N 1
ATOM 7700 C CA . THR A 1 1000 ? -29.517 21.428 -1.325 1.00 82.12 1000 THR A CA 1
ATOM 7701 C C . THR A 1 1000 ? -29.637 21.499 -2.849 1.00 82.12 1000 THR A C 1
ATOM 7703 O O . THR A 1 1000 ? -29.433 22.567 -3.434 1.00 82.12 1000 THR A O 1
ATOM 7706 N N . ARG A 1 1001 ? -30.056 20.400 -3.493 1.00 84.56 1001 ARG A N 1
ATOM 7707 C CA . ARG A 1 1001 ? -30.323 20.341 -4.941 1.00 84.56 1001 ARG A CA 1
ATOM 7708 C C . ARG A 1 1001 ? -31.428 21.313 -5.351 1.00 84.56 1001 ARG A C 1
ATOM 7710 O O . ARG A 1 1001 ? -31.286 22.015 -6.354 1.00 84.56 1001 ARG A O 1
ATOM 7717 N N . LEU A 1 1002 ? -32.514 21.377 -4.578 1.00 86.31 1002 LEU A N 1
ATOM 7718 C CA . LEU A 1 1002 ? -33.624 22.293 -4.834 1.00 86.31 1002 LEU A CA 1
ATOM 7719 C C . LEU A 1 1002 ? -33.252 23.756 -4.546 1.00 86.31 1002 LEU A C 1
ATOM 7721 O O . LEU A 1 1002 ? -33.591 24.621 -5.352 1.00 86.31 1002 LEU A O 1
ATOM 7725 N N . THR A 1 1003 ? -32.538 24.034 -3.449 1.00 82.06 1003 THR A N 1
ATOM 7726 C CA . THR A 1 1003 ? -32.017 25.372 -3.123 1.00 82.06 1003 THR A CA 1
ATOM 7727 C C . THR A 1 1003 ? -31.191 25.912 -4.289 1.00 82.06 1003 THR A C 1
ATOM 7729 O O . THR A 1 1003 ? -31.415 27.031 -4.753 1.00 82.06 1003 THR A O 1
ATOM 7732 N N . TRP A 1 1004 ? -30.289 25.086 -4.830 1.00 78.56 1004 TRP A N 1
ATOM 7733 C CA . TRP A 1 1004 ? -29.487 25.439 -5.995 1.00 78.56 1004 TRP A CA 1
ATOM 7734 C C . TRP A 1 1004 ? -30.330 25.688 -7.246 1.00 78.56 1004 TRP A C 1
ATOM 7736 O O . TRP A 1 1004 ? -30.113 26.702 -7.903 1.00 78.56 1004 TRP A O 1
ATOM 7746 N N . GLU A 1 1005 ? -31.319 24.846 -7.572 1.00 78.81 1005 GLU A N 1
ATOM 7747 C CA . GLU A 1 1005 ? -32.229 25.120 -8.700 1.00 78.81 1005 GLU A CA 1
ATOM 7748 C C . GLU A 1 1005 ? -33.009 26.437 -8.526 1.00 78.81 1005 GLU A C 1
ATOM 7750 O O . GLU A 1 1005 ? -33.194 27.168 -9.500 1.00 78.81 1005 GLU A O 1
ATOM 7755 N N . ALA A 1 1006 ? -33.435 26.762 -7.301 1.00 77.12 1006 ALA A N 1
ATOM 7756 C CA . ALA A 1 1006 ? -34.198 27.971 -6.990 1.00 77.12 1006 ALA A CA 1
ATOM 7757 C C . ALA A 1 1006 ? -33.343 29.257 -6.961 1.00 77.12 1006 ALA A C 1
ATOM 7759 O O . ALA A 1 1006 ? -33.892 30.352 -7.128 1.00 77.12 1006 ALA A O 1
ATOM 7760 N N . MET A 1 1007 ? -32.021 29.132 -6.776 1.00 72.69 1007 MET A N 1
ATOM 7761 C CA . MET A 1 1007 ? -31.029 30.217 -6.880 1.00 72.69 1007 MET A CA 1
ATOM 7762 C C . MET A 1 1007 ? -30.425 30.345 -8.291 1.00 72.69 1007 MET A C 1
ATOM 7764 O O . MET A 1 1007 ? -30.051 31.443 -8.713 1.00 72.69 1007 MET A O 1
ATOM 7768 N N . ALA A 1 1008 ? -30.306 29.239 -9.029 1.00 64.75 1008 ALA A N 1
ATOM 7769 C CA . ALA A 1 1008 ? -29.686 29.192 -10.347 1.00 64.75 1008 ALA A CA 1
ATOM 7770 C C . ALA A 1 1008 ? -30.566 29.832 -11.434 1.00 64.75 1008 ALA A C 1
ATOM 7772 O O . ALA A 1 1008 ? -31.796 29.814 -11.407 1.00 64.75 1008 ALA A O 1
ATOM 7773 N N . GLY A 1 1009 ? -29.910 30.388 -12.457 1.00 55.00 1009 GLY A N 1
ATOM 7774 C CA . GLY A 1 1009 ? -30.530 31.261 -13.462 1.00 55.00 1009 GLY A CA 1
ATOM 7775 C C . GLY A 1 1009 ? -31.561 30.637 -14.417 1.00 55.00 1009 GLY A C 1
ATOM 7776 O O . GLY A 1 1009 ? -31.937 31.310 -15.377 1.00 55.00 1009 GLY A O 1
ATOM 7777 N N . GLU A 1 1010 ? -32.010 29.397 -14.200 1.00 54.81 1010 GLU A N 1
ATOM 7778 C CA . GLU A 1 1010 ? -33.115 28.801 -14.965 1.00 54.81 1010 GLU A CA 1
ATOM 7779 C C . GLU A 1 1010 ? -34.489 29.163 -14.369 1.00 54.81 1010 GLU A C 1
ATOM 7781 O O . GLU A 1 1010 ? -35.402 29.489 -15.133 1.00 54.81 1010 GLU A O 1
ATOM 7786 N N . TYR A 1 1011 ? -34.622 29.211 -13.033 1.00 59.12 1011 TYR A N 1
ATOM 7787 C CA . TYR A 1 1011 ? -35.881 29.527 -12.336 1.00 59.12 1011 TYR A CA 1
ATOM 7788 C C . TYR A 1 1011 ? -35.672 30.308 -11.016 1.00 59.12 1011 TYR A C 1
ATOM 7790 O O . TYR A 1 1011 ? -36.060 29.818 -9.958 1.00 59.12 1011 TYR A O 1
ATOM 7798 N N . PRO A 1 1012 ? -35.116 31.536 -11.029 1.00 68.06 1012 PRO A N 1
ATOM 7799 C CA . PRO A 1 1012 ? -34.900 32.301 -9.802 1.00 68.06 1012 PRO A CA 1
ATOM 7800 C C . PRO A 1 1012 ? -36.229 32.777 -9.189 1.00 68.06 1012 PRO A C 1
ATOM 7802 O O . PRO A 1 1012 ? -36.866 33.698 -9.701 1.00 68.06 1012 PRO A O 1
ATOM 7805 N N . TRP A 1 1013 ? -36.641 32.141 -8.092 1.00 73.56 1013 TRP A N 1
ATOM 7806 C CA . TRP A 1 1013 ? -37.749 32.577 -7.222 1.00 73.56 1013 TRP A CA 1
ATOM 7807 C C . TRP A 1 1013 ? -37.369 32.596 -5.736 1.00 73.56 1013 TRP A C 1
ATOM 7809 O O . TRP A 1 1013 ? -38.116 33.127 -4.918 1.00 73.56 1013 TRP A O 1
ATOM 7819 N N . TYR A 1 1014 ? -36.186 32.090 -5.386 1.00 74.25 1014 TYR A N 1
ATOM 7820 C CA . TYR A 1 1014 ? -35.592 32.245 -4.067 1.00 74.25 1014 TYR A CA 1
ATOM 7821 C C . TYR A 1 1014 ? -34.312 33.084 -4.141 1.00 74.25 1014 TYR A C 1
ATOM 7823 O O . TYR A 1 1014 ? -33.581 33.067 -5.133 1.00 74.25 1014 TYR A O 1
ATOM 7831 N N . ARG A 1 1015 ? -34.071 33.854 -3.081 1.00 69.00 1015 ARG A N 1
ATOM 7832 C CA . ARG A 1 1015 ? -32.868 34.646 -2.837 1.00 69.00 1015 ARG A CA 1
ATOM 7833 C C . ARG A 1 1015 ? -32.660 34.680 -1.332 1.00 69.00 1015 ARG A C 1
ATOM 7835 O O . ARG A 1 1015 ? -33.619 34.930 -0.608 1.00 69.00 1015 ARG A O 1
ATOM 7842 N N . HIS A 1 1016 ? -31.426 34.476 -0.891 1.00 67.19 1016 HIS A N 1
ATOM 7843 C CA . HIS A 1 1016 ? -31.067 34.586 0.520 1.00 67.19 1016 HIS A CA 1
ATOM 7844 C C . HIS A 1 1016 ? -31.344 36.020 1.033 1.00 67.19 1016 HIS A C 1
ATOM 7846 O O . HIS A 1 1016 ? -30.896 36.961 0.357 1.00 67.19 1016 HIS A O 1
ATOM 7852 N N . PRO A 1 1017 ? -32.040 36.213 2.176 1.00 59.91 1017 PRO A N 1
ATOM 7853 C CA . PRO A 1 1017 ? -32.611 37.504 2.597 1.00 59.91 1017 PRO A CA 1
ATOM 7854 C C . PRO A 1 1017 ? -31.638 38.693 2.643 1.00 59.91 1017 PRO A C 1
ATOM 7856 O O . PRO A 1 1017 ? -32.014 39.821 2.331 1.00 59.91 1017 PRO A O 1
ATOM 7859 N N . GLU A 1 1018 ? -30.368 38.450 2.970 1.00 56.62 1018 GLU A N 1
ATOM 7860 C CA . GLU A 1 1018 ? -29.328 39.488 3.063 1.00 56.62 1018 GLU A CA 1
ATOM 7861 C C . GLU A 1 1018 ? -28.938 40.146 1.717 1.00 56.62 1018 GLU A C 1
ATOM 7863 O O . GLU A 1 1018 ? -28.246 41.168 1.691 1.00 56.62 1018 GLU A O 1
ATOM 7868 N N . ASN A 1 1019 ? -29.350 39.581 0.576 1.00 58.78 1019 ASN A N 1
ATOM 7869 C CA . ASN A 1 1019 ? -28.850 39.981 -0.742 1.00 58.78 1019 ASN A CA 1
ATOM 7870 C C . ASN A 1 1019 ? -29.748 41.001 -1.456 1.00 58.78 1019 ASN A C 1
ATOM 7872 O O . ASN A 1 1019 ? -30.859 40.704 -1.891 1.00 58.78 1019 ASN A O 1
ATOM 7876 N N . THR A 1 1020 ? -29.218 42.210 -1.660 1.00 52.50 1020 THR A N 1
ATOM 7877 C CA . THR A 1 1020 ? -30.001 43.370 -2.130 1.00 52.50 1020 THR A CA 1
ATOM 7878 C C . THR A 1 1020 ? -30.147 43.510 -3.654 1.00 52.50 1020 THR A C 1
ATOM 7880 O O . THR A 1 1020 ? -31.121 44.111 -4.104 1.00 52.50 1020 THR A O 1
ATOM 7883 N N . GLU A 1 1021 ? -29.246 42.949 -4.471 1.00 54.16 1021 GLU A N 1
ATOM 7884 C CA . GLU A 1 1021 ? -29.356 42.921 -5.944 1.00 54.16 1021 GLU A CA 1
ATOM 7885 C C . GLU A 1 1021 ? -28.791 41.610 -6.535 1.00 54.16 1021 GLU A C 1
ATOM 7887 O O . GLU A 1 1021 ? -27.841 41.036 -6.010 1.00 54.16 1021 GLU A O 1
ATOM 7892 N N . ALA A 1 1022 ? -29.345 41.142 -7.663 1.00 49.09 1022 ALA A N 1
ATOM 7893 C CA . ALA A 1 1022 ? -28.873 39.944 -8.369 1.00 49.09 1022 ALA A CA 1
ATOM 7894 C C . ALA A 1 1022 ? -27.919 40.301 -9.528 1.00 49.09 1022 ALA A C 1
ATOM 7896 O O . ALA A 1 1022 ? -28.291 41.057 -10.431 1.00 49.09 1022 ALA A O 1
ATOM 7897 N N . VAL A 1 1023 ? -26.712 39.717 -9.563 1.00 42.69 1023 VAL A N 1
ATOM 7898 C CA . VAL A 1 1023 ? -25.671 40.049 -10.557 1.00 42.69 1023 VAL A CA 1
ATOM 7899 C C . VAL A 1 1023 ? -25.327 38.839 -11.435 1.00 42.69 1023 VAL A C 1
ATOM 7901 O O . VAL A 1 1023 ? -24.637 37.920 -11.021 1.00 42.69 1023 VAL A O 1
ATOM 7904 N N . ASN A 1 1024 ? -25.757 38.839 -12.703 1.00 41.12 1024 ASN A N 1
ATOM 7905 C CA . ASN A 1 1024 ? -25.417 37.798 -13.699 1.00 41.12 1024 ASN A CA 1
ATOM 7906 C C . ASN A 1 1024 ? -25.727 36.333 -13.290 1.00 41.12 1024 ASN A C 1
ATOM 7908 O O . ASN A 1 1024 ? -25.103 35.416 -13.818 1.00 41.12 1024 ASN A O 1
ATOM 7912 N N . GLY A 1 1025 ? -26.681 36.098 -12.383 1.00 47.19 1025 GLY A N 1
ATOM 7913 C CA . GLY A 1 1025 ? -26.972 34.752 -11.865 1.00 47.19 1025 GLY A CA 1
ATOM 7914 C C . GLY A 1 1025 ? -25.954 34.242 -10.836 1.00 47.19 1025 GLY A C 1
ATOM 7915 O O . GLY A 1 1025 ? -25.964 33.060 -10.519 1.00 47.19 1025 GLY A O 1
ATOM 7916 N N . VAL A 1 1026 ? -25.092 35.123 -10.321 1.00 40.94 1026 VAL A N 1
ATOM 7917 C CA . VAL A 1 1026 ? -24.265 34.899 -9.134 1.00 40.94 1026 VAL A CA 1
ATOM 7918 C C . VAL A 1 1026 ? -24.752 35.876 -8.067 1.00 40.94 1026 VAL A C 1
ATOM 7920 O O . VAL A 1 1026 ? -24.762 37.091 -8.275 1.00 40.94 1026 VAL A O 1
ATOM 7923 N N . ILE A 1 1027 ? -25.210 35.344 -6.940 1.00 47.56 1027 ILE A N 1
ATOM 7924 C CA . ILE A 1 1027 ? -25.599 36.150 -5.783 1.00 47.56 1027 ILE A CA 1
ATOM 7925 C C . ILE A 1 1027 ? -24.322 36.421 -4.973 1.00 47.56 1027 ILE A C 1
ATOM 7927 O O . ILE A 1 1027 ? -23.521 35.510 -4.777 1.00 47.56 1027 ILE A O 1
ATOM 7931 N N . THR A 1 1028 ? -24.095 37.671 -4.564 1.00 42.09 1028 THR A N 1
ATOM 7932 C CA . THR A 1 1028 ? -22.890 38.085 -3.826 1.00 42.09 1028 THR A CA 1
ATOM 7933 C C . THR A 1 1028 ? -23.268 38.644 -2.458 1.00 42.09 1028 THR A C 1
ATOM 7935 O O . THR A 1 1028 ? -23.754 39.774 -2.382 1.00 42.09 1028 THR A O 1
ATOM 7938 N N . GLY A 1 1029 ? -22.983 37.874 -1.411 1.00 44.59 1029 GLY A N 1
ATOM 7939 C CA . GLY A 1 1029 ? -23.196 38.206 -0.003 1.00 44.59 1029 GLY A CA 1
ATOM 7940 C C . GLY A 1 1029 ? -22.415 37.243 0.894 1.00 44.59 1029 GLY A C 1
ATOM 7941 O O . GLY A 1 1029 ? -21.772 36.326 0.389 1.00 44.59 1029 GLY A O 1
ATOM 7942 N N . THR A 1 1030 ? -22.466 37.459 2.206 1.00 43.47 1030 THR A N 1
ATOM 7943 C CA . THR A 1 1030 ? -21.702 36.717 3.229 1.00 43.47 1030 THR A CA 1
ATOM 7944 C C . THR A 1 1030 ? -22.091 35.242 3.356 1.00 43.47 1030 THR A C 1
ATOM 7946 O O . THR A 1 1030 ? -21.247 34.417 3.683 1.00 43.47 1030 THR A O 1
ATOM 7949 N N . CYS A 1 1031 ? -23.334 34.893 3.024 1.00 50.00 1031 CYS A N 1
ATOM 7950 C CA . CYS A 1 1031 ? -23.884 33.547 3.185 1.00 50.00 1031 CYS A CA 1
ATOM 7951 C C . CYS A 1 1031 ? -24.156 32.864 1.831 1.00 50.00 1031 CYS A C 1
ATOM 7953 O O . CYS A 1 1031 ? -25.298 32.690 1.407 1.00 50.00 1031 CYS A O 1
ATOM 7955 N N . VAL A 1 1032 ? -23.084 32.504 1.115 1.00 54.22 1032 VAL A N 1
ATOM 7956 C CA . VAL A 1 1032 ? -23.139 31.742 -0.158 1.00 54.22 1032 VAL A CA 1
ATOM 7957 C C . VAL A 1 1032 ? -22.919 30.230 0.011 1.00 54.22 1032 VAL A C 1
ATOM 7959 O O . VAL A 1 1032 ? -22.895 29.499 -0.980 1.00 54.22 1032 VAL A O 1
ATOM 7962 N N . ASP A 1 1033 ? -22.777 29.765 1.252 1.00 63.09 1033 ASP A N 1
ATOM 7963 C CA . ASP A 1 1033 ? -22.587 28.357 1.603 1.00 63.09 1033 ASP A CA 1
ATOM 7964 C C . ASP A 1 1033 ? -23.889 27.533 1.451 1.00 63.09 1033 ASP A C 1
ATOM 7966 O O . ASP A 1 1033 ? -24.959 28.022 1.834 1.00 63.09 1033 ASP A O 1
ATOM 7970 N N . PRO A 1 1034 ? -23.834 26.286 0.933 1.00 66.62 1034 PRO A N 1
ATOM 7971 C CA . PRO A 1 1034 ? -24.980 25.385 0.846 1.00 66.62 1034 PRO A CA 1
ATOM 7972 C C . PRO A 1 1034 ? -25.734 25.164 2.156 1.00 66.62 1034 PRO A C 1
ATOM 7974 O O . PRO A 1 1034 ? -26.954 25.026 2.089 1.00 66.62 1034 PRO A O 1
ATOM 7977 N N . SER A 1 1035 ? -25.052 25.144 3.307 1.00 67.88 1035 SER A N 1
ATOM 7978 C CA . SER A 1 1035 ? -25.653 25.019 4.644 1.00 67.88 1035 SER A CA 1
ATOM 7979 C C . SER A 1 1035 ? -26.629 26.165 4.915 1.00 67.88 1035 SER A C 1
ATOM 7981 O O . SER A 1 1035 ? -27.845 25.970 4.871 1.00 67.88 1035 SER A O 1
ATOM 7983 N N . CYS A 1 1036 ? -26.098 27.379 5.070 1.00 70.38 1036 CYS A N 1
ATOM 7984 C CA . CYS A 1 1036 ? -26.854 28.592 5.362 1.00 70.38 1036 CYS A CA 1
ATOM 7985 C C . CYS A 1 1036 ? -27.909 28.902 4.283 1.00 70.38 1036 CYS A C 1
ATOM 7987 O O . CYS A 1 1036 ? -29.066 29.171 4.593 1.00 70.38 1036 CYS A O 1
ATOM 7989 N N . ALA A 1 1037 ? -27.576 28.758 2.997 1.00 73.50 1037 ALA A N 1
ATOM 7990 C CA . ALA A 1 1037 ? -28.544 29.012 1.933 1.00 73.50 1037 ALA A CA 1
ATOM 7991 C C . ALA A 1 1037 ? -29.730 28.031 1.929 1.00 73.50 1037 ALA A C 1
ATOM 7993 O O . ALA A 1 1037 ? -30.834 28.428 1.540 1.00 73.50 1037 ALA A O 1
ATOM 7994 N N . SER A 1 1038 ? -29.509 26.772 2.330 1.00 78.88 1038 SER A N 1
ATOM 7995 C CA . SER A 1 1038 ? -30.527 25.716 2.299 1.00 78.88 1038 SER A CA 1
ATOM 7996 C C . SER A 1 1038 ? -31.420 25.699 3.529 1.00 78.88 1038 SER A C 1
ATOM 7998 O O . SER A 1 1038 ? -32.613 25.434 3.379 1.00 78.88 1038 SER A O 1
ATOM 8000 N N . ILE A 1 1039 ? -30.890 26.017 4.714 1.00 77.75 1039 ILE A N 1
ATOM 8001 C CA . ILE A 1 1039 ? -31.718 26.174 5.915 1.00 77.75 1039 ILE A CA 1
ATOM 8002 C C . ILE A 1 1039 ? -32.676 27.361 5.763 1.00 77.75 1039 ILE A C 1
ATOM 8004 O O . ILE A 1 1039 ? -33.883 27.194 5.930 1.00 77.75 1039 ILE A O 1
ATOM 8008 N N . GLU A 1 1040 ? -32.178 28.506 5.293 1.00 77.75 1040 GLU A N 1
ATOM 8009 C CA . GLU A 1 1040 ? -32.983 29.689 4.971 1.00 77.75 1040 GLU A CA 1
ATOM 8010 C C . GLU A 1 1040 ? -34.050 29.388 3.912 1.00 77.75 1040 GLU A C 1
ATOM 8012 O O . GLU A 1 1040 ? -35.209 29.805 4.013 1.00 77.75 1040 GLU A O 1
ATOM 8017 N N . PHE A 1 1041 ? -33.693 28.605 2.893 1.00 81.31 1041 PHE A N 1
ATOM 8018 C CA . PHE A 1 1041 ? -34.641 28.177 1.872 1.00 81.31 1041 PHE A CA 1
ATOM 8019 C C . PHE A 1 1041 ? -35.728 27.268 2.452 1.00 81.31 1041 PHE A C 1
ATOM 8021 O O . PHE A 1 1041 ? -36.907 27.487 2.168 1.00 81.31 1041 PHE A O 1
ATOM 8028 N N . LEU A 1 1042 ? -35.359 26.289 3.287 1.00 83.62 1042 LEU A N 1
ATOM 8029 C CA . LEU A 1 1042 ? -36.309 25.410 3.967 1.00 83.62 1042 LEU A CA 1
ATOM 8030 C C . LEU A 1 1042 ? -37.219 26.192 4.914 1.00 83.62 1042 LEU A C 1
ATOM 8032 O O . LEU A 1 1042 ? -38.418 25.933 4.926 1.00 83.62 1042 LEU A O 1
ATOM 8036 N N . MET A 1 1043 ? -36.689 27.152 5.674 1.00 80.81 1043 MET A N 1
ATOM 8037 C CA . MET A 1 1043 ? -37.481 27.987 6.574 1.00 80.81 1043 MET A CA 1
ATOM 8038 C C . MET A 1 1043 ? -38.537 28.772 5.792 1.00 80.81 1043 MET A C 1
ATOM 8040 O O . MET A 1 1043 ? -39.727 28.651 6.080 1.00 80.81 1043 MET A O 1
ATOM 8044 N N . ASN A 1 1044 ? -38.130 29.496 4.746 1.00 79.31 1044 ASN A N 1
ATOM 8045 C CA . ASN A 1 1044 ? -39.053 30.219 3.868 1.00 79.31 1044 ASN A CA 1
ATOM 8046 C C . ASN A 1 1044 ? -40.089 29.282 3.224 1.00 79.31 1044 ASN A C 1
ATOM 8048 O O . ASN A 1 1044 ? -41.274 29.616 3.132 1.00 79.31 1044 ASN A O 1
ATOM 8052 N N . LEU A 1 1045 ? -39.661 28.079 2.828 1.00 83.94 1045 LEU A N 1
ATOM 8053 C CA . LEU A 1 1045 ? -40.535 27.051 2.281 1.00 83.94 1045 LEU A CA 1
ATOM 8054 C C . LEU A 1 1045 ? -41.571 26.588 3.314 1.00 83.94 1045 LEU A C 1
ATOM 8056 O O . LEU A 1 1045 ? -42.756 26.603 3.005 1.00 83.94 1045 LEU A O 1
ATOM 8060 N N . LEU A 1 1046 ? -41.165 26.233 4.536 1.00 81.44 1046 LEU A N 1
ATOM 8061 C CA . LEU A 1 1046 ? -42.055 25.788 5.613 1.00 81.44 1046 LEU A CA 1
ATOM 8062 C C . LEU A 1 1046 ? -43.021 26.894 6.055 1.00 81.44 1046 LEU A C 1
ATOM 8064 O O . LEU A 1 1046 ? -44.218 26.632 6.175 1.00 81.44 1046 LEU A O 1
ATOM 8068 N N . VAL A 1 1047 ? -42.532 28.124 6.235 1.00 76.38 1047 VAL A N 1
ATOM 8069 C CA . VAL A 1 1047 ? -43.329 29.290 6.647 1.00 76.38 1047 VAL A CA 1
ATOM 8070 C C . VAL A 1 1047 ? -44.486 29.541 5.678 1.00 76.38 1047 VAL A C 1
ATOM 8072 O O . VAL A 1 1047 ? -45.648 29.565 6.093 1.00 76.38 1047 VAL A O 1
ATOM 8075 N N . GLU A 1 1048 ? -44.195 29.649 4.381 1.00 81.50 1048 GLU A N 1
ATOM 8076 C CA . GLU A 1 1048 ? -45.195 29.978 3.356 1.00 81.50 1048 GLU A CA 1
ATOM 8077 C C . GLU A 1 1048 ? -46.065 28.767 2.970 1.00 81.50 1048 GLU A C 1
ATOM 8079 O O . GLU A 1 1048 ? -47.238 28.916 2.625 1.00 81.50 1048 GLU A O 1
ATOM 8084 N N . TYR A 1 1049 ? -45.526 27.546 3.057 1.00 84.69 1049 TYR A N 1
ATOM 8085 C CA . TYR A 1 1049 ? -46.251 26.308 2.749 1.00 84.69 1049 TYR A CA 1
ATOM 8086 C C . TYR A 1 1049 ? -47.209 25.866 3.863 1.00 84.69 1049 TYR A C 1
ATOM 8088 O O . TYR A 1 1049 ? -48.254 25.277 3.573 1.00 84.69 1049 TYR A O 1
ATOM 8096 N N . ARG A 1 1050 ? -46.870 26.143 5.131 1.00 84.00 1050 ARG A N 1
ATOM 8097 C CA . ARG A 1 1050 ? -47.663 25.779 6.323 1.00 84.00 1050 ARG A CA 1
ATOM 8098 C C . ARG A 1 1050 ? -48.426 26.949 6.946 1.00 84.00 1050 ARG A C 1
ATOM 8100 O O . ARG A 1 1050 ? -49.084 26.766 7.967 1.00 84.00 1050 ARG A O 1
ATOM 8107 N N . GLU A 1 1051 ? -48.392 28.122 6.314 1.00 73.69 1051 GLU A N 1
ATOM 8108 C CA . GLU A 1 1051 ? -49.039 29.357 6.781 1.00 73.69 1051 GLU A CA 1
ATOM 8109 C C . GLU A 1 1051 ? -48.595 29.781 8.200 1.00 73.69 1051 GLU A C 1
ATOM 8111 O O . GLU A 1 1051 ? -49.415 30.231 9.014 1.00 73.69 1051 GLU A O 1
ATOM 8116 N N . ILE A 1 1052 ? -47.298 29.647 8.511 1.00 72.56 1052 ILE A N 1
ATOM 8117 C CA . ILE A 1 1052 ? -46.720 30.149 9.766 1.00 72.56 1052 ILE A CA 1
ATOM 8118 C C . ILE A 1 1052 ? -46.752 31.681 9.707 1.00 72.56 1052 ILE A C 1
ATOM 8120 O O . ILE A 1 1052 ? -46.076 32.312 8.901 1.00 72.56 1052 ILE A O 1
ATOM 8124 N N . LYS A 1 1053 ? -47.599 32.299 10.530 1.00 56.44 1053 LYS A N 1
ATOM 8125 C CA . LYS A 1 1053 ? -47.831 33.752 10.483 1.00 56.44 1053 LYS A CA 1
ATOM 8126 C C . LYS A 1 1053 ? -46.703 34.512 11.159 1.00 56.44 1053 LYS A C 1
ATOM 8128 O O . LYS A 1 1053 ? -46.070 33.985 12.065 1.00 56.44 1053 LYS A O 1
ATOM 8133 N N . ASP A 1 1054 ? -46.547 35.775 10.765 1.00 56.62 1054 ASP A N 1
ATOM 8134 C CA . ASP A 1 1054 ? -45.628 36.746 11.371 1.00 56.62 1054 ASP A CA 1
ATOM 8135 C C . ASP A 1 1054 ? -44.134 36.360 11.269 1.00 56.62 1054 ASP A C 1
ATOM 8137 O O . ASP A 1 1054 ? -43.388 36.532 12.230 1.00 56.62 1054 ASP A O 1
ATOM 8141 N N . HIS A 1 1055 ? -43.729 35.843 10.103 1.00 60.25 1055 HIS A N 1
ATOM 8142 C CA . HIS A 1 1055 ? -42.352 35.812 9.590 1.00 60.25 1055 HIS A CA 1
ATOM 8143 C C . HIS A 1 1055 ? -42.399 36.335 8.142 1.00 60.25 1055 HIS A C 1
ATOM 8145 O O . HIS A 1 1055 ? -43.303 35.961 7.390 1.00 60.25 1055 HIS A O 1
ATOM 8151 N N . ALA A 1 1056 ? -41.498 37.232 7.746 1.00 54.75 1056 ALA A N 1
ATOM 8152 C CA . ALA A 1 1056 ? -41.452 37.800 6.400 1.00 54.75 1056 ALA A CA 1
ATOM 8153 C C . ALA A 1 1056 ? -40.403 37.074 5.552 1.00 54.75 1056 ALA A C 1
ATOM 8155 O O . ALA A 1 1056 ? -39.249 36.976 5.947 1.00 54.75 1056 ALA A O 1
ATOM 8156 N N . SER A 1 1057 ? -40.765 36.606 4.356 1.00 54.84 1057 SER A N 1
ATOM 8157 C CA . SER A 1 1057 ? -39.898 35.752 3.529 1.00 54.84 1057 SER A CA 1
ATOM 8158 C C . SER A 1 1057 ? -38.705 36.458 2.846 1.00 54.84 1057 SER A C 1
ATOM 8160 O O . SER A 1 1057 ? -38.139 35.952 1.877 1.00 54.84 1057 SER A O 1
ATOM 8162 N N . GLY A 1 1058 ? -38.340 37.664 3.309 1.00 55.19 1058 GLY A N 1
ATOM 8163 C CA . GLY A 1 1058 ? -37.194 38.483 2.871 1.00 55.19 1058 GLY A CA 1
ATOM 8164 C C . GLY A 1 1058 ? -37.198 38.979 1.414 1.00 55.19 1058 GLY A C 1
ATOM 8165 O O . GLY A 1 1058 ? -36.535 39.962 1.089 1.00 55.19 1058 GLY A O 1
ATOM 8166 N N . ASN A 1 1059 ? -37.953 38.329 0.529 1.00 61.97 1059 ASN A N 1
ATOM 8167 C CA . ASN A 1 1059 ? -37.817 38.410 -0.917 1.00 61.97 1059 ASN A CA 1
ATOM 8168 C C . ASN A 1 1059 ? -39.194 38.529 -1.594 1.00 61.97 1059 ASN A C 1
ATOM 8170 O O . ASN A 1 1059 ? -39.953 37.563 -1.648 1.00 61.97 1059 ASN A O 1
ATOM 8174 N N . ASP A 1 1060 ? -39.472 39.688 -2.203 1.00 61.38 1060 ASP A N 1
ATOM 8175 C CA . ASP A 1 1060 ? -40.708 39.982 -2.956 1.00 61.38 1060 ASP A CA 1
ATOM 8176 C C . ASP A 1 1060 ? -41.002 38.994 -4.117 1.00 61.38 1060 ASP A C 1
ATOM 8178 O O . ASP A 1 1060 ? -42.105 39.001 -4.671 1.00 61.38 1060 ASP A O 1
ATOM 8182 N N . GLU A 1 1061 ? -40.026 38.175 -4.531 1.00 68.75 1061 GLU A N 1
ATOM 8183 C CA . GLU A 1 1061 ? -40.174 37.159 -5.585 1.00 68.75 1061 GLU A CA 1
ATOM 8184 C C . GLU A 1 1061 ? -40.530 35.752 -5.056 1.00 68.75 1061 GLU A C 1
ATOM 8186 O O . GLU A 1 1061 ? -40.876 34.884 -5.865 1.00 68.75 1061 GLU A O 1
ATOM 8191 N N . PHE A 1 1062 ? -40.493 35.517 -3.735 1.00 77.56 1062 PHE A N 1
ATOM 8192 C CA . PHE A 1 1062 ? -40.810 34.208 -3.151 1.00 77.56 1062 PHE A CA 1
ATOM 8193 C C . PHE A 1 1062 ? -42.333 33.921 -3.161 1.00 77.56 1062 PHE A C 1
ATOM 8195 O O . PHE A 1 1062 ? -43.144 34.845 -3.031 1.00 77.56 1062 PHE A O 1
ATOM 8202 N N . PRO A 1 1063 ? -42.786 32.661 -3.342 1.00 82.25 1063 PRO A N 1
ATOM 8203 C CA . PRO A 1 1063 ? -44.213 32.347 -3.447 1.00 82.25 1063 PRO A CA 1
ATOM 8204 C C . PRO A 1 1063 ? -44.965 32.470 -2.106 1.00 82.25 1063 PRO A C 1
ATOM 8206 O O . PRO A 1 1063 ? -44.982 31.542 -1.310 1.00 82.25 1063 PRO A O 1
ATOM 8209 N N . SER A 1 1064 ? -45.683 33.576 -1.896 1.00 78.69 1064 SER A N 1
ATOM 8210 C CA . SER A 1 1064 ? -46.338 33.913 -0.613 1.00 78.69 1064 SER A CA 1
ATOM 8211 C C . SER A 1 1064 ? -47.719 33.278 -0.344 1.00 78.69 1064 SER A C 1
ATOM 8213 O O . SER A 1 1064 ? -48.615 33.905 0.224 1.00 78.69 1064 SER A O 1
ATOM 8215 N N . THR A 1 1065 ? -47.950 32.055 -0.836 1.00 83.00 1065 THR A N 1
ATOM 8216 C CA . THR A 1 1065 ? -49.146 31.242 -0.511 1.00 83.00 1065 THR A CA 1
ATOM 8217 C C . THR A 1 1065 ? -48.850 29.749 -0.700 1.00 83.00 1065 THR A C 1
ATOM 8219 O O . THR A 1 1065 ? -48.131 29.411 -1.650 1.00 83.00 1065 THR A O 1
ATOM 8222 N N . PRO A 1 1066 ? -49.480 28.835 0.068 1.00 85.75 1066 PRO A N 1
ATOM 8223 C CA . PRO A 1 1066 ? -49.286 27.393 -0.089 1.00 85.75 1066 PRO A CA 1
ATOM 8224 C C . PRO A 1 1066 ? -49.532 26.882 -1.515 1.00 85.75 1066 PRO A C 1
ATOM 8226 O O . PRO A 1 1066 ? -48.752 26.083 -2.032 1.00 85.75 1066 PRO A O 1
ATOM 8229 N N . GLU A 1 1067 ? -50.575 27.356 -2.208 1.00 87.19 1067 GLU A N 1
ATOM 8230 C CA . GLU A 1 1067 ? -50.822 26.982 -3.606 1.00 87.19 1067 GLU A CA 1
ATOM 8231 C C . GLU A 1 1067 ? -49.746 27.498 -4.570 1.00 87.19 1067 GLU A C 1
ATOM 8233 O O . GLU A 1 1067 ? -49.438 26.815 -5.551 1.00 87.19 1067 GLU A O 1
ATOM 8238 N N . ALA A 1 1068 ? -49.164 28.676 -4.320 1.00 86.69 1068 ALA A N 1
ATOM 8239 C CA . ALA A 1 1068 ? -48.075 29.200 -5.142 1.00 86.69 1068 ALA A CA 1
ATOM 8240 C C . ALA A 1 1068 ? -46.776 28.414 -4.911 1.00 86.69 1068 ALA A C 1
ATOM 8242 O O . ALA A 1 1068 ? -46.124 28.056 -5.893 1.00 86.69 1068 ALA A O 1
ATOM 8243 N N . VAL A 1 1069 ? -46.460 28.055 -3.658 1.00 87.44 1069 VAL A N 1
ATOM 8244 C CA . VAL A 1 1069 ? -45.342 27.157 -3.321 1.00 87.44 1069 VAL A CA 1
ATOM 8245 C C . VAL A 1 1069 ? -45.531 25.790 -3.986 1.00 87.44 1069 VAL A C 1
ATOM 8247 O O . VAL A 1 1069 ? -44.663 25.360 -4.741 1.00 87.44 1069 VAL A O 1
ATOM 8250 N N . LYS A 1 1070 ? -46.694 25.136 -3.815 1.00 89.25 1070 LYS A N 1
ATOM 8251 C CA . LYS A 1 1070 ? -47.018 23.855 -4.483 1.00 89.25 1070 LYS A CA 1
ATOM 8252 C C . LYS A 1 1070 ? -46.858 23.942 -5.999 1.00 89.25 1070 LYS A C 1
ATOM 8254 O O . LYS A 1 1070 ? -46.313 23.026 -6.614 1.00 89.25 1070 LYS A O 1
ATOM 8259 N N . THR A 1 1071 ? -47.326 25.035 -6.606 1.00 89.12 1071 THR A N 1
ATOM 8260 C CA . THR A 1 1071 ? -47.202 25.264 -8.054 1.00 89.12 1071 THR A CA 1
ATOM 8261 C C . THR A 1 1071 ? -45.735 25.352 -8.470 1.00 89.12 1071 THR A C 1
ATOM 8263 O O . THR A 1 1071 ? -45.359 24.707 -9.441 1.00 89.12 1071 THR A O 1
ATOM 8266 N N . LYS A 1 1072 ? -44.912 26.093 -7.721 1.00 86.69 1072 LYS A N 1
ATOM 8267 C CA . LYS A 1 1072 ? -43.482 26.296 -7.991 1.00 86.69 1072 LYS A CA 1
ATOM 8268 C C . LYS A 1 1072 ? -42.649 25.035 -7.793 1.00 86.69 1072 LYS A C 1
ATOM 8270 O O . LYS A 1 1072 ? -41.912 24.668 -8.699 1.00 86.69 1072 LYS A O 1
ATOM 8275 N N . LEU A 1 1073 ? -42.852 24.309 -6.695 1.00 88.25 1073 LEU A N 1
ATOM 8276 C CA . LEU A 1 1073 ? -42.256 22.986 -6.493 1.00 88.25 1073 LEU A CA 1
ATOM 8277 C C . LEU A 1 1073 ? -42.658 21.998 -7.602 1.00 88.25 1073 LEU A C 1
ATOM 8279 O O . LEU A 1 1073 ? -41.846 21.204 -8.058 1.00 88.25 1073 LEU A O 1
ATOM 8283 N N . SER A 1 1074 ? -43.888 22.080 -8.116 1.00 88.00 1074 SER A N 1
ATOM 8284 C CA . SER A 1 1074 ? -44.334 21.207 -9.211 1.00 88.00 1074 SER A CA 1
ATOM 8285 C C . SER A 1 1074 ? -43.676 21.501 -10.572 1.00 88.00 1074 SER A C 1
ATOM 8287 O O . SER A 1 1074 ? -43.857 20.703 -11.495 1.00 88.00 1074 SER A O 1
ATOM 8289 N N . GLU A 1 1075 ? -42.950 22.616 -10.739 1.00 85.25 1075 GLU A N 1
ATOM 8290 C CA . GLU A 1 1075 ? -42.319 22.993 -12.016 1.00 85.25 1075 GLU A CA 1
ATOM 8291 C C . GLU A 1 1075 ? -41.055 22.175 -12.339 1.00 85.25 1075 GLU A C 1
ATOM 8293 O O . GLU A 1 1075 ? -40.754 22.007 -13.524 1.00 85.25 1075 GLU A O 1
ATOM 8298 N N . THR A 1 1076 ? -40.357 21.619 -11.338 1.00 84.25 1076 THR A N 1
ATOM 8299 C CA . THR A 1 1076 ? -39.139 20.803 -11.529 1.00 84.25 1076 THR A CA 1
ATOM 8300 C C . THR A 1 1076 ? -39.283 19.402 -10.923 1.00 84.25 1076 THR A C 1
ATOM 8302 O O . THR A 1 1076 ? -40.188 19.137 -10.133 1.00 84.25 1076 THR A O 1
ATOM 8305 N N . ALA A 1 1077 ? -38.427 18.459 -11.335 1.00 84.19 1077 ALA A N 1
ATOM 8306 C CA . ALA A 1 1077 ? -38.482 17.083 -10.827 1.00 84.19 1077 ALA A CA 1
ATOM 8307 C C . ALA A 1 1077 ? -38.088 17.015 -9.342 1.00 84.19 1077 ALA A C 1
ATOM 8309 O O . ALA A 1 1077 ? -38.795 16.402 -8.545 1.00 84.19 1077 ALA A O 1
ATOM 8310 N N . ILE A 1 1078 ? -37.025 17.728 -8.962 1.00 86.69 1078 ILE A N 1
ATOM 8311 C CA . ILE A 1 1078 ? -36.560 17.810 -7.575 1.00 86.69 1078 ILE A CA 1
ATOM 8312 C C . ILE A 1 1078 ? -37.538 18.575 -6.674 1.00 86.69 1078 ILE A C 1
ATOM 8314 O O . ILE A 1 1078 ? -37.718 18.221 -5.513 1.00 86.69 1078 ILE A O 1
ATOM 8318 N N . GLY A 1 1079 ? -38.261 19.564 -7.208 1.00 88.88 1079 GLY A N 1
ATOM 8319 C CA . GLY A 1 1079 ? -39.344 20.206 -6.467 1.00 88.88 1079 GLY A CA 1
ATOM 8320 C C . GLY A 1 1079 ? -40.512 19.251 -6.176 1.00 88.88 1079 GLY A C 1
ATOM 8321 O O . GLY A 1 1079 ? -41.106 19.330 -5.104 1.00 88.88 1079 GLY A O 1
ATOM 8322 N N . GLN A 1 1080 ? -40.806 18.292 -7.063 1.00 89.44 1080 GLN A N 1
ATOM 8323 C CA . GLN A 1 1080 ? -41.797 17.235 -6.805 1.00 89.44 1080 GLN A CA 1
ATOM 8324 C C . GLN A 1 1080 ? -41.295 16.194 -5.785 1.00 89.44 1080 GLN A C 1
ATOM 8326 O O . GLN A 1 1080 ? -42.089 15.715 -4.972 1.00 89.44 1080 GLN A O 1
ATOM 8331 N N . GLU A 1 1081 ? -39.993 15.883 -5.781 1.00 91.06 1081 GLU A N 1
ATOM 8332 C CA . GLU A 1 1081 ? -39.337 15.094 -4.722 1.00 91.06 1081 GLU A CA 1
ATOM 8333 C C . GLU A 1 1081 ? -39.486 15.808 -3.360 1.00 91.06 1081 GLU A C 1
ATOM 8335 O O . GLU A 1 1081 ? -40.049 15.232 -2.428 1.00 91.06 1081 GLU A O 1
ATOM 8340 N N . MET A 1 1082 ? -39.132 17.097 -3.267 1.00 90.69 1082 MET A N 1
ATOM 8341 C CA . MET A 1 1082 ? -39.285 17.888 -2.036 1.00 90.69 1082 MET A CA 1
ATOM 8342 C C . MET A 1 1082 ? -40.744 18.045 -1.594 1.00 90.69 1082 MET A C 1
ATOM 8344 O O . MET A 1 1082 ? -41.042 17.951 -0.407 1.00 90.69 1082 MET A O 1
ATOM 8348 N N . LEU A 1 1083 ? -41.682 18.242 -2.525 1.00 89.81 1083 LEU A N 1
ATOM 8349 C CA . LEU A 1 1083 ? -43.110 18.296 -2.202 1.00 89.81 1083 LEU A CA 1
ATOM 8350 C C . LEU A 1 1083 ? -43.598 16.975 -1.588 1.00 89.81 1083 LEU A C 1
ATOM 8352 O O . LEU A 1 1083 ? -44.439 16.999 -0.694 1.00 89.81 1083 LEU A O 1
ATOM 8356 N N . THR A 1 1084 ? -43.051 15.842 -2.040 1.00 89.12 1084 THR A N 1
ATOM 8357 C CA . THR A 1 1084 ? -43.346 14.524 -1.463 1.00 89.12 1084 THR A CA 1
ATOM 8358 C C . THR A 1 1084 ? -42.787 14.421 -0.045 1.00 89.12 1084 THR A C 1
ATOM 8360 O O . THR A 1 1084 ? -43.529 14.057 0.856 1.00 89.12 1084 THR A O 1
ATOM 8363 N N . ILE A 1 1085 ? -41.531 14.824 0.178 1.00 89.56 1085 ILE A N 1
ATOM 8364 C CA . ILE A 1 1085 ? -40.882 14.837 1.504 1.00 89.56 1085 ILE A CA 1
ATOM 8365 C C . ILE A 1 1085 ? -41.642 15.730 2.494 1.00 89.56 1085 ILE A C 1
ATOM 8367 O O . ILE A 1 1085 ? -41.891 15.326 3.624 1.00 89.56 1085 ILE A O 1
ATOM 8371 N N . LEU A 1 1086 ? -42.080 16.916 2.060 1.00 85.88 1086 LEU A N 1
ATOM 8372 C CA . LEU A 1 1086 ? -42.884 17.827 2.880 1.00 85.88 1086 LEU A CA 1
ATOM 8373 C C . LEU A 1 1086 ? -44.270 17.268 3.231 1.00 85.88 1086 LEU A C 1
ATOM 8375 O O . LEU A 1 1086 ? -44.846 17.706 4.224 1.00 85.88 1086 LEU A O 1
ATOM 8379 N N . GLU A 1 1087 ? -44.848 16.378 2.418 1.00 84.56 1087 GLU A N 1
ATOM 8380 C CA . GLU A 1 1087 ? -46.161 15.758 2.666 1.00 84.56 1087 GLU A CA 1
ATOM 8381 C C . GLU A 1 1087 ? -46.076 14.357 3.304 1.00 84.56 1087 GLU A C 1
ATOM 8383 O O . GLU A 1 1087 ? -47.110 13.835 3.729 1.00 84.56 1087 GLU A O 1
ATOM 8388 N N . ASP A 1 1088 ? -44.887 13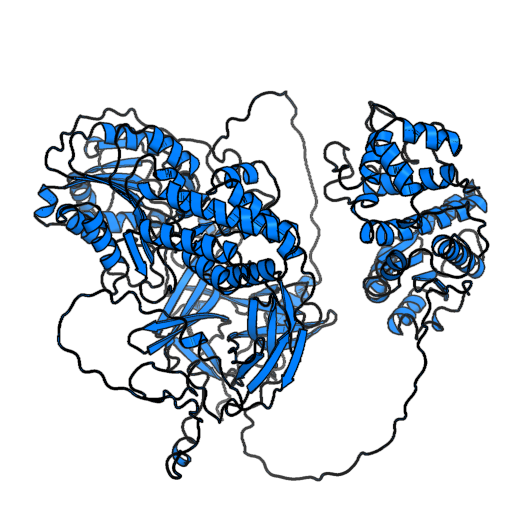.751 3.401 1.00 84.12 1088 ASP A N 1
ATOM 8389 C CA . ASP A 1 1088 ? -44.699 12.411 3.961 1.00 84.12 1088 ASP A CA 1
ATOM 8390 C C . ASP A 1 1088 ? -44.580 12.443 5.493 1.00 84.12 1088 ASP A C 1
ATOM 8392 O O . ASP A 1 1088 ? -43.675 13.037 6.079 1.00 84.12 1088 ASP A O 1
ATOM 8396 N N . SER A 1 1089 ? -45.499 11.732 6.148 1.00 79.12 1089 SER A N 1
ATOM 8397 C CA . SER A 1 1089 ? -45.527 11.535 7.597 1.00 79.12 1089 SER A CA 1
ATOM 8398 C C . SER A 1 1089 ? -44.291 10.837 8.171 1.00 79.12 1089 SER A C 1
ATOM 8400 O O . SER A 1 1089 ? -44.086 10.919 9.373 1.00 79.12 1089 SER A O 1
ATOM 8402 N N . VAL A 1 1090 ? -43.474 10.147 7.364 1.00 79.88 1090 VAL A N 1
ATOM 8403 C CA . VAL A 1 1090 ? -42.223 9.522 7.839 1.00 79.88 1090 VAL A CA 1
ATOM 8404 C C . VAL A 1 1090 ? -41.225 10.560 8.353 1.00 79.88 1090 VAL A C 1
ATOM 8406 O O . VAL A 1 1090 ? -40.466 10.251 9.265 1.00 79.88 1090 VAL A O 1
ATOM 8409 N N . TYR A 1 1091 ? -41.236 11.770 7.788 1.00 84.56 1091 TYR A N 1
ATOM 8410 C CA . TYR A 1 1091 ? -40.312 12.838 8.165 1.00 84.56 1091 TYR A CA 1
ATOM 8411 C C . TYR A 1 1091 ? -40.887 13.814 9.187 1.00 84.56 1091 TYR A C 1
ATOM 8413 O O . TYR A 1 1091 ? -40.233 14.813 9.418 1.00 84.56 1091 TYR A O 1
ATOM 8421 N N . ASN A 1 1092 ? -42.102 13.613 9.721 1.00 78.62 1092 ASN A N 1
ATOM 8422 C CA . ASN A 1 1092 ? -42.671 14.395 10.838 1.00 78.62 1092 ASN A CA 1
ATOM 8423 C C . ASN A 1 1092 ? -42.514 15.939 10.765 1.00 78.62 1092 ASN A C 1
ATOM 8425 O O . ASN A 1 1092 ? -42.527 16.634 11.780 1.00 78.62 1092 ASN A O 1
ATOM 8429 N N . GLN A 1 1093 ? -42.375 16.491 9.556 1.00 79.88 1093 GLN A N 1
ATOM 8430 C CA . GLN A 1 1093 ? -42.174 17.918 9.310 1.00 79.88 1093 GLN A CA 1
ATOM 8431 C C . GLN A 1 1093 ? -43.408 18.718 9.748 1.00 79.88 1093 GLN A C 1
ATOM 8433 O O . GLN A 1 1093 ? -44.520 18.183 9.760 1.00 79.88 1093 GLN A O 1
ATOM 8438 N N . LEU A 1 1094 ? -43.229 20.017 10.037 1.00 78.56 1094 LEU A N 1
ATOM 8439 C CA . LEU A 1 1094 ? -44.311 20.906 10.485 1.00 78.56 1094 LEU A CA 1
ATOM 8440 C C . LEU A 1 1094 ? -45.571 20.718 9.623 1.00 78.56 1094 LEU A C 1
ATOM 8442 O O . LEU A 1 1094 ? -45.545 20.913 8.410 1.00 78.56 1094 LEU A O 1
ATOM 8446 N N . LEU A 1 1095 ? -46.670 20.299 10.247 1.00 68.19 1095 LEU A N 1
ATOM 8447 C CA . LEU A 1 1095 ? -47.932 19.910 9.623 1.00 68.19 1095 LEU A CA 1
ATOM 8448 C C . LEU A 1 1095 ? -48.897 21.094 9.519 1.00 68.19 1095 LEU A C 1
ATOM 8450 O O . LEU A 1 1095 ? -49.592 21.233 8.506 1.00 68.19 1095 LEU A O 1
ATOM 8454 N N . ASN A 1 1096 ? -48.920 21.944 10.547 1.00 69.88 1096 ASN A N 1
ATOM 8455 C CA . ASN A 1 1096 ? -49.800 23.103 10.684 1.00 69.88 1096 ASN A CA 1
ATOM 8456 C C . ASN A 1 1096 ? -48.982 24.371 10.987 1.00 69.88 1096 ASN A C 1
ATOM 8458 O O . ASN A 1 1096 ? -47.824 24.296 11.386 1.00 69.88 1096 ASN A O 1
ATOM 8462 N N . GLY A 1 1097 ? -49.593 25.547 10.830 1.00 69.06 1097 GLY A N 1
ATOM 8463 C CA . GLY A 1 1097 ? -48.975 26.805 11.251 1.00 69.06 1097 GLY A CA 1
ATOM 8464 C C . GLY A 1 1097 ? -48.911 26.930 12.778 1.00 69.06 1097 GLY A C 1
ATOM 8465 O O . GLY A 1 1097 ? -49.918 26.703 13.453 1.00 69.06 1097 GLY A O 1
ATOM 8466 N N . LEU A 1 1098 ? -47.751 27.341 13.300 1.00 74.75 1098 LEU A N 1
ATOM 8467 C CA . LEU A 1 1098 ? -47.488 27.465 14.738 1.00 74.75 1098 LEU A CA 1
ATOM 8468 C C . LEU A 1 1098 ? -48.436 28.470 15.423 1.00 74.75 1098 LEU A C 1
ATOM 8470 O O . LEU A 1 1098 ? -48.611 29.613 14.991 1.00 74.75 1098 LEU A O 1
ATOM 8474 N N . THR A 1 1099 ? -49.029 28.034 16.528 1.00 70.75 1099 THR A N 1
ATOM 8475 C CA . THR A 1 1099 ? -49.883 28.798 17.444 1.00 70.75 1099 THR A CA 1
ATOM 8476 C C . THR A 1 1099 ? -49.085 29.660 18.426 1.00 70.75 1099 THR A C 1
ATOM 8478 O O . THR A 1 1099 ? -49.643 30.610 18.988 1.00 70.75 1099 THR A O 1
ATOM 8481 N N . ARG A 1 1100 ? -47.794 29.351 18.614 1.00 67.44 1100 ARG A N 1
ATOM 8482 C CA . ARG A 1 1100 ? -46.838 29.989 19.533 1.00 67.44 1100 ARG A CA 1
ATOM 8483 C C . ARG A 1 1100 ? -47.306 29.951 20.997 1.00 67.44 1100 ARG A C 1
ATOM 8485 O O . ARG A 1 1100 ? -47.096 30.904 21.747 1.00 67.44 1100 ARG A O 1
ATOM 8492 N N . ASN A 1 1101 ? -48.055 28.907 21.367 1.00 66.31 1101 ASN A N 1
ATOM 8493 C CA . ASN A 1 1101 ? -48.722 28.746 22.668 1.00 66.31 1101 ASN A CA 1
ATOM 8494 C C . ASN A 1 1101 ? -48.915 27.255 23.019 1.00 66.31 1101 ASN A C 1
ATOM 8496 O O . ASN A 1 1101 ? -50.049 26.767 23.029 1.00 66.31 1101 ASN A O 1
ATOM 8500 N N . TYR A 1 1102 ? -47.816 26.571 23.338 1.00 74.56 1102 TYR A N 1
ATOM 8501 C CA . TYR A 1 1102 ? -47.809 25.227 23.933 1.00 74.56 1102 TYR A CA 1
ATOM 8502 C C . TYR A 1 1102 ? -48.306 25.245 25.405 1.00 74.56 1102 TYR A C 1
ATOM 8504 O O . TYR A 1 1102 ? -48.219 26.317 26.053 1.00 74.56 1102 TYR A O 1
#

Radius of gyration: 35.43 Å; chains: 1; bounding box: 91×101×98 Å

Foldseek 3Di:
DPDDDADAFPVFPVVVVVPVVDDDDDDDDDDDDDDDDDDDDDPDDPPPPFDQFDPDQWDFDDDDAAAAELAQAEEEEEEAQCACLCQVPNLVLVLLVLLLVQDDPLLVRYKYKYWYAQYPQRAAIFIATNVLSNVQCPVSDHNPDDQVSTNGDDRTGDSQALVVLLSVLVNCLSHDNHPAYEYEYEDEAFQQLAHRQRVSGRGRHNGLVSLLVSLVNHPAAHQEYEYLYAQCQALLNLVSRLVRYQKYKYWNAFAFSNGFSSSLLSVLVSPDPDPVSSSVSSQVLRLDAPSDPDGDFPDKIFMWGSVLSVQLLVLVLQLLVVLLVCLVVLPLLSLLLQLQLLLPFQFYQADPVQRDGFKGQPLSSLVSSLVRRDDPSSNVSSVSNNVSVVNTTPDMDHNQFRPNNPRYIAGRLCVLQPDDDPVSVVSCVSHSDPSSSSSSNSSLVSLLVPPDAWDWPDKDQFDFLLPFAFDFVVLVVDDPVVPPDDDDDDDDDDDDDDDPDDRPDDDPDDPVVVVVVPDDDDVFAPQPQWDQDDDDDDGTTGGHRGFGWMKIAIDDSQWNAKKKFKAFWDQDPVFIKGWGQEIGGWGHGPDPRMTIDTFDPQKDKWKDFDDPRTHRARWYWDDWGDDPNKIKTKIKFKKFKQDQVDDQVVVPDPDRTFIWIWIFIAISGRDRPDIFIWTWDFAAPHPPRPPGGIDINSHTDADDQQMWMWTKTWMAGLVDCPVPTGITTRDDTDGGHDHMDMDTDRNQHADPVRHGGWMWMWIWIAGSSGRIDTDPIGTRDDPPPPDDDDDDDDDDDDDDDDDDDDDDDDALFWDQKDKDFLCVCCVLQNDQLSVLCVVQQFTIWIATLQAIEIEHDPDDQPDDDPNVLSSLLNLLLNCQQVVVPPRGGLDPQLSVQQHFALRHEYEYERLDPDVVVVVVSQVSNNNRGNHYLYQYNVQCNVQCPPPNPLSNSQSSNLSSLLSSQQRGCCVSPVQARNFDQVPDDLPDPPTADLNRHLQSVVLCVCLAPPHPQDDQLVFDDDDPSTTHDRPSGSSSSRSLVVVLLCCQLQVQPRHDNSDPSHQNHNVSLLVSLVVDPSSVVNVCVCVDSVNSGNPHHDPSGD